Protein AF-0000000084434639 (afdb_homodimer)

Structure (mmCIF, N/CA/C/O backbone):
data_AF-0000000084434639-model_v1
#
loop_
_entity.id
_entity.type
_entity.pdbx_description
1 polymer 'Aminopeptidase, putative'
#
loop_
_atom_site.group_PDB
_atom_site.id
_atom_site.type_symbol
_atom_site.label_atom_id
_atom_site.label_alt_id
_atom_site.label_comp_id
_atom_site.label_asym_id
_atom_site.label_entity_id
_atom_site.label_seq_id
_atom_site.pdbx_PDB_ins_code
_atom_site.Cartn_x
_atom_site.Cartn_y
_atom_site.Cartn_z
_atom_site.occupancy
_atom_site.B_iso_or_equiv
_atom_site.auth_seq_id
_atom_site.auth_comp_id
_atom_site.auth_asym_id
_atom_site.auth_atom_id
_atom_site.pdbx_PDB_model_num
ATOM 1 N N . MET A 1 1 ? -19.734 -37.938 -19.766 1 35.12 1 MET A N 1
ATOM 2 C CA . MET A 1 1 ? -18.859 -36.812 -19.484 1 35.12 1 MET A CA 1
ATOM 3 C C . MET A 1 1 ? -18.984 -35.75 -20.562 1 35.12 1 MET A C 1
ATOM 5 O O . MET A 1 1 ? -18.641 -35.969 -21.719 1 35.12 1 MET A O 1
ATOM 9 N N . SER A 1 2 ? -20 -34.938 -20.516 1 43.53 2 SER A N 1
ATOM 10 C CA . SER A 1 2 ? -20.172 -33.875 -21.516 1 43.53 2 SER A CA 1
ATOM 11 C C . SER A 1 2 ? -18.891 -33.062 -21.688 1 43.53 2 SER A C 1
ATOM 13 O O . SER A 1 2 ? -18.375 -32.5 -20.719 1 43.53 2 SER A O 1
ATOM 15 N N . THR A 1 3 ? -17.953 -33.469 -22.625 1 57.16 3 THR A N 1
ATOM 16 C CA . THR A 1 3 ? -16.609 -32.969 -22.938 1 57.16 3 THR A CA 1
ATOM 17 C C . THR A 1 3 ? -16.656 -31.562 -23.516 1 57.16 3 THR A C 1
ATOM 19 O O . THR A 1 3 ? -17.422 -31.297 -24.453 1 57.16 3 THR A O 1
ATOM 22 N N . TYR A 1 4 ? -16.547 -30.594 -22.672 1 65.38 4 TYR A N 1
ATOM 23 C CA . TYR A 1 4 ? -16.359 -29.266 -23.25 1 65.38 4 TYR A CA 1
ATOM 24 C C . TYR A 1 4 ? -15.164 -29.25 -24.203 1 65.38 4 TYR A C 1
ATOM 26 O O . TYR A 1 4 ? -14.039 -29.516 -23.797 1 65.38 4 TYR A O 1
ATOM 34 N N . LYS A 1 5 ? -15.461 -29.5 -25.469 1 72.12 5 LYS A N 1
ATOM 35 C CA . LYS A 1 5 ? -14.414 -29.391 -26.469 1 72.12 5 LYS A CA 1
ATOM 36 C C . LYS A 1 5 ? -14.625 -28.172 -27.359 1 72.12 5 LYS A C 1
ATOM 38 O O . LYS A 1 5 ? -15.758 -27.859 -27.734 1 72.12 5 LYS A O 1
ATOM 43 N N . ARG A 1 6 ? -13.555 -27.516 -27.5 1 74.56 6 ARG A N 1
ATOM 44 C CA . ARG A 1 6 ? -13.562 -26.391 -28.438 1 74.56 6 ARG A CA 1
ATOM 45 C C . ARG A 1 6 ? -14.062 -26.828 -29.812 1 74.56 6 ARG A C 1
ATOM 47 O O . ARG A 1 6 ? -13.734 -27.922 -30.281 1 74.56 6 ARG A O 1
ATOM 54 N N . VAL A 1 7 ? -15.156 -25.984 -30.219 1 67.62 7 VAL A N 1
ATOM 55 C CA . VAL A 1 7 ? -15.531 -26.281 -31.594 1 67.62 7 VAL A CA 1
ATOM 56 C C . VAL A 1 7 ? -14.312 -26.125 -32.5 1 67.62 7 VAL A C 1
ATOM 58 O O . VAL A 1 7 ? -13.656 -25.078 -32.5 1 67.62 7 VAL A O 1
ATOM 61 N N . ARG A 1 8 ? -13.883 -27.203 -32.938 1 61.72 8 ARG A N 1
ATOM 62 C CA . ARG A 1 8 ? -12.617 -27.375 -33.625 1 61.72 8 ARG A CA 1
ATOM 63 C C . ARG A 1 8 ? -12.672 -26.734 -35.031 1 61.72 8 ARG A C 1
ATOM 65 O O . ARG A 1 8 ? -13.734 -26.688 -35.656 1 61.72 8 ARG A O 1
ATOM 72 N N . SER A 1 9 ? -11.688 -26.016 -35.219 1 65.94 9 SER A N 1
ATOM 73 C CA . SER A 1 9 ? -11.477 -25.531 -36.562 1 65.94 9 SER A CA 1
ATOM 74 C C . SER A 1 9 ? -11.508 -26.672 -37.594 1 65.94 9 SER A C 1
ATOM 76 O O . SER A 1 9 ? -11.352 -27.828 -37.219 1 65.94 9 SER A O 1
ATOM 78 N N . GLU A 1 10 ? -11.891 -26.359 -38.75 1 78.75 10 GLU A N 1
ATOM 79 C CA . GLU A 1 10 ? -11.844 -27.312 -39.844 1 78.75 10 GLU A CA 1
ATOM 80 C C . GLU A 1 10 ? -10.406 -27.672 -40.219 1 78.75 10 GLU A C 1
ATOM 82 O O . GLU A 1 10 ? -10.172 -28.578 -41.031 1 78.75 10 GLU A O 1
ATOM 87 N N . SER A 1 11 ? -9.633 -27.031 -39.562 1 79.94 11 SER A N 1
ATOM 88 C CA . SER A 1 11 ? -8.227 -27.312 -39.844 1 79.94 11 SER A CA 1
ATOM 89 C C . SER A 1 11 ? -7.715 -28.453 -38.969 1 79.94 11 SER A C 1
ATOM 91 O O . SER A 1 11 ? -7.59 -28.297 -37.75 1 79.94 11 SER A O 1
ATOM 93 N N . ALA A 1 12 ? -7.383 -29.516 -39.562 1 81.75 12 ALA A N 1
ATOM 94 C CA . ALA A 1 12 ? -6.852 -30.672 -38.844 1 81.75 12 ALA A CA 1
ATOM 95 C C . ALA A 1 12 ? -5.574 -30.328 -38.094 1 81.75 12 ALA A C 1
ATOM 97 O O . ALA A 1 12 ? -5.344 -30.828 -37 1 81.75 12 ALA A O 1
ATOM 98 N N . ARG A 1 13 ? -4.852 -29.562 -38.719 1 81.69 13 ARG A N 1
ATOM 99 C CA . ARG A 1 13 ? -3.592 -29.156 -38.125 1 81.69 13 ARG A CA 1
ATOM 100 C C . ARG A 1 13 ? -3.836 -28.344 -36.844 1 81.69 13 ARG A C 1
ATOM 102 O O . ARG A 1 13 ? -3.199 -28.578 -35.812 1 81.69 13 ARG A O 1
ATOM 109 N N . GLU A 1 14 ? -4.707 -27.422 -36.938 1 82.25 14 GLU A N 1
ATOM 110 C CA . GLU A 1 14 ? -5.016 -26.578 -35.781 1 82.25 14 GLU A CA 1
ATOM 111 C C . GLU A 1 14 ? -5.621 -27.406 -34.625 1 82.25 14 GLU A C 1
ATOM 113 O O . GLU A 1 14 ? -5.27 -27.203 -33.469 1 82.25 14 GLU A O 1
ATOM 118 N N . GLU A 1 15 ? -6.406 -28.281 -35 1 84.06 15 GLU A N 1
ATOM 119 C CA . GLU A 1 15 ? -7.043 -29.125 -34 1 84.06 15 GLU A CA 1
ATOM 120 C C . GLU A 1 15 ? -6.023 -30.031 -33.312 1 84.06 15 GLU A C 1
ATOM 122 O O . GLU A 1 15 ? -6.098 -30.266 -32.094 1 84.06 15 GLU A O 1
ATOM 127 N N . ALA A 1 16 ? -5.176 -30.562 -34.062 1 85.12 16 ALA A N 1
ATOM 128 C CA . ALA A 1 16 ? -4.141 -31.438 -33.5 1 85.12 16 ALA A CA 1
ATOM 129 C C . ALA A 1 16 ? -3.23 -30.672 -32.562 1 85.12 16 ALA A C 1
ATOM 131 O O . ALA A 1 16 ? -2.818 -31.203 -31.516 1 85.12 16 ALA A O 1
ATOM 132 N N . ASN A 1 17 ? -2.977 -29.5 -32.969 1 86 17 ASN A N 1
ATOM 133 C CA . ASN A 1 17 ? -2.113 -28.672 -32.125 1 86 17 ASN A CA 1
ATOM 134 C C . ASN A 1 17 ? -2.77 -28.328 -30.797 1 86 17 ASN A C 1
ATOM 136 O O . ASN A 1 17 ? -2.139 -28.453 -29.75 1 86 17 ASN A O 1
ATOM 140 N N . VAL A 1 18 ? -3.955 -27.906 -30.844 1 89.25 18 VAL A N 1
ATOM 141 C CA . VAL A 1 18 ? -4.703 -27.562 -29.641 1 89.25 18 VAL A CA 1
ATOM 142 C C . VAL A 1 18 ? -4.879 -28.781 -28.75 1 89.25 18 VAL A C 1
ATOM 144 O O . VAL A 1 18 ? -4.711 -28.703 -27.531 1 89.25 18 VAL A O 1
ATOM 147 N N . SER A 1 19 ? -5.18 -29.938 -29.344 1 89.88 19 SER A N 1
ATOM 148 C CA . SER A 1 19 ? -5.352 -31.172 -28.594 1 89.88 19 SER A CA 1
ATOM 149 C C . SER A 1 19 ? -4.051 -31.578 -27.906 1 89.88 19 SER A C 1
ATOM 151 O O . SER A 1 19 ? -4.066 -32.062 -26.766 1 89.88 19 SER A O 1
ATOM 153 N N . ALA A 1 20 ? -2.99 -31.438 -28.656 1 89 20 ALA A N 1
ATOM 154 C CA . ALA A 1 20 ? -1.687 -31.781 -28.078 1 89 20 ALA A CA 1
ATOM 155 C C . ALA A 1 20 ? -1.344 -30.875 -26.906 1 89 20 ALA A C 1
ATOM 157 O O . ALA A 1 20 ? -0.762 -31.328 -25.922 1 89 20 ALA A O 1
ATOM 158 N N . PHE A 1 21 ? -1.641 -29.656 -27.062 1 91.38 21 PHE A N 1
ATOM 159 C CA . PHE A 1 21 ? -1.428 -28.719 -25.969 1 91.38 21 PHE A CA 1
ATOM 160 C C . PHE A 1 21 ? -2.25 -29.109 -24.75 1 91.38 21 PHE A C 1
ATOM 162 O O . PHE A 1 21 ? -1.723 -29.188 -23.641 1 91.38 21 PHE A O 1
ATOM 169 N N . VAL A 1 22 ? -3.549 -29.328 -24.953 1 93.69 22 VAL A N 1
ATOM 170 C CA . VAL A 1 22 ? -4.434 -29.734 -23.859 1 93.69 22 VAL A CA 1
ATOM 171 C C . VAL A 1 22 ? -3.9 -31 -23.188 1 93.69 22 VAL A C 1
ATOM 173 O O . VAL A 1 22 ? -3.818 -31.062 -21.969 1 93.69 22 VAL A O 1
ATOM 176 N N . ASP A 1 23 ? -3.49 -32 -24 1 93.38 23 ASP A N 1
ATOM 177 C CA . ASP A 1 23 ? -2.934 -33.25 -23.469 1 93.38 23 ASP A CA 1
ATOM 178 C C . ASP A 1 23 ? -1.681 -32.969 -22.641 1 93.38 23 ASP A C 1
ATOM 180 O O . ASP A 1 23 ? -1.47 -33.625 -21.609 1 93.38 23 ASP A O 1
ATOM 184 N N . SER A 1 24 ? -0.905 -32.062 -23.156 1 92.94 24 SER A N 1
ATOM 185 C CA . SER A 1 24 ? 0.339 -31.766 -22.453 1 92.94 24 SER A CA 1
ATOM 186 C C . SER A 1 24 ? 0.066 -31.141 -21.094 1 92.94 24 SER A C 1
ATOM 188 O O . SER A 1 24 ? 0.838 -31.328 -20.156 1 92.94 24 SER A O 1
ATOM 190 N N . CYS A 1 25 ? -1.01 -30.375 -20.969 1 95.31 25 CYS A N 1
ATOM 191 C CA . CYS A 1 25 ? -1.385 -29.781 -19.688 1 95.31 25 CYS A CA 1
ATOM 192 C C . CYS A 1 25 ? -1.976 -30.828 -18.75 1 95.31 25 CYS A C 1
ATOM 194 O O . CYS A 1 25 ? -1.666 -30.859 -17.547 1 95.31 25 CYS A O 1
ATOM 196 N N . VAL A 1 26 ? -2.814 -31.688 -19.266 1 96.19 26 VAL A N 1
ATOM 197 C CA . VAL A 1 26 ? -3.506 -32.688 -18.469 1 96.19 26 VAL A CA 1
ATOM 198 C C . VAL A 1 26 ? -2.502 -33.719 -17.953 1 96.19 26 VAL A C 1
ATOM 200 O O . VAL A 1 26 ? -2.633 -34.219 -16.828 1 96.19 26 VAL A O 1
ATOM 203 N N . ASN A 1 27 ? -1.503 -34.031 -18.766 1 94.56 27 ASN A N 1
ATOM 204 C CA . ASN A 1 27 ? -0.502 -35.031 -18.406 1 94.56 27 ASN A CA 1
ATOM 205 C C . ASN A 1 27 ? 0.804 -34.375 -17.953 1 94.56 27 ASN A C 1
ATOM 207 O O . ASN A 1 27 ? 1.877 -34.969 -18.094 1 94.56 27 ASN A O 1
ATOM 211 N N . PHE A 1 28 ? 0.703 -33.188 -17.531 1 94.81 28 PHE A N 1
ATOM 212 C CA . PHE A 1 28 ? 1.882 -32.438 -17.156 1 94.81 28 PHE A CA 1
ATOM 213 C C . PHE A 1 28 ? 2.652 -33.094 -16.031 1 94.81 28 PHE A C 1
ATOM 215 O O . PHE A 1 28 ? 2.062 -33.531 -15.039 1 94.81 28 PHE A O 1
ATOM 222 N N . GLU A 1 29 ? 3.939 -33.219 -16.188 1 93.88 29 GLU A N 1
ATOM 223 C CA . GLU A 1 29 ? 4.863 -33.719 -15.164 1 93.88 29 GLU A CA 1
ATOM 224 C C . GLU A 1 29 ? 5.992 -32.719 -14.922 1 93.88 29 GLU A C 1
ATOM 226 O O . GLU A 1 29 ? 6.508 -32.125 -15.859 1 93.88 29 GLU A O 1
ATOM 231 N N . SER A 1 30 ? 6.328 -32.531 -13.68 1 95.69 30 SER A N 1
ATOM 232 C CA . SER A 1 30 ? 7.434 -31.641 -13.328 1 95.69 30 SER A CA 1
ATOM 233 C C . SER A 1 30 ? 8.781 -32.25 -13.688 1 95.69 30 SER A C 1
ATOM 235 O O . SER A 1 30 ? 8.945 -33.469 -13.594 1 95.69 30 SER A O 1
ATOM 237 N N . ASN A 1 31 ? 9.703 -31.484 -14.172 1 95.25 31 ASN A N 1
ATOM 238 C CA . ASN A 1 31 ? 11.078 -31.922 -14.375 1 95.25 31 ASN A CA 1
ATOM 239 C C . ASN A 1 31 ? 11.891 -31.812 -13.094 1 95.25 31 ASN A C 1
ATOM 241 O O . ASN A 1 31 ? 13.102 -32.062 -13.094 1 95.25 31 ASN A O 1
ATOM 245 N N . VAL A 1 32 ? 11.273 -31.344 -12.016 1 96.94 32 VAL A N 1
ATOM 246 C CA . VAL A 1 32 ? 11.922 -31.203 -10.719 1 96.94 32 VAL A CA 1
ATOM 247 C C . VAL A 1 32 ? 11.477 -32.312 -9.781 1 96.94 32 VAL A C 1
ATOM 249 O O . VAL A 1 32 ? 10.273 -32.5 -9.547 1 96.94 32 VAL A O 1
ATOM 252 N N . THR A 1 33 ? 12.398 -33.094 -9.289 1 96.5 33 THR A N 1
ATOM 253 C CA . THR A 1 33 ? 12.133 -34.188 -8.359 1 96.5 33 THR A CA 1
ATOM 254 C C . THR A 1 33 ? 12.891 -33.969 -7.051 1 96.5 33 THR A C 1
ATOM 256 O O . THR A 1 33 ? 13.883 -33.25 -7.012 1 96.5 33 THR A O 1
ATOM 259 N N . PHE A 1 34 ? 12.398 -34.531 -5.973 1 97.5 34 PHE A N 1
ATOM 260 C CA . PHE A 1 34 ? 12.953 -34.312 -4.648 1 97.5 34 PHE A CA 1
ATOM 261 C C . PHE A 1 34 ? 13.352 -35.656 -3.994 1 97.5 34 PHE A C 1
ATOM 263 O O . PHE A 1 34 ? 12.633 -36.625 -4.121 1 97.5 34 PHE A O 1
ATOM 270 N N . TYR A 1 35 ? 14.484 -35.594 -3.295 1 96.31 35 TYR A N 1
ATOM 271 C CA . TYR A 1 35 ? 15.047 -36.812 -2.68 1 96.31 35 TYR A CA 1
ATOM 272 C C . TYR A 1 35 ? 15.602 -36.5 -1.295 1 96.31 35 TYR A C 1
ATOM 274 O O . TYR A 1 35 ? 15.961 -35.344 -1.003 1 96.31 35 TYR A O 1
ATOM 282 N N . THR A 1 36 ? 15.594 -37.562 -0.446 1 94.44 36 THR A N 1
ATOM 283 C CA . THR A 1 36 ? 16.312 -37.5 0.815 1 94.44 36 THR A CA 1
ATOM 284 C C . THR A 1 36 ? 17.828 -37.594 0.577 1 94.44 36 THR A C 1
ATOM 286 O O . THR A 1 36 ? 18.266 -37.938 -0.525 1 94.44 36 THR A O 1
ATOM 289 N N . VAL A 1 37 ? 18.562 -37.312 1.628 1 92 37 VAL A N 1
ATOM 290 C CA . VAL A 1 37 ? 20.031 -37.344 1.528 1 92 37 VAL A CA 1
ATOM 291 C C . VAL A 1 37 ? 20.469 -38.781 1.186 1 92 37 VAL A C 1
ATOM 293 O O . VAL A 1 37 ? 21.359 -38.969 0.356 1 92 37 VAL A O 1
ATOM 296 N N . GLU A 1 38 ? 19.891 -39.719 1.78 1 89.31 38 GLU A N 1
ATOM 297 C CA . GLU A 1 38 ? 20.234 -41.125 1.535 1 89.31 38 GLU A CA 1
ATOM 298 C C . GLU A 1 38 ? 20.047 -41.5 0.068 1 89.31 38 GLU A C 1
ATOM 300 O O . GLU A 1 38 ? 20.922 -42.094 -0.553 1 89.31 38 GLU A O 1
ATOM 305 N N . LYS A 1 39 ? 18.922 -41.094 -0.494 1 89.12 39 LYS A N 1
ATOM 306 C CA . LYS A 1 39 ? 18.625 -41.406 -1.887 1 89.12 39 LYS A CA 1
ATOM 307 C C . LYS A 1 39 ? 19.469 -40.562 -2.836 1 89.12 39 LYS A C 1
ATOM 309 O O . LYS A 1 39 ? 19.75 -41 -3.959 1 89.12 39 LYS A O 1
ATOM 314 N N . GLY A 1 40 ? 19.844 -39.406 -2.396 1 87.31 40 GLY A N 1
ATOM 315 C CA . GLY A 1 40 ? 20.672 -38.5 -3.195 1 87.31 40 GLY A CA 1
ATOM 316 C C . GLY A 1 40 ? 22.031 -39.094 -3.506 1 87.31 40 GLY A C 1
ATOM 317 O O . GLY A 1 40 ? 22.578 -38.875 -4.594 1 87.31 40 GLY A O 1
ATOM 318 N N . HIS A 1 41 ? 22.5 -39.812 -2.584 1 84.31 41 HIS A N 1
ATOM 319 C CA . HIS A 1 41 ? 23.812 -40.406 -2.777 1 84.31 41 HIS A CA 1
ATOM 320 C C . HIS A 1 41 ? 23.766 -41.469 -3.873 1 84.31 41 HIS A C 1
ATOM 322 O O . HIS A 1 41 ? 24.781 -41.719 -4.551 1 84.31 41 HIS A O 1
ATOM 328 N N . GLU A 1 42 ? 22.625 -41.969 -4.121 1 81.12 42 GLU A N 1
ATOM 329 C CA . GLU A 1 42 ? 22.469 -42.969 -5.152 1 81.12 42 GLU A CA 1
ATOM 330 C C . GLU A 1 42 ? 22.375 -42.344 -6.539 1 81.12 42 GLU A C 1
ATOM 332 O O . GLU A 1 42 ? 22.625 -43.031 -7.547 1 81.12 42 GLU A O 1
ATOM 337 N N . LEU A 1 43 ? 22 -41.188 -6.613 1 76.94 43 LEU A N 1
ATOM 338 C CA . LEU A 1 43 ? 21.797 -40.5 -7.887 1 76.94 43 LEU A CA 1
ATOM 339 C C . LEU A 1 43 ? 23.125 -40.25 -8.586 1 76.94 43 LEU A C 1
ATOM 341 O O . LEU A 1 43 ? 23.188 -40.188 -9.812 1 76.94 43 LEU A O 1
ATOM 345 N N . THR A 1 44 ? 24.219 -39.875 -7.988 1 64.75 44 THR A N 1
ATOM 346 C CA . THR A 1 44 ? 25.516 -39.469 -8.523 1 64.75 44 THR A CA 1
ATOM 347 C C . THR A 1 44 ? 26.297 -40.656 -9.055 1 64.75 44 THR A C 1
ATOM 349 O O . THR A 1 44 ? 27.25 -40.5 -9.82 1 64.75 44 THR A O 1
ATOM 352 N N . ALA A 1 45 ? 25.797 -41.844 -8.828 1 55.09 45 ALA A N 1
ATOM 353 C CA . ALA A 1 45 ? 26.625 -43.031 -9.117 1 55.09 45 ALA A CA 1
ATOM 354 C C . ALA A 1 45 ? 26.547 -43.406 -10.586 1 55.09 45 ALA A C 1
ATOM 356 O O . ALA A 1 45 ? 27.109 -44.438 -11 1 55.09 45 ALA A O 1
ATOM 357 N N . LYS A 1 46 ? 25.859 -42.469 -11.453 1 56.06 46 LYS A N 1
ATOM 358 C CA . LYS A 1 46 ? 25.766 -43.031 -12.797 1 56.06 46 LYS A CA 1
ATOM 359 C C . LYS A 1 46 ? 26.969 -42.625 -13.648 1 56.06 46 LYS A C 1
ATOM 361 O O . LYS A 1 46 ? 27.312 -41.469 -13.742 1 56.06 46 LYS A O 1
ATOM 366 N N . ALA A 1 47 ? 27.719 -43.594 -14.273 1 56 47 ALA A N 1
ATOM 367 C CA . ALA A 1 47 ? 28.922 -43.656 -15.094 1 56 47 ALA A CA 1
ATOM 368 C C . ALA A 1 47 ? 28.656 -43.156 -16.516 1 56 47 ALA A C 1
ATOM 370 O O . ALA A 1 47 ? 27.562 -43.375 -17.047 1 56 47 ALA A O 1
ATOM 371 N N . GLY A 1 48 ? 29.328 -42.094 -17.125 1 62.31 48 GLY A N 1
ATOM 372 C CA . GLY A 1 48 ? 29.516 -41.75 -18.516 1 62.31 48 GLY A CA 1
ATOM 373 C C . GLY A 1 48 ? 29.078 -40.312 -18.859 1 62.31 48 GLY A C 1
ATOM 374 O O . GLY A 1 48 ? 29.297 -39.844 -19.969 1 62.31 48 GLY A O 1
ATOM 375 N N . ARG A 1 49 ? 28.266 -39.594 -17.969 1 75.94 49 ARG A N 1
ATOM 376 C CA . ARG A 1 49 ? 27.891 -38.219 -18.25 1 75.94 49 ARG A CA 1
ATOM 377 C C . ARG A 1 49 ? 28.422 -37.25 -17.172 1 75.94 49 ARG A C 1
ATOM 379 O O . ARG A 1 49 ? 28.656 -37.688 -16.047 1 75.94 49 ARG A O 1
ATOM 386 N N . VAL A 1 50 ? 28.703 -36.062 -17.656 1 79.06 50 VAL A N 1
ATOM 387 C CA . VAL A 1 50 ? 29.141 -35.062 -16.688 1 79.06 50 VAL A CA 1
ATOM 388 C C . VAL A 1 50 ? 27.984 -34.719 -15.75 1 79.06 50 VAL A C 1
ATOM 390 O O . VAL A 1 50 ? 26.891 -34.344 -16.203 1 79.06 50 VAL A O 1
ATOM 393 N N . GLN A 1 51 ? 28.234 -34.906 -14.57 1 87.75 51 GLN A N 1
ATOM 394 C CA . GLN A 1 51 ? 27.25 -34.562 -13.547 1 87.75 51 GLN A CA 1
ATOM 395 C C . GLN A 1 51 ? 27.469 -33.156 -13.023 1 87.75 51 GLN A C 1
ATOM 397 O O . GLN A 1 51 ? 28.547 -32.812 -12.523 1 87.75 51 GLN A O 1
ATOM 402 N N . THR A 1 52 ? 26.484 -32.281 -13.312 1 93.31 52 THR A N 1
ATOM 403 C CA . THR A 1 52 ? 26.531 -30.938 -12.742 1 93.31 52 THR A CA 1
ATOM 404 C C . THR A 1 52 ? 25.797 -30.891 -11.406 1 93.31 52 THR A C 1
ATOM 406 O O . THR A 1 52 ? 24.625 -31.25 -11.312 1 93.31 52 THR A O 1
ATOM 409 N N . MET A 1 53 ? 26.516 -30.438 -10.359 1 94.38 53 MET A N 1
ATOM 410 C CA . MET A 1 53 ? 25.969 -30.391 -9.008 1 94.38 53 MET A CA 1
ATOM 411 C C . MET A 1 53 ? 26.047 -28.984 -8.438 1 94.38 53 MET A C 1
ATOM 413 O O . MET A 1 53 ? 27.047 -28.281 -8.641 1 94.38 53 MET A O 1
ATOM 417 N N . LEU A 1 54 ? 24.984 -28.547 -7.809 1 96.75 54 LEU A N 1
ATOM 418 C CA . LEU A 1 54 ? 24.922 -27.281 -7.09 1 96.75 54 LEU A CA 1
ATOM 419 C C . LEU A 1 54 ? 24.719 -27.5 -5.598 1 96.75 54 LEU A C 1
ATOM 421 O O . LEU A 1 54 ? 23.75 -28.141 -5.184 1 96.75 54 LEU A O 1
ATOM 425 N N . VAL A 1 55 ? 25.672 -27.094 -4.809 1 97.06 55 VAL A N 1
ATOM 426 C CA . VAL A 1 55 ? 25.484 -27.047 -3.359 1 97.06 55 VAL A CA 1
ATOM 427 C C . VAL A 1 55 ? 24.953 -25.688 -2.943 1 97.06 55 VAL A C 1
ATOM 429 O O . VAL A 1 55 ? 25.625 -24.672 -3.15 1 97.06 55 VAL A O 1
ATOM 432 N N . LEU A 1 56 ? 23.75 -25.688 -2.41 1 97.56 56 LEU A N 1
ATOM 433 C CA . LEU A 1 56 ? 23 -24.469 -2.15 1 97.56 56 LEU A CA 1
ATOM 434 C C . LEU A 1 56 ? 22.812 -24.25 -0.652 1 97.56 56 LEU A C 1
ATOM 436 O O . LEU A 1 56 ? 22.312 -25.141 0.051 1 97.56 56 LEU A O 1
ATOM 440 N N . GLY A 1 57 ? 23.203 -23.141 -0.092 1 96.94 57 GLY A N 1
ATOM 441 C CA . GLY A 1 57 ? 23.031 -22.828 1.316 1 96.94 57 GLY A CA 1
ATOM 442 C C . GLY A 1 57 ? 23.625 -21.469 1.688 1 96.94 57 GLY A C 1
ATOM 443 O O . GLY A 1 57 ? 24.172 -20.781 0.834 1 96.94 57 GLY A O 1
ATOM 444 N N . THR A 1 58 ? 23.391 -21.047 2.904 1 96.75 58 THR A N 1
ATOM 445 C CA . THR A 1 58 ? 23.984 -19.828 3.424 1 96.75 58 THR A CA 1
ATOM 446 C C . THR A 1 58 ? 25.484 -20.031 3.672 1 96.75 58 THR A C 1
ATOM 448 O O . THR A 1 58 ? 25.984 -21.156 3.637 1 96.75 58 THR A O 1
ATOM 451 N N . ASP A 1 59 ? 26.188 -18.891 3.914 1 96.5 59 ASP A N 1
ATOM 452 C CA . ASP A 1 59 ? 27.625 -18.938 4.211 1 96.5 59 ASP A CA 1
ATOM 453 C C . ASP A 1 59 ? 27.891 -19.891 5.379 1 96.5 59 ASP A C 1
ATOM 455 O O . ASP A 1 59 ? 28.812 -20.719 5.309 1 96.5 59 ASP A O 1
ATOM 459 N N . ALA A 1 60 ? 27.109 -19.797 6.406 1 95.31 60 ALA A N 1
ATOM 460 C CA . ALA A 1 60 ? 27.297 -20.625 7.594 1 95.31 60 ALA A CA 1
ATOM 461 C C . ALA A 1 60 ? 27.062 -22.109 7.266 1 95.31 60 ALA A C 1
ATOM 463 O O . ALA A 1 60 ? 27.828 -22.969 7.719 1 95.31 60 ALA A O 1
ATOM 464 N N . GLN A 1 61 ? 26.094 -22.438 6.461 1 94.75 61 GLN A N 1
ATOM 465 C CA . GLN A 1 61 ? 25.75 -23.812 6.113 1 94.75 61 GLN A CA 1
ATOM 466 C C . GLN A 1 61 ? 26.812 -24.453 5.223 1 94.75 61 GLN A C 1
ATOM 468 O O . GLN A 1 61 ? 27.141 -25.625 5.379 1 94.75 61 GLN A O 1
ATOM 473 N N . LEU A 1 62 ? 27.312 -23.672 4.328 1 95.88 62 LEU A N 1
ATOM 474 C CA . LEU A 1 62 ? 28.297 -24.156 3.375 1 95.88 62 LEU A CA 1
ATOM 475 C C . LEU A 1 62 ? 29.625 -24.469 4.078 1 95.88 62 LEU A C 1
ATOM 477 O O . LEU A 1 62 ? 30.406 -25.297 3.6 1 95.88 62 LEU A O 1
ATOM 481 N N . LYS A 1 63 ? 29.797 -23.812 5.18 1 92.81 63 LYS A N 1
ATOM 482 C CA . LYS A 1 63 ? 31.047 -23.984 5.918 1 92.81 63 LYS A CA 1
ATOM 483 C C . LYS A 1 63 ? 30.938 -25.125 6.926 1 92.81 63 LYS A C 1
ATOM 485 O O . LYS A 1 63 ? 31.953 -25.562 7.48 1 92.81 63 LYS A O 1
ATOM 490 N N . GLU A 1 64 ? 29.766 -25.578 7.121 1 90.12 64 GLU A N 1
ATOM 491 C CA . GLU A 1 64 ? 29.578 -26.672 8.07 1 90.12 64 GLU A CA 1
ATOM 492 C C . GLU A 1 64 ? 30.203 -27.969 7.547 1 90.12 64 GLU A C 1
ATOM 494 O O . GLU A 1 64 ? 30.047 -28.297 6.367 1 90.12 64 GLU A O 1
ATOM 499 N N . THR A 1 65 ? 30.781 -28.719 8.422 1 84.81 65 THR A N 1
ATOM 500 C CA . THR A 1 65 ? 31.406 -29.984 8.07 1 84.81 65 THR A CA 1
ATOM 501 C C . THR A 1 65 ? 30.359 -31 7.598 1 84.81 65 THR A C 1
ATOM 503 O O . THR A 1 65 ? 30.656 -31.859 6.777 1 84.81 65 THR A O 1
ATOM 506 N N . SER A 1 66 ? 29.234 -30.828 8.117 1 85.94 66 SER A N 1
ATOM 507 C CA . SER A 1 66 ? 28.156 -31.75 7.762 1 85.94 66 SER A CA 1
ATOM 508 C C . SER A 1 66 ? 27.797 -31.625 6.285 1 85.94 66 SER A C 1
ATOM 510 O O . SER A 1 66 ? 27.188 -32.531 5.711 1 85.94 66 SER A O 1
ATOM 512 N N . ALA A 1 67 ? 28.141 -30.547 5.68 1 89.88 67 ALA A N 1
ATOM 513 C CA . ALA A 1 67 ? 27.844 -30.359 4.262 1 89.88 67 ALA A CA 1
ATOM 514 C C . ALA A 1 67 ? 28.531 -31.422 3.412 1 89.88 67 ALA A C 1
ATOM 516 O O . ALA A 1 67 ? 28 -31.828 2.377 1 89.88 67 ALA A O 1
ATOM 517 N N . THR A 1 68 ? 29.672 -31.875 3.834 1 88.12 68 THR A N 1
ATOM 518 C CA . THR A 1 68 ? 30.438 -32.875 3.113 1 88.12 68 THR A CA 1
ATOM 519 C C . THR A 1 68 ? 29.719 -34.219 3.139 1 88.12 68 THR A C 1
ATOM 521 O O . THR A 1 68 ? 29.875 -35.031 2.23 1 88.12 68 THR A O 1
ATOM 524 N N . ALA A 1 69 ? 28.953 -34.344 4.184 1 88.12 69 ALA A N 1
ATOM 525 C CA . ALA A 1 69 ? 28.203 -35.594 4.309 1 88.12 69 ALA A CA 1
ATOM 526 C C . ALA A 1 69 ? 26.969 -35.594 3.414 1 88.12 69 ALA A C 1
ATOM 528 O O . ALA A 1 69 ? 26.422 -36.625 3.064 1 88.12 69 ALA A O 1
ATOM 529 N N . VAL A 1 70 ? 26.578 -34.469 3.027 1 90.75 70 VAL A N 1
ATOM 530 C CA . VAL A 1 70 ? 25.328 -34.312 2.275 1 90.75 70 VAL A CA 1
ATOM 531 C C . VAL A 1 70 ? 25.609 -34.469 0.782 1 90.75 70 VAL A C 1
ATOM 533 O O . VAL A 1 70 ? 24.906 -35.219 0.082 1 90.75 70 VAL A O 1
ATOM 536 N N . CYS A 1 71 ? 26.641 -33.812 0.308 1 90.38 71 CYS A N 1
ATOM 537 C CA . CYS A 1 71 ? 26.984 -33.844 -1.111 1 90.38 71 CYS A CA 1
ATOM 538 C C . CYS A 1 71 ? 28.266 -34.594 -1.355 1 90.38 71 CYS A C 1
ATOM 540 O O . CYS A 1 71 ? 29.344 -34.188 -0.917 1 90.38 71 CYS A O 1
ATOM 542 N N . PRO A 1 72 ? 28.281 -35.719 -2.074 1 85.69 72 PRO A N 1
ATOM 543 C CA . PRO A 1 72 ? 29.438 -36.594 -2.26 1 85.69 72 PRO A CA 1
ATOM 544 C C . PRO A 1 72 ? 30.641 -35.844 -2.852 1 85.69 72 PRO A C 1
ATOM 546 O O . PRO A 1 72 ? 31.781 -36.219 -2.559 1 85.69 72 PRO A O 1
ATOM 549 N N . TYR A 1 73 ? 30.578 -34.875 -3.594 1 87.62 73 TYR A N 1
ATOM 550 C CA . TYR A 1 73 ? 31.703 -34.219 -4.258 1 87.62 73 TYR A CA 1
ATOM 551 C C . TYR A 1 73 ? 32.062 -32.906 -3.588 1 87.62 73 TYR A C 1
ATOM 553 O O . TYR A 1 73 ? 32.906 -32.156 -4.07 1 87.62 73 TYR A O 1
ATOM 561 N N . TYR A 1 74 ? 31.391 -32.719 -2.49 1 92.81 74 TYR A N 1
ATOM 562 C CA . TYR A 1 74 ? 31.703 -31.547 -1.681 1 92.81 74 TYR A CA 1
ATOM 563 C C . TYR A 1 74 ? 32.75 -31.875 -0.63 1 92.81 74 TYR A C 1
ATOM 565 O O . TYR A 1 74 ? 32.406 -32.219 0.508 1 92.81 74 TYR A O 1
ATOM 573 N N . ASP A 1 75 ? 34.031 -31.734 -1.025 1 91.38 75 ASP A N 1
ATOM 574 C CA . ASP A 1 75 ? 35.156 -32.094 -0.153 1 91.38 75 ASP A CA 1
ATOM 575 C C . ASP A 1 75 ? 35.719 -30.859 0.553 1 91.38 75 ASP A C 1
ATOM 577 O O . ASP A 1 75 ?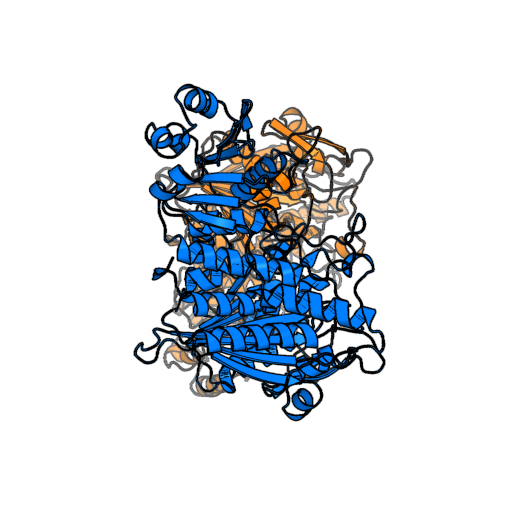 35.125 -29.781 0.514 1 91.38 75 ASP A O 1
ATOM 581 N N . ALA A 1 76 ? 36.844 -31.062 1.182 1 89.69 76 ALA A N 1
ATOM 582 C CA . ALA A 1 76 ? 37.469 -30 1.959 1 89.69 76 ALA A CA 1
ATOM 583 C C . ALA A 1 76 ? 37.875 -28.828 1.064 1 89.69 76 ALA A C 1
ATOM 585 O O . ALA A 1 76 ? 37.781 -27.656 1.473 1 89.69 76 ALA A O 1
ATOM 586 N N . ALA A 1 77 ? 38.281 -29.172 -0.099 1 90.75 77 ALA A N 1
ATOM 587 C CA . ALA A 1 77 ? 38.688 -28.125 -1.038 1 90.75 77 ALA A CA 1
ATOM 588 C C . ALA A 1 77 ? 37.5 -27.312 -1.483 1 90.75 77 ALA A C 1
ATOM 590 O O . ALA A 1 77 ? 37.562 -26.078 -1.599 1 90.75 77 ALA A O 1
ATOM 591 N N . ALA A 1 78 ? 36.438 -27.953 -1.786 1 92.5 78 ALA A N 1
ATOM 592 C CA . ALA A 1 78 ? 35.219 -27.266 -2.162 1 92.5 78 ALA A CA 1
ATOM 593 C C . ALA A 1 78 ? 34.688 -26.391 -1.018 1 92.5 78 ALA A C 1
ATOM 595 O O . ALA A 1 78 ? 34.188 -25.281 -1.244 1 92.5 78 ALA A O 1
ATOM 596 N N . CYS A 1 79 ? 34.781 -26.859 0.181 1 91.75 79 CYS A N 1
ATOM 597 C CA . CYS A 1 79 ? 34.406 -26.109 1.366 1 91.75 79 CYS A CA 1
ATOM 598 C C . CYS A 1 79 ? 35.188 -24.828 1.502 1 91.75 79 CYS A C 1
ATOM 600 O O . CYS A 1 79 ? 34.656 -23.766 1.797 1 91.75 79 CYS A O 1
ATOM 602 N N . ALA A 1 80 ? 36.469 -24.969 1.28 1 90.75 80 ALA A N 1
ATOM 603 C CA . ALA A 1 80 ? 37.344 -23.797 1.335 1 90.75 80 ALA A CA 1
ATOM 604 C C . ALA A 1 80 ? 36.969 -22.781 0.248 1 90.75 80 ALA A C 1
ATOM 606 O O . ALA A 1 80 ? 37 -21.578 0.481 1 90.75 80 ALA A O 1
ATOM 607 N N . ALA A 1 81 ? 36.656 -23.281 -0.879 1 91.75 81 ALA A N 1
ATOM 608 C CA . ALA A 1 81 ? 36.281 -22.422 -1.991 1 91.75 81 ALA A CA 1
ATOM 609 C C . ALA A 1 81 ? 34.969 -21.719 -1.704 1 91.75 81 ALA A C 1
ATOM 611 O O . ALA A 1 81 ? 34.75 -20.594 -2.139 1 91.75 81 ALA A O 1
ATOM 612 N N . ALA A 1 82 ? 34.062 -22.375 -1.002 1 92.38 82 ALA A N 1
ATOM 613 C CA . ALA A 1 82 ? 32.75 -21.828 -0.657 1 92.38 82 ALA A CA 1
ATOM 614 C C . ALA A 1 82 ? 32.875 -20.562 0.193 1 92.38 82 ALA A C 1
ATOM 616 O O . ALA A 1 82 ? 32.031 -19.656 0.114 1 92.38 82 ALA A O 1
ATOM 617 N N . ALA A 1 83 ? 33.938 -20.469 0.958 1 90.19 83 ALA A N 1
ATOM 618 C CA . ALA A 1 83 ? 34.156 -19.328 1.837 1 90.19 83 ALA A CA 1
ATOM 619 C C . ALA A 1 83 ? 34.344 -18.047 1.03 1 90.19 83 ALA A C 1
ATOM 621 O O . ALA A 1 83 ? 33.969 -16.969 1.486 1 90.19 83 ALA A O 1
ATOM 622 N N . THR A 1 84 ? 34.812 -18.188 -0.174 1 91.75 84 THR A N 1
ATOM 623 C CA . THR A 1 84 ? 35.094 -17 -0.969 1 91.75 84 THR A CA 1
ATOM 624 C C . THR A 1 84 ? 34.125 -16.859 -2.121 1 91.75 84 THR A C 1
ATOM 626 O O . THR A 1 84 ? 34.188 -15.914 -2.898 1 91.75 84 THR A O 1
ATOM 629 N N . ALA A 1 85 ? 33.281 -17.828 -2.268 1 94.5 85 ALA A N 1
ATOM 630 C CA . ALA A 1 85 ? 32.281 -17.766 -3.34 1 94.5 85 ALA A CA 1
ATOM 631 C C . ALA A 1 85 ? 31.359 -16.578 -3.162 1 94.5 85 ALA A C 1
ATOM 633 O O . ALA A 1 85 ? 30.984 -16.219 -2.039 1 94.5 85 ALA A O 1
ATOM 634 N N . PRO A 1 86 ? 31.062 -15.836 -4.281 1 94.62 86 PRO A N 1
ATOM 635 C CA . PRO A 1 86 ? 30.125 -14.711 -4.18 1 94.62 86 PRO A CA 1
ATOM 636 C C . PRO A 1 86 ? 28.703 -15.156 -3.828 1 94.62 86 PRO A C 1
ATOM 638 O O . PRO A 1 86 ? 28.328 -16.297 -4.09 1 94.62 86 PRO A O 1
ATOM 641 N N . GLU A 1 87 ? 27.922 -14.266 -3.244 1 93.75 87 GLU A N 1
ATOM 642 C CA . GLU A 1 87 ? 26.5 -14.516 -2.992 1 93.75 87 GLU A CA 1
ATOM 643 C C . GLU A 1 87 ? 25.672 -14.312 -4.254 1 93.75 87 GLU A C 1
ATOM 645 O O . GLU A 1 87 ? 26.094 -13.617 -5.184 1 93.75 87 GLU A O 1
ATOM 650 N N . SER A 1 88 ? 24.547 -15 -4.316 1 93.69 88 SER A N 1
ATOM 651 C CA . SER A 1 88 ? 23.438 -14.719 -5.23 1 93.69 88 SER A CA 1
ATOM 652 C C . SER A 1 88 ? 23.781 -15.148 -6.652 1 93.69 88 SER A C 1
ATOM 654 O O . SER A 1 88 ? 23.172 -14.672 -7.617 1 93.69 88 SER A O 1
ATOM 656 N N . ARG A 1 89 ? 24.766 -15.93 -6.801 1 93.88 89 ARG A N 1
ATOM 657 C CA . ARG A 1 89 ? 25.047 -16.547 -8.094 1 93.88 89 ARG A CA 1
ATOM 658 C C . AR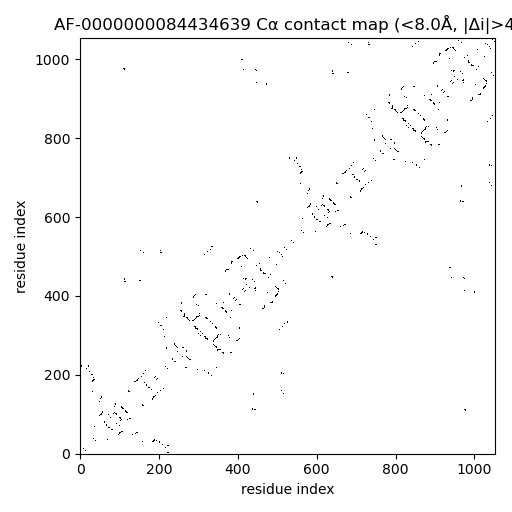G A 1 89 ? 25.688 -17.922 -7.91 1 93.88 89 ARG A C 1
ATOM 660 O O . ARG A 1 89 ? 26.203 -18.234 -6.84 1 93.88 89 ARG A O 1
ATOM 667 N N . ALA A 1 90 ? 25.547 -18.766 -8.969 1 96.25 90 ALA A N 1
ATOM 668 C CA . ALA A 1 90 ? 26.25 -20.047 -8.953 1 96.25 90 ALA A CA 1
ATOM 669 C C . ALA A 1 90 ? 27.719 -19.859 -9.305 1 96.25 90 ALA A C 1
ATOM 671 O O . ALA A 1 90 ? 28.062 -19.203 -10.289 1 96.25 90 ALA A O 1
ATOM 672 N N . HIS A 1 91 ? 28.641 -20.438 -8.484 1 95.94 91 HIS A N 1
ATOM 673 C CA . HIS A 1 91 ? 30.078 -20.297 -8.68 1 95.94 91 HIS A CA 1
ATOM 674 C C . HIS A 1 91 ? 30.719 -21.656 -8.914 1 95.94 91 HIS A C 1
ATOM 676 O O . HIS A 1 91 ? 30.672 -22.547 -8.055 1 95.94 91 HIS A O 1
ATOM 682 N N . VAL A 1 92 ? 31.375 -21.844 -10.086 1 95.19 92 VAL A N 1
ATOM 683 C CA . VAL A 1 92 ? 32.031 -23.109 -10.422 1 95.19 92 VAL A CA 1
ATOM 684 C C . VAL A 1 92 ? 33.312 -23.281 -9.602 1 95.19 92 VAL A C 1
ATOM 686 O O . VAL A 1 92 ? 34.188 -22.422 -9.664 1 95.19 92 VAL A O 1
ATOM 689 N N . VAL A 1 93 ? 33.406 -24.422 -8.914 1 94.5 93 VAL A N 1
ATOM 690 C CA . VAL A 1 93 ? 34.562 -24.547 -8.039 1 94.5 93 VAL A CA 1
ATOM 691 C C . VAL A 1 93 ? 35.375 -25.781 -8.445 1 94.5 93 VAL A C 1
ATOM 693 O O . VAL A 1 93 ? 36.531 -25.906 -8.078 1 94.5 93 VAL A O 1
ATOM 696 N N . LYS A 1 94 ? 34.75 -26.75 -9.125 1 90.38 94 LYS A N 1
ATOM 697 C CA . LYS A 1 94 ? 35.438 -27.969 -9.555 1 90.38 94 LYS A CA 1
ATOM 698 C C . LYS A 1 94 ? 34.875 -28.438 -10.906 1 90.38 94 LYS A C 1
ATOM 700 O O . LYS A 1 94 ? 33.688 -28.484 -11.117 1 90.38 94 LYS A O 1
ATOM 705 N N . VAL A 1 95 ? 35.844 -28.719 -11.82 1 90.06 95 VAL A N 1
ATOM 706 C CA . VAL A 1 95 ? 35.5 -29.312 -13.102 1 90.06 95 VAL A CA 1
ATOM 707 C C . VAL A 1 95 ? 36.406 -30.5 -13.398 1 90.06 95 VAL A C 1
ATOM 709 O O . VAL A 1 95 ? 37.625 -30.344 -13.438 1 90.06 95 VAL A O 1
ATOM 712 N N . THR A 1 96 ? 35.781 -31.641 -13.484 1 88.94 96 THR A N 1
ATOM 713 C CA . THR A 1 96 ? 36.469 -32.844 -13.945 1 88.94 96 THR A CA 1
ATOM 714 C C . THR A 1 96 ? 35.812 -33.375 -15.203 1 88.94 96 THR A C 1
ATOM 716 O O . THR A 1 96 ? 34.938 -32.75 -15.773 1 88.94 96 THR A O 1
ATOM 719 N N . THR A 1 97 ? 36.312 -34.531 -15.641 1 86.5 97 THR A N 1
ATOM 720 C CA . THR A 1 97 ? 35.75 -35.156 -16.828 1 86.5 97 THR A CA 1
ATOM 721 C C . THR A 1 97 ? 34.344 -35.656 -16.562 1 86.5 97 THR A C 1
ATOM 723 O O . THR A 1 97 ? 33.562 -35.844 -17.484 1 86.5 97 THR A O 1
ATOM 726 N N . THR A 1 98 ? 34.031 -35.812 -15.289 1 85.56 98 THR A N 1
ATOM 727 C CA . THR A 1 98 ? 32.75 -36.438 -14.992 1 85.56 98 THR A CA 1
ATOM 728 C C . THR A 1 98 ? 31.906 -35.531 -14.086 1 85.56 98 THR A C 1
ATOM 730 O O . THR A 1 98 ? 30.703 -35.75 -13.953 1 85.56 98 THR A O 1
ATOM 733 N N . VAL A 1 99 ? 32.562 -34.531 -13.523 1 90.25 99 VAL A N 1
ATOM 734 C CA . VAL A 1 99 ? 31.844 -33.781 -12.508 1 90.25 99 VAL A CA 1
ATOM 735 C C . VAL A 1 99 ? 32.062 -32.281 -12.711 1 90.25 99 VAL A C 1
ATOM 737 O O . VAL A 1 99 ? 33.188 -31.859 -13.008 1 90.25 99 VAL A O 1
ATOM 740 N N . ARG A 1 100 ? 31 -31.547 -12.625 1 93.31 100 ARG A N 1
ATOM 741 C CA . ARG A 1 100 ? 31.016 -30.109 -12.469 1 93.31 100 ARG A CA 1
ATOM 742 C C . ARG A 1 100 ? 30.328 -29.672 -11.18 1 93.31 100 ARG A C 1
ATOM 744 O O . ARG A 1 100 ? 29.109 -29.844 -11.031 1 93.31 100 ARG A O 1
ATOM 751 N N . LEU A 1 101 ? 31.109 -29.141 -10.242 1 95.5 101 LEU A N 1
ATOM 752 C CA . LEU A 1 101 ? 30.594 -28.766 -8.93 1 95.5 101 LEU A CA 1
ATOM 753 C C . LEU A 1 101 ? 30.469 -27.25 -8.812 1 95.5 101 LEU A C 1
ATOM 755 O O . LEU A 1 101 ? 31.438 -26.516 -9.047 1 95.5 101 LEU A O 1
ATOM 759 N N . LEU A 1 102 ? 29.234 -26.781 -8.469 1 97.25 102 LEU A N 1
ATOM 760 C CA . LEU A 1 102 ? 28.953 -25.359 -8.273 1 97.25 102 LEU A CA 1
ATOM 761 C C . LEU A 1 102 ? 28.547 -25.094 -6.832 1 97.25 102 LEU A C 1
ATOM 763 O O . LEU A 1 102 ? 27.969 -25.953 -6.168 1 97.25 102 LEU A O 1
ATOM 767 N N . ILE A 1 103 ? 28.844 -23.875 -6.402 1 97.44 103 ILE A N 1
ATOM 768 C CA . ILE A 1 103 ? 28.422 -23.375 -5.098 1 97.44 103 ILE A CA 1
ATOM 769 C C . ILE A 1 103 ? 27.406 -22.25 -5.277 1 97.44 103 ILE A C 1
ATOM 771 O O . ILE A 1 103 ? 27.641 -21.312 -6.039 1 97.44 103 ILE A O 1
ATOM 775 N N . GLY A 1 104 ? 26.234 -22.422 -4.707 1 98.19 104 GLY A N 1
ATOM 776 C CA . GLY A 1 104 ? 25.281 -21.344 -4.598 1 98.19 104 GLY A CA 1
ATOM 777 C C . GLY A 1 104 ? 25.141 -20.812 -3.186 1 98.19 104 GLY A C 1
ATOM 778 O O . GLY A 1 104 ? 24.469 -21.406 -2.348 1 98.19 104 GLY A O 1
ATOM 779 N N . LYS A 1 105 ? 25.766 -19.672 -2.891 1 97 105 LYS A N 1
ATOM 780 C CA . LYS A 1 105 ? 25.719 -19.031 -1.576 1 97 105 LYS A CA 1
ATOM 781 C C . LYS A 1 105 ? 24.531 -18.078 -1.47 1 97 105 LYS A C 1
ATOM 783 O O . LYS A 1 105 ? 24.531 -17.016 -2.098 1 97 105 LYS A O 1
ATOM 788 N N . VAL A 1 106 ? 23.5 -18.422 -0.705 1 97.88 106 VAL A N 1
ATOM 789 C CA . VAL A 1 106 ? 22.297 -17.641 -0.504 1 97.88 106 VAL A CA 1
ATOM 790 C C . VAL A 1 106 ? 22.516 -16.625 0.612 1 97.88 106 VAL A C 1
ATOM 792 O O . VAL A 1 106 ? 23.016 -16.969 1.687 1 97.88 106 VAL A O 1
ATOM 795 N N . PRO A 1 107 ? 22.172 -15.328 0.398 1 96.25 107 PRO A N 1
ATOM 796 C CA . PRO A 1 107 ? 22.281 -14.359 1.488 1 96.25 107 PRO A CA 1
ATOM 797 C C . PRO A 1 107 ? 21.484 -14.766 2.721 1 96.25 107 PRO A C 1
ATOM 799 O O . PRO A 1 107 ? 20.359 -15.273 2.596 1 96.25 107 PRO A O 1
ATOM 802 N N . SER A 1 108 ? 22.094 -14.477 3.918 1 93.5 108 SER A N 1
ATOM 803 C CA . SER A 1 108 ? 21.438 -14.852 5.168 1 93.5 108 SER A CA 1
ATOM 804 C C . SER A 1 108 ? 20.547 -13.727 5.684 1 93.5 108 SER A C 1
ATOM 806 O O . SER A 1 108 ? 19.766 -13.93 6.613 1 93.5 108 SER A O 1
ATOM 808 N N . VAL A 1 109 ? 20.656 -12.57 5.121 1 92.75 109 VAL A N 1
ATOM 809 C CA . VAL A 1 109 ? 19.922 -11.406 5.602 1 92.75 109 VAL A CA 1
ATOM 810 C C . VAL A 1 109 ? 18.672 -11.195 4.746 1 92.75 109 VAL A C 1
ATOM 812 O O . VAL A 1 109 ? 18.75 -11.18 3.514 1 92.75 109 VAL A O 1
ATOM 815 N N . ALA A 1 110 ? 17.516 -11.07 5.375 1 95.19 110 ALA A N 1
ATOM 816 C CA . ALA A 1 110 ? 16.234 -10.719 4.77 1 95.19 110 ALA A CA 1
ATOM 817 C C . ALA A 1 110 ? 15.5 -9.672 5.605 1 95.19 110 ALA A C 1
ATOM 819 O O . ALA A 1 110 ? 15.422 -9.789 6.828 1 95.19 110 ALA A O 1
ATOM 820 N N . SER A 1 111 ? 15.07 -8.625 4.961 1 95.19 111 SER A N 1
ATOM 821 C CA . SER A 1 111 ? 14.352 -7.59 5.691 1 95.19 111 SER A CA 1
ATOM 822 C C . SER A 1 111 ? 12.984 -8.086 6.152 1 95.19 111 SER A C 1
ATOM 824 O O . SER A 1 111 ? 12.578 -9.203 5.82 1 95.19 111 SER A O 1
ATOM 826 N N . ARG A 1 112 ? 12.266 -7.27 6.941 1 93.31 112 ARG A N 1
ATOM 827 C CA . ARG A 1 112 ? 11.125 -7.656 7.773 1 93.31 112 ARG A CA 1
ATOM 828 C C . ARG A 1 112 ? 10 -8.227 6.926 1 93.31 112 ARG A C 1
ATOM 830 O O . ARG A 1 112 ? 9.25 -9.094 7.383 1 93.31 112 ARG A O 1
ATOM 837 N N . HIS A 1 113 ? 9.867 -7.754 5.688 1 96.62 113 HIS A N 1
ATOM 838 C CA . HIS A 1 113 ? 8.727 -8.203 4.898 1 96.62 113 HIS A CA 1
ATOM 839 C C . HIS A 1 113 ? 9.156 -9.156 3.793 1 96.62 113 HIS A C 1
ATOM 841 O O . HIS A 1 113 ? 8.383 -9.445 2.877 1 96.62 113 HIS A O 1
ATOM 847 N N . ASN A 1 114 ? 10.398 -9.641 3.828 1 97.56 114 ASN A N 1
ATOM 848 C CA . ASN A 1 114 ? 10.906 -10.633 2.883 1 97.56 114 ASN A CA 1
ATOM 849 C C . ASN A 1 114 ? 10.867 -12.039 3.473 1 97.56 114 ASN A C 1
ATOM 851 O O . ASN A 1 114 ? 10.625 -12.211 4.668 1 97.56 114 ASN A O 1
ATOM 855 N N . CYS A 1 115 ? 10.93 -13.039 2.641 1 97.56 115 CYS A N 1
ATOM 856 C CA . CYS A 1 115 ? 11.086 -14.43 3.055 1 97.56 115 CYS A CA 1
ATOM 857 C C . CYS A 1 115 ? 12.508 -14.703 3.525 1 97.56 115 CYS A C 1
ATOM 859 O O . CYS A 1 115 ? 13.469 -14.406 2.812 1 97.56 115 CYS A O 1
ATOM 861 N N . PRO A 1 116 ? 12.688 -15.32 4.711 1 96.38 116 PRO A N 1
ATOM 862 C CA . PRO A 1 116 ? 14.023 -15.516 5.273 1 96.38 116 PRO A CA 1
ATOM 863 C C . PRO A 1 116 ? 14.898 -16.422 4.41 1 96.38 116 PRO A C 1
ATOM 865 O O . PRO A 1 116 ? 16.125 -16.328 4.461 1 96.38 116 PRO A O 1
ATOM 868 N N . SER A 1 117 ? 14.289 -17.297 3.6 1 96.56 117 SER A N 1
ATOM 869 C CA . SER A 1 117 ? 15.062 -18.219 2.781 1 96.56 117 SER A CA 1
ATOM 870 C C . SER A 1 117 ? 15.539 -17.547 1.496 1 96.56 117 SER A C 1
ATOM 872 O O . SER A 1 117 ? 16.297 -18.141 0.723 1 96.56 117 SER A O 1
ATOM 874 N N . ARG A 1 118 ? 15.062 -16.312 1.267 1 97.12 118 ARG A N 1
ATOM 875 C CA . ARG A 1 118 ? 15.445 -15.508 0.107 1 97.12 118 ARG A CA 1
ATOM 876 C C . ARG A 1 118 ? 15.211 -16.281 -1.189 1 97.12 118 ARG A C 1
ATOM 878 O O . ARG A 1 118 ? 16.125 -16.406 -2.016 1 97.12 118 ARG A O 1
ATOM 885 N N . PRO A 1 119 ? 13.969 -16.734 -1.447 1 97.25 119 PRO A N 1
ATOM 886 C CA . PRO A 1 119 ? 13.703 -17.469 -2.688 1 97.25 119 PRO A CA 1
ATOM 887 C C . PRO A 1 119 ? 14.023 -16.656 -3.936 1 97.25 119 PRO A C 1
ATOM 889 O O . PRO A 1 119 ? 14.328 -17.219 -4.988 1 97.25 119 PRO A O 1
ATOM 892 N N . ASP A 1 120 ? 14.008 -15.32 -3.834 1 95.5 120 ASP A N 1
ATOM 893 C CA . ASP A 1 120 ? 14.398 -14.461 -4.949 1 95.5 120 ASP A CA 1
ATOM 894 C C . ASP A 1 120 ? 15.844 -14.727 -5.371 1 95.5 120 ASP A C 1
ATOM 896 O O . ASP A 1 120 ? 16.141 -14.789 -6.566 1 95.5 120 ASP A O 1
ATOM 900 N N . GLN A 1 121 ? 16.719 -14.961 -4.418 1 97.31 121 GLN A N 1
ATOM 901 C CA . GLN A 1 121 ? 18.125 -15.234 -4.691 1 97.31 121 GLN A CA 1
ATOM 902 C C . GLN A 1 121 ? 18.328 -16.688 -5.09 1 97.31 121 GLN A C 1
ATOM 904 O O . GLN A 1 121 ? 19.188 -17 -5.918 1 97.31 121 GLN A O 1
ATOM 909 N N . VAL A 1 122 ? 17.562 -17.594 -4.48 1 97.81 122 VAL A N 1
ATOM 910 C CA . VAL A 1 122 ? 17.625 -19 -4.863 1 97.81 122 VAL A CA 1
ATOM 911 C C . VAL A 1 122 ? 17.312 -19.156 -6.352 1 97.81 122 VAL A C 1
ATOM 913 O O . VAL A 1 122 ? 18 -19.875 -7.07 1 97.81 122 VAL A O 1
ATOM 916 N N . SER A 1 123 ? 16.266 -18.531 -6.809 1 96.06 123 SER A N 1
ATOM 917 C CA . SER A 1 123 ? 15.875 -18.578 -8.211 1 96.06 123 SER A CA 1
ATOM 918 C C . SER A 1 123 ? 17.016 -18.125 -9.125 1 96.06 123 SER A C 1
ATOM 920 O O . SER A 1 123 ? 17.281 -18.766 -10.141 1 96.06 123 SER A O 1
ATOM 922 N N . GLU A 1 124 ? 17.688 -17.031 -8.773 1 95.56 124 GLU A N 1
ATOM 923 C CA . GLU A 1 124 ? 18.797 -16.516 -9.562 1 95.56 124 GLU A CA 1
ATOM 924 C C . GLU A 1 124 ? 19.953 -17.516 -9.602 1 95.56 124 GLU A C 1
ATOM 926 O O . GLU A 1 124 ? 20.531 -17.75 -10.664 1 95.56 124 GLU A O 1
ATOM 931 N N . ILE A 1 125 ? 20.297 -18.062 -8.508 1 98 125 ILE A N 1
ATOM 932 C CA . ILE A 1 125 ? 21.391 -19.016 -8.391 1 98 125 ILE A CA 1
ATOM 933 C C . ILE A 1 125 ? 21.078 -20.25 -9.242 1 98 125 ILE A C 1
ATOM 935 O O . ILE A 1 125 ? 21.953 -20.734 -9.969 1 98 125 ILE A O 1
ATOM 939 N N . VAL A 1 126 ? 19.859 -20.719 -9.125 1 97.56 126 VAL A N 1
ATOM 940 C CA . VAL A 1 126 ? 19.453 -21.938 -9.844 1 97.56 126 VAL A CA 1
ATOM 941 C C . VAL A 1 126 ? 19.484 -21.672 -11.352 1 97.56 126 VAL A C 1
ATOM 943 O O . VAL A 1 126 ? 19.922 -22.531 -12.125 1 97.56 126 VAL A O 1
ATOM 946 N N . LYS A 1 127 ? 19.016 -20.531 -11.797 1 94.38 127 LYS A N 1
ATOM 947 C CA . LYS A 1 127 ? 19.078 -20.188 -13.211 1 94.38 127 LYS A CA 1
ATOM 948 C C . LYS A 1 127 ? 20.516 -20.172 -13.719 1 94.38 127 LYS A C 1
ATOM 950 O O . LYS A 1 127 ? 20.797 -20.688 -14.805 1 94.38 127 LYS A O 1
ATOM 955 N N . HIS A 1 128 ? 21.422 -19.578 -12.961 1 96.06 128 HIS A N 1
ATOM 956 C CA . HIS A 1 128 ? 22.828 -19.578 -13.32 1 96.06 128 HIS A CA 1
ATOM 957 C C . HIS A 1 128 ? 23.391 -21 -13.383 1 96.06 128 HIS A C 1
ATOM 959 O O . HIS A 1 128 ? 24.172 -21.328 -14.281 1 96.06 128 HIS A O 1
ATOM 965 N N . ALA A 1 129 ? 23.031 -21.812 -12.383 1 96.81 129 ALA A N 1
ATOM 966 C CA . ALA A 1 129 ? 23.5 -23.188 -12.336 1 96.81 129 ALA A CA 1
ATOM 967 C C . ALA A 1 129 ? 23.016 -23.984 -13.555 1 96.81 129 ALA A C 1
ATOM 969 O O . ALA A 1 129 ? 23.75 -24.797 -14.109 1 96.81 129 ALA A O 1
ATOM 970 N N . MET A 1 130 ? 21.766 -23.797 -13.906 1 93.69 130 MET A N 1
ATOM 971 C CA . MET A 1 130 ? 21.203 -24.453 -15.078 1 93.69 130 MET A CA 1
ATOM 972 C C . MET A 1 130 ? 21.984 -24.094 -16.328 1 93.69 130 MET A C 1
ATOM 974 O O . MET A 1 130 ? 22.203 -24.938 -17.203 1 93.69 130 MET A O 1
ATOM 978 N N . ALA A 1 131 ? 22.406 -22.875 -16.391 1 92.06 131 ALA A N 1
ATOM 979 C CA . ALA A 1 131 ? 23.172 -22.391 -17.547 1 92.06 131 ALA A CA 1
ATOM 980 C C . ALA A 1 131 ? 24.531 -23.062 -17.609 1 92.06 131 ALA A C 1
ATOM 982 O O . ALA A 1 131 ? 25.172 -23.094 -18.656 1 92.06 131 ALA A O 1
ATOM 983 N N . GLU A 1 132 ? 25.016 -23.594 -16.5 1 92.81 132 GLU A N 1
ATOM 984 C CA . GLU A 1 132 ? 26.328 -24.25 -16.422 1 92.81 132 GLU A CA 1
ATOM 985 C C . GLU A 1 132 ? 26.234 -25.703 -16.891 1 92.81 132 GLU A C 1
ATOM 987 O O . GLU A 1 132 ? 27.266 -26.344 -17.125 1 92.81 132 GLU A O 1
ATOM 992 N N . CYS A 1 133 ? 25.016 -26.234 -17 1 91.19 133 CYS A N 1
ATOM 993 C CA . CYS A 1 133 ? 24.844 -27.594 -17.484 1 91.19 133 CYS A CA 1
ATOM 994 C C . CYS A 1 133 ? 25.234 -27.688 -18.969 1 91.19 133 CYS A C 1
ATOM 996 O O . CYS A 1 133 ? 25.031 -26.734 -19.719 1 91.19 133 CYS A O 1
ATOM 998 N N . PRO A 1 134 ? 25.781 -28.812 -19.375 1 85.62 134 PRO A N 1
ATOM 999 C CA . PRO A 1 134 ? 26.219 -28.953 -20.766 1 85.62 134 PRO A CA 1
ATOM 1000 C C . PRO A 1 134 ? 25.094 -28.734 -21.766 1 85.62 134 PRO A C 1
ATOM 1002 O O . PRO A 1 134 ? 24.078 -29.422 -21.719 1 85.62 134 PRO A O 1
ATOM 1005 N N . ALA A 1 135 ? 25.281 -27.875 -22.703 1 79.31 135 ALA A N 1
ATOM 1006 C CA . ALA A 1 135 ? 24.25 -27.516 -23.672 1 79.31 135 ALA A CA 1
ATOM 1007 C C . ALA A 1 135 ? 24 -28.641 -24.672 1 79.31 135 ALA A C 1
ATOM 1009 O O . ALA A 1 135 ? 22.859 -28.844 -25.109 1 79.31 135 ALA A O 1
ATOM 1010 N N . ALA A 1 136 ? 25.078 -29.312 -24.938 1 76.94 136 ALA A N 1
ATOM 1011 C CA . ALA A 1 136 ? 25.016 -30.328 -25.984 1 76.94 136 ALA A CA 1
ATOM 1012 C C . ALA A 1 136 ? 24.266 -31.562 -25.5 1 76.94 136 ALA A C 1
ATOM 1014 O O . ALA A 1 136 ? 23.781 -32.344 -26.312 1 76.94 136 ALA A O 1
ATOM 1015 N N . ASP A 1 137 ? 24.219 -31.703 -24.203 1 77.38 137 ASP A N 1
ATOM 1016 C CA . ASP A 1 137 ? 23.531 -32.844 -23.609 1 77.38 137 ASP A CA 1
ATOM 1017 C C . ASP A 1 137 ? 22.172 -32.469 -23.047 1 77.38 137 ASP A C 1
ATOM 1019 O O . ASP A 1 137 ? 22.094 -31.969 -21.922 1 77.38 137 ASP A O 1
ATOM 1023 N N . VAL A 1 138 ? 21.109 -32.719 -23.734 1 71.88 138 VAL A N 1
ATOM 1024 C CA . VAL A 1 138 ? 19.766 -32.312 -23.375 1 71.88 138 VAL A CA 1
ATOM 1025 C C . VAL A 1 138 ? 19.281 -33.062 -22.156 1 71.88 138 VAL A C 1
ATOM 1027 O O . VAL A 1 138 ? 18.375 -32.625 -21.453 1 71.88 138 VAL A O 1
ATOM 1030 N N . GLU A 1 139 ? 19.969 -34.156 -21.938 1 75.81 139 GLU A N 1
ATOM 1031 C CA . GLU A 1 139 ? 19.578 -34.969 -20.781 1 75.81 139 GLU A CA 1
ATOM 1032 C C . GLU A 1 139 ? 20.391 -34.625 -19.547 1 75.81 139 GLU A C 1
ATOM 1034 O O . GLU A 1 139 ? 20.078 -35.062 -18.438 1 75.81 139 GLU A O 1
ATOM 1039 N N . ALA A 1 140 ? 21.406 -33.781 -19.875 1 82.5 140 ALA A N 1
ATOM 1040 C CA . ALA A 1 140 ? 22.172 -33.312 -18.734 1 82.5 140 ALA A CA 1
ATOM 1041 C C . ALA A 1 140 ? 21.312 -32.469 -17.781 1 82.5 140 ALA A C 1
ATOM 1043 O O . ALA A 1 140 ? 20.641 -31.547 -18.219 1 82.5 140 ALA A O 1
ATOM 1044 N N . GLY A 1 141 ? 21.172 -32.875 -16.609 1 90.06 141 GLY A N 1
ATOM 1045 C CA . GLY A 1 141 ? 20.375 -32.188 -15.609 1 90.06 141 GLY A CA 1
ATOM 1046 C C . GLY A 1 141 ? 21.203 -31.578 -14.5 1 90.06 141 GLY A C 1
ATOM 1047 O O . GLY A 1 141 ? 22.406 -31.375 -14.664 1 90.06 141 GLY A O 1
ATOM 1048 N N . LEU A 1 142 ? 20.562 -31.062 -13.586 1 94.38 142 LEU A N 1
ATOM 1049 C CA . LEU A 1 142 ? 21.172 -30.422 -12.43 1 94.38 142 LEU A CA 1
ATOM 1050 C C . LEU A 1 142 ? 20.766 -31.109 -11.133 1 94.38 142 LEU A C 1
ATOM 1052 O O . LEU A 1 142 ? 19.594 -31.375 -10.906 1 94.38 142 LEU A O 1
ATOM 1056 N N . ASP A 1 143 ? 21.781 -31.5 -10.391 1 94.88 143 ASP A N 1
ATOM 1057 C CA . ASP A 1 143 ? 21.531 -31.984 -9.031 1 94.88 143 ASP A CA 1
ATOM 1058 C C . ASP A 1 143 ? 21.766 -30.875 -8.008 1 94.88 143 ASP A C 1
ATOM 1060 O O . ASP A 1 143 ? 22.859 -30.281 -7.957 1 94.88 143 ASP A O 1
ATOM 1064 N N . ILE A 1 144 ? 20.766 -30.609 -7.25 1 96.75 144 ILE A N 1
ATOM 1065 C CA . ILE A 1 144 ? 20.875 -29.547 -6.25 1 96.75 144 ILE A CA 1
ATOM 1066 C C . ILE A 1 144 ? 20.875 -30.156 -4.852 1 96.75 144 ILE A C 1
ATOM 1068 O O . ILE A 1 144 ? 19.969 -30.938 -4.504 1 96.75 144 ILE A O 1
ATOM 1072 N N . TYR A 1 145 ? 21.875 -29.875 -4.113 1 96.19 145 TYR A N 1
ATOM 1073 C CA . TYR A 1 145 ? 21.953 -30.25 -2.705 1 96.19 145 TYR A CA 1
ATOM 1074 C C . TYR A 1 145 ? 21.719 -29.031 -1.807 1 96.19 145 TYR A C 1
ATOM 1076 O O . TYR A 1 145 ? 22.625 -28.219 -1.607 1 96.19 145 TYR A O 1
ATOM 1084 N N . TYR A 1 146 ? 20.516 -28.953 -1.274 1 96.88 146 TYR A N 1
ATOM 1085 C CA . TYR A 1 146 ? 20.125 -27.828 -0.428 1 96.88 146 TYR A CA 1
ATOM 1086 C C . TYR A 1 146 ? 20.484 -28.094 1.03 1 96.88 146 TYR A C 1
ATOM 1088 O O . TYR A 1 146 ? 20.031 -29.094 1.607 1 96.88 146 TYR A O 1
ATOM 1096 N N . LEU A 1 147 ? 21.188 -27.156 1.68 1 96.25 147 LEU A N 1
ATOM 1097 C CA . LEU A 1 147 ? 21.766 -27.406 2.998 1 96.25 147 LEU A CA 1
ATOM 1098 C C . LEU A 1 147 ? 20.891 -26.797 4.094 1 96.25 147 LEU A C 1
ATOM 1100 O O . LEU A 1 147 ? 21.156 -26.984 5.281 1 96.25 147 LEU A O 1
ATOM 1104 N N . GLY A 1 148 ? 19.844 -26.109 3.707 1 94.12 148 GLY A N 1
ATOM 1105 C CA . GLY A 1 148 ? 19.016 -25.438 4.703 1 94.12 148 GLY A CA 1
ATOM 1106 C C . GLY A 1 148 ? 17.922 -26.328 5.258 1 94.12 148 GLY A C 1
ATOM 1107 O O . GLY A 1 148 ? 17.656 -27.406 4.711 1 94.12 148 GLY A O 1
ATOM 1108 N N . ARG A 1 149 ? 17.297 -25.828 6.453 1 92.31 149 ARG A N 1
ATOM 1109 C CA . ARG A 1 149 ? 16.172 -26.484 7.113 1 92.31 149 ARG A CA 1
ATOM 1110 C C . ARG A 1 149 ? 15.094 -25.484 7.484 1 92.31 149 ARG A C 1
ATOM 1112 O O . ARG A 1 149 ? 15.391 -24.297 7.719 1 92.31 149 ARG A O 1
ATOM 1119 N N . GLY A 1 150 ? 13.867 -25.969 7.445 1 90.69 150 GLY A N 1
ATOM 1120 C CA . GLY A 1 150 ? 12.781 -25.156 7.969 1 90.69 150 GLY A CA 1
ATOM 1121 C C . GLY A 1 150 ? 12.109 -24.312 6.914 1 90.69 150 GLY A C 1
ATOM 1122 O O . GLY A 1 150 ? 11.07 -23.688 7.176 1 90.69 150 GLY A O 1
ATOM 1123 N N . GLN A 1 151 ? 12.641 -24.234 5.789 1 90.06 151 GLN A N 1
ATOM 1124 C CA . GLN A 1 151 ? 12.094 -23.406 4.73 1 90.06 151 GLN A CA 1
ATOM 1125 C C . GLN A 1 151 ? 12 -24.172 3.414 1 90.06 151 GLN A C 1
ATOM 1127 O O . GLN A 1 151 ? 12.305 -23.625 2.35 1 90.06 151 GLN A O 1
ATOM 1132 N N . GLU A 1 152 ? 11.695 -25.375 3.484 1 95.88 152 GLU A N 1
ATOM 1133 C CA . GLU A 1 152 ? 11.781 -26.266 2.328 1 95.88 152 GLU A CA 1
ATOM 1134 C C . GLU A 1 152 ? 10.766 -25.875 1.255 1 95.88 152 GLU A C 1
ATOM 1136 O O . GLU A 1 152 ? 11.07 -25.922 0.061 1 95.88 152 GLU A O 1
ATOM 1141 N N . VAL A 1 153 ? 9.594 -25.359 1.67 1 97.19 153 VAL A N 1
ATOM 1142 C CA . VAL A 1 153 ? 8.523 -25.078 0.721 1 97.19 153 VAL A CA 1
ATOM 1143 C C . VAL A 1 153 ? 8.922 -23.906 -0.178 1 97.19 153 VAL A C 1
ATOM 1145 O O . VAL A 1 153 ? 8.773 -23.984 -1.4 1 97.19 153 VAL A O 1
ATOM 1148 N N . SER A 1 154 ? 9.453 -22.859 0.469 1 98.12 154 SER A N 1
ATOM 1149 C CA . SER A 1 154 ? 9.828 -21.672 -0.306 1 98.12 154 SER A CA 1
ATOM 1150 C C . SER A 1 154 ? 10.984 -21.984 -1.255 1 98.12 154 SER A C 1
ATOM 1152 O O . SER A 1 154 ? 11 -21.531 -2.398 1 98.12 154 SER A O 1
ATOM 1154 N N . VAL A 1 155 ? 11.93 -22.766 -0.848 1 98.06 155 VAL A N 1
ATOM 1155 C CA . VAL A 1 155 ? 13.086 -23.109 -1.673 1 98.06 155 VAL A CA 1
ATOM 1156 C C . VAL A 1 155 ? 12.656 -24.031 -2.811 1 98.06 155 VAL A C 1
ATOM 1158 O O . VAL A 1 155 ? 13.039 -23.828 -3.963 1 98.06 155 VAL A O 1
ATOM 1161 N N . ALA A 1 156 ? 11.82 -25.047 -2.48 1 98.12 156 ALA A N 1
ATOM 1162 C CA . ALA A 1 156 ? 11.305 -25.953 -3.5 1 98.12 156 ALA A CA 1
ATOM 1163 C C . ALA A 1 156 ? 10.516 -25.188 -4.562 1 98.12 156 ALA A C 1
ATOM 1165 O O . ALA A 1 156 ? 10.648 -25.469 -5.758 1 98.12 156 ALA A O 1
ATOM 1166 N N . THR A 1 157 ? 9.672 -24.281 -4.102 1 97.94 157 THR A N 1
ATOM 1167 C CA . THR A 1 157 ? 8.867 -23.469 -5.008 1 97.94 157 THR A CA 1
ATOM 1168 C C . THR A 1 157 ? 9.758 -22.609 -5.902 1 97.94 157 THR A C 1
ATOM 1170 O O . THR A 1 157 ? 9.523 -22.516 -7.109 1 97.94 157 THR A O 1
ATOM 1173 N N . ALA A 1 158 ? 10.781 -21.984 -5.293 1 97.94 158 ALA A N 1
ATOM 1174 C CA . ALA A 1 158 ? 11.711 -21.156 -6.055 1 97.94 158 ALA A CA 1
ATOM 1175 C C . ALA A 1 158 ? 12.438 -21.969 -7.117 1 97.94 158 ALA A C 1
ATOM 1177 O O . ALA A 1 158 ? 12.625 -21.5 -8.242 1 97.94 158 ALA A O 1
ATOM 1178 N N . ILE A 1 159 ? 12.875 -23.188 -6.785 1 97.94 159 ILE A N 1
ATOM 1179 C CA . ILE A 1 159 ? 13.57 -24.062 -7.723 1 97.94 159 ILE A CA 1
ATOM 1180 C C . ILE A 1 159 ? 12.633 -24.453 -8.852 1 97.94 159 ILE A C 1
ATOM 1182 O O . ILE A 1 159 ? 12.984 -24.344 -10.031 1 97.94 159 ILE A O 1
ATOM 1186 N N . ALA A 1 160 ? 11.422 -24.844 -8.5 1 97 160 ALA A N 1
ATOM 1187 C CA . ALA A 1 160 ? 10.43 -25.234 -9.508 1 97 160 ALA A CA 1
ATOM 1188 C C . ALA A 1 160 ? 10.156 -24.094 -10.477 1 97 160 ALA A C 1
ATOM 1190 O O . ALA A 1 160 ? 10.117 -24.297 -11.695 1 97 160 ALA A O 1
ATOM 1191 N N . ARG A 1 161 ? 10.023 -22.922 -9.953 1 95.44 161 ARG A N 1
ATOM 1192 C CA . ARG A 1 161 ? 9.734 -21.719 -10.734 1 95.44 161 ARG A CA 1
ATOM 1193 C C . ARG A 1 161 ? 10.875 -21.422 -11.703 1 95.44 161 ARG A C 1
ATOM 1195 O O . ARG A 1 161 ? 10.641 -20.938 -12.812 1 95.44 161 ARG A O 1
ATOM 1202 N N . SER A 1 162 ? 12.047 -21.703 -11.273 1 94.56 162 SER A N 1
ATOM 1203 C CA . SER A 1 162 ? 13.234 -21.312 -12.031 1 94.56 162 SER A CA 1
ATOM 1204 C C . SER A 1 162 ? 13.562 -22.344 -13.109 1 94.56 162 SER A C 1
ATOM 1206 O O . SER A 1 162 ? 14.359 -22.078 -14.016 1 94.56 162 SER A O 1
ATOM 1208 N N . CYS A 1 163 ? 12.984 -23.5 -13.047 1 92.88 163 CYS A N 1
ATOM 1209 C CA . CYS A 1 163 ? 13.273 -24.594 -13.969 1 92.88 163 CYS A CA 1
ATOM 1210 C C . CYS A 1 163 ? 12.047 -24.938 -14.812 1 92.88 163 CYS A C 1
ATOM 1212 O O . CYS A 1 163 ? 11.82 -26.094 -15.133 1 92.88 163 CYS A O 1
ATOM 1214 N N . ASN A 1 164 ? 11.359 -23.859 -15.094 1 82.31 164 ASN A N 1
ATOM 1215 C CA . ASN A 1 164 ? 10.117 -24.016 -15.844 1 82.31 164 ASN A CA 1
ATOM 1216 C C . ASN A 1 164 ? 10.359 -24.641 -17.219 1 82.31 164 ASN A C 1
ATOM 1218 O O . ASN A 1 164 ? 11.438 -24.469 -17.797 1 82.31 164 ASN A O 1
ATOM 1222 N N . GLN A 1 165 ? 9.375 -25.391 -17.672 1 81.94 165 GLN A N 1
ATOM 1223 C CA . GLN A 1 165 ? 9.352 -25.891 -19.047 1 81.94 165 GLN A CA 1
ATOM 1224 C C . GLN A 1 165 ? 8.805 -24.844 -20 1 81.94 165 GLN A C 1
ATOM 1226 O O . GLN A 1 165 ? 7.699 -24.984 -20.531 1 81.94 165 GLN A O 1
ATOM 1231 N N . SER A 1 166 ? 9.562 -23.797 -20.266 1 74.19 166 SER A N 1
ATOM 1232 C CA . SER A 1 166 ? 9.078 -22.656 -21.031 1 74.19 166 SER A CA 1
ATOM 1233 C C . SER A 1 166 ? 8.656 -23.062 -22.438 1 74.19 166 SER A C 1
ATOM 1235 O O . SER A 1 166 ? 9.281 -23.922 -23.047 1 74.19 166 SER A O 1
ATOM 1237 N N . PHE A 1 167 ? 7.652 -22.422 -22.875 1 75.25 167 PHE A N 1
ATOM 1238 C CA . PHE A 1 167 ? 7.172 -22.625 -24.234 1 75.25 167 PHE A CA 1
ATOM 1239 C C . PHE A 1 167 ? 8.016 -21.828 -25.234 1 75.25 167 PHE A C 1
ATOM 1241 O O . PHE A 1 167 ? 8.328 -20.672 -25 1 75.25 167 PHE A O 1
ATOM 1248 N N . THR A 1 168 ? 8.484 -22.578 -26.25 1 77.94 168 THR A N 1
ATOM 1249 C CA . THR A 1 168 ? 9.141 -21.875 -27.359 1 77.94 168 THR A CA 1
ATOM 1250 C C . THR A 1 168 ? 8.727 -22.484 -28.703 1 77.94 168 THR A C 1
ATOM 1252 O O . THR A 1 168 ? 8.578 -23.688 -28.812 1 77.94 168 THR A O 1
ATOM 1255 N N . ALA A 1 169 ? 8.305 -21.641 -29.594 1 77.5 169 ALA A N 1
ATOM 1256 C CA . ALA A 1 169 ? 8.008 -22.078 -30.953 1 77.5 169 ALA A CA 1
ATOM 1257 C C . ALA A 1 169 ? 9.219 -21.891 -31.859 1 77.5 169 ALA A C 1
ATOM 1259 O O . ALA A 1 169 ? 9.117 -22.047 -33.094 1 77.5 169 ALA A O 1
ATOM 1260 N N . LYS A 1 170 ? 10.359 -21.609 -31.266 1 77 170 LYS A N 1
ATOM 1261 C CA . LYS A 1 170 ? 11.555 -21.375 -32.062 1 77 170 LYS A CA 1
ATOM 1262 C C . LYS A 1 170 ? 12.141 -22.703 -32.562 1 77 170 LYS A C 1
ATOM 1264 O O . LYS A 1 170 ? 11.805 -23.766 -32.062 1 77 170 LYS A O 1
ATOM 1269 N N . ARG A 1 171 ? 13.117 -22.547 -33.656 1 64.19 171 ARG A N 1
ATOM 1270 C CA . ARG A 1 171 ? 14.031 -23.547 -34.188 1 64.19 171 ARG A CA 1
ATOM 1271 C C . ARG A 1 171 ? 13.281 -24.828 -34.562 1 64.19 171 ARG A C 1
ATOM 1273 O O . ARG A 1 171 ? 13.727 -25.938 -34.281 1 64.19 171 ARG A O 1
ATOM 1280 N N . GLY A 1 172 ? 12.25 -24.594 -35.062 1 63.06 172 GLY A N 1
ATOM 1281 C CA . GLY A 1 172 ? 11.539 -25.719 -35.656 1 63.06 172 GLY A CA 1
ATOM 1282 C C . GLY A 1 172 ? 10.727 -26.5 -34.625 1 63.06 172 GLY A C 1
ATOM 1283 O O . GLY A 1 172 ? 10.242 -27.594 -34.906 1 63.06 172 GLY A O 1
ATOM 1284 N N . ARG A 1 173 ? 10.742 -25.922 -33.375 1 66.69 173 ARG A N 1
ATOM 1285 C CA . ARG A 1 173 ? 9.938 -26.562 -32.344 1 66.69 173 ARG A CA 1
ATOM 1286 C C . ARG A 1 173 ? 8.469 -26.156 -32.469 1 66.69 173 ARG A C 1
ATOM 1288 O O . ARG A 1 173 ? 7.676 -26.422 -31.562 1 66.69 173 ARG A O 1
ATOM 1295 N N . ALA A 1 174 ? 8.125 -25.891 -33.469 1 62.34 174 ALA A N 1
ATOM 1296 C CA . ALA A 1 174 ? 6.766 -25.453 -33.75 1 62.34 174 ALA A CA 1
ATOM 1297 C C . ALA A 1 174 ? 5.844 -25.656 -32.562 1 62.34 174 ALA A C 1
ATOM 1299 O O . ALA A 1 174 ? 6.203 -25.312 -31.438 1 62.34 174 ALA A O 1
ATOM 1300 N N . GLU A 1 175 ? 4.762 -26.203 -32.812 1 65.19 175 GLU A N 1
ATOM 1301 C CA . GLU A 1 175 ? 3.623 -26.453 -31.938 1 65.19 175 GLU A CA 1
ATOM 1302 C C . GLU A 1 175 ? 3.895 -27.641 -31.016 1 65.19 175 GLU A C 1
ATOM 1304 O O . GLU A 1 175 ? 3.008 -28.062 -30.266 1 65.19 175 GLU A O 1
ATOM 1309 N N . LYS A 1 176 ? 5.277 -27.969 -30.922 1 70.88 176 LYS A N 1
ATOM 1310 C CA . LYS A 1 176 ? 5.527 -29.172 -30.141 1 70.88 176 LYS A CA 1
ATOM 1311 C C . LYS A 1 176 ? 6.309 -28.844 -28.859 1 70.88 176 LYS A C 1
ATOM 1313 O O . LYS A 1 176 ? 6.582 -29.734 -28.047 1 70.88 176 LYS A O 1
ATOM 1318 N N . SER A 1 177 ? 6.562 -27.625 -28.625 1 69.12 177 SER A N 1
ATOM 1319 C CA . SER A 1 177 ? 7.418 -27.266 -27.5 1 69.12 177 SER A CA 1
ATOM 1320 C C . SER A 1 177 ? 6.746 -27.594 -26.172 1 69.12 177 SER A C 1
ATOM 1322 O O . SER A 1 177 ? 7.426 -27.844 -25.172 1 69.12 177 SER A O 1
ATOM 1324 N N . TYR A 1 178 ? 5.512 -27.625 -26.125 1 78.06 178 TYR A N 1
ATOM 1325 C CA . TYR A 1 178 ? 4.801 -27.938 -24.891 1 78.06 178 TYR A CA 1
ATOM 1326 C C . TYR A 1 178 ? 4.98 -29.406 -24.516 1 78.06 178 TYR A C 1
ATOM 1328 O O . TYR A 1 178 ? 4.664 -29.812 -23.406 1 78.06 178 TYR A O 1
ATOM 1336 N N . LEU A 1 179 ? 5.641 -30.109 -25.406 1 76.44 179 LEU A N 1
ATOM 1337 C CA . LEU A 1 179 ? 5.898 -31.516 -25.125 1 76.44 179 LEU A CA 1
ATOM 1338 C C . LEU A 1 179 ? 7.289 -31.719 -24.531 1 76.44 179 LEU A C 1
ATOM 1340 O O . LEU A 1 179 ? 7.648 -32.812 -24.125 1 76.44 179 LEU A O 1
ATOM 1344 N N . ASN A 1 180 ? 7.922 -30.594 -24.469 1 79.06 180 ASN A N 1
ATOM 1345 C CA . ASN A 1 180 ? 9.266 -30.656 -23.906 1 79.06 180 ASN A CA 1
ATOM 1346 C C . ASN A 1 180 ? 9.227 -30.906 -22.391 1 79.06 180 ASN A C 1
ATOM 1348 O O . ASN A 1 180 ? 8.531 -30.203 -21.656 1 79.06 180 ASN A O 1
ATOM 1352 N N . ALA A 1 181 ? 9.938 -31.969 -21.922 1 81.31 181 ALA A N 1
ATOM 1353 C CA . ALA A 1 181 ? 9.945 -32.344 -20.516 1 81.31 181 ALA A CA 1
ATOM 1354 C C . ALA A 1 181 ? 10.898 -31.484 -19.719 1 81.31 181 ALA A C 1
ATOM 1356 O O . ALA A 1 181 ? 10.859 -31.469 -18.484 1 81.31 181 ALA A O 1
ATOM 1357 N N . GLY A 1 182 ? 11.617 -30.609 -20.297 1 85.19 182 GLY A N 1
ATOM 1358 C CA . GLY A 1 182 ? 12.602 -29.797 -19.594 1 85.19 182 GLY A CA 1
ATOM 1359 C C . GLY A 1 182 ? 13.789 -30.609 -19.109 1 85.19 182 GLY A C 1
ATOM 1360 O O . GLY A 1 182 ? 13.727 -31.844 -19.047 1 85.19 182 GLY A O 1
ATOM 1361 N N . ARG A 1 183 ? 14.859 -29.938 -18.719 1 89.38 183 ARG A N 1
ATOM 1362 C CA . ARG A 1 183 ? 16.016 -30.594 -18.141 1 89.38 183 ARG A CA 1
ATOM 1363 C C . ARG A 1 183 ? 15.711 -31.125 -16.734 1 89.38 183 ARG A C 1
ATOM 1365 O O . ARG A 1 183 ? 15.07 -30.438 -15.938 1 89.38 183 ARG A O 1
ATOM 1372 N N . PRO A 1 184 ? 16.141 -32.375 -16.516 1 92.31 184 PRO A N 1
ATOM 1373 C CA . PRO A 1 184 ? 15.867 -32.938 -15.188 1 92.31 184 PRO A CA 1
ATOM 1374 C C . PRO A 1 184 ? 16.609 -32.188 -14.078 1 92.31 184 PRO A C 1
ATOM 1376 O O . PRO A 1 184 ? 17.781 -31.859 -14.234 1 92.31 184 PRO A O 1
ATOM 1379 N N . VAL A 1 185 ? 15.914 -31.828 -13.07 1 95.62 185 VAL A N 1
ATOM 1380 C CA . VAL A 1 185 ? 16.469 -31.234 -11.867 1 95.62 185 VAL A CA 1
ATOM 1381 C C . VAL A 1 185 ? 16.156 -32.094 -10.648 1 95.62 185 VAL A C 1
ATOM 1383 O O . VAL A 1 185 ? 14.984 -32.312 -10.312 1 95.62 185 VAL A O 1
ATOM 1386 N N . ARG A 1 186 ? 17.188 -32.688 -10.047 1 95.94 186 ARG A N 1
ATOM 1387 C CA . ARG A 1 186 ? 17.031 -33.5 -8.852 1 95.94 186 ARG A CA 1
ATOM 1388 C C . ARG A 1 186 ? 17.484 -32.75 -7.602 1 95.94 186 ARG A C 1
ATOM 1390 O O . ARG A 1 186 ? 18.641 -32.344 -7.504 1 95.94 186 ARG A O 1
ATOM 1397 N N . VAL A 1 187 ? 16.578 -32.562 -6.703 1 97.12 187 VAL A N 1
ATOM 1398 C CA . VAL A 1 187 ? 16.844 -31.781 -5.512 1 97.12 187 VAL A CA 1
ATOM 1399 C C . VAL A 1 187 ? 16.938 -32.688 -4.289 1 97.12 187 VAL A C 1
ATOM 1401 O O . VAL A 1 187 ? 16 -33.438 -3.994 1 97.12 187 VAL A O 1
ATOM 1404 N N . VAL A 1 188 ? 18.047 -32.625 -3.631 1 95.94 188 VAL A N 1
ATOM 1405 C CA . VAL A 1 188 ? 18.25 -33.344 -2.381 1 95.94 188 VAL A CA 1
ATOM 1406 C C . VAL A 1 188 ? 18.016 -32.406 -1.196 1 95.94 188 VAL A C 1
ATOM 1408 O O . VAL A 1 188 ? 18.656 -31.359 -1.098 1 95.94 188 VAL A O 1
ATOM 1411 N N . MET A 1 189 ? 17.094 -32.812 -0.349 1 95.12 189 MET A N 1
ATOM 1412 C CA . MET A 1 189 ? 16.703 -32 0.804 1 95.12 189 MET A CA 1
ATOM 1413 C C . MET A 1 189 ? 17.172 -32.656 2.104 1 95.12 189 MET A C 1
ATOM 1415 O O . MET A 1 189 ? 17.062 -33.875 2.27 1 95.12 189 MET A O 1
ATOM 1419 N N . LEU A 1 190 ? 17.641 -31.828 3.059 1 93.38 190 LEU A N 1
ATOM 1420 C CA . LEU A 1 190 ? 18.016 -32.312 4.379 1 93.38 190 LEU A CA 1
ATOM 1421 C C . LEU A 1 190 ? 16.781 -32.656 5.203 1 93.38 190 LEU A C 1
ATOM 1423 O O . LEU A 1 190 ? 16.859 -33.5 6.117 1 93.38 190 LEU A O 1
ATOM 1427 N N . SER A 1 191 ? 15.781 -31.938 4.918 1 89.38 191 SER A N 1
ATOM 1428 C CA . SER A 1 191 ? 14.523 -32.094 5.633 1 89.38 191 SER A CA 1
ATOM 1429 C C . SER A 1 191 ? 13.328 -31.828 4.723 1 89.38 191 SER A C 1
ATOM 1431 O O . SER A 1 191 ? 13.5 -31.406 3.578 1 89.38 191 SER A O 1
ATOM 1433 N N . GLY A 1 192 ? 12.156 -32.125 5.262 1 88.12 192 GLY A N 1
ATOM 1434 C CA . GLY A 1 192 ? 10.938 -31.875 4.512 1 88.12 192 GLY A CA 1
ATOM 1435 C C . GLY A 1 192 ? 10.328 -33.125 3.924 1 88.12 192 GLY A C 1
ATOM 1436 O O . GLY A 1 192 ? 10.977 -34.188 3.902 1 88.12 192 GLY A O 1
ATOM 1437 N N . LYS A 1 193 ? 9.117 -32.969 3.49 1 94.81 193 LYS A N 1
ATOM 1438 C CA . LYS A 1 193 ? 8.383 -34.062 2.883 1 94.81 193 LYS A CA 1
ATOM 1439 C C . LYS A 1 193 ? 8.523 -34.062 1.363 1 94.81 193 LYS A C 1
ATOM 1441 O O . LYS A 1 193 ? 7.727 -33.406 0.669 1 94.81 193 LYS A O 1
ATOM 1446 N N . THR A 1 194 ? 9.406 -34.875 0.865 1 96.5 194 THR A N 1
ATOM 1447 C CA . THR A 1 194 ? 9.812 -34.812 -0.536 1 96.5 194 THR A CA 1
ATOM 1448 C C . THR A 1 194 ? 8.617 -35.062 -1.454 1 96.5 194 THR A C 1
ATOM 1450 O O . THR A 1 194 ? 8.508 -34.438 -2.508 1 96.5 194 THR A O 1
ATOM 1453 N N . ALA A 1 195 ? 7.703 -35.938 -1.052 1 97.06 195 ALA A N 1
ATOM 1454 C CA . ALA A 1 195 ? 6.523 -36.188 -1.867 1 97.06 195 ALA A CA 1
ATOM 1455 C C . ALA A 1 195 ? 5.633 -34.969 -1.964 1 97.06 195 ALA A C 1
ATOM 1457 O O . ALA A 1 195 ? 5.09 -34.656 -3.029 1 97.06 195 ALA A O 1
ATOM 1458 N N . SER A 1 196 ? 5.469 -34.281 -0.819 1 98 196 SER A N 1
ATOM 1459 C CA . SER A 1 196 ? 4.656 -33.062 -0.799 1 98 196 SER A CA 1
ATOM 1460 C C . SER A 1 196 ? 5.305 -31.953 -1.622 1 98 196 SER A C 1
ATOM 1462 O O . SER A 1 196 ? 4.613 -31.203 -2.326 1 98 196 SER A O 1
ATOM 1464 N N . LEU A 1 197 ? 6.621 -31.844 -1.507 1 98.12 197 LEU A N 1
ATOM 1465 C CA . LEU A 1 197 ? 7.34 -30.828 -2.27 1 98.12 197 LEU A CA 1
ATOM 1466 C C . LEU A 1 197 ? 7.215 -31.094 -3.768 1 98.12 197 LEU A C 1
ATOM 1468 O O . LEU A 1 197 ? 7.121 -30.141 -4.559 1 98.12 197 LEU A O 1
ATOM 1472 N N . ALA A 1 198 ? 7.203 -32.344 -4.148 1 98.06 198 ALA A N 1
ATOM 1473 C CA . ALA A 1 198 ? 7.031 -32.719 -5.551 1 98.06 198 ALA A CA 1
ATOM 1474 C C . ALA A 1 198 ? 5.66 -32.281 -6.066 1 98.06 198 ALA A C 1
ATOM 1476 O O . ALA A 1 198 ? 5.531 -31.828 -7.207 1 98.06 198 ALA A O 1
ATOM 1477 N N . VAL A 1 199 ? 4.633 -32.406 -5.227 1 98.31 199 VAL A N 1
ATOM 1478 C CA . VAL A 1 199 ? 3.279 -32 -5.59 1 98.31 199 VAL A CA 1
ATOM 1479 C C . VAL A 1 199 ? 3.242 -30.5 -5.801 1 98.31 199 VAL A C 1
ATOM 1481 O O . VAL A 1 199 ? 2.691 -30.016 -6.793 1 98.31 199 VAL A O 1
ATOM 1484 N N . ILE A 1 200 ? 3.855 -29.766 -4.922 1 98.06 200 ILE A N 1
ATOM 1485 C CA . ILE A 1 200 ? 3.885 -28.312 -5.031 1 98.06 200 ILE A CA 1
ATOM 1486 C C . ILE A 1 200 ? 4.609 -27.906 -6.309 1 98.06 200 ILE A C 1
ATOM 1488 O O . ILE A 1 200 ? 4.129 -27.047 -7.055 1 98.06 200 ILE A O 1
ATOM 1492 N N . ALA A 1 201 ? 5.738 -28.516 -6.57 1 97.94 201 ALA A N 1
ATOM 1493 C CA . ALA A 1 201 ? 6.516 -28.203 -7.77 1 97.94 201 ALA A CA 1
ATOM 1494 C C . ALA A 1 201 ? 5.699 -28.438 -9.031 1 97.94 201 ALA A C 1
ATOM 1496 O O . ALA A 1 201 ? 5.695 -27.609 -9.945 1 97.94 201 ALA A O 1
ATOM 1497 N N . GLN A 1 202 ? 5.027 -29.578 -9.078 1 97.69 202 GLN A N 1
ATOM 1498 C CA . GLN A 1 202 ? 4.211 -29.922 -10.242 1 97.69 202 GLN A CA 1
ATOM 1499 C C . GLN A 1 202 ? 3.1 -28.906 -10.453 1 97.69 202 GLN A C 1
ATOM 1501 O O . GLN A 1 202 ? 2.871 -28.453 -11.578 1 97.69 202 GLN A O 1
ATOM 1506 N N . CYS A 1 203 ? 2.395 -28.531 -9.383 1 98.56 203 CYS A N 1
ATOM 1507 C CA . CYS A 1 203 ? 1.27 -27.609 -9.477 1 98.56 203 CYS A CA 1
ATOM 1508 C C . CYS A 1 203 ? 1.745 -26.203 -9.82 1 98.56 203 CYS A C 1
ATOM 1510 O O . CYS A 1 203 ? 1.085 -25.484 -10.57 1 98.56 203 CYS A O 1
ATOM 1512 N N . VAL A 1 204 ? 2.9 -25.797 -9.281 1 98.31 204 VAL A N 1
ATOM 1513 C CA . VAL A 1 204 ? 3.471 -24.484 -9.586 1 98.31 204 VAL A CA 1
ATOM 1514 C C . VAL A 1 204 ? 3.844 -24.422 -11.07 1 98.31 204 VAL A C 1
ATOM 1516 O O . VAL A 1 204 ? 3.529 -23.438 -11.75 1 98.31 204 VAL A O 1
ATOM 1519 N N . GLN A 1 205 ? 4.453 -25.422 -11.594 1 97.25 205 GLN A N 1
ATOM 1520 C CA . GLN A 1 205 ? 4.898 -25.406 -12.984 1 97.25 205 GLN A CA 1
ATOM 1521 C C . GLN A 1 205 ? 3.715 -25.547 -13.938 1 97.25 205 GLN A C 1
ATOM 1523 O O . GLN A 1 205 ? 3.725 -24.969 -15.031 1 97.25 205 GLN A O 1
ATOM 1528 N N . LEU A 1 206 ? 2.691 -26.359 -13.555 1 97.44 206 LEU A N 1
ATOM 1529 C CA . LEU A 1 206 ? 1.479 -26.375 -14.367 1 97.44 206 LEU A CA 1
ATOM 1530 C C . LEU A 1 206 ? 0.848 -24.984 -14.445 1 97.44 206 LEU A C 1
ATOM 1532 O O . LEU A 1 206 ? 0.4 -24.562 -15.516 1 97.44 206 LEU A O 1
ATOM 1536 N N . CYS A 1 207 ? 0.795 -24.312 -13.305 1 98.19 207 CYS A N 1
ATOM 1537 C CA . CYS A 1 207 ? 0.291 -22.938 -13.273 1 98.19 207 CYS A CA 1
ATOM 1538 C C . CYS A 1 207 ? 1.079 -22.047 -14.227 1 98.19 207 CYS A C 1
ATOM 1540 O O . CYS A 1 207 ? 0.494 -21.266 -14.977 1 98.19 207 CYS A O 1
ATOM 1542 N N . GLN A 1 208 ? 2.41 -22.172 -14.219 1 96.75 208 GLN A N 1
ATOM 1543 C CA . GLN A 1 208 ? 3.254 -21.406 -15.133 1 96.75 208 GLN A CA 1
ATOM 1544 C C . GLN A 1 208 ? 2.918 -21.719 -16.578 1 96.75 208 GLN A C 1
ATOM 1546 O O . GLN A 1 208 ? 2.832 -20.812 -17.422 1 96.75 208 GLN A O 1
ATOM 1551 N N . ARG A 1 209 ? 2.732 -22.969 -16.859 1 94.75 209 ARG A N 1
ATOM 1552 C CA . ARG A 1 209 ? 2.418 -23.391 -18.219 1 94.75 209 ARG A CA 1
ATOM 1553 C C . ARG A 1 209 ? 1.112 -22.766 -18.703 1 94.75 209 ARG A C 1
ATOM 1555 O O . ARG A 1 209 ? 1.03 -22.266 -19.828 1 94.75 209 ARG A O 1
ATOM 1562 N N . LEU A 1 210 ? 0.112 -22.828 -17.875 1 96.81 210 LEU A N 1
ATOM 1563 C CA . LEU A 1 210 ? -1.186 -22.266 -18.25 1 96.81 210 LEU A CA 1
ATOM 1564 C C . LEU A 1 210 ? -1.08 -20.766 -18.5 1 96.81 210 LEU A C 1
ATOM 1566 O O . LEU A 1 210 ? -1.556 -20.281 -19.531 1 96.81 210 LEU A O 1
ATOM 1570 N N . VAL A 1 211 ? -0.433 -20.031 -17.656 1 96.81 211 VAL A N 1
ATOM 1571 C CA . VAL A 1 211 ? -0.357 -18.578 -17.719 1 96.81 211 VAL A CA 1
ATOM 1572 C C . VAL A 1 211 ? 0.512 -18.156 -18.906 1 96.81 211 VAL A C 1
ATOM 1574 O O . VAL A 1 211 ? 0.261 -17.125 -19.531 1 96.81 211 VAL A O 1
ATOM 1577 N N . ASN A 1 212 ? 1.464 -19 -19.266 1 93.44 212 ASN A N 1
ATOM 1578 C CA . ASN A 1 212 ? 2.379 -18.688 -20.359 1 93.44 212 ASN A CA 1
ATOM 1579 C C . ASN A 1 212 ? 1.79 -19.078 -21.719 1 93.44 212 ASN A C 1
ATOM 1581 O O . ASN A 1 212 ? 2.303 -18.688 -22.766 1 93.44 212 ASN A O 1
ATOM 1585 N N . ALA A 1 213 ? 0.756 -19.828 -21.734 1 92.94 213 ALA A N 1
ATOM 1586 C CA . ALA A 1 213 ? 0.229 -20.391 -22.969 1 92.94 213 ALA A CA 1
ATOM 1587 C C . ALA A 1 213 ? -0.182 -19.297 -23.953 1 92.94 213 ALA A C 1
ATOM 1589 O O . ALA A 1 213 ? -0.794 -18.297 -23.547 1 92.94 213 ALA A O 1
ATOM 1590 N N . PRO A 1 214 ? 0.178 -19.469 -25.234 1 90.19 214 PRO A N 1
ATOM 1591 C CA . PRO A 1 214 ? -0.345 -18.547 -26.234 1 90.19 214 PRO A CA 1
ATOM 1592 C C . PRO A 1 214 ? -1.871 -18.531 -26.281 1 90.19 214 PRO A C 1
ATOM 1594 O O . PRO A 1 214 ? -2.512 -19.562 -26.125 1 90.19 214 PRO A O 1
ATOM 1597 N N . THR A 1 215 ? -2.383 -17.422 -26.641 1 89.5 215 THR A N 1
ATOM 1598 C CA . THR A 1 215 ? -3.82 -17.188 -26.547 1 89.5 215 THR A CA 1
ATOM 1599 C C . THR A 1 215 ? -4.574 -18.031 -27.562 1 89.5 215 THR A C 1
ATOM 1601 O O . THR A 1 215 ? -5.766 -18.297 -27.406 1 89.5 215 THR A O 1
ATOM 1604 N N . ASN A 1 216 ? -3.93 -18.453 -28.609 1 89 216 ASN A N 1
ATOM 1605 C CA . ASN A 1 216 ? -4.598 -19.297 -29.594 1 89 216 ASN A CA 1
ATOM 1606 C C . ASN A 1 216 ? -4.676 -20.75 -29.109 1 89 216 ASN A C 1
ATOM 1608 O O . ASN A 1 216 ? -5.422 -21.547 -29.672 1 89 216 ASN A O 1
ATOM 1612 N N . LEU A 1 217 ? -3.885 -21.094 -28.078 1 90.75 217 LEU A N 1
ATOM 1613 C CA . LEU A 1 217 ? -3.922 -22.453 -27.531 1 90.75 217 LEU A CA 1
ATOM 1614 C C . LEU A 1 217 ? -4.809 -22.516 -26.297 1 90.75 217 LEU A C 1
ATOM 1616 O O . LEU A 1 217 ? -5.504 -23.5 -26.078 1 90.75 217 LEU A O 1
ATOM 1620 N N . LEU A 1 218 ? -4.727 -21.531 -25.5 1 94.38 218 LEU A N 1
ATOM 1621 C CA . LEU A 1 218 ? -5.516 -21.516 -24.281 1 94.38 218 LEU A CA 1
ATOM 1622 C C . LEU A 1 218 ? -6.609 -20.453 -24.344 1 94.38 218 LEU A C 1
ATOM 1624 O O . LEU A 1 218 ? -6.316 -19.266 -24.422 1 94.38 218 LEU A O 1
ATOM 1628 N N . ASP A 1 219 ? -7.773 -20.844 -24.438 1 95.19 219 ASP A N 1
ATOM 1629 C CA . ASP A 1 219 ? -8.992 -20.047 -24.375 1 95.19 219 ASP A CA 1
ATOM 1630 C C . ASP A 1 219 ? -9.938 -20.562 -23.297 1 95.19 219 ASP A C 1
ATOM 1632 O O . ASP A 1 219 ? -9.555 -21.391 -22.469 1 95.19 219 ASP A O 1
ATOM 1636 N N . THR A 1 220 ? -11.148 -19.984 -23.219 1 97.38 220 THR A N 1
ATOM 1637 C CA . THR A 1 220 ? -12.07 -20.359 -22.156 1 97.38 220 THR A CA 1
ATOM 1638 C C . THR A 1 220 ? -12.445 -21.828 -22.25 1 97.38 220 THR A C 1
ATOM 1640 O O . THR A 1 220 ? -12.555 -22.516 -21.234 1 97.38 220 THR A O 1
ATOM 1643 N N . VAL A 1 221 ? -12.547 -22.359 -23.438 1 95.62 221 VAL A N 1
ATOM 1644 C CA . VAL A 1 221 ? -12.984 -23.719 -23.656 1 95.62 221 VAL A CA 1
ATOM 1645 C C . VAL A 1 221 ? -11.859 -24.703 -23.328 1 95.62 221 VAL A C 1
ATOM 1647 O O . VAL A 1 221 ? -12.07 -25.688 -22.641 1 95.62 221 VAL A O 1
ATOM 1650 N N . THR A 1 222 ? -10.672 -24.406 -23.859 1 95.62 222 THR A N 1
ATOM 1651 C CA . THR A 1 222 ? -9.555 -25.312 -23.609 1 95.62 222 THR A CA 1
ATOM 1652 C C . THR A 1 222 ? -9.172 -25.312 -22.141 1 95.62 222 THR A C 1
ATOM 1654 O O . THR A 1 222 ? -8.766 -26.344 -21.594 1 95.62 222 THR A O 1
ATOM 1657 N N . PHE A 1 223 ? -9.211 -24.141 -21.453 1 97.94 223 PHE A N 1
ATOM 1658 C CA . PHE A 1 223 ? -8.961 -24.109 -20.016 1 97.94 223 PHE A CA 1
ATOM 1659 C C . PHE A 1 223 ? -9.977 -24.969 -19.266 1 97.94 223 PHE A C 1
ATOM 1661 O O . PHE A 1 223 ? -9.609 -25.734 -18.375 1 97.94 223 PHE A O 1
ATOM 1668 N N . THR A 1 224 ? -11.258 -24.859 -19.641 1 98.12 224 THR A N 1
ATOM 1669 C CA . THR A 1 224 ? -12.312 -25.672 -19.047 1 98.12 224 THR A CA 1
ATOM 1670 C C . THR A 1 224 ? -12.039 -27.156 -19.266 1 98.12 224 THR A C 1
ATOM 1672 O O . THR A 1 224 ? -12.172 -27.969 -18.344 1 98.12 224 THR A O 1
ATOM 1675 N N . GLU A 1 225 ? -11.672 -27.5 -20.5 1 97 225 GLU A N 1
ATOM 1676 C CA . GLU A 1 225 ? -11.367 -28.891 -20.812 1 97 225 GLU A CA 1
ATOM 1677 C C . GLU A 1 225 ? -10.227 -29.422 -19.953 1 97 225 GLU A C 1
ATOM 1679 O O . GLU A 1 225 ? -10.305 -30.531 -19.438 1 97 225 GLU A O 1
ATOM 1684 N N . ILE A 1 226 ? -9.18 -28.641 -19.875 1 97.5 226 ILE A N 1
ATOM 1685 C CA . ILE A 1 226 ? -8.031 -29.031 -19.062 1 97.5 226 ILE A CA 1
ATOM 1686 C C . ILE A 1 226 ? -8.477 -29.266 -17.625 1 97.5 226 ILE A C 1
ATOM 1688 O O . ILE A 1 226 ? -8.133 -30.281 -17.016 1 97.5 226 ILE A O 1
ATOM 1692 N N . ALA A 1 227 ? -9.266 -28.344 -17.062 1 98.44 227 ALA A N 1
ATOM 1693 C CA . ALA A 1 227 ? -9.734 -28.453 -15.688 1 98.44 227 ALA A CA 1
ATOM 1694 C C . ALA A 1 227 ? -10.57 -29.719 -15.484 1 98.44 227 ALA A C 1
ATOM 1696 O O . ALA A 1 227 ? -10.359 -30.469 -14.523 1 98.44 227 ALA A O 1
ATOM 1697 N N . MET A 1 228 ? -11.461 -29.969 -16.391 1 97.56 228 MET A N 1
ATOM 1698 C CA . MET A 1 228 ? -12.344 -31.141 -16.297 1 97.56 228 MET A CA 1
ATOM 1699 C C . MET A 1 228 ? -11.547 -32.438 -16.375 1 97.56 228 MET A C 1
ATOM 1701 O O . MET A 1 228 ? -11.805 -33.375 -15.617 1 97.56 228 MET A O 1
ATOM 1705 N N . ARG A 1 229 ? -10.641 -32.5 -17.234 1 97.56 229 ARG A N 1
ATOM 1706 C CA . ARG A 1 229 ? -9.859 -33.719 -17.406 1 97.56 229 ARG A CA 1
ATOM 1707 C C . ARG A 1 229 ? -8.953 -33.969 -16.219 1 97.56 229 ARG A C 1
ATOM 1709 O O . ARG A 1 229 ? -8.695 -35.094 -15.852 1 97.56 229 ARG A O 1
ATOM 1716 N N . TRP A 1 230 ? -8.438 -32.906 -15.633 1 98.06 230 TRP A N 1
ATOM 1717 C CA . TRP A 1 230 ? -7.688 -33.062 -14.391 1 98.06 230 TRP A CA 1
ATOM 1718 C C . TRP A 1 230 ? -8.578 -33.656 -13.289 1 98.06 230 TRP A C 1
ATOM 1720 O O . TRP A 1 230 ? -8.156 -34.531 -12.531 1 98.06 230 TRP A O 1
ATOM 1730 N N . ILE A 1 231 ? -9.82 -33.156 -13.172 1 97.62 231 ILE A N 1
ATOM 1731 C CA . ILE A 1 231 ? -10.758 -33.656 -12.164 1 97.62 231 ILE A CA 1
ATOM 1732 C C . ILE A 1 231 ? -11.062 -35.125 -12.422 1 97.62 231 ILE A C 1
ATOM 1734 O O . ILE A 1 231 ? -11.117 -35.938 -11.477 1 97.62 231 ILE A O 1
ATOM 1738 N N . ASP A 1 232 ? -11.203 -35.5 -13.68 1 97.06 232 ASP A N 1
ATOM 1739 C CA . ASP A 1 232 ? -11.422 -36.906 -14.039 1 97.06 232 ASP A CA 1
ATOM 1740 C C . ASP A 1 232 ? -10.25 -37.781 -13.602 1 97.06 232 ASP A C 1
ATOM 1742 O O . ASP A 1 232 ? -10.438 -38.875 -13.078 1 97.06 232 ASP A O 1
ATOM 1746 N N . LYS A 1 233 ? -9.102 -37.25 -13.859 1 97.12 233 LYS A N 1
ATOM 1747 C CA . LYS A 1 233 ? -7.895 -38 -13.477 1 97.12 233 LYS A CA 1
ATOM 1748 C C . LYS A 1 233 ? -7.832 -38.188 -11.961 1 97.12 233 LYS A C 1
ATOM 1750 O O . LYS A 1 233 ? -7.484 -39.25 -11.484 1 97.12 233 LYS A O 1
ATOM 1755 N N . LEU A 1 234 ? -8.133 -37.156 -11.219 1 97.31 234 LEU A N 1
ATOM 1756 C CA . LEU A 1 234 ? -8.117 -37.219 -9.766 1 97.31 234 LEU A CA 1
ATOM 1757 C C . LEU A 1 234 ? -9.188 -38.188 -9.25 1 97.31 234 LEU A C 1
ATOM 1759 O O . LEU A 1 234 ? -8.961 -38.938 -8.297 1 97.31 234 LEU A O 1
ATOM 1763 N N . LYS A 1 235 ? -10.32 -38.094 -9.898 1 96.31 235 LYS A N 1
ATOM 1764 C CA . LYS A 1 235 ? -11.398 -39.031 -9.539 1 96.31 235 LYS A CA 1
ATOM 1765 C C . LYS A 1 235 ? -10.984 -40.469 -9.758 1 96.31 235 LYS A C 1
ATOM 1767 O O . LYS A 1 235 ? -11.242 -41.344 -8.906 1 96.31 235 LYS A O 1
ATOM 1772 N N . ALA A 1 236 ? -10.375 -40.719 -10.844 1 96.75 236 ALA A N 1
ATOM 1773 C CA . ALA A 1 236 ? -9.906 -42.062 -11.164 1 96.75 236 ALA A CA 1
ATOM 1774 C C . ALA A 1 236 ? -8.859 -42.531 -10.156 1 96.75 236 ALA A C 1
ATOM 1776 O O . ALA A 1 236 ? -8.758 -43.75 -9.875 1 96.75 236 ALA A O 1
ATOM 1777 N N . ALA A 1 237 ? -8.188 -41.625 -9.586 1 94.94 237 ALA A N 1
ATOM 1778 C CA . ALA A 1 237 ? -7.148 -41.938 -8.602 1 94.94 237 ALA A CA 1
ATOM 1779 C C . ALA A 1 237 ? -7.73 -42.062 -7.199 1 94.94 237 ALA A C 1
ATOM 1781 O O . ALA A 1 237 ? -7 -42.25 -6.23 1 94.94 237 ALA A O 1
ATOM 1782 N N . GLY A 1 238 ? -9.016 -41.812 -7.023 1 93.75 238 GLY A N 1
ATOM 1783 C CA . GLY A 1 238 ? -9.68 -42.094 -5.758 1 93.75 238 GLY A CA 1
ATOM 1784 C C . GLY A 1 238 ? -10.047 -40.844 -4.98 1 93.75 238 GLY A C 1
ATOM 1785 O O . GLY A 1 238 ? -10.531 -40.938 -3.852 1 93.75 238 GLY A O 1
ATOM 1786 N N . SER A 1 239 ? -9.773 -39.719 -5.602 1 95.12 239 SER A N 1
ATOM 1787 C CA . SER A 1 239 ? -10.141 -38.469 -4.922 1 95.12 239 SER A CA 1
ATOM 1788 C C . SER A 1 239 ? -11.625 -38.156 -5.09 1 95.12 239 SER A C 1
ATOM 1790 O O . SER A 1 239 ? -12.227 -38.5 -6.105 1 95.12 239 SER A O 1
ATOM 1792 N N . ASP A 1 240 ? -12.219 -37.594 -4.078 1 96.44 240 ASP A N 1
ATOM 1793 C CA . ASP A 1 240 ? -13.594 -37.125 -4.164 1 96.44 240 ASP A CA 1
ATOM 1794 C C . ASP A 1 240 ? -13.648 -35.688 -4.723 1 96.44 240 ASP A C 1
ATOM 1796 O O . ASP A 1 240 ? -13.586 -34.719 -3.971 1 96.44 240 ASP A O 1
ATOM 1800 N N . VAL A 1 241 ? -13.75 -35.625 -6.02 1 97.5 241 VAL A N 1
ATOM 1801 C CA . VAL A 1 241 ? -13.758 -34.344 -6.73 1 97.5 241 VAL A CA 1
ATOM 1802 C C . VAL A 1 241 ? -14.914 -34.312 -7.734 1 97.5 241 VAL A C 1
ATOM 1804 O O . VAL A 1 241 ? -15.32 -35.375 -8.242 1 97.5 241 VAL A O 1
ATOM 1807 N N . VAL A 1 242 ? -15.477 -33.125 -7.961 1 96.88 242 VAL A N 1
ATOM 1808 C CA . VAL A 1 242 ? -16.562 -32.969 -8.922 1 96.88 242 VAL A CA 1
ATOM 1809 C C . VAL A 1 242 ? -16.391 -31.641 -9.672 1 96.88 242 VAL A C 1
ATOM 1811 O O . VAL A 1 242 ? -15.719 -30.734 -9.195 1 96.88 242 VAL A O 1
ATOM 1814 N N . THR A 1 243 ? -16.906 -31.578 -10.875 1 97.38 243 THR A N 1
ATOM 1815 C CA . THR A 1 243 ? -16.891 -30.375 -11.688 1 97.38 243 THR A CA 1
ATOM 1816 C C . THR A 1 243 ? -18.297 -29.984 -12.133 1 97.38 243 THR A C 1
ATOM 1818 O O . THR A 1 243 ? -19.125 -30.859 -12.367 1 97.38 243 THR A O 1
ATOM 1821 N N . ASP A 1 244 ? -18.578 -28.719 -12.133 1 97.38 244 ASP A N 1
ATOM 1822 C CA . ASP A 1 244 ? -19.781 -28.125 -12.711 1 97.38 244 ASP A CA 1
ATOM 1823 C C . ASP A 1 244 ? -19.422 -26.938 -13.602 1 97.38 244 ASP A C 1
ATOM 1825 O O . ASP A 1 244 ? -18.578 -26.109 -13.242 1 97.38 244 ASP A O 1
ATOM 1829 N N . VAL A 1 245 ? -20.031 -26.906 -14.836 1 97.81 245 VAL A N 1
ATOM 1830 C CA . VAL A 1 245 ? -19.688 -25.844 -15.789 1 97.81 245 VAL A CA 1
ATOM 1831 C C . VAL A 1 245 ? -20.953 -25.156 -16.266 1 97.81 245 VAL A C 1
ATOM 1833 O O . VAL A 1 245 ? -21.938 -25.812 -16.609 1 97.81 245 VAL A O 1
ATOM 1836 N N . MET A 1 246 ? -20.984 -23.844 -16.172 1 97.81 246 MET A N 1
ATOM 1837 C CA . MET A 1 246 ? -21.938 -22.969 -16.859 1 97.81 246 MET A CA 1
ATOM 1838 C C . MET A 1 246 ? -21.234 -22.125 -17.906 1 97.81 246 MET A C 1
ATOM 1840 O O . MET A 1 246 ? -20.156 -21.594 -17.672 1 97.81 246 MET A O 1
ATOM 1844 N N . ALA A 1 247 ? -21.922 -21.984 -19.109 1 96.75 247 ALA A N 1
ATOM 1845 C CA . ALA A 1 247 ? -21.234 -21.266 -20.172 1 96.75 247 ALA A CA 1
ATOM 1846 C C . ALA A 1 247 ? -22.219 -20.469 -21.031 1 96.75 247 ALA A C 1
ATOM 1848 O O . ALA A 1 247 ? -23.359 -20.891 -21.219 1 96.75 247 ALA A O 1
ATOM 1849 N N . GLY A 1 248 ? -21.719 -19.375 -21.531 1 95.38 248 GLY A N 1
ATOM 1850 C CA . GLY A 1 248 ? -22.422 -18.609 -22.547 1 95.38 248 GLY A CA 1
ATOM 1851 C C . GLY A 1 248 ? -23.797 -18.172 -22.094 1 95.38 248 GLY A C 1
ATOM 1852 O O . GLY A 1 248 ? -23.953 -17.531 -21.047 1 95.38 248 GLY A O 1
ATOM 1853 N N . GLU A 1 249 ? -24.766 -18.609 -22.875 1 96.06 249 GLU A N 1
ATOM 1854 C CA . GLU A 1 249 ? -26.141 -18.141 -22.672 1 96.06 249 GLU A CA 1
ATOM 1855 C C . GLU A 1 249 ? -26.703 -18.625 -21.344 1 96.06 249 GLU A C 1
ATOM 1857 O O . GLU A 1 249 ? -27.516 -17.953 -20.719 1 96.06 249 GLU A O 1
ATOM 1862 N N . GLU A 1 250 ? -26.203 -19.734 -20.906 1 97.44 250 GLU A N 1
ATOM 1863 C CA . GLU A 1 250 ? -26.641 -20.203 -19.594 1 97.44 250 GLU A CA 1
ATOM 1864 C C . GLU A 1 250 ? -26.266 -19.219 -18.5 1 97.44 250 GLU A C 1
ATOM 1866 O O . GLU A 1 250 ? -27.031 -19.016 -17.562 1 97.44 250 GLU A O 1
ATOM 1871 N N . LEU A 1 251 ? -25.078 -18.625 -18.578 1 98.31 251 LEU A N 1
ATOM 1872 C CA . LEU A 1 251 ? -24.672 -17.609 -17.625 1 98.31 251 LEU A CA 1
ATOM 1873 C C . LEU A 1 251 ? -25.625 -16.422 -17.656 1 98.31 251 LEU A C 1
ATOM 1875 O O . LEU A 1 251 ? -25.984 -15.883 -16.609 1 98.31 251 LEU A O 1
ATOM 1879 N N . ARG A 1 252 ? -25.984 -16.047 -18.875 1 96.69 252 ARG A N 1
ATOM 1880 C CA . ARG A 1 252 ? -26.922 -14.945 -19.047 1 96.69 252 ARG A CA 1
ATOM 1881 C C . ARG A 1 252 ? -28.25 -15.266 -18.359 1 96.69 252 ARG A C 1
ATOM 1883 O O . ARG A 1 252 ? -28.781 -14.453 -17.594 1 96.69 252 ARG A O 1
ATOM 1890 N N . GLU A 1 253 ? -28.766 -16.406 -18.578 1 97.88 253 GLU A N 1
ATOM 1891 C CA . GLU A 1 253 ? -30.078 -16.828 -18.078 1 97.88 253 GLU A CA 1
ATOM 1892 C C . GLU A 1 253 ? -30.062 -16.953 -16.547 1 97.88 253 GLU A C 1
ATOM 1894 O O . GLU A 1 253 ? -31.078 -16.672 -15.898 1 97.88 253 GLU A O 1
ATOM 1899 N N . ARG A 1 254 ? -28.953 -17.312 -16.062 1 98.31 254 ARG A N 1
ATOM 1900 C CA . ARG A 1 254 ? -28.875 -17.547 -14.617 1 98.31 254 ARG A CA 1
ATOM 1901 C C . ARG A 1 254 ? -28.406 -16.281 -13.891 1 98.31 254 ARG A C 1
ATOM 1903 O O . ARG A 1 254 ? -28.234 -16.297 -12.672 1 98.31 254 ARG A O 1
ATOM 1910 N N . GLY A 1 255 ? -28.125 -15.211 -14.562 1 98.12 255 GLY A N 1
ATOM 1911 C CA . GLY A 1 255 ? -27.953 -13.898 -13.953 1 98.12 255 GLY A CA 1
ATOM 1912 C C . GLY A 1 255 ? -26.516 -13.547 -13.672 1 98.12 255 GLY A C 1
ATOM 1913 O O . GLY A 1 255 ? -26.234 -12.641 -12.883 1 98.12 255 GLY A O 1
ATOM 1914 N N . TYR A 1 256 ? -25.609 -14.281 -14.25 1 98.75 256 TYR A N 1
ATOM 1915 C CA . TYR A 1 256 ? -24.203 -13.945 -14.07 1 98.75 256 TYR A CA 1
ATOM 1916 C C . TYR A 1 256 ? -23.781 -12.828 -15.016 1 98.75 256 TYR A C 1
ATOM 1918 O O . TYR A 1 256 ? -22.922 -13.023 -15.883 1 98.75 256 TYR A O 1
ATOM 1926 N N . GLY A 1 257 ? -24.344 -11.633 -14.758 1 98.31 257 GLY A N 1
ATOM 1927 C CA . GLY A 1 257 ? -24.25 -10.508 -15.688 1 98.31 257 GLY A CA 1
ATOM 1928 C C . GLY A 1 257 ? -22.828 -10 -15.867 1 98.31 257 GLY A C 1
ATOM 1929 O O . GLY A 1 257 ? -22.484 -9.508 -16.938 1 98.31 257 GLY A O 1
ATOM 1930 N N . GLY A 1 258 ? -22.031 -10.055 -14.789 1 98.69 258 GLY A N 1
ATOM 1931 C CA . GLY A 1 258 ? -20.641 -9.609 -14.883 1 98.69 258 GLY A CA 1
ATOM 1932 C C . GLY A 1 258 ? -19.797 -10.492 -15.773 1 98.69 258 GLY A C 1
ATOM 1933 O O . GLY A 1 258 ? -19.109 -10.008 -16.672 1 98.69 258 GLY A O 1
ATOM 1934 N N . LEU A 1 259 ? -19.875 -11.805 -15.523 1 98.88 259 LEU A N 1
ATOM 1935 C CA . LEU A 1 259 ? -19.094 -12.766 -16.297 1 98.88 259 LEU A CA 1
ATOM 1936 C C . LEU A 1 259 ? -19.578 -12.82 -17.75 1 98.88 259 LEU A C 1
ATOM 1938 O O . LEU A 1 259 ? -18.766 -12.727 -18.672 1 98.88 259 LEU A O 1
ATOM 1942 N N . TYR A 1 260 ? -20.875 -12.875 -17.969 1 98.44 260 TYR A N 1
ATOM 1943 C CA . TYR A 1 260 ? -21.438 -12.93 -19.312 1 98.44 260 TYR A CA 1
ATOM 1944 C C . TYR A 1 260 ? -21.125 -11.656 -20.094 1 98.44 260 TYR A C 1
ATOM 1946 O O . TYR A 1 260 ? -20.656 -11.719 -21.234 1 98.44 260 TYR A O 1
ATOM 1954 N N . GLY A 1 261 ? -21.406 -10.492 -19.5 1 97.69 261 GLY A N 1
ATOM 1955 C CA . GLY A 1 261 ? -21.172 -9.219 -20.156 1 97.69 261 GLY A CA 1
ATOM 1956 C C . GLY A 1 261 ? -19.734 -9.039 -20.609 1 97.69 261 GLY A C 1
ATOM 1957 O O . GLY A 1 261 ? -19.484 -8.5 -21.688 1 97.69 261 GLY A O 1
ATOM 1958 N N . THR A 1 262 ? -18.781 -9.531 -19.797 1 98.38 262 THR A N 1
ATOM 1959 C CA . THR A 1 262 ? -17.359 -9.391 -20.094 1 98.38 262 THR A CA 1
ATOM 1960 C C . THR A 1 262 ? -16.969 -10.25 -21.297 1 98.38 262 THR A C 1
ATOM 1962 O O . THR A 1 262 ? -16.156 -9.836 -22.125 1 98.38 262 THR A O 1
ATOM 1965 N N . GLY A 1 263 ? -17.547 -11.461 -21.406 1 98.12 263 GLY A N 1
ATOM 1966 C CA . GLY A 1 263 ? -17.016 -12.438 -22.344 1 98.12 263 GLY A CA 1
ATOM 1967 C C . GLY A 1 263 ? -17.922 -12.648 -23.547 1 98.12 263 GLY A C 1
ATOM 1968 O O . GLY A 1 263 ? -17.594 -13.43 -24.438 1 98.12 263 GLY A O 1
ATOM 1969 N N . LYS A 1 264 ? -19 -11.953 -23.688 1 96.75 264 LYS A N 1
ATOM 1970 C CA . LYS A 1 264 ? -20.047 -12.289 -24.656 1 96.75 264 LYS A CA 1
ATOM 1971 C C . LYS A 1 264 ? -19.594 -11.953 -26.078 1 96.75 264 LYS A C 1
ATOM 1973 O O . LYS A 1 264 ? -20.156 -12.477 -27.047 1 96.75 264 LYS A O 1
ATOM 1978 N N . ALA A 1 265 ? -18.625 -11.102 -26.219 1 96.19 265 ALA A N 1
ATOM 1979 C CA . ALA A 1 265 ? -18.234 -10.68 -27.562 1 96.19 265 ALA A CA 1
ATOM 1980 C C . ALA A 1 265 ? -17.141 -11.57 -28.125 1 96.19 265 ALA A C 1
ATOM 1982 O O . ALA A 1 265 ? -16.781 -11.461 -29.297 1 96.19 265 ALA A O 1
ATOM 1983 N N . ALA A 1 266 ? -16.625 -12.484 -27.312 1 95.75 266 ALA A N 1
ATOM 1984 C CA . ALA A 1 266 ? -15.469 -13.289 -27.719 1 95.75 266 ALA A CA 1
ATOM 1985 C C . ALA A 1 266 ? -15.898 -14.445 -28.609 1 95.75 266 ALA A C 1
ATOM 1987 O O . ALA A 1 266 ? -17.078 -14.812 -28.656 1 95.75 266 ALA A O 1
ATOM 1988 N N . GLU A 1 267 ? -14.914 -14.961 -29.344 1 92 267 GLU A N 1
ATOM 1989 C CA . GLU A 1 267 ? -15.125 -16.125 -30.203 1 92 267 GLU A CA 1
ATOM 1990 C C . GLU A 1 267 ? -15.648 -17.312 -29.406 1 92 267 GLU A C 1
ATOM 1992 O O . GLU A 1 267 ? -16.562 -18.016 -29.859 1 92 267 GLU A O 1
ATOM 1997 N N . TYR A 1 268 ? -15.07 -17.531 -28.297 1 93.88 268 TYR A N 1
ATOM 1998 C CA . TYR A 1 268 ? -15.508 -18.578 -27.391 1 93.88 268 TYR A CA 1
ATOM 1999 C C . TYR A 1 268 ? -16.203 -18 -26.172 1 93.88 268 TYR A C 1
ATOM 2001 O O . TYR A 1 268 ? -15.727 -17.016 -25.578 1 93.88 268 TYR A O 1
ATOM 2009 N N . PRO A 1 269 ? -17.312 -18.516 -25.766 1 95.44 269 PRO A N 1
ATOM 2010 C CA . PRO A 1 269 ? -18.125 -17.906 -24.719 1 95.44 269 PRO A CA 1
ATOM 2011 C C . PRO A 1 269 ? -17.469 -17.984 -23.344 1 95.44 269 PRO A C 1
ATOM 2013 O O . PRO A 1 269 ? -16.594 -18.844 -23.125 1 95.44 269 PRO A O 1
ATOM 2016 N N . PRO A 1 270 ? -17.844 -17.109 -22.375 1 98.19 270 PRO A N 1
ATOM 2017 C CA . PRO A 1 270 ? -17.344 -17.219 -21.016 1 98.19 270 PRO A CA 1
ATOM 2018 C C . PRO A 1 270 ? -17.844 -18.469 -20.281 1 98.19 270 PRO A C 1
ATOM 2020 O O . PRO A 1 270 ? -18.906 -18.984 -20.609 1 98.19 270 PRO A O 1
ATOM 2023 N N . HIS A 1 271 ? -17.047 -18.938 -19.359 1 98.69 271 HIS A N 1
ATOM 2024 C CA . HIS A 1 271 ? -17.344 -20.125 -18.562 1 98.69 271 HIS A CA 1
ATOM 2025 C C . HIS A 1 271 ? -17.203 -19.844 -17.078 1 98.69 271 HIS A C 1
ATOM 2027 O O . HIS A 1 271 ? -16.266 -19.156 -16.656 1 98.69 271 HIS A O 1
ATOM 2033 N N . LEU A 1 272 ? -18.125 -20.25 -16.297 1 98.88 272 LEU A N 1
ATOM 2034 C CA . LEU A 1 272 ? -17.938 -20.438 -14.859 1 98.88 272 LEU A CA 1
ATOM 2035 C C . LEU A 1 272 ? -17.703 -21.906 -14.531 1 98.88 272 LEU A C 1
ATOM 2037 O O . LEU A 1 272 ? -18.609 -22.734 -14.656 1 98.88 272 LEU A O 1
ATOM 2041 N N . VAL A 1 273 ? -16.484 -22.25 -14.156 1 98.81 273 VAL A N 1
ATOM 2042 C CA . VAL A 1 273 ? -16.109 -23.625 -13.867 1 98.81 273 VAL A CA 1
ATOM 2043 C C . VAL A 1 273 ? -15.961 -23.812 -12.359 1 98.81 273 VAL A C 1
ATOM 2045 O O . VAL A 1 273 ? -15.141 -23.141 -11.719 1 98.81 273 VAL A O 1
ATOM 2048 N N . THR A 1 274 ? -16.75 -24.641 -11.773 1 98.81 274 THR A N 1
ATOM 2049 C CA . THR A 1 274 ? -16.703 -24.938 -10.344 1 98.81 274 THR A CA 1
ATOM 2050 C C . THR A 1 274 ? -16.125 -26.328 -10.109 1 98.81 274 THR A C 1
ATOM 2052 O O . THR A 1 274 ? -16.656 -27.328 -10.602 1 98.81 274 THR A O 1
ATOM 2055 N N . LEU A 1 275 ? -14.992 -26.406 -9.445 1 98.81 275 LEU A N 1
ATOM 2056 C CA . LEU A 1 275 ? -14.312 -27.656 -9.102 1 98.81 275 LEU A CA 1
ATOM 2057 C C . LEU A 1 275 ? -14.289 -27.859 -7.59 1 98.81 275 LEU A C 1
ATOM 2059 O O . LEU A 1 275 ? -13.766 -27.016 -6.852 1 98.81 275 LEU A O 1
ATOM 2063 N N . SER A 1 276 ? -14.773 -28.969 -7.129 1 98.44 276 SER A N 1
ATOM 2064 C CA . SER A 1 276 ? -14.867 -29.203 -5.691 1 98.44 276 SER A CA 1
ATOM 2065 C C . SER A 1 276 ? -14.109 -30.469 -5.285 1 98.44 276 SER A C 1
ATOM 2067 O O . SER A 1 276 ? -14.07 -31.438 -6.031 1 98.44 276 SER A O 1
ATOM 2069 N N . TYR A 1 277 ? -13.492 -30.359 -4.09 1 98.25 277 TYR A N 1
ATOM 2070 C CA . TYR A 1 277 ? -12.719 -31.438 -3.463 1 98.25 277 TYR A CA 1
ATOM 2071 C C . TYR A 1 277 ? -13.172 -31.672 -2.029 1 98.25 277 TYR A C 1
ATOM 2073 O O . TYR A 1 277 ? -13.406 -30.719 -1.28 1 98.25 277 TYR A O 1
ATOM 2081 N N . LYS A 1 278 ? -13.414 -32.938 -1.676 1 96.94 278 LYS A N 1
ATOM 2082 C CA . LYS A 1 278 ? -13.664 -33.375 -0.3 1 96.94 278 LYS A CA 1
ATOM 2083 C C . LYS A 1 278 ? -12.602 -34.344 0.177 1 96.94 278 LYS A C 1
ATOM 2085 O O . LYS A 1 278 ? -12.125 -35.188 -0.599 1 96.94 278 LYS A O 1
ATOM 2090 N N . PRO A 1 279 ? -12.258 -34.188 1.44 1 94.69 279 PRO A N 1
ATOM 2091 C CA . PRO A 1 279 ? -11.336 -35.219 1.962 1 94.69 279 PRO A CA 1
ATOM 2092 C C . PRO A 1 279 ? -11.945 -36.625 1.994 1 94.69 279 PRO A C 1
ATOM 2094 O O . PRO A 1 279 ? -13.148 -36.781 1.781 1 94.69 279 PRO A O 1
ATOM 2097 N N . ARG A 1 280 ? -11.148 -37.531 2.26 1 88.25 280 ARG A N 1
ATOM 2098 C CA . ARG A 1 280 ? -11.617 -38.938 2.314 1 88.25 280 ARG A CA 1
ATOM 2099 C C . ARG A 1 280 ? -12.758 -39.062 3.314 1 88.25 280 ARG A C 1
ATOM 2101 O O . ARG A 1 280 ? -12.82 -38.344 4.309 1 88.25 280 ARG A O 1
ATOM 2108 N N . ALA A 1 281 ? -13.617 -39.969 3.004 1 81.62 281 ALA A N 1
ATOM 2109 C CA . ALA A 1 281 ? -14.883 -40.125 3.703 1 81.62 281 ALA A CA 1
ATOM 2110 C C . ALA A 1 281 ? -14.672 -40.219 5.211 1 81.62 281 ALA A C 1
ATOM 2112 O O . ALA A 1 281 ? -15.5 -39.719 5.988 1 81.62 281 ALA A O 1
ATOM 2113 N N . CYS A 1 282 ? -13.727 -40.656 5.625 1 83.12 282 CYS A N 1
ATOM 2114 C CA . CYS A 1 282 ? -13.57 -40.875 7.062 1 83.12 282 CYS A CA 1
ATOM 2115 C C . CYS A 1 282 ? -12.906 -39.656 7.711 1 83.12 282 CYS A C 1
ATOM 2117 O O . CYS A 1 282 ? -12.758 -39.594 8.93 1 83.12 282 CYS A O 1
ATOM 2119 N N . ILE A 1 283 ? -12.727 -38.594 6.992 1 87.75 283 ILE A N 1
ATOM 2120 C CA . ILE A 1 283 ? -12.039 -37.438 7.516 1 87.75 283 ILE A CA 1
ATOM 2121 C C . ILE A 1 283 ? -12.992 -36.25 7.516 1 87.75 283 ILE A C 1
ATOM 2123 O O . ILE A 1 283 ? -13.453 -35.812 6.457 1 87.75 283 ILE A O 1
ATOM 2127 N N . SER A 1 284 ? -13.367 -35.719 8.695 1 90.31 284 SER A N 1
ATOM 2128 C CA . SER A 1 284 ? -14.133 -34.5 8.789 1 90.31 284 SER A CA 1
ATOM 2129 C C . SER A 1 284 ? -13.281 -33.281 8.383 1 90.31 284 SER A C 1
ATOM 2131 O O . SER A 1 284 ? -12.188 -33.094 8.906 1 90.31 284 SER A O 1
ATOM 2133 N N . PRO A 1 285 ? -13.766 -32.5 7.469 1 93.94 285 PRO A N 1
ATOM 2134 C CA . PRO A 1 285 ? -12.961 -31.344 7.039 1 93.94 285 PRO A CA 1
ATOM 2135 C C . PRO A 1 285 ? -12.711 -30.344 8.164 1 93.94 285 PRO A C 1
ATOM 2137 O O . PRO A 1 285 ? -13.641 -29.984 8.898 1 93.94 285 PRO A O 1
ATOM 2140 N N . LYS A 1 286 ? -11.484 -29.938 8.312 1 93.81 286 LYS A N 1
ATOM 2141 C CA . LYS A 1 286 ? -11.125 -28.969 9.344 1 93.81 286 LYS A CA 1
ATOM 2142 C C . LYS A 1 286 ? -11.57 -27.562 8.945 1 93.81 286 LYS A C 1
ATOM 2144 O O . LYS A 1 286 ? -11.688 -26.688 9.805 1 93.81 286 LYS A O 1
ATOM 2149 N N . ASP A 1 287 ? -11.75 -27.391 7.68 1 94.88 287 ASP A N 1
ATOM 2150 C CA . ASP A 1 287 ? -12.164 -26.109 7.113 1 94.88 287 ASP A CA 1
ATOM 2151 C C . ASP A 1 287 ? -12.93 -26.312 5.809 1 94.88 287 ASP A C 1
ATOM 2153 O O . ASP A 1 287 ? -12.773 -27.344 5.145 1 94.88 287 ASP A O 1
ATOM 2157 N N . ARG A 1 288 ? -13.852 -25.516 5.473 1 97.12 288 ARG A N 1
ATOM 2158 C CA . ARG A 1 288 ? -14.547 -25.422 4.191 1 97.12 288 ARG A CA 1
ATOM 2159 C C . ARG A 1 288 ? -14.234 -24.109 3.484 1 97.12 288 ARG A C 1
ATOM 2161 O O . ARG A 1 288 ? -14.68 -23.047 3.918 1 97.12 288 ARG A O 1
ATOM 2168 N N . VAL A 1 289 ? -13.539 -24.219 2.42 1 98.62 289 VAL A N 1
ATOM 2169 C CA . VAL A 1 289 ? -12.977 -23.016 1.811 1 98.62 289 VAL A CA 1
ATOM 2170 C C . VAL A 1 289 ? -13.438 -22.906 0.36 1 98.62 289 VAL A C 1
ATOM 2172 O O . VAL A 1 289 ? -13.742 -23.906 -0.279 1 98.62 289 VAL A O 1
ATOM 2175 N N . ALA A 1 290 ? -13.594 -21.703 -0.107 1 98.94 290 ALA A N 1
ATOM 2176 C CA . ALA A 1 290 ? -13.852 -21.453 -1.523 1 98.94 290 ALA A CA 1
ATOM 2177 C C . ALA A 1 290 ? -12.805 -20.5 -2.105 1 98.94 290 ALA A C 1
ATOM 2179 O O . ALA A 1 290 ? -12.461 -19.484 -1.481 1 98.94 290 ALA A O 1
ATOM 2180 N N . PHE A 1 291 ? -12.266 -20.891 -3.211 1 98.94 291 PHE A N 1
ATOM 2181 C CA . PHE A 1 291 ? -11.352 -20.062 -3.982 1 98.94 291 PHE A CA 1
ATOM 2182 C C . PHE A 1 291 ? -12.039 -19.531 -5.238 1 98.94 291 PHE A C 1
ATOM 2184 O O . PHE A 1 291 ? -12.789 -20.266 -5.895 1 98.94 291 PHE A O 1
ATOM 2191 N N . VAL A 1 292 ? -11.883 -18.266 -5.555 1 99 292 VAL A N 1
ATOM 2192 C CA . VAL A 1 292 ? -12.422 -17.656 -6.77 1 99 292 VAL A CA 1
ATOM 2193 C C . VAL A 1 292 ? -11.297 -17.031 -7.578 1 99 292 VAL A C 1
ATOM 2195 O O . VAL A 1 292 ? -10.5 -16.25 -7.043 1 99 292 VAL A O 1
ATOM 2198 N N . GLY A 1 293 ? -11.172 -17.375 -8.875 1 98.94 293 GLY A N 1
ATOM 2199 C CA . GLY A 1 293 ? -10.055 -16.891 -9.672 1 98.94 293 GLY A CA 1
ATOM 2200 C C . GLY A 1 293 ? -10.477 -16.109 -10.891 1 98.94 293 GLY A C 1
ATOM 2201 O O . GLY A 1 293 ? -11.391 -16.516 -11.617 1 98.94 293 GLY A O 1
ATOM 2202 N N . LYS A 1 294 ? -9.836 -14.93 -11.086 1 98.94 294 LYS A N 1
ATOM 2203 C CA . LYS A 1 294 ? -9.969 -14.195 -12.336 1 98.94 294 LYS A CA 1
ATOM 2204 C C . LYS A 1 294 ? -9.328 -14.969 -13.492 1 98.94 294 LYS A C 1
ATOM 2206 O O . LYS A 1 294 ? -8.141 -15.281 -13.453 1 98.94 294 LYS A O 1
ATOM 2211 N N . GLY A 1 295 ? -10.133 -15.266 -14.492 1 98.88 295 GLY A N 1
ATOM 2212 C CA . GLY A 1 295 ? -9.641 -16.047 -15.617 1 98.88 295 GLY A CA 1
ATOM 2213 C C . GLY A 1 295 ? -9.828 -15.367 -16.953 1 98.88 295 GLY A C 1
ATOM 2214 O O . GLY A 1 295 ? -10.367 -15.953 -17.891 1 98.88 295 GLY A O 1
ATOM 2215 N N . ILE A 1 296 ? -9.422 -14.094 -17.062 1 98.88 296 ILE A N 1
ATOM 2216 C CA . ILE A 1 296 ? -9.414 -13.438 -18.375 1 98.88 296 ILE A CA 1
ATOM 2217 C C . ILE A 1 296 ? -8.289 -14.008 -19.219 1 98.88 296 ILE A C 1
ATOM 2219 O O . ILE A 1 296 ? -7.121 -13.641 -19.047 1 98.88 296 ILE A O 1
ATOM 2223 N N . VAL A 1 297 ? -8.633 -14.836 -20.156 1 98.38 297 VAL A N 1
ATOM 2224 C CA . VAL A 1 297 ? -7.641 -15.602 -20.906 1 98.38 297 VAL A CA 1
ATOM 2225 C C . VAL A 1 297 ? -6.91 -14.688 -21.891 1 98.38 297 VAL A C 1
ATOM 2227 O O . VAL A 1 297 ? -5.797 -14.992 -22.328 1 98.38 297 VAL A O 1
ATOM 2230 N N . TYR A 1 298 ? -7.547 -13.617 -22.25 1 97.69 298 TYR A N 1
ATOM 2231 C CA . TYR A 1 298 ? -6.914 -12.492 -22.938 1 97.69 298 TYR A CA 1
ATOM 2232 C C . TYR A 1 298 ? -7.684 -11.203 -22.703 1 97.69 298 TYR A C 1
ATOM 2234 O O . TYR A 1 298 ? -8.914 -11.195 -22.719 1 97.69 298 TYR A O 1
ATOM 2242 N N . ASP A 1 299 ? -6.945 -10.125 -22.484 1 97.81 299 ASP A N 1
ATOM 2243 C CA . ASP A 1 299 ? -7.582 -8.859 -22.109 1 97.81 299 ASP A CA 1
ATOM 2244 C C . ASP A 1 299 ? -7.211 -7.75 -23.078 1 97.81 299 ASP A C 1
ATOM 2246 O O . ASP A 1 299 ? -6.129 -7.164 -22.984 1 97.81 299 ASP A O 1
ATOM 2250 N N . THR A 1 300 ? -8.133 -7.398 -23.922 1 96.38 300 THR A N 1
ATOM 2251 C CA . THR A 1 300 ? -7.914 -6.273 -24.828 1 96.38 300 THR A CA 1
ATOM 2252 C C . THR A 1 300 ? -8.266 -4.953 -24.141 1 96.38 300 THR A C 1
ATOM 2254 O O . THR A 1 300 ? -7.902 -3.883 -24.641 1 96.38 300 THR A O 1
ATOM 2257 N N . GLY A 1 301 ? -8.969 -5.043 -23.047 1 96.94 301 GLY A N 1
ATOM 2258 C CA . GLY A 1 301 ? -9.562 -3.873 -22.422 1 96.94 301 GLY A CA 1
ATOM 2259 C C . GLY A 1 301 ? -11 -3.635 -22.844 1 96.94 301 GLY A C 1
ATOM 2260 O O . GLY A 1 301 ? -11.656 -2.717 -22.344 1 96.94 301 GLY A O 1
ATOM 2261 N N . GLY A 1 302 ? -11.531 -4.539 -23.688 1 96.31 302 GLY A N 1
ATOM 2262 C CA . GLY A 1 302 ? -12.82 -4.23 -24.281 1 96.31 302 GLY A CA 1
ATOM 2263 C C . GLY A 1 302 ? -12.812 -2.953 -25.109 1 96.31 302 GLY A C 1
ATOM 2264 O O . GLY A 1 302 ? -11.859 -2.68 -25.828 1 96.31 302 GLY A O 1
ATOM 2265 N N . LEU A 1 303 ? -13.93 -2.207 -25.016 1 94.75 303 LEU A N 1
ATOM 2266 C CA . LEU A 1 303 ? -14.016 -0.986 -25.812 1 94.75 303 LEU A CA 1
ATOM 2267 C C . LEU A 1 303 ? -13.102 0.093 -25.234 1 94.75 303 LEU A C 1
ATOM 2269 O O . LEU A 1 303 ? -12.711 1.022 -25.953 1 94.75 303 LEU A O 1
ATOM 2273 N N . ALA A 1 304 ? -12.859 0.009 -23.906 1 95.12 304 ALA A N 1
ATOM 2274 C CA . ALA A 1 304 ? -11.734 0.764 -23.359 1 95.12 304 ALA A CA 1
ATOM 2275 C C . ALA A 1 304 ? -10.406 0.069 -23.672 1 95.12 304 ALA A C 1
ATOM 2277 O O . ALA A 1 304 ? -9.703 -0.371 -22.766 1 95.12 304 ALA A O 1
ATOM 2278 N N . ILE A 1 305 ? -10.055 0.08 -24.891 1 94.25 305 ILE A N 1
ATOM 2279 C CA . ILE A 1 305 ? -9.039 -0.792 -25.469 1 94.25 305 ILE A CA 1
ATOM 2280 C C . ILE A 1 305 ? -7.656 -0.387 -24.953 1 94.25 305 ILE A C 1
ATOM 2282 O O . ILE A 1 305 ? -7.355 0.803 -24.828 1 94.25 305 ILE A O 1
ATOM 2286 N N . LYS A 1 306 ? -6.836 -1.374 -24.578 1 94.38 306 LYS A N 1
ATOM 2287 C CA . LYS A 1 306 ? -5.473 -1.129 -24.109 1 94.38 306 LYS A CA 1
ATOM 2288 C C . LYS A 1 306 ? -4.605 -0.572 -25.234 1 94.38 306 LYS A C 1
ATOM 2290 O O . LYS A 1 306 ? -4.895 -0.788 -26.422 1 94.38 306 LYS A O 1
ATOM 2295 N N . SER A 1 307 ? -3.533 0.176 -24.875 1 92.31 307 SER A N 1
ATOM 2296 C CA . SER A 1 307 ? -2.535 0.605 -25.859 1 92.31 307 SER A CA 1
ATOM 2297 C C . SER A 1 307 ? -1.842 -0.591 -26.5 1 92.31 307 SER A C 1
ATOM 2299 O O . SER A 1 307 ? -1.96 -1.719 -26.016 1 92.31 307 SER A O 1
ATOM 2301 N N . ARG A 1 308 ? -1.188 -0.409 -27.578 1 90.19 308 ARG A N 1
ATOM 2302 C CA . ARG A 1 308 ? -0.446 -1.432 -28.312 1 90.19 308 ARG A CA 1
ATOM 2303 C C . ARG A 1 308 ? 0.481 -2.207 -27.375 1 90.19 308 ARG A C 1
ATOM 2305 O O . ARG A 1 308 ? 0.445 -3.438 -27.344 1 90.19 308 ARG A O 1
ATOM 2312 N N . ASP A 1 309 ? 1.24 -1.438 -26.531 1 88.31 309 ASP A N 1
ATOM 2313 C CA . ASP A 1 309 ? 2.217 -2.074 -25.656 1 88.31 309 ASP A CA 1
ATOM 2314 C C . ASP A 1 309 ? 1.537 -2.701 -24.438 1 88.31 309 ASP A C 1
ATOM 2316 O O . ASP A 1 309 ? 1.984 -3.732 -23.938 1 88.31 309 ASP A O 1
ATOM 2320 N N . GLY A 1 310 ? 0.459 -2.129 -24.062 1 90.5 310 GLY A N 1
ATOM 2321 C CA . GLY A 1 310 ? -0.256 -2.6 -22.891 1 90.5 310 GLY A CA 1
ATOM 2322 C C . GLY A 1 310 ? -1.03 -3.881 -23.141 1 90.5 310 GLY A C 1
ATOM 2323 O O . GLY A 1 310 ? -1.425 -4.566 -22.188 1 90.5 310 GLY A O 1
ATOM 2324 N N . MET A 1 311 ? -1.153 -4.215 -24.391 1 92.25 311 MET A N 1
ATOM 2325 C CA . MET A 1 311 ? -1.923 -5.402 -24.75 1 92.25 311 MET A CA 1
ATOM 2326 C C . MET A 1 311 ? -1.04 -6.648 -24.75 1 92.25 311 MET A C 1
ATOM 2328 O O . MET A 1 311 ? -1.537 -7.766 -24.594 1 92.25 311 MET A O 1
ATOM 2332 N N . CYS A 1 312 ? 0.251 -6.352 -24.891 1 90.12 312 CYS A N 1
ATOM 2333 C CA . CYS A 1 312 ? 1.185 -7.473 -24.875 1 90.12 312 CYS A CA 1
ATOM 2334 C C . CYS A 1 312 ? 1.225 -8.133 -23.5 1 90.12 312 CYS A C 1
ATOM 2336 O O . CYS A 1 312 ? 1.188 -7.449 -22.484 1 90.12 312 CYS A O 1
ATOM 2338 N N . THR A 1 313 ? 1.179 -9.484 -23.406 1 91.12 313 THR A N 1
ATOM 2339 C CA . THR A 1 313 ? 1.312 -10.328 -22.219 1 91.12 313 THR A CA 1
ATOM 2340 C C . THR A 1 313 ? -0.009 -10.406 -21.469 1 91.12 313 THR A C 1
ATOM 2342 O O . THR A 1 313 ? -0.076 -11 -20.391 1 91.12 313 THR A O 1
ATOM 2345 N N . MET A 1 314 ? -1.113 -9.812 -22.031 1 95.06 314 MET A N 1
ATOM 2346 C CA . MET A 1 314 ? -2.406 -9.867 -21.344 1 95.06 314 MET A CA 1
ATOM 2347 C C . MET A 1 314 ? -2.961 -11.281 -21.344 1 95.06 314 MET A C 1
ATOM 2349 O O . MET A 1 314 ? -3.992 -11.547 -20.719 1 95.06 314 MET A O 1
ATOM 2353 N N . LYS A 1 315 ? -2.223 -12.266 -21.984 1 94.25 315 LYS A N 1
ATOM 2354 C CA . LYS A 1 315 ? -2.504 -13.68 -21.766 1 94.25 315 LYS A CA 1
ATOM 2355 C C . LYS A 1 315 ? -2.338 -14.062 -20.297 1 94.25 315 LYS A C 1
ATOM 2357 O O . LYS A 1 315 ? -2.93 -15.039 -19.844 1 94.25 315 LYS A O 1
ATOM 2362 N N . HIS A 1 316 ? -1.528 -13.266 -19.562 1 96.56 316 HIS A N 1
ATOM 2363 C CA . HIS A 1 316 ? -1.231 -13.555 -18.156 1 96.56 316 HIS A CA 1
ATOM 2364 C C . HIS A 1 316 ? -2.375 -13.109 -17.25 1 96.56 316 HIS A C 1
ATOM 2366 O O . HIS A 1 316 ? -2.371 -13.406 -16.062 1 96.56 316 HIS A O 1
ATOM 2372 N N . ASP A 1 317 ? -3.42 -12.469 -17.859 1 97.88 317 ASP A N 1
ATOM 2373 C CA . ASP A 1 317 ? -4.512 -11.883 -17.094 1 97.88 317 ASP A CA 1
ATOM 2374 C C . ASP A 1 317 ? -5.445 -12.961 -16.547 1 97.88 317 ASP A C 1
ATOM 2376 O O . ASP A 1 317 ? -6.492 -12.648 -15.977 1 97.88 317 ASP A O 1
ATOM 2380 N N . MET A 1 318 ? -5.051 -14.234 -16.703 1 98.5 318 MET A N 1
ATOM 2381 C CA . MET A 1 318 ? -5.781 -15.367 -16.141 1 98.5 318 MET A CA 1
ATOM 2382 C C . MET A 1 318 ? -4.996 -16.016 -15 1 98.5 318 MET A C 1
ATOM 2384 O O . MET A 1 318 ? -5.305 -17.125 -14.578 1 98.5 318 MET A O 1
ATOM 2388 N N . GLY A 1 319 ? -3.984 -15.289 -14.453 1 98.5 319 GLY A N 1
ATOM 2389 C CA . GLY A 1 319 ? -3.127 -15.828 -13.414 1 98.5 319 GLY A CA 1
ATOM 2390 C C . GLY A 1 319 ? -3.887 -16.219 -12.156 1 98.5 319 GLY A C 1
ATOM 2391 O O . GLY A 1 319 ? -3.512 -17.156 -11.461 1 98.5 319 GLY A O 1
ATOM 2392 N N . GLY A 1 320 ? -4.977 -15.469 -11.844 1 98.88 320 GLY A N 1
ATOM 2393 C CA . GLY A 1 320 ? -5.793 -15.789 -10.688 1 98.88 320 GLY A CA 1
ATOM 2394 C C . GLY A 1 320 ? -6.48 -17.141 -10.805 1 98.88 320 GLY A C 1
ATOM 2395 O O . GLY A 1 320 ? -6.414 -17.953 -9.883 1 98.88 320 GLY A O 1
ATOM 2396 N N . ALA A 1 321 ? -7.121 -17.375 -11.922 1 98.94 321 ALA A N 1
ATOM 2397 C CA . ALA A 1 321 ? -7.805 -18.641 -12.148 1 98.94 321 ALA A CA 1
ATOM 2398 C C . ALA A 1 321 ? -6.812 -19.797 -12.164 1 98.94 321 ALA A C 1
ATOM 2400 O O . ALA A 1 321 ? -7.09 -20.875 -11.625 1 98.94 321 ALA A O 1
ATOM 2401 N N . ALA A 1 322 ? -5.652 -19.562 -12.805 1 98.88 322 ALA A N 1
ATOM 2402 C CA . ALA A 1 322 ? -4.629 -20.609 -12.82 1 98.88 322 ALA A CA 1
ATOM 2403 C C . ALA A 1 322 ? -4.16 -20.938 -11.406 1 98.88 322 ALA A C 1
ATOM 2405 O O . ALA A 1 322 ? -3.969 -22.109 -11.062 1 98.88 322 ALA A O 1
ATOM 2406 N N . ALA A 1 323 ? -4.008 -19.938 -10.602 1 98.88 323 ALA A N 1
ATOM 2407 C CA . ALA A 1 323 ? -3.521 -20.109 -9.234 1 98.88 323 ALA A CA 1
ATOM 2408 C C . ALA A 1 323 ? -4.52 -20.906 -8.398 1 98.88 323 ALA A C 1
ATOM 2410 O O . ALA A 1 323 ? -4.141 -21.859 -7.715 1 98.88 323 ALA A O 1
ATOM 2411 N N . VAL A 1 324 ? -5.789 -20.547 -8.445 1 98.94 324 VAL A N 1
ATOM 2412 C CA . VAL A 1 324 ? -6.746 -21.234 -7.586 1 98.94 324 VAL A CA 1
ATOM 2413 C C . VAL A 1 324 ? -7.02 -22.641 -8.133 1 98.94 324 VAL A C 1
ATOM 2415 O O . VAL A 1 324 ? -7.25 -23.578 -7.363 1 98.94 324 VAL A O 1
ATOM 2418 N N . PHE A 1 325 ? -6.996 -22.875 -9.477 1 98.88 325 PHE A N 1
ATOM 2419 C CA . PHE A 1 325 ? -7.121 -24.188 -10.078 1 98.88 325 PHE A CA 1
ATOM 2420 C C . PHE A 1 325 ? -6 -25.109 -9.609 1 98.88 325 PHE A C 1
ATOM 2422 O O . PHE A 1 325 ? -6.262 -26.172 -9.023 1 98.88 325 PHE A O 1
ATOM 2429 N N . CYS A 1 326 ? -4.742 -24.625 -9.82 1 98.94 326 CYS A N 1
ATOM 2430 C CA . CYS A 1 326 ? -3.59 -25.438 -9.453 1 98.94 326 CYS A CA 1
ATOM 2431 C C . CYS A 1 326 ? -3.48 -25.578 -7.938 1 98.94 326 CYS A C 1
ATOM 2433 O O . CYS A 1 326 ? -2.994 -26.594 -7.438 1 98.94 326 CYS A O 1
ATOM 2435 N N . GLY A 1 327 ? -3.951 -24.562 -7.211 1 98.81 327 GLY A N 1
ATOM 2436 C CA . GLY A 1 327 ? -4.027 -24.672 -5.766 1 98.81 327 GLY A CA 1
ATOM 2437 C C . GLY A 1 327 ? -4.953 -25.781 -5.305 1 98.81 327 GLY A C 1
ATOM 2438 O O . GLY A 1 327 ? -4.629 -26.531 -4.375 1 98.81 327 GLY A O 1
ATOM 2439 N N . LEU A 1 328 ? -6.105 -25.906 -5.914 1 98.81 328 LEU A N 1
ATOM 2440 C CA . LEU A 1 328 ? -7.023 -26.984 -5.582 1 98.81 328 LEU A CA 1
ATOM 2441 C C . LEU A 1 328 ? -6.41 -28.344 -5.906 1 98.81 328 LEU A C 1
ATOM 2443 O O . LEU A 1 328 ? -6.547 -29.297 -5.133 1 98.81 328 LEU A O 1
ATOM 2447 N N . LEU A 1 329 ? -5.82 -28.438 -7.137 1 98.75 329 LEU A N 1
ATOM 2448 C CA . LEU A 1 329 ? -5.145 -29.688 -7.492 1 98.75 329 LEU A CA 1
ATOM 2449 C C . LEU A 1 329 ? -4.121 -30.078 -6.43 1 98.75 329 LEU A C 1
ATOM 2451 O O . LEU A 1 329 ? -4.039 -31.234 -6.039 1 98.75 329 LEU A O 1
ATOM 2455 N N . CYS A 1 330 ? -3.359 -29.078 -6.004 1 98.44 330 CYS A N 1
ATOM 2456 C CA . CYS A 1 330 ? -2.346 -29.297 -4.98 1 98.44 330 CYS A CA 1
ATOM 2457 C C . CYS A 1 330 ? -2.969 -29.859 -3.709 1 98.44 330 CYS A C 1
ATOM 2459 O O . CYS A 1 330 ? -2.486 -30.859 -3.166 1 98.44 330 CYS A O 1
ATOM 2461 N N . LEU A 1 331 ? -4.035 -29.266 -3.217 1 98.38 331 LEU A N 1
ATOM 2462 C CA . LEU A 1 331 ? -4.715 -29.703 -2.006 1 98.38 331 LEU A CA 1
ATOM 2463 C C . LEU A 1 331 ? -5.25 -31.125 -2.174 1 98.38 331 LEU A C 1
ATOM 2465 O O . LEU A 1 331 ? -5.137 -31.953 -1.261 1 98.38 331 LEU A O 1
ATOM 2469 N N . ALA A 1 332 ? -5.848 -31.406 -3.311 1 98.25 332 ALA A N 1
ATOM 2470 C CA . ALA A 1 332 ? -6.402 -32.75 -3.574 1 98.25 332 ALA A CA 1
ATOM 2471 C C . ALA A 1 332 ? -5.297 -33.781 -3.629 1 98.25 332 ALA A C 1
ATOM 2473 O O . ALA A 1 332 ? -5.43 -34.875 -3.047 1 98.25 332 ALA A O 1
ATOM 2474 N N . MET A 1 333 ? -4.215 -33.5 -4.332 1 97.88 333 MET A N 1
ATOM 2475 C CA . MET A 1 333 ? -3.111 -34.438 -4.496 1 97.88 333 MET A CA 1
ATOM 2476 C C . MET A 1 333 ? -2.412 -34.688 -3.164 1 97.88 333 MET A C 1
ATOM 2478 O O . MET A 1 333 ? -1.884 -35.781 -2.936 1 97.88 333 MET A O 1
ATOM 2482 N N . LEU A 1 334 ? -2.465 -33.688 -2.229 1 97.19 334 LEU A N 1
ATOM 2483 C CA . LEU A 1 334 ? -1.883 -33.844 -0.897 1 97.19 334 LEU A CA 1
ATOM 2484 C C . LEU A 1 334 ? -2.863 -34.5 0.06 1 97.19 334 LEU A C 1
ATOM 2486 O O . LEU A 1 334 ? -2.52 -34.781 1.21 1 97.19 334 LEU A O 1
ATOM 2490 N N . HIS A 1 335 ? -4.086 -34.719 -0.385 1 96.31 335 HIS A N 1
ATOM 2491 C CA . HIS A 1 335 ? -5.148 -35.281 0.463 1 96.31 335 HIS A CA 1
ATOM 2492 C C . HIS A 1 335 ? -5.355 -34.406 1.697 1 96.31 335 HIS A C 1
ATOM 2494 O O . HIS A 1 335 ? -5.391 -34.906 2.82 1 96.31 335 HIS A O 1
ATOM 2500 N N . ALA A 1 336 ? -5.363 -33.094 1.44 1 97.19 336 ALA A N 1
ATOM 2501 C CA . ALA A 1 336 ? -5.547 -32.156 2.533 1 97.19 336 ALA A CA 1
ATOM 2502 C C . ALA A 1 336 ? -6.863 -32.406 3.266 1 97.19 336 ALA A C 1
ATOM 2504 O O . ALA A 1 336 ? -7.875 -32.719 2.643 1 97.19 336 ALA A O 1
ATOM 2505 N N . PRO A 1 337 ? -6.91 -32.25 4.59 1 96.44 337 PRO A N 1
ATOM 2506 C CA . PRO A 1 337 ? -8.125 -32.5 5.367 1 96.44 337 PRO A CA 1
ATOM 2507 C C . PRO A 1 337 ? -9.07 -31.297 5.391 1 96.44 337 PRO A C 1
ATOM 2509 O O . PRO A 1 337 ? -9.555 -30.906 6.453 1 96.44 337 PRO A O 1
ATOM 2512 N N . ILE A 1 338 ? -9.383 -30.766 4.188 1 96.88 338 ILE A N 1
ATOM 2513 C CA . ILE A 1 338 ? -10.32 -29.656 4.059 1 96.88 338 ILE A CA 1
ATOM 2514 C C . ILE A 1 338 ? -11.289 -29.938 2.912 1 96.88 338 ILE A C 1
ATOM 2516 O O . ILE A 1 338 ? -11.016 -30.766 2.043 1 96.88 338 ILE A O 1
ATOM 2520 N N . GLU A 1 339 ? -12.438 -29.359 2.961 1 97.94 339 GLU A N 1
ATOM 2521 C CA . GLU A 1 339 ? -13.336 -29.25 1.813 1 97.94 339 GLU A CA 1
ATOM 2522 C C . GLU A 1 339 ? -13.117 -27.953 1.048 1 97.94 339 GLU A C 1
ATOM 2524 O O . GLU A 1 339 ? -13.133 -26.875 1.636 1 97.94 339 GLU A O 1
ATOM 2529 N N . ALA A 1 340 ? -12.797 -28.125 -0.208 1 98.56 340 ALA A N 1
ATOM 2530 C CA . ALA A 1 340 ? -12.414 -26.938 -0.959 1 98.56 340 ALA A CA 1
ATOM 2531 C C . ALA A 1 340 ? -13.102 -26.891 -2.32 1 98.56 340 ALA A C 1
ATOM 2533 O O . ALA A 1 340 ? -13.281 -27.938 -2.961 1 98.56 340 ALA A O 1
ATOM 2534 N N . THR A 1 341 ? -13.523 -25.688 -2.715 1 98.88 341 THR A N 1
ATOM 2535 C CA . THR A 1 341 ? -14.07 -25.438 -4.047 1 98.88 341 THR A CA 1
ATOM 2536 C C . THR A 1 341 ? -13.312 -24.312 -4.746 1 98.88 341 THR A C 1
ATOM 2538 O O . THR A 1 341 ? -13.086 -23.25 -4.156 1 98.88 341 THR A O 1
ATOM 2541 N N . SER A 1 342 ? -12.828 -24.578 -5.949 1 98.88 342 SER A N 1
ATOM 2542 C CA . SER A 1 342 ? -12.273 -23.531 -6.805 1 98.88 342 SER A CA 1
ATOM 2543 C C . SER A 1 342 ? -13.266 -23.141 -7.895 1 98.88 342 SER A C 1
ATOM 2545 O O . SER A 1 342 ? -13.812 -24 -8.586 1 98.88 342 SER A O 1
ATOM 2547 N N . ILE A 1 343 ? -13.531 -21.844 -7.988 1 98.94 343 ILE A N 1
ATOM 2548 C CA . ILE A 1 343 ? -14.406 -21.281 -9 1 98.94 343 ILE A CA 1
ATOM 2549 C C . ILE A 1 343 ? -13.586 -20.469 -10 1 98.94 343 ILE A C 1
ATOM 2551 O O . ILE A 1 343 ? -12.977 -19.453 -9.641 1 98.94 343 ILE A O 1
ATOM 2555 N N . LEU A 1 344 ? -13.531 -20.922 -11.242 1 98.94 344 LEU A N 1
ATOM 2556 C CA . LEU A 1 344 ? -12.812 -20.234 -12.312 1 98.94 344 LEU A CA 1
ATOM 2557 C C . LEU A 1 344 ? -13.75 -19.359 -13.117 1 98.94 344 LEU A C 1
ATOM 2559 O O . LEU A 1 344 ? -14.664 -19.844 -13.781 1 98.94 344 LEU A O 1
ATOM 2563 N N . CYS A 1 345 ? -13.523 -18.047 -13.047 1 98.94 345 CYS A N 1
ATOM 2564 C CA . CYS A 1 345 ? -14.281 -17.094 -13.852 1 98.94 345 CYS A CA 1
ATOM 2565 C C . CYS A 1 345 ? -13.57 -16.812 -15.172 1 98.94 345 CYS A C 1
ATOM 2567 O O . CYS A 1 345 ? -12.82 -15.844 -15.273 1 98.94 345 CYS A O 1
ATOM 2569 N N . LEU A 1 346 ? -13.914 -17.594 -16.188 1 98.88 346 LEU A N 1
ATOM 2570 C CA . LEU A 1 346 ? -13.164 -17.578 -17.438 1 98.88 346 LEU A CA 1
ATOM 2571 C C . LEU A 1 346 ? -13.867 -16.734 -18.5 1 98.88 346 LEU A C 1
ATOM 2573 O O . LEU A 1 346 ? -15.055 -16.922 -18.766 1 98.88 346 LEU A O 1
ATOM 2577 N N . ALA A 1 347 ? -13.203 -15.789 -19.047 1 98.75 347 ALA A N 1
ATOM 2578 C CA . ALA A 1 347 ? -13.719 -14.953 -20.125 1 98.75 347 ALA A CA 1
ATOM 2579 C C . ALA A 1 347 ? -12.578 -14.422 -21 1 98.75 347 ALA A C 1
ATOM 2581 O O . ALA A 1 347 ? -11.422 -14.43 -20.578 1 98.75 347 ALA A O 1
ATOM 2582 N N . ASP A 1 348 ? -12.82 -14.211 -22.219 1 97.75 348 ASP A N 1
ATOM 2583 C CA . ASP A 1 348 ? -12.016 -13.406 -23.125 1 97.75 348 ASP A CA 1
ATOM 2584 C C . ASP A 1 348 ? -12.609 -12.008 -23.297 1 97.75 348 ASP A C 1
ATOM 2586 O O . ASP A 1 348 ? -13.75 -11.867 -23.75 1 97.75 348 ASP A O 1
ATOM 2590 N N . ASN A 1 349 ? -11.875 -10.953 -22.797 1 98.31 349 ASN A N 1
ATOM 2591 C CA . ASN A 1 349 ? -12.367 -9.594 -22.953 1 98.31 349 ASN A CA 1
ATOM 2592 C C . ASN A 1 349 ? -12.094 -9.047 -24.344 1 98.31 349 ASN A C 1
ATOM 2594 O O . ASN A 1 349 ? -11.195 -8.227 -24.531 1 98.31 349 ASN A O 1
ATOM 2598 N N . ALA A 1 350 ? -12.977 -9.422 -25.203 1 96.38 350 ALA A N 1
ATOM 2599 C CA . ALA A 1 350 ? -12.766 -9.172 -26.625 1 96.38 350 ALA A CA 1
ATOM 2600 C C . ALA A 1 350 ? -13.641 -8.023 -27.125 1 96.38 350 ALA A C 1
ATOM 2602 O O . ALA A 1 350 ? -14.57 -7.602 -26.438 1 96.38 350 ALA A O 1
ATOM 2603 N N . VAL A 1 351 ? -13.25 -7.516 -28.312 1 95.5 351 VAL A N 1
ATOM 2604 C CA . VAL A 1 351 ? -14.016 -6.457 -28.953 1 95.5 351 VAL A CA 1
ATOM 2605 C C . VAL A 1 351 ? -14.781 -7.023 -30.141 1 95.5 351 VAL A C 1
ATOM 2607 O O . VAL A 1 351 ? -14.258 -7.844 -30.891 1 95.5 351 VAL A O 1
ATOM 2610 N N . GLY A 1 352 ? -16.016 -6.703 -30.25 1 94.56 352 GLY A N 1
ATOM 2611 C CA . GLY A 1 352 ? -16.891 -7.102 -31.328 1 94.56 352 GLY A CA 1
ATOM 2612 C C . GLY A 1 352 ? -18.25 -6.438 -31.266 1 94.56 352 GLY A C 1
ATOM 2613 O O . GLY A 1 352 ? -18.469 -5.539 -30.453 1 94.56 352 GLY A O 1
ATOM 2614 N N . PRO A 1 353 ? -19.172 -6.805 -32.125 1 92.25 353 PRO A N 1
ATOM 2615 C CA . PRO A 1 353 ? -20.484 -6.16 -32.188 1 92.25 353 PRO A CA 1
ATOM 2616 C C . PRO A 1 353 ? -21.281 -6.32 -30.906 1 92.25 353 PRO A C 1
ATOM 2618 O O . PRO A 1 353 ? -22.125 -5.477 -30.594 1 92.25 353 PRO A O 1
ATOM 2621 N N . CYS A 1 354 ? -20.859 -7.344 -30.109 1 93.69 354 CYS A N 1
ATOM 2622 C CA . CYS A 1 354 ? -21.625 -7.637 -28.906 1 93.69 354 CYS A CA 1
ATOM 2623 C C . CYS A 1 354 ? -20.891 -7.172 -27.672 1 93.69 354 CYS A C 1
ATOM 2625 O O . CYS A 1 354 ? -21.25 -7.543 -26.547 1 93.69 354 CYS A O 1
ATOM 2627 N N . SER A 1 355 ? -19.906 -6.387 -27.906 1 95.5 355 SER A N 1
ATOM 2628 C CA . SER A 1 355 ? -19.062 -5.945 -26.797 1 95.5 355 SER A CA 1
ATOM 2629 C C . SER A 1 355 ? -19.891 -5.199 -25.734 1 95.5 355 SER A C 1
ATOM 2631 O O . SER A 1 355 ? -20.812 -4.449 -26.078 1 95.5 355 SER A O 1
ATOM 2633 N N . GLN A 1 356 ? -19.531 -5.484 -24.453 1 94.38 356 GLN A N 1
ATOM 2634 C CA . GLN A 1 356 ? -20.016 -4.629 -23.375 1 94.38 356 GLN A CA 1
ATOM 2635 C C . GLN A 1 356 ? -19.547 -3.188 -23.578 1 94.38 356 GLN A C 1
ATOM 2637 O O . GLN A 1 356 ? -18.406 -2.945 -23.953 1 94.38 356 GLN A O 1
ATOM 2642 N N . ARG A 1 357 ? -20.547 -2.15 -23.469 1 94.94 357 ARG A N 1
ATOM 2643 C CA . ARG A 1 357 ? -20.25 -0.751 -23.734 1 94.94 357 ARG A CA 1
ATOM 2644 C C . ARG A 1 357 ? -20.109 0.046 -22.453 1 94.94 357 ARG A C 1
ATOM 2646 O O . ARG A 1 357 ? -20.766 -0.255 -21.453 1 94.94 357 ARG A O 1
ATOM 2653 N N . ASN A 1 358 ? -19.188 0.928 -22.422 1 94.12 358 ASN A N 1
ATOM 2654 C CA . ASN A 1 358 ? -19.328 1.976 -21.422 1 94.12 358 ASN A CA 1
ATOM 2655 C C . ASN A 1 358 ? -20.75 2.559 -21.422 1 94.12 358 ASN A C 1
ATOM 2657 O O . ASN A 1 358 ? -21.344 2.742 -22.484 1 94.12 358 ASN A O 1
ATOM 2661 N N . ASP A 1 359 ? -21.297 2.822 -20.203 1 93.62 359 ASP A N 1
ATOM 2662 C CA . ASP A 1 359 ? -22.625 3.371 -19.984 1 93.62 359 ASP A CA 1
ATOM 2663 C C . ASP A 1 359 ? -23.688 2.27 -19.984 1 93.62 359 ASP A C 1
ATOM 2665 O O . ASP A 1 359 ? -24.859 2.523 -19.703 1 93.62 359 ASP A O 1
ATOM 2669 N N . ASP A 1 360 ? -23.297 1.013 -20.281 1 95.25 360 ASP A N 1
ATOM 2670 C CA . ASP A 1 360 ? -24.203 -0.095 -20 1 95.25 360 ASP A CA 1
ATOM 2671 C C . ASP A 1 360 ? -24.5 -0.199 -18.5 1 95.25 360 ASP A C 1
ATOM 2673 O O . ASP A 1 360 ? -23.703 0.261 -17.688 1 95.25 360 ASP A O 1
ATOM 2677 N N . ILE A 1 361 ? -25.625 -0.668 -18.141 1 96.94 361 ILE A N 1
ATOM 2678 C CA . ILE A 1 361 ? -25.938 -1.029 -16.75 1 96.94 361 ILE A CA 1
ATOM 2679 C C . ILE A 1 361 ? -26.141 -2.539 -16.656 1 96.94 361 ILE A C 1
ATOM 2681 O O . ILE A 1 361 ? -27.031 -3.094 -17.297 1 96.94 361 ILE A O 1
ATOM 2685 N N . LEU A 1 362 ? -25.297 -3.186 -15.867 1 97.25 362 LEU A N 1
ATOM 2686 C CA . LEU A 1 362 ? -25.359 -4.629 -15.648 1 97.25 362 LEU A CA 1
ATOM 2687 C C . LEU A 1 362 ? -26.094 -4.953 -14.359 1 97.25 362 LEU A C 1
ATOM 2689 O O . LEU A 1 362 ? -26.109 -4.152 -13.422 1 97.25 362 LEU A O 1
ATOM 2693 N N . ARG A 1 363 ? -26.703 -6.062 -14.391 1 97.56 363 ARG A N 1
ATOM 2694 C CA . ARG A 1 363 ? -27.156 -6.699 -13.156 1 97.56 363 ARG A CA 1
ATOM 2695 C C . ARG A 1 363 ? -26.266 -7.891 -12.797 1 97.56 363 ARG A C 1
ATOM 2697 O O . ARG A 1 363 ? -26.188 -8.859 -13.555 1 97.56 363 ARG A O 1
ATOM 2704 N N . MET A 1 364 ? -25.625 -7.789 -11.68 1 98.44 364 MET A N 1
ATOM 2705 C CA . MET A 1 364 ? -24.734 -8.852 -11.211 1 98.44 364 MET A CA 1
ATOM 2706 C C . MET A 1 364 ? -25.531 -10.016 -10.633 1 98.44 364 MET A C 1
ATOM 2708 O O . MET A 1 364 ? -26.719 -9.867 -10.328 1 98.44 364 MET A O 1
ATOM 2712 N N . LYS A 1 365 ? -24.859 -11.117 -10.5 1 98.69 365 LYS A N 1
ATOM 2713 C CA . LYS A 1 365 ? -25.516 -12.266 -9.867 1 98.69 365 LYS A CA 1
ATOM 2714 C C . LYS A 1 365 ? -26.016 -11.914 -8.469 1 98.69 365 LYS A C 1
ATOM 2716 O O . LYS A 1 365 ? -27.031 -12.438 -8.008 1 98.69 365 LYS A O 1
ATOM 2721 N N . SER A 1 366 ? -25.391 -11.023 -7.758 1 98.44 366 SER A N 1
ATOM 2722 C CA . SER A 1 366 ? -25.719 -10.594 -6.406 1 98.44 366 SER A CA 1
ATOM 2723 C C . SER A 1 366 ? -26.984 -9.734 -6.402 1 98.44 366 SER A C 1
ATOM 2725 O O . SER A 1 366 ? -27.578 -9.484 -5.348 1 98.44 366 SER A O 1
ATOM 2727 N N . GLY A 1 367 ? -27.406 -9.219 -7.547 1 97.94 367 GLY A N 1
ATOM 2728 C CA . GLY A 1 367 ? -28.516 -8.281 -7.652 1 97.94 367 GLY A CA 1
ATOM 2729 C C . GLY A 1 367 ? -28.047 -6.832 -7.723 1 97.94 367 GLY A C 1
ATOM 2730 O O . GLY A 1 367 ? -28.828 -5.953 -8.109 1 97.94 367 GLY A O 1
ATOM 2731 N N . VAL A 1 368 ? -26.797 -6.586 -7.449 1 98.06 368 VAL A N 1
ATOM 2732 C CA . VAL A 1 368 ? -26.219 -5.25 -7.531 1 98.06 368 VAL A CA 1
ATOM 2733 C C . VAL A 1 368 ? -26.203 -4.789 -8.984 1 98.06 368 VAL A C 1
ATOM 2735 O O . VAL A 1 368 ? -25.875 -5.566 -9.883 1 98.06 368 VAL A O 1
ATOM 2738 N N . THR A 1 369 ? -26.641 -3.564 -9.227 1 98.12 369 THR A N 1
ATOM 2739 C CA . THR A 1 369 ? -26.562 -2.996 -10.57 1 98.12 369 THR A CA 1
ATOM 2740 C C . THR A 1 369 ? -25.297 -2.158 -10.734 1 98.12 369 THR A C 1
ATOM 2742 O O . THR A 1 369 ? -24.891 -1.462 -9.805 1 98.12 369 THR A O 1
ATOM 2745 N N . VAL A 1 370 ? -24.703 -2.287 -11.891 1 98.5 370 VAL A N 1
ATOM 2746 C CA . VAL A 1 370 ? -23.406 -1.651 -12.094 1 98.5 370 VAL A CA 1
ATOM 2747 C C . VAL A 1 370 ? -23.406 -0.881 -13.414 1 98.5 370 VAL A C 1
ATOM 2749 O O . VAL A 1 370 ? -23.641 -1.461 -14.477 1 98.5 370 VAL A O 1
ATOM 2752 N N . GLU A 1 371 ? -23.219 0.442 -13.344 1 98.25 371 GLU A N 1
ATOM 2753 C CA . GLU A 1 371 ? -22.922 1.271 -14.516 1 98.25 371 GLU A CA 1
ATOM 2754 C C . GLU A 1 371 ? -21.484 1.11 -14.969 1 98.25 371 GLU A C 1
ATOM 2756 O O . GLU A 1 371 ? -20.547 1.396 -14.203 1 98.25 371 GLU A O 1
ATOM 2761 N N . ILE A 1 372 ? -21.344 0.663 -16.234 1 97.75 372 ILE A N 1
ATOM 2762 C CA . ILE A 1 372 ? -20 0.435 -16.734 1 97.75 372 ILE A CA 1
ATOM 2763 C C . ILE A 1 372 ? -19.375 1.763 -17.156 1 97.75 372 ILE A C 1
ATOM 2765 O O . ILE A 1 372 ? -19.875 2.432 -18.062 1 97.75 372 ILE A O 1
ATOM 2769 N N . ASN A 1 373 ? -18.281 2.129 -16.5 1 98 373 ASN A N 1
ATOM 2770 C CA . ASN A 1 373 ? -17.578 3.332 -16.938 1 98 373 ASN A CA 1
ATOM 2771 C C . ASN A 1 373 ? -16.172 3.01 -17.453 1 98 373 ASN A C 1
ATOM 2773 O O . ASN A 1 373 ? -15.469 3.896 -17.938 1 98 373 ASN A O 1
ATOM 2777 N N . ASN A 1 374 ? -15.734 1.729 -17.359 1 98.06 374 ASN A N 1
ATOM 2778 C CA . ASN A 1 374 ? -14.445 1.271 -17.859 1 98.06 374 ASN A CA 1
ATOM 2779 C C . ASN A 1 374 ? -14.469 -0.221 -18.172 1 98.06 374 ASN A C 1
ATOM 2781 O O . ASN A 1 374 ? -14.359 -1.054 -17.281 1 98.06 374 ASN A O 1
ATOM 2785 N N . THR A 1 375 ? -14.477 -0.64 -19.438 1 97.69 375 THR A N 1
ATOM 2786 C CA . THR A 1 375 ? -14.555 -2.037 -19.844 1 97.69 375 THR A CA 1
ATOM 2787 C C . THR A 1 375 ? -13.211 -2.732 -19.656 1 97.69 375 THR A C 1
ATOM 2789 O O . THR A 1 375 ? -13.109 -3.953 -19.797 1 97.69 375 THR A O 1
ATOM 2792 N N . ASP A 1 376 ? -12.117 -1.945 -19.344 1 97.44 376 ASP A N 1
ATOM 2793 C CA . ASP A 1 376 ? -10.82 -2.508 -19 1 97.44 376 ASP A CA 1
ATOM 2794 C C . ASP A 1 376 ? -10.727 -2.822 -17.5 1 97.44 376 ASP A C 1
ATOM 2796 O O . ASP A 1 376 ? -9.68 -3.26 -17.016 1 97.44 376 ASP A O 1
ATOM 2800 N N . ALA A 1 377 ? -11.766 -2.551 -16.75 1 98 377 ALA A N 1
ATOM 2801 C CA . ALA A 1 377 ? -11.914 -2.992 -15.359 1 98 377 ALA A CA 1
ATOM 2802 C C . ALA A 1 377 ? -12.844 -4.199 -15.266 1 98 377 ALA A C 1
ATOM 2804 O O . ALA A 1 377 ? -13.781 -4.211 -14.461 1 98 377 ALA A O 1
ATOM 2805 N N . GLU A 1 378 ? -12.633 -5.203 -16.094 1 97.69 378 GLU A N 1
ATOM 2806 C CA . GLU A 1 378 ? -13.5 -6.363 -16.266 1 97.69 378 GLU A CA 1
ATOM 2807 C C . GLU A 1 378 ? -13.25 -7.414 -15.195 1 97.69 378 GLU A C 1
ATOM 2809 O O . GLU A 1 378 ? -14.148 -8.195 -14.859 1 97.69 378 GLU A O 1
ATOM 2814 N N . GLY A 1 379 ? -12.016 -7.5 -14.633 1 98.5 379 GLY A N 1
ATOM 2815 C CA . GLY A 1 379 ? -11.664 -8.516 -13.656 1 98.5 379 GLY A CA 1
ATOM 2816 C C . GLY A 1 379 ? -12.555 -8.508 -12.43 1 98.5 379 GLY A C 1
ATOM 2817 O O . GLY A 1 379 ? -12.984 -9.562 -11.961 1 98.5 379 GLY A O 1
ATOM 2818 N N . ARG A 1 380 ? -12.812 -7.281 -11.906 1 98.5 380 ARG A N 1
ATOM 2819 C CA . ARG A 1 380 ? -13.633 -7.203 -10.703 1 98.5 380 ARG A CA 1
ATOM 2820 C C . ARG A 1 380 ? -15.078 -7.559 -11 1 98.5 380 ARG A C 1
ATOM 2822 O O . ARG A 1 380 ? -15.812 -8.008 -10.117 1 98.5 380 ARG A O 1
ATOM 2829 N N . LEU A 1 381 ? -15.555 -7.434 -12.289 1 98.75 381 LEU A N 1
ATOM 2830 C CA . LEU A 1 381 ? -16.906 -7.824 -12.664 1 98.75 381 LEU A CA 1
ATOM 2831 C C . LEU A 1 381 ? -17.062 -9.344 -12.648 1 98.75 381 LEU A C 1
ATOM 2833 O O . LEU A 1 381 ? -18.031 -9.867 -12.102 1 98.75 381 LEU A O 1
ATOM 2837 N N . VAL A 1 382 ? -16.078 -10.047 -13.258 1 98.94 382 VAL A N 1
ATOM 2838 C CA . VAL A 1 382 ? -16.188 -11.5 -13.305 1 98.94 382 VAL A CA 1
ATOM 2839 C C . VAL A 1 382 ? -16.031 -12.07 -11.898 1 98.94 382 VAL A C 1
ATOM 2841 O O . VAL A 1 382 ? -16.719 -13.023 -11.523 1 98.94 382 VAL A O 1
ATOM 2844 N N . LEU A 1 383 ? -15.172 -11.5 -11.078 1 98.94 383 LEU A N 1
ATOM 2845 C CA . LEU A 1 383 ? -14.961 -11.984 -9.719 1 98.94 383 LEU A CA 1
ATOM 2846 C C . LEU A 1 383 ? -16.172 -11.688 -8.844 1 98.94 383 LEU A C 1
ATOM 2848 O O . LEU A 1 383 ? -16.484 -12.453 -7.926 1 98.94 383 LEU A O 1
ATOM 2852 N N . ALA A 1 384 ? -16.828 -10.516 -9.102 1 98.88 384 ALA A N 1
ATOM 2853 C CA . ALA A 1 384 ? -18.031 -10.188 -8.352 1 98.88 384 ALA A CA 1
ATOM 2854 C C . ALA A 1 384 ? -19.062 -11.305 -8.469 1 98.88 384 ALA A C 1
ATOM 2856 O O . ALA A 1 384 ? -19.656 -11.727 -7.465 1 98.88 384 ALA A O 1
ATOM 2857 N N . ASP A 1 385 ? -19.297 -11.781 -9.664 1 98.94 385 ASP A N 1
ATOM 2858 C CA . ASP A 1 385 ? -20.188 -12.93 -9.852 1 98.94 385 ASP A CA 1
ATOM 2859 C C . ASP A 1 385 ? -19.641 -14.164 -9.148 1 98.94 385 ASP A C 1
ATOM 2861 O O . ASP A 1 385 ? -20.406 -14.93 -8.547 1 98.94 385 ASP A O 1
ATOM 2865 N N . GLY A 1 386 ? -18.328 -14.344 -9.242 1 98.94 386 GLY A N 1
ATOM 2866 C CA . GLY A 1 386 ? -17.703 -15.508 -8.648 1 98.94 386 GLY A CA 1
ATOM 2867 C C . GLY A 1 386 ? -17.828 -15.562 -7.141 1 98.94 386 GLY A C 1
ATOM 2868 O O . GLY A 1 386 ? -18.141 -16.609 -6.574 1 98.94 386 GLY A O 1
ATOM 2869 N N . VAL A 1 387 ? -17.609 -14.406 -6.461 1 98.94 387 VAL A N 1
ATOM 2870 C CA . VAL A 1 387 ? -17.641 -14.422 -5.004 1 98.94 387 VAL A CA 1
ATOM 2871 C C . VAL A 1 387 ? -19.078 -14.578 -4.52 1 98.94 387 VAL A C 1
ATOM 2873 O O . VAL A 1 387 ? -19.328 -15.18 -3.475 1 98.94 387 VAL A O 1
ATOM 2876 N N . TYR A 1 388 ? -20.016 -14.023 -5.266 1 98.94 388 TYR A N 1
ATOM 2877 C CA . TYR A 1 388 ? -21.406 -14.305 -4.914 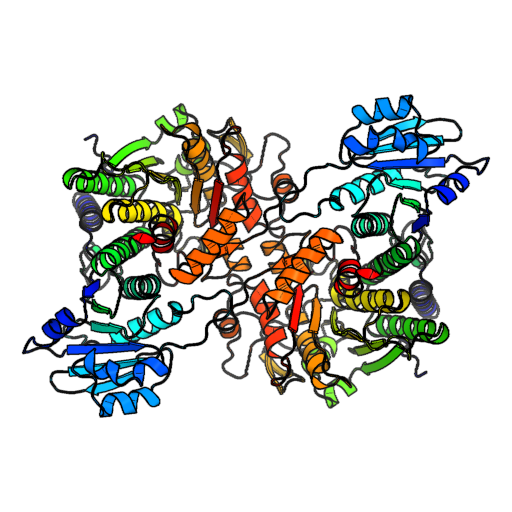1 98.94 388 TYR A CA 1
ATOM 2878 C C . TYR A 1 388 ? -21.703 -15.797 -5.051 1 98.94 388 TYR A C 1
ATOM 2880 O O . TYR A 1 388 ? -22.344 -16.391 -4.176 1 98.94 388 TYR A O 1
ATOM 2888 N N . HIS A 1 389 ? -21.312 -16.375 -6.18 1 98.94 389 HIS A N 1
ATOM 2889 C CA . HIS A 1 389 ? -21.469 -17.828 -6.363 1 98.94 389 HIS A CA 1
ATOM 2890 C C . HIS A 1 389 ? -20.891 -18.594 -5.184 1 98.94 389 HIS A C 1
ATOM 2892 O O . HIS A 1 389 ? -21.531 -19.5 -4.656 1 98.94 389 HIS A O 1
ATOM 2898 N N . ALA A 1 390 ? -19.703 -18.25 -4.766 1 98.94 390 ALA A N 1
ATOM 2899 C CA . ALA A 1 390 ? -19.016 -18.906 -3.662 1 98.94 390 ALA A CA 1
ATOM 2900 C C . ALA A 1 390 ? -19.797 -18.75 -2.357 1 98.94 390 ALA A C 1
ATOM 2902 O O . ALA A 1 390 ? -19.844 -19.672 -1.543 1 98.94 390 ALA A O 1
ATOM 2903 N N . SER A 1 391 ? -20.391 -17.609 -2.148 1 98.81 391 SER A N 1
ATOM 2904 C CA . SER A 1 391 ? -20.984 -17.281 -0.85 1 98.81 391 SER A CA 1
ATOM 2905 C C . SER A 1 391 ? -22.438 -17.719 -0.777 1 98.81 391 SER A C 1
ATOM 2907 O O . SER A 1 391 ? -23.016 -17.797 0.309 1 98.81 391 SER A O 1
ATOM 2909 N N . LYS A 1 392 ? -23.031 -18.062 -1.924 1 98.56 392 LYS A N 1
ATOM 2910 C CA . LYS A 1 392 ? -24.469 -18.281 -1.858 1 98.56 392 LYS A CA 1
ATOM 2911 C C . LYS A 1 392 ? -24.875 -19.531 -2.627 1 98.56 392 LYS A C 1
ATOM 2913 O O . LYS A 1 392 ? -25.844 -20.203 -2.264 1 98.56 392 LYS A O 1
ATOM 2918 N N . GLU A 1 393 ? -24.219 -19.906 -3.73 1 98.19 393 GLU A N 1
ATOM 2919 C CA . GLU A 1 393 ? -24.719 -20.906 -4.676 1 98.19 393 GLU A CA 1
ATOM 2920 C C . GLU A 1 393 ? -24.078 -22.266 -4.43 1 98.19 393 GLU A C 1
ATOM 2922 O O . GLU A 1 393 ? -24.531 -23.266 -4.996 1 98.19 393 GLU A O 1
ATOM 2927 N N . LEU A 1 394 ? -23.016 -22.344 -3.635 1 98.12 394 LEU A N 1
ATOM 2928 C CA . LEU A 1 394 ? -22.391 -23.625 -3.33 1 98.12 394 LEU A CA 1
ATOM 2929 C C . LEU A 1 394 ? -23.281 -24.453 -2.396 1 98.12 394 LEU A C 1
ATOM 2931 O O . LEU A 1 394 ? -24.188 -23.906 -1.758 1 98.12 394 LEU A O 1
ATOM 2935 N N . SER A 1 395 ? -23 -25.75 -2.295 1 95.81 395 SER A N 1
ATOM 2936 C CA . SER A 1 395 ? -23.766 -26.656 -1.45 1 95.81 395 SER A CA 1
ATOM 2937 C C . SER A 1 395 ? -23.453 -26.438 0.026 1 95.81 395 SER A C 1
ATOM 2939 O O . SER A 1 395 ? -24.141 -26.969 0.899 1 95.81 395 SER A O 1
ATOM 2941 N N . TYR A 1 396 ? -22.422 -25.672 0.332 1 95.94 396 TYR A N 1
ATOM 2942 C CA . TYR A 1 396 ? -22.016 -25.297 1.687 1 95.94 396 TYR A CA 1
ATOM 2943 C C . TYR A 1 396 ? -21.672 -23.828 1.765 1 95.94 396 TYR A C 1
ATOM 2945 O O . TYR A 1 396 ? -21.484 -23.172 0.737 1 95.94 396 TYR A O 1
ATOM 2953 N N . THR A 1 397 ? -21.688 -23.281 2.965 1 97.62 397 THR A N 1
ATOM 2954 C CA . THR A 1 397 ? -21.188 -21.922 3.193 1 97.62 397 THR A CA 1
ATOM 2955 C C . THR A 1 397 ? -19.719 -21.953 3.605 1 97.62 397 THR A C 1
ATOM 2957 O O . THR A 1 397 ? -19.375 -22.453 4.68 1 97.62 397 THR A O 1
ATOM 2960 N N . PRO A 1 398 ? -18.859 -21.469 2.824 1 98.62 398 PRO A N 1
ATOM 2961 C CA . PRO A 1 398 ? -17.453 -21.484 3.193 1 98.62 398 PRO A CA 1
ATOM 2962 C C . PRO A 1 398 ? -17.141 -20.641 4.434 1 98.62 398 PRO A C 1
ATOM 2964 O O . PRO A 1 398 ? -17.734 -19.578 4.621 1 98.62 398 PRO A O 1
ATOM 2967 N N . SER A 1 399 ? -16.234 -21.141 5.258 1 98.38 399 SER A N 1
ATOM 2968 C CA . SER A 1 399 ? -15.766 -20.344 6.387 1 98.38 399 SER A CA 1
ATOM 2969 C C . SER A 1 399 ? -14.891 -19.188 5.918 1 98.38 399 SER A C 1
ATOM 2971 O O . SER A 1 399 ? -14.789 -18.172 6.594 1 98.38 399 SER A O 1
ATOM 2973 N N . ILE A 1 400 ? -14.289 -19.391 4.781 1 98.69 400 ILE A N 1
ATOM 2974 C CA . ILE A 1 400 ? -13.453 -18.344 4.195 1 98.69 400 ILE A CA 1
ATOM 2975 C C . ILE A 1 400 ? -13.539 -18.406 2.674 1 98.69 400 ILE A C 1
ATOM 2977 O O . ILE A 1 400 ? -13.555 -19.5 2.094 1 98.69 400 ILE A O 1
ATOM 2981 N N . ILE A 1 401 ? -13.648 -17.281 2.023 1 98.94 401 ILE A N 1
ATOM 2982 C CA . ILE A 1 401 ? -13.562 -17.125 0.577 1 98.94 401 ILE A CA 1
ATOM 2983 C C . ILE A 1 401 ? -12.297 -16.344 0.219 1 98.94 401 ILE A C 1
ATOM 2985 O O . ILE A 1 401 ? -12.023 -15.281 0.789 1 98.94 401 ILE A O 1
ATOM 2989 N N . VAL A 1 402 ? -11.477 -16.906 -0.611 1 98.94 402 VAL A N 1
ATOM 2990 C CA . VAL A 1 402 ? -10.273 -16.266 -1.111 1 98.94 402 VAL A CA 1
ATOM 2991 C C . VAL A 1 402 ? -10.383 -16.047 -2.619 1 98.94 402 VAL A C 1
ATOM 2993 O O . VAL A 1 402 ? -10.492 -17.016 -3.383 1 98.94 402 VAL A O 1
ATOM 2996 N N . ASP A 1 403 ? -10.414 -14.844 -3.018 1 98.94 403 ASP A N 1
ATOM 2997 C CA . ASP A 1 403 ? -10.344 -14.625 -4.461 1 98.94 403 ASP A CA 1
ATOM 2998 C C . ASP A 1 403 ? -8.969 -14.086 -4.859 1 98.94 403 ASP A C 1
ATOM 3000 O O . ASP A 1 403 ? -8.352 -13.328 -4.113 1 98.94 403 ASP A O 1
ATOM 3004 N N . MET A 1 404 ? -8.438 -14.578 -5.973 1 98.94 404 MET A N 1
ATOM 3005 C CA . MET A 1 404 ? -7.129 -14.211 -6.504 1 98.94 404 MET A CA 1
ATOM 3006 C C . MET A 1 404 ? -7.254 -13.664 -7.926 1 98.94 404 MET A C 1
ATOM 3008 O O . MET A 1 404 ? -8.039 -14.18 -8.727 1 98.94 404 MET A O 1
ATOM 3012 N N . ALA A 1 405 ? -6.484 -12.555 -8.172 1 98.88 405 ALA A N 1
ATOM 3013 C CA . ALA A 1 405 ? -6.668 -11.93 -9.484 1 98.88 405 ALA A CA 1
ATOM 3014 C C . ALA A 1 405 ? -5.441 -11.109 -9.875 1 98.88 405 ALA A C 1
ATOM 3016 O O . ALA A 1 405 ? -4.824 -10.461 -9.023 1 98.88 405 ALA A O 1
ATOM 3017 N N . THR A 1 406 ? -5.055 -11.211 -11.125 1 98.5 406 THR A N 1
ATOM 3018 C CA . THR A 1 406 ? -4.297 -10.117 -11.727 1 98.5 406 THR A CA 1
ATOM 3019 C C . THR A 1 406 ? -5.188 -8.898 -11.945 1 98.5 406 THR A C 1
ATOM 3021 O O . THR A 1 406 ? -5.641 -8.641 -13.062 1 98.5 406 THR A O 1
ATOM 3024 N N . LEU A 1 407 ? -5.395 -8.109 -10.93 1 98.38 407 LEU A N 1
ATOM 3025 C CA . LEU A 1 407 ? -6.543 -7.211 -10.93 1 98.38 407 LEU A CA 1
ATOM 3026 C C . LEU A 1 407 ? -6.129 -5.801 -11.328 1 98.38 407 LEU A C 1
ATOM 3028 O O . LEU A 1 407 ? -6.785 -5.172 -12.164 1 98.38 407 LEU A O 1
ATOM 3032 N N . THR A 1 408 ? -5.121 -5.27 -10.695 1 97.19 408 THR A N 1
ATOM 3033 C CA . THR A 1 408 ? -4.871 -3.852 -10.938 1 97.19 408 THR A CA 1
ATOM 3034 C C . THR A 1 408 ? -3.377 -3.584 -11.078 1 97.19 408 THR A C 1
ATOM 3036 O O . THR A 1 408 ? -2.561 -4.195 -10.391 1 97.19 408 THR A O 1
ATOM 3039 N N . GLY A 1 409 ? -3.033 -2.693 -12.07 1 95.38 409 GLY A N 1
ATOM 3040 C CA . GLY A 1 409 ? -1.682 -2.158 -12.086 1 95.38 409 GLY A CA 1
ATOM 3041 C C . GLY A 1 409 ? -1.323 -1.413 -10.812 1 95.38 409 GLY A C 1
ATOM 3042 O O . GLY A 1 409 ? -0.154 -1.361 -10.43 1 95.38 409 GLY A O 1
ATOM 3043 N N . ALA A 1 410 ? -2.316 -0.864 -10.102 1 97.5 410 ALA A N 1
ATOM 3044 C CA . ALA A 1 410 ? -2.133 -0.142 -8.844 1 97.5 410 ALA A CA 1
ATOM 3045 C C . ALA A 1 410 ? -1.467 -1.027 -7.797 1 97.5 410 ALA A C 1
ATOM 3047 O O . ALA A 1 410 ? -0.745 -0.534 -6.926 1 97.5 410 ALA A O 1
ATOM 3048 N N . GLN A 1 411 ? -1.73 -2.342 -7.863 1 98.25 411 GLN A N 1
ATOM 3049 C CA . GLN A 1 411 ? -1.092 -3.273 -6.941 1 98.25 411 GLN A CA 1
ATOM 3050 C C . GLN A 1 411 ? 0.429 -3.191 -7.043 1 98.25 411 GLN A C 1
ATOM 3052 O O . GLN A 1 411 ? 1.121 -3.133 -6.023 1 98.25 411 GLN A O 1
ATOM 3057 N N . GLY A 1 412 ? 1.008 -3.168 -8.242 1 97.75 412 GLY A N 1
ATOM 3058 C CA . GLY A 1 412 ? 2.445 -3.047 -8.422 1 97.75 412 GLY A CA 1
ATOM 3059 C C . GLY A 1 412 ? 3.016 -1.772 -7.82 1 97.75 412 GLY A C 1
ATOM 3060 O O . GLY A 1 412 ? 4.105 -1.783 -7.246 1 97.75 412 GLY A O 1
ATOM 3061 N N . ILE A 1 413 ? 2.291 -0.693 -7.945 1 97.5 413 ILE A N 1
ATOM 3062 C CA . ILE A 1 413 ? 2.705 0.597 -7.406 1 97.5 413 ILE A CA 1
ATOM 3063 C C . ILE A 1 413 ? 2.721 0.537 -5.879 1 97.5 413 ILE A C 1
ATOM 3065 O O . ILE A 1 413 ? 3.631 1.067 -5.242 1 97.5 413 ILE A O 1
ATOM 3069 N N . ALA A 1 414 ? 1.738 -0.126 -5.328 1 98.25 414 ALA A N 1
ATOM 3070 C CA . ALA A 1 414 ? 1.533 -0.131 -3.881 1 98.25 414 ALA A CA 1
ATOM 3071 C C . ALA A 1 414 ? 2.486 -1.106 -3.195 1 98.25 414 ALA A C 1
ATOM 3073 O O . ALA A 1 414 ? 3.08 -0.782 -2.164 1 98.25 414 ALA A O 1
ATOM 3074 N N . THR A 1 415 ? 2.605 -2.404 -3.768 1 98.31 415 THR A N 1
ATOM 3075 C CA . THR A 1 415 ? 3.301 -3.432 -3 1 98.31 415 THR A CA 1
ATOM 3076 C C . THR A 1 415 ? 4.449 -4.027 -3.809 1 98.31 415 THR A C 1
ATOM 3078 O O . THR A 1 415 ? 5.207 -4.855 -3.301 1 98.31 415 THR A O 1
ATOM 3081 N N . GLY A 1 416 ? 4.613 -3.662 -5.07 1 97.56 416 GLY A N 1
ATOM 3082 C CA . GLY A 1 416 ? 5.777 -4.051 -5.855 1 97.56 416 GLY A CA 1
ATOM 3083 C C . GLY A 1 416 ? 5.582 -5.359 -6.602 1 97.56 416 GLY A C 1
ATOM 3084 O O . GLY A 1 416 ? 4.465 -5.871 -6.688 1 97.56 416 GLY A O 1
ATOM 3085 N N . GLN A 1 417 ? 6.652 -5.922 -7.129 1 96.88 417 GLN A N 1
ATOM 3086 C CA . GLN A 1 417 ? 6.625 -7.059 -8.039 1 96.88 417 GLN A CA 1
ATOM 3087 C C . GLN A 1 417 ? 6.656 -8.375 -7.281 1 96.88 417 GLN A C 1
ATOM 3089 O O . GLN A 1 417 ? 6.328 -9.43 -7.836 1 96.88 417 GLN A O 1
ATOM 3094 N N . HIS A 1 418 ? 7.039 -8.344 -6.02 1 97 418 HIS A N 1
ATOM 3095 C CA . HIS A 1 418 ? 7.27 -9.594 -5.305 1 97 418 HIS A CA 1
ATOM 3096 C C . HIS A 1 418 ? 6.145 -9.883 -4.316 1 97 418 HIS A C 1
ATOM 3098 O O . HIS A 1 418 ? 5.945 -11.031 -3.912 1 97 418 HIS A O 1
ATOM 3104 N N . HIS A 1 419 ? 5.391 -8.852 -3.869 1 98.56 419 HIS A N 1
ATOM 3105 C CA . HIS A 1 419 ? 4.336 -8.992 -2.871 1 98.56 419 HIS A CA 1
ATOM 3106 C C . HIS A 1 419 ? 2.957 -8.852 -3.506 1 98.56 419 HIS A C 1
ATOM 3108 O O . HIS A 1 419 ? 2.645 -7.812 -4.098 1 98.56 419 HIS A O 1
ATOM 3114 N N . ALA A 1 420 ? 2.098 -9.852 -3.326 1 98.81 420 ALA A N 1
ATOM 3115 C CA . ALA A 1 420 ? 0.686 -9.633 -3.627 1 98.81 420 ALA A CA 1
ATOM 3116 C C . ALA A 1 420 ? 0.051 -8.68 -2.619 1 98.81 420 ALA A C 1
ATOM 3118 O O . ALA A 1 420 ? 0.46 -8.633 -1.456 1 98.81 420 ALA A O 1
ATOM 3119 N N . ALA A 1 421 ? -0.885 -7.895 -3.1 1 98.81 421 ALA A N 1
ATOM 3120 C CA . ALA A 1 421 ? -1.678 -7.074 -2.189 1 98.81 421 ALA A CA 1
ATOM 3121 C C . ALA A 1 421 ? -2.859 -7.859 -1.629 1 98.81 421 ALA A C 1
ATOM 3123 O O . ALA A 1 421 ? -3.623 -8.469 -2.383 1 98.81 421 ALA A O 1
ATOM 3124 N N . ILE A 1 422 ? -3.061 -7.816 -0.32 1 98.38 422 ILE A N 1
ATOM 3125 C CA . ILE A 1 422 ? -4.184 -8.516 0.295 1 98.38 422 ILE A CA 1
ATOM 3126 C C . ILE A 1 422 ? -5.168 -7.508 0.879 1 98.38 422 ILE A C 1
ATOM 3128 O O . ILE A 1 422 ? -4.77 -6.598 1.613 1 98.38 422 ILE A O 1
ATOM 3132 N N . TYR A 1 423 ? -6.352 -7.582 0.512 1 98.69 423 TYR A N 1
ATOM 3133 C CA . TYR A 1 423 ? -7.496 -6.863 1.062 1 98.69 423 TYR A CA 1
ATOM 3134 C C . TYR A 1 423 ? -8.422 -7.812 1.812 1 98.69 423 TYR A C 1
ATOM 3136 O O . TYR A 1 423 ? -9.047 -8.688 1.207 1 98.69 423 TYR A O 1
ATOM 3144 N N . ALA A 1 424 ? -8.492 -7.672 3.16 1 98.69 424 ALA A N 1
ATOM 3145 C CA . ALA A 1 424 ? -9.164 -8.672 3.98 1 98.69 424 ALA A CA 1
ATOM 3146 C C . ALA A 1 424 ? -10.172 -8.023 4.922 1 98.69 424 ALA A C 1
ATOM 3148 O O . ALA A 1 424 ? -9.906 -6.953 5.48 1 98.69 424 ALA A O 1
ATOM 3149 N N . ASN A 1 425 ? -11.305 -8.719 5.152 1 97.62 425 ASN A N 1
ATOM 3150 C CA . ASN A 1 425 ? -12.344 -8.156 6.008 1 97.62 425 ASN A CA 1
ATOM 3151 C C . ASN A 1 425 ? -12.047 -8.398 7.484 1 97.62 425 ASN A C 1
ATOM 3153 O O . ASN A 1 425 ? -12.695 -7.812 8.352 1 97.62 425 ASN A O 1
ATOM 3157 N N . THR A 1 426 ? -11.023 -9.258 7.812 1 97.62 426 THR A N 1
ATOM 3158 C CA . THR A 1 426 ? -10.672 -9.5 9.211 1 97.62 426 THR A CA 1
ATOM 3159 C C . THR A 1 426 ? -9.172 -9.352 9.422 1 97.62 426 THR A C 1
ATOM 3161 O O . THR A 1 426 ? -8.375 -9.648 8.523 1 97.62 426 THR A O 1
ATOM 3164 N N . ASP A 1 427 ? -8.812 -8.953 10.648 1 96.56 427 ASP A N 1
ATOM 3165 C CA . ASP A 1 427 ? -7.41 -8.852 11.047 1 96.56 427 ASP A CA 1
ATOM 3166 C C . ASP A 1 427 ? -6.75 -10.227 11.062 1 96.56 427 ASP A C 1
ATOM 3168 O O . ASP A 1 427 ? -5.586 -10.375 10.688 1 96.56 427 ASP A O 1
ATOM 3172 N N . ALA A 1 428 ? -7.48 -11.227 11.469 1 97.31 428 ALA A N 1
ATOM 3173 C CA . ALA A 1 428 ? -6.957 -12.586 11.586 1 97.31 428 ALA A CA 1
ATOM 3174 C C . ALA A 1 428 ? -6.531 -13.133 10.227 1 97.31 428 ALA A C 1
ATOM 3176 O O . ALA A 1 428 ? -5.438 -13.688 10.094 1 97.31 428 ALA A O 1
ATOM 3177 N N . SER A 1 429 ? -7.371 -13 9.234 1 97.56 429 SER A N 1
ATOM 3178 C CA . SER A 1 429 ? -7.023 -13.5 7.91 1 97.56 429 SER A CA 1
ATOM 3179 C C . SER A 1 429 ? -5.863 -12.711 7.309 1 97.56 429 SER A C 1
ATOM 3181 O O . SER A 1 429 ? -5.004 -13.281 6.633 1 97.56 429 SER A O 1
ATOM 3183 N N . GLU A 1 430 ? -5.871 -11.391 7.531 1 97.62 430 GLU A N 1
ATOM 3184 C CA . GLU A 1 430 ? -4.77 -10.562 7.055 1 97.62 430 GLU A CA 1
ATOM 3185 C C . GLU A 1 430 ? -3.432 -11.055 7.59 1 97.62 430 GLU A C 1
ATOM 3187 O O . GLU A 1 430 ? -2.492 -11.273 6.82 1 97.62 430 GLU A O 1
ATOM 3192 N N . LYS A 1 431 ? -3.336 -11.289 8.867 1 97.69 431 LYS A N 1
ATOM 3193 C CA . LYS A 1 431 ? -2.113 -11.75 9.516 1 97.69 431 LYS A CA 1
ATOM 3194 C C . LYS A 1 431 ? -1.721 -13.141 9.023 1 97.69 431 LYS A C 1
ATOM 3196 O O . LYS A 1 431 ? -0.539 -13.422 8.82 1 97.69 431 LYS A O 1
ATOM 3201 N N . ARG A 1 432 ? -2.699 -13.977 8.852 1 98.06 432 ARG A N 1
ATOM 3202 C CA . ARG A 1 432 ? -2.467 -15.344 8.398 1 98.06 432 ARG A CA 1
ATOM 3203 C C . ARG A 1 432 ? -1.816 -15.352 7.02 1 98.06 432 ARG A C 1
ATOM 3205 O O . ARG A 1 432 ? -0.846 -16.078 6.793 1 98.06 432 ARG A O 1
ATOM 3212 N N . PHE A 1 433 ? -2.326 -14.57 6.113 1 98.62 433 PHE A N 1
ATOM 3213 C CA . PHE A 1 433 ? -1.804 -14.547 4.754 1 98.62 433 PHE A CA 1
ATOM 3214 C C . PHE A 1 433 ? -0.406 -13.938 4.723 1 98.62 433 PHE A C 1
ATOM 3216 O O . PHE A 1 433 ? 0.468 -14.414 3.996 1 98.62 433 PHE A O 1
ATOM 3223 N N . VAL A 1 434 ? -0.144 -12.852 5.477 1 98.38 434 VAL A N 1
ATOM 3224 C CA . VAL A 1 434 ? 1.173 -12.227 5.535 1 98.38 434 VAL A CA 1
ATOM 3225 C C . VAL A 1 434 ? 2.191 -13.211 6.094 1 98.38 434 VAL A C 1
ATOM 3227 O O . VAL A 1 434 ? 3.273 -13.391 5.527 1 98.38 434 VAL A O 1
ATOM 3230 N N . ALA A 1 435 ? 1.812 -13.906 7.176 1 98.06 435 ALA A N 1
ATOM 3231 C CA . ALA A 1 435 ? 2.715 -14.859 7.82 1 98.06 435 ALA A CA 1
ATOM 3232 C C . ALA A 1 435 ? 3.025 -16.031 6.891 1 98.06 435 ALA A C 1
ATOM 3234 O O . ALA A 1 435 ? 4.184 -16.438 6.766 1 98.06 435 ALA A O 1
ATOM 3235 N N . SER A 1 436 ? 2.043 -16.547 6.25 1 98.06 436 SER A N 1
ATOM 3236 C CA . SER A 1 436 ? 2.225 -17.688 5.348 1 98.06 436 SER A CA 1
ATOM 3237 C C . SER A 1 436 ? 3.09 -17.312 4.148 1 98.06 436 SER A C 1
ATOM 3239 O O . SER A 1 436 ? 3.895 -18.109 3.682 1 98.06 436 SER A O 1
ATOM 3241 N N . GLY A 1 437 ? 2.838 -16.094 3.623 1 98.19 437 GLY A N 1
ATOM 3242 C CA . GLY A 1 437 ? 3.646 -15.633 2.508 1 98.19 437 GLY A CA 1
ATOM 3243 C C . GLY A 1 437 ? 5.129 -15.594 2.822 1 98.19 437 GLY A C 1
ATOM 3244 O O . GLY A 1 437 ? 5.957 -15.969 1.987 1 98.19 437 GLY A O 1
ATOM 3245 N N . LYS A 1 438 ? 5.496 -15.211 4.008 1 97.38 438 LYS A N 1
ATOM 3246 C CA . LYS A 1 438 ? 6.895 -15.102 4.418 1 97.38 438 LYS A CA 1
ATOM 3247 C C . LYS A 1 438 ? 7.531 -16.484 4.582 1 97.38 438 LYS A C 1
ATOM 3249 O O . LYS A 1 438 ? 8.758 -16.609 4.562 1 97.38 438 LYS A O 1
ATOM 3254 N N . VAL A 1 439 ? 6.711 -17.516 4.719 1 96.88 439 VAL A N 1
ATOM 3255 C CA . VAL A 1 439 ? 7.238 -18.859 4.91 1 96.88 439 VAL A CA 1
ATOM 3256 C C . VAL A 1 439 ? 7.332 -19.578 3.562 1 96.88 439 VAL A C 1
ATOM 3258 O O . VAL A 1 439 ? 8.352 -20.203 3.254 1 96.88 439 VAL A O 1
ATOM 3261 N N . CYS A 1 440 ? 6.355 -19.422 2.727 1 97.5 440 CYS A N 1
ATOM 3262 C CA . CYS A 1 440 ? 6.301 -20.234 1.511 1 97.5 440 CYS A CA 1
ATOM 3263 C C . CYS A 1 440 ? 6.934 -19.5 0.338 1 97.5 440 CYS A C 1
ATOM 3265 O O . CYS A 1 440 ? 7.219 -20.094 -0.7 1 97.5 440 CYS A O 1
ATOM 3267 N N . GLY A 1 441 ? 7.172 -18.219 0.493 1 97.56 441 GLY A N 1
ATOM 3268 C CA . GLY A 1 441 ? 7.855 -17.469 -0.548 1 97.56 441 GLY A CA 1
ATOM 3269 C C . GLY A 1 441 ? 6.91 -16.672 -1.43 1 97.56 441 GLY A C 1
ATOM 3270 O O . GLY A 1 441 ? 7.34 -15.773 -2.156 1 97.56 441 GLY A O 1
ATOM 3271 N N . ASP A 1 442 ? 5.617 -17 -1.521 1 98.56 442 ASP A N 1
ATOM 3272 C CA . ASP A 1 442 ? 4.609 -16.156 -2.15 1 98.56 442 ASP A CA 1
ATOM 3273 C C . ASP A 1 442 ? 4.207 -15.008 -1.229 1 98.56 442 ASP A C 1
ATOM 3275 O O . ASP A 1 442 ? 3.186 -15.086 -0.54 1 98.56 442 ASP A O 1
ATOM 3279 N N . LEU A 1 443 ? 4.977 -13.906 -1.304 1 98.69 443 LEU A N 1
ATOM 3280 C CA . LEU A 1 443 ? 4.895 -12.828 -0.332 1 98.69 443 LEU A CA 1
ATOM 3281 C C . LEU A 1 443 ? 3.584 -12.055 -0.484 1 98.69 443 LEU A C 1
ATOM 3283 O O . LEU A 1 443 ? 3.119 -11.836 -1.604 1 98.69 443 LEU A O 1
ATOM 3287 N N . CYS A 1 444 ? 2.98 -11.727 0.652 1 98.62 444 CYS A N 1
ATOM 3288 C CA . CYS A 1 444 ? 1.758 -10.93 0.732 1 98.62 444 CYS A CA 1
ATOM 3289 C C . CYS A 1 444 ? 1.964 -9.695 1.604 1 98.62 444 CYS A C 1
ATOM 3291 O O . CYS A 1 444 ? 2.744 -9.727 2.557 1 98.62 444 CYS A O 1
ATOM 3293 N N . PHE A 1 445 ? 1.342 -8.641 1.259 1 98.75 445 PHE A N 1
ATOM 3294 C CA . PHE A 1 445 ? 1.319 -7.43 2.08 1 98.75 445 PHE A CA 1
ATOM 3295 C C . PHE A 1 445 ? -0.059 -6.781 2.051 1 98.75 445 PHE A C 1
ATOM 3297 O O . PHE A 1 445 ? -0.702 -6.727 1.001 1 98.75 445 PHE A O 1
ATOM 3304 N N . PRO A 1 446 ? -0.566 -6.285 3.227 1 98.38 446 PRO A N 1
ATOM 3305 C CA . PRO A 1 446 ? -1.934 -5.766 3.283 1 98.38 446 PRO A CA 1
ATOM 3306 C C . PRO A 1 446 ? -2.064 -4.383 2.641 1 98.38 446 PRO A C 1
ATOM 3308 O O . PRO A 1 446 ? -1.068 -3.672 2.494 1 98.38 446 PRO A O 1
ATOM 3311 N N . VAL A 1 447 ? -3.232 -4.051 2.195 1 98.56 447 VAL A N 1
ATOM 3312 C CA . VAL A 1 447 ? -3.629 -2.701 1.807 1 98.56 447 VAL A CA 1
ATOM 3313 C C . VAL A 1 447 ? -4.785 -2.227 2.686 1 98.56 447 VAL A C 1
ATOM 3315 O O . VAL A 1 447 ? -5.352 -3.012 3.449 1 98.56 447 VAL A O 1
ATOM 3318 N N . VAL A 1 448 ? -5.172 -0.954 2.6 1 98.56 448 VAL A N 1
ATOM 3319 C CA . VAL A 1 448 ? -6.09 -0.296 3.521 1 98.56 448 VAL A CA 1
ATOM 3320 C C . VAL A 1 448 ? -7.48 -0.911 3.391 1 98.56 448 VAL A C 1
ATOM 3322 O O . VAL A 1 448 ? -8.047 -0.957 2.297 1 98.56 448 VAL A O 1
ATOM 3325 N N . TYR A 1 449 ? -8.047 -1.425 4.465 1 98.31 449 TYR A N 1
ATOM 3326 C CA . TYR A 1 449 ? -9.438 -1.853 4.535 1 98.31 449 TYR A CA 1
ATOM 3327 C C . TYR A 1 449 ? -10.297 -0.793 5.211 1 98.31 449 TYR A C 1
ATOM 3329 O O . TYR A 1 449 ? -10.383 -0.738 6.438 1 98.31 449 TYR A O 1
ATOM 3337 N N . CYS A 1 450 ? -10.984 0.036 4.43 1 97.62 450 CYS A N 1
ATOM 3338 C CA . CYS A 1 450 ? -11.883 1.092 4.891 1 97.62 450 CYS A CA 1
ATOM 3339 C C . CYS A 1 450 ? -13.039 1.287 3.916 1 97.62 450 CYS A C 1
ATOM 3341 O O . CYS A 1 450 ? -13.109 2.311 3.232 1 97.62 450 CYS A O 1
ATOM 3343 N N . PRO A 1 451 ? -14.031 0.372 3.932 1 97.12 451 PRO A N 1
ATOM 3344 C CA . PRO A 1 451 ? -15.148 0.426 2.984 1 97.12 451 PRO A CA 1
ATOM 3345 C C . PRO A 1 451 ? -15.836 1.79 2.961 1 97.12 451 PRO A C 1
ATOM 3347 O O . PRO A 1 451 ? -16.266 2.246 1.9 1 97.12 451 PRO A O 1
ATOM 3350 N N . GLU A 1 452 ? -15.961 2.484 4.059 1 94.81 452 GLU A N 1
ATOM 3351 C CA . GLU A 1 452 ? -16.656 3.768 4.094 1 94.81 452 GLU A CA 1
ATOM 3352 C C . GLU A 1 452 ? -15.898 4.824 3.295 1 94.81 452 GLU A C 1
ATOM 3354 O O . GLU A 1 452 ? -16.484 5.812 2.852 1 94.81 452 GLU A O 1
ATOM 3359 N N . PHE A 1 453 ? -14.508 4.641 3.15 1 96.81 453 PHE A N 1
ATOM 3360 C CA . PHE A 1 453 ? -13.742 5.559 2.307 1 96.81 453 PHE A CA 1
ATOM 3361 C C . PHE A 1 453 ? -13.719 5.07 0.863 1 96.81 453 PHE A C 1
ATOM 3363 O O . PHE A 1 453 ? -13.539 5.863 -0.062 1 96.81 453 PHE A O 1
ATOM 3370 N N . HIS A 1 454 ? -13.898 3.742 0.623 1 98.06 454 HIS A N 1
ATOM 3371 C CA . HIS A 1 454 ? -13.734 3.154 -0.702 1 98.06 454 HIS A CA 1
ATOM 3372 C C . HIS A 1 454 ? -15.039 3.195 -1.489 1 98.06 454 HIS A C 1
ATOM 3374 O O . HIS A 1 454 ? -15.039 3.492 -2.688 1 98.06 454 HIS A O 1
ATOM 3380 N N . ASN A 1 455 ? -16.156 2.951 -0.942 1 97.69 455 ASN A N 1
ATOM 3381 C CA . ASN A 1 455 ? -17.438 2.799 -1.628 1 97.69 455 ASN A CA 1
ATOM 3382 C C . ASN A 1 455 ? -17.844 4.082 -2.344 1 97.69 455 ASN A C 1
ATOM 3384 O O . ASN A 1 455 ? -18.391 4.035 -3.451 1 97.69 455 ASN A O 1
ATOM 3388 N N . PRO A 1 456 ? -17.578 5.297 -1.722 1 96.75 456 PRO A N 1
ATOM 3389 C CA . PRO A 1 456 ? -17.953 6.523 -2.432 1 96.75 456 PRO A CA 1
ATOM 3390 C C . PRO A 1 456 ? -17.266 6.648 -3.791 1 96.75 456 PRO A C 1
ATOM 3392 O O . PRO A 1 456 ? -17.766 7.355 -4.672 1 96.75 456 PRO A O 1
ATOM 3395 N N . GLU A 1 457 ? -16.172 5.996 -4.02 1 97.81 457 GLU A N 1
ATOM 3396 C CA . GLU A 1 457 ? -15.445 6.055 -5.285 1 97.81 457 GLU A CA 1
ATOM 3397 C C . GLU A 1 457 ? -16.25 5.434 -6.418 1 97.81 457 GLU A C 1
ATOM 3399 O O . GLU A 1 457 ? -15.992 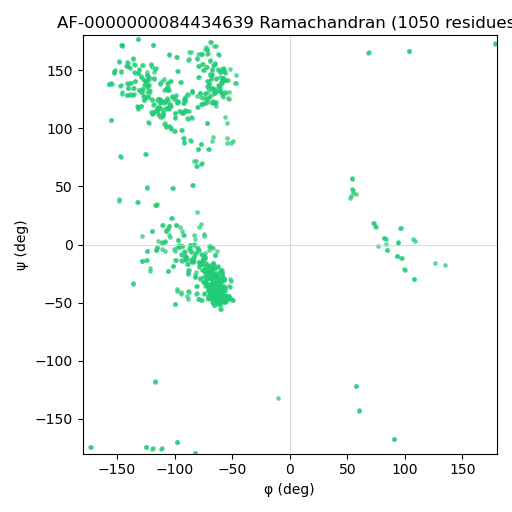5.699 -7.594 1 97.81 457 GLU A O 1
ATOM 3404 N N . PHE A 1 458 ? -17.328 4.598 -6.074 1 98.25 458 PHE A N 1
ATOM 3405 C CA . PHE A 1 458 ? -18.094 3.873 -7.082 1 98.25 458 PHE A CA 1
ATOM 3406 C C . PHE A 1 458 ? -19.453 4.523 -7.305 1 98.25 458 PHE A C 1
ATOM 3408 O O . PHE A 1 458 ? -20.359 3.906 -7.871 1 98.25 458 PHE A O 1
ATOM 3415 N N . TYR A 1 459 ? -19.625 5.723 -6.867 1 97.12 459 TYR A N 1
ATOM 3416 C CA . TYR A 1 459 ? -20.922 6.395 -6.965 1 97.12 459 TYR A CA 1
ATOM 3417 C C . TYR A 1 459 ? -21.406 6.43 -8.406 1 97.12 459 TYR A C 1
ATOM 3419 O O . TYR A 1 459 ? -20.641 6.738 -9.32 1 97.12 459 TYR A O 1
ATOM 3427 N N . SER A 1 460 ? -22.609 6.055 -8.664 1 96.5 460 SER A N 1
ATOM 3428 C CA . SER A 1 460 ? -23.359 6.184 -9.906 1 96.5 460 SER A CA 1
ATOM 3429 C C . SER A 1 460 ? -24.703 6.875 -9.68 1 96.5 460 SER A C 1
ATOM 3431 O O . SER A 1 460 ? -25.375 6.617 -8.68 1 96.5 460 SER A O 1
ATOM 3433 N N . ALA A 1 461 ? -25.141 7.707 -10.555 1 95.5 461 ALA A N 1
ATOM 3434 C CA . ALA A 1 461 ? -26.438 8.375 -10.461 1 95.5 461 ALA A CA 1
ATOM 3435 C C . ALA A 1 461 ? -27.562 7.441 -10.883 1 95.5 461 ALA A C 1
ATOM 3437 O O . ALA A 1 461 ? -28.734 7.699 -10.594 1 95.5 461 ALA A O 1
ATOM 3438 N N . VAL A 1 462 ? -27.25 6.348 -11.547 1 95.88 462 VAL A N 1
ATOM 3439 C CA . VAL A 1 462 ? -28.312 5.605 -12.211 1 95.88 462 VAL A CA 1
ATOM 3440 C C . VAL A 1 462 ? -28.25 4.133 -11.812 1 95.88 462 VAL A C 1
ATOM 3442 O O . VAL A 1 462 ? -29.188 3.371 -12.055 1 95.88 462 VAL A O 1
ATOM 3445 N N . ALA A 1 463 ? -27.141 3.68 -11.203 1 97.5 463 ALA A N 1
ATOM 3446 C CA . ALA A 1 463 ? -26.969 2.307 -10.742 1 97.5 463 ALA A CA 1
ATOM 3447 C C . ALA A 1 463 ? -26.438 2.277 -9.305 1 97.5 463 ALA A C 1
ATOM 3449 O O . ALA A 1 463 ? -26.156 3.324 -8.719 1 97.5 463 ALA A O 1
ATOM 3450 N N . ASP A 1 464 ? -26.281 1.102 -8.711 1 97.62 464 ASP A N 1
ATOM 3451 C CA . ASP A 1 464 ? -25.75 0.991 -7.363 1 97.62 464 ASP A CA 1
ATOM 3452 C C . ASP A 1 464 ? -24.266 1.394 -7.328 1 97.62 464 ASP A C 1
ATOM 3454 O O . ASP A 1 464 ? -23.828 2.035 -6.375 1 97.62 464 ASP A O 1
ATOM 3458 N N . TYR A 1 465 ? -23.516 0.924 -8.305 1 98.25 465 TYR A N 1
ATOM 3459 C CA . TYR A 1 465 ? -22.094 1.245 -8.375 1 98.25 465 TYR A CA 1
ATOM 3460 C C . TYR A 1 465 ? -21.672 1.484 -9.82 1 98.25 465 TYR A C 1
ATOM 3462 O O . TYR A 1 465 ? -22.344 1.052 -10.758 1 98.25 465 TYR A O 1
ATOM 3470 N N . LYS A 1 466 ? -20.609 2.209 -10.016 1 98.44 466 LYS A N 1
ATOM 3471 C CA . LYS A 1 466 ? -19.766 2.062 -11.195 1 98.44 466 LYS A CA 1
ATOM 3472 C C . LYS A 1 466 ? -18.688 1.001 -10.977 1 98.44 466 LYS A C 1
ATOM 3474 O O . LYS A 1 466 ? -18.375 0.646 -9.836 1 98.44 466 LYS A O 1
ATOM 3479 N N . ASN A 1 467 ? -18.156 0.482 -12.07 1 98.19 467 ASN A N 1
ATOM 3480 C CA . ASN A 1 467 ? -17.219 -0.618 -11.875 1 98.19 467 ASN A CA 1
ATOM 3481 C C . ASN A 1 467 ? -15.781 -0.112 -11.719 1 98.19 467 ASN A C 1
ATOM 3483 O O . ASN A 1 467 ? -14.883 -0.875 -11.352 1 98.19 467 ASN A O 1
ATOM 3487 N N . SER A 1 468 ? -15.57 1.135 -11.992 1 97.56 468 SER A N 1
ATOM 3488 C CA . SER A 1 468 ? -14.258 1.735 -11.812 1 97.56 468 SER A CA 1
ATOM 3489 C C . SER A 1 468 ? -14.336 3.008 -10.969 1 97.56 468 SER A C 1
ATOM 3491 O O . SER A 1 468 ? -15.352 3.713 -11.008 1 97.56 468 SER A O 1
ATOM 3493 N N . VAL A 1 469 ? -13.25 3.354 -10.312 1 97.75 469 VAL A N 1
ATOM 3494 C CA . VAL A 1 469 ? -13.203 4.422 -9.32 1 97.75 469 VAL A CA 1
ATOM 3495 C C . VAL A 1 469 ? -13.297 5.777 -10.008 1 97.75 469 VAL A C 1
ATOM 3497 O O . VAL A 1 469 ? -12.906 5.918 -11.172 1 97.75 469 VAL A O 1
ATOM 3500 N N . LYS A 1 470 ? -13.828 6.695 -9.219 1 96.31 470 LYS A N 1
ATOM 3501 C CA . LYS A 1 470 ? -13.852 8.094 -9.641 1 96.31 470 LYS A CA 1
ATOM 3502 C C . LYS A 1 470 ? -12.438 8.648 -9.766 1 96.31 470 LYS A C 1
ATOM 3504 O O . LYS A 1 470 ? -12.125 9.359 -10.727 1 96.31 470 LYS A O 1
ATOM 3509 N N . SER A 1 471 ? -11.578 8.336 -8.812 1 95.56 471 SER A N 1
ATOM 3510 C CA . SER A 1 471 ? -10.188 8.797 -8.805 1 95.56 471 SER A CA 1
ATOM 3511 C C . SER A 1 471 ? -9.219 7.629 -8.664 1 95.56 471 SER A C 1
ATOM 3513 O O . SER A 1 471 ? -9.242 6.914 -7.656 1 95.56 471 SER A O 1
ATOM 3515 N N . ARG A 1 472 ? -8.289 7.527 -9.609 1 93.75 472 ARG A N 1
ATOM 3516 C CA . ARG A 1 472 ? -7.297 6.453 -9.586 1 93.75 472 ARG A CA 1
ATOM 3517 C C . ARG A 1 472 ? -6.223 6.715 -8.539 1 93.75 472 ARG A C 1
ATOM 3519 O O . ARG A 1 472 ? -5.457 5.816 -8.188 1 93.75 472 ARG A O 1
ATOM 3526 N N . SER A 1 473 ? -6.141 7.887 -8.008 1 94.31 473 SER A N 1
ATOM 3527 C CA . SER A 1 473 ? -5.125 8.273 -7.035 1 94.31 473 SER A CA 1
ATOM 3528 C C . SER A 1 473 ? -5.668 8.195 -5.613 1 94.31 473 SER A C 1
ATOM 3530 O O . SER A 1 473 ? -5.129 8.836 -4.703 1 94.31 473 SER A O 1
ATOM 3532 N N . ASN A 1 474 ? -6.789 7.484 -5.41 1 96.62 474 ASN A N 1
ATOM 3533 C CA . ASN A 1 474 ? -7.402 7.328 -4.094 1 96.62 474 ASN A CA 1
ATOM 3534 C C . ASN A 1 474 ? -7.598 5.859 -3.738 1 96.62 474 ASN A C 1
ATOM 3536 O O . ASN A 1 474 ? -8.727 5.359 -3.746 1 96.62 474 ASN A O 1
ATOM 3540 N N . ALA A 1 475 ? -6.484 5.223 -3.324 1 97.94 475 ALA A N 1
ATOM 3541 C CA . ALA A 1 475 ? -6.473 3.838 -2.854 1 97.94 475 ALA A CA 1
ATOM 3542 C C . ALA A 1 475 ? -7.09 2.9 -3.887 1 97.94 475 ALA A C 1
ATOM 3544 O O . ALA A 1 475 ? -7.934 2.066 -3.549 1 97.94 475 ALA A O 1
ATOM 3545 N N . GLN A 1 476 ? -6.688 3.043 -5.117 1 97.69 476 GLN A N 1
ATOM 3546 C CA . GLN A 1 476 ? -7.273 2.273 -6.211 1 97.69 476 GLN A CA 1
ATOM 3547 C C . GLN A 1 476 ? -7.16 0.773 -5.949 1 97.69 476 GLN A C 1
ATOM 3549 O O . GLN A 1 476 ? -8.062 0.007 -6.293 1 97.69 476 GLN A O 1
ATOM 3554 N N . VAL A 1 477 ? -6.059 0.277 -5.41 1 97.5 477 VAL A N 1
ATOM 3555 C CA . VAL A 1 477 ? -5.84 -1.142 -5.148 1 97.5 477 VAL A CA 1
ATOM 3556 C C . VAL A 1 477 ? -6.871 -1.646 -4.141 1 97.5 477 VAL A C 1
ATOM 3558 O O . VAL A 1 477 ? -7.445 -2.723 -4.32 1 97.5 477 VAL A O 1
ATOM 3561 N N . SER A 1 478 ? -7.172 -0.866 -3.082 1 98.62 478 SER A N 1
ATOM 3562 C CA . SER A 1 478 ? -8.172 -1.222 -2.084 1 98.62 478 SER A CA 1
ATOM 3563 C C . SER A 1 478 ? -9.586 -1.156 -2.664 1 98.62 478 SER A C 1
ATOM 3565 O O . SER A 1 478 ? -10.422 -2.012 -2.373 1 98.62 478 SER A O 1
ATOM 3567 N N . CYS A 1 479 ? -9.805 -0.128 -3.459 1 98.62 479 CYS A N 1
ATOM 3568 C CA . CYS A 1 479 ? -11.133 0.071 -4.035 1 98.62 479 CYS A CA 1
ATOM 3569 C C . CYS A 1 479 ? -11.516 -1.098 -4.938 1 98.62 479 CYS A C 1
ATOM 3571 O O . CYS A 1 479 ? -12.664 -1.549 -4.922 1 98.62 479 CYS A O 1
ATOM 3573 N N . ALA A 1 480 ? -10.555 -1.575 -5.688 1 98.56 480 ALA A N 1
ATOM 3574 C CA . ALA A 1 480 ? -10.852 -2.703 -6.57 1 98.56 480 ALA A CA 1
ATOM 3575 C C . ALA A 1 480 ? -11.281 -3.926 -5.77 1 98.56 480 ALA A C 1
ATOM 3577 O O . ALA A 1 480 ? -12.234 -4.613 -6.141 1 98.56 480 ALA A O 1
ATOM 3578 N N . GLY A 1 481 ? -10.57 -4.23 -4.676 1 98.62 481 GLY A N 1
ATOM 3579 C CA . GLY A 1 481 ? -10.992 -5.301 -3.783 1 98.62 481 GLY A CA 1
ATOM 3580 C C . GLY A 1 481 ? -12.359 -5.062 -3.174 1 98.62 481 GLY A C 1
ATOM 3581 O O . GLY A 1 481 ? -13.18 -5.988 -3.088 1 98.62 481 GLY A O 1
ATOM 3582 N N . GLN A 1 482 ? -12.602 -3.814 -2.779 1 98.69 482 GLN A N 1
ATOM 3583 C CA . GLN A 1 482 ? -13.875 -3.488 -2.156 1 98.69 482 GLN A CA 1
ATOM 3584 C C . GLN A 1 482 ? -15.039 -3.727 -3.121 1 98.69 482 GLN A C 1
ATOM 3586 O O . GLN A 1 482 ? -16.109 -4.172 -2.711 1 98.69 482 GLN A O 1
ATOM 3591 N N . PHE A 1 483 ? -14.883 -3.391 -4.387 1 98.81 483 PHE A N 1
ATOM 3592 C CA . PHE A 1 483 ? -15.922 -3.641 -5.379 1 98.81 483 PHE A CA 1
ATOM 3593 C C . PHE A 1 483 ? -16.344 -5.105 -5.375 1 98.81 483 PHE A C 1
ATOM 3595 O O . PHE A 1 483 ? -17.531 -5.418 -5.395 1 98.81 483 PHE A O 1
ATOM 3602 N N . ILE A 1 484 ? -15.328 -5.996 -5.371 1 98.88 484 ILE A N 1
ATOM 3603 C CA . ILE A 1 484 ? -15.602 -7.43 -5.336 1 98.88 484 ILE A CA 1
ATOM 3604 C C . ILE A 1 484 ? -16.359 -7.777 -4.059 1 98.88 484 ILE A C 1
ATOM 3606 O O . ILE A 1 484 ? -17.375 -8.477 -4.105 1 98.88 484 ILE A O 1
ATOM 3610 N N . GLY A 1 485 ? -15.922 -7.23 -2.922 1 98.69 485 GLY A N 1
ATOM 3611 C CA . GLY A 1 485 ? -16.531 -7.508 -1.634 1 98.69 485 GLY A CA 1
ATOM 3612 C C . GLY A 1 485 ? -17.984 -7.059 -1.554 1 98.69 485 GLY A C 1
ATOM 3613 O O . GLY A 1 485 ? -18.797 -7.672 -0.86 1 98.69 485 GLY A O 1
ATOM 3614 N N . ASN A 1 486 ? -18.281 -5.977 -2.291 1 98.56 486 ASN A N 1
ATOM 3615 C CA . ASN A 1 486 ? -19.641 -5.441 -2.295 1 98.56 486 ASN A CA 1
ATOM 3616 C C . ASN A 1 486 ? -20.641 -6.426 -2.91 1 98.56 486 ASN A C 1
ATOM 3618 O O . ASN A 1 486 ? -21.844 -6.242 -2.795 1 98.56 486 ASN A O 1
ATOM 3622 N N . ASN A 1 487 ? -20.109 -7.508 -3.504 1 98.75 487 ASN A N 1
ATOM 3623 C CA . ASN A 1 487 ? -20.984 -8.445 -4.195 1 98.75 487 ASN A CA 1
ATOM 3624 C C . ASN A 1 487 ? -21.062 -9.781 -3.457 1 98.75 487 ASN A C 1
ATOM 3626 O O . ASN A 1 487 ? -21.688 -10.727 -3.945 1 98.75 487 ASN A O 1
ATOM 3630 N N . LEU A 1 488 ? -20.391 -9.945 -2.297 1 98.81 488 LEU A N 1
ATOM 3631 C CA . LEU A 1 488 ? -20.641 -11.078 -1.417 1 98.81 488 LEU A CA 1
ATOM 3632 C C . LEU A 1 488 ? -22.125 -11.125 -1.012 1 98.81 488 LEU A C 1
ATOM 3634 O O . LEU A 1 488 ? -22.781 -10.094 -0.951 1 98.81 488 LEU A O 1
ATOM 3638 N N . ALA A 1 489 ? -22.578 -12.32 -0.754 1 98.69 489 ALA A N 1
ATOM 3639 C CA . ALA A 1 489 ? -23.953 -12.453 -0.276 1 98.69 489 ALA A CA 1
ATOM 3640 C C . ALA A 1 489 ? -24.156 -11.68 1.023 1 98.69 489 ALA A C 1
ATOM 3642 O O . ALA A 1 489 ? -23.281 -11.672 1.895 1 98.69 489 ALA A O 1
ATOM 3643 N N . LYS A 1 490 ? -25.266 -11.016 1.157 1 96.88 490 LYS A N 1
ATOM 3644 C CA . LYS A 1 490 ? -25.547 -10.141 2.295 1 96.88 490 LYS A CA 1
ATOM 3645 C C . LYS A 1 490 ? -25.516 -10.922 3.605 1 96.88 490 LYS A C 1
ATOM 3647 O O . LYS A 1 490 ? -25.141 -10.375 4.648 1 96.88 490 LYS A O 1
ATOM 3652 N N . ASP A 1 491 ? -25.844 -12.148 3.521 1 97.62 491 ASP A N 1
ATOM 3653 C CA . ASP A 1 491 ? -25.906 -12.961 4.73 1 97.62 491 ASP A CA 1
ATOM 3654 C C . ASP A 1 491 ? -24.625 -13.766 4.922 1 97.62 491 ASP A C 1
ATOM 3656 O O . ASP A 1 491 ? -24.547 -14.656 5.77 1 97.62 491 ASP A O 1
ATOM 3660 N N . TYR A 1 492 ? -23.625 -13.578 4.066 1 98.12 492 TYR A N 1
ATOM 3661 C CA . TYR A 1 492 ? -22.344 -14.227 4.254 1 98.12 492 TYR A CA 1
ATOM 3662 C C . TYR A 1 492 ? -21.578 -13.594 5.41 1 98.12 492 TYR A C 1
ATOM 3664 O O . TYR A 1 492 ? -21.266 -12.398 5.383 1 98.12 492 TYR A O 1
ATOM 3672 N N . ASN A 1 493 ? -21.234 -14.383 6.367 1 96.94 493 ASN A N 1
ATOM 3673 C CA . ASN A 1 493 ? -20.578 -13.875 7.562 1 96.94 493 ASN A CA 1
ATOM 3674 C C . ASN A 1 493 ? -19.188 -14.492 7.746 1 96.94 493 ASN A C 1
ATOM 3676 O O . ASN A 1 493 ? -18.578 -14.367 8.812 1 96.94 493 ASN A O 1
ATOM 3680 N N . GLY A 1 494 ? -18.672 -15.18 6.762 1 97.88 494 GLY A N 1
ATOM 3681 C CA . GLY A 1 494 ? -17.344 -15.773 6.84 1 97.88 494 GLY A CA 1
ATOM 3682 C C . GLY A 1 494 ? -16.234 -14.797 6.535 1 97.88 494 GLY A C 1
ATOM 3683 O O . GLY A 1 494 ? -16.484 -13.609 6.316 1 97.88 494 GLY A O 1
ATOM 3684 N N . GLU A 1 495 ? -15 -15.273 6.582 1 98.5 495 GLU A N 1
ATOM 3685 C CA . GLU A 1 495 ? -13.828 -14.484 6.219 1 98.5 495 GLU A CA 1
ATOM 3686 C C . GLU A 1 495 ? -13.719 -14.32 4.707 1 98.5 495 GLU A C 1
ATOM 3688 O O . GLU A 1 495 ? -14.203 -15.164 3.949 1 98.5 495 GLU A O 1
ATOM 3693 N N . TRP A 1 496 ? -13.156 -13.234 4.34 1 98.81 496 TRP A N 1
ATOM 3694 C CA . TRP A 1 496 ? -12.938 -12.953 2.926 1 98.81 496 TRP A CA 1
ATOM 3695 C C . TRP A 1 496 ? -11.594 -12.266 2.713 1 98.81 496 TRP A C 1
ATOM 3697 O O . TRP A 1 496 ? -11.266 -11.305 3.41 1 98.81 496 TRP A O 1
ATOM 3707 N N . VAL A 1 497 ? -10.797 -12.805 1.796 1 98.88 497 VAL A N 1
ATOM 3708 C CA . VAL A 1 497 ? -9.508 -12.227 1.438 1 98.88 497 VAL A CA 1
ATOM 3709 C C . VAL A 1 497 ? -9.406 -12.078 -0.079 1 98.88 497 VAL A C 1
ATOM 3711 O O . VAL A 1 497 ? -9.578 -13.055 -0.815 1 98.88 497 VAL A O 1
ATOM 3714 N N . HIS A 1 498 ? -9.25 -10.875 -0.553 1 98.94 498 HIS A N 1
ATOM 3715 C CA . HIS A 1 498 ? -8.883 -10.617 -1.939 1 98.94 498 HIS A CA 1
ATOM 3716 C C . HIS A 1 498 ? -7.371 -10.516 -2.098 1 98.94 498 HIS A C 1
ATOM 3718 O O . HIS A 1 498 ? -6.719 -9.742 -1.399 1 98.94 498 HIS A O 1
ATOM 3724 N N . VAL A 1 499 ? -6.836 -11.336 -2.975 1 98.94 499 VAL A N 1
ATOM 3725 C CA . VAL A 1 499 ? -5.406 -11.352 -3.281 1 98.94 499 VAL A CA 1
ATOM 3726 C C . VAL A 1 499 ? -5.176 -10.773 -4.676 1 98.94 499 VAL A C 1
ATOM 3728 O O . VAL A 1 499 ? -5.441 -11.43 -5.684 1 98.94 499 VAL A O 1
ATOM 3731 N N . ASP A 1 500 ? -4.695 -9.562 -4.742 1 98.88 500 ASP A N 1
ATOM 3732 C CA . ASP A 1 500 ? -4.262 -8.992 -6.012 1 98.88 500 ASP A CA 1
ATOM 3733 C C . ASP A 1 500 ? -2.818 -9.383 -6.324 1 98.88 500 ASP A C 1
ATOM 3735 O O . ASP A 1 500 ? -1.887 -8.914 -5.672 1 98.88 500 ASP A O 1
ATOM 3739 N N . LEU A 1 501 ? -2.656 -10.242 -7.316 1 98.75 501 LEU A N 1
ATOM 3740 C CA . LEU A 1 501 ? -1.33 -10.75 -7.66 1 98.75 501 LEU A CA 1
ATOM 3741 C C . LEU A 1 501 ? -0.929 -10.32 -9.062 1 98.75 501 LEU A C 1
ATOM 3743 O O . LEU A 1 501 ? -0.25 -11.062 -9.773 1 98.75 501 LEU A O 1
ATOM 3747 N N . ALA A 1 502 ? -1.36 -9.117 -9.461 1 98.06 502 ALA A N 1
ATOM 3748 C CA . ALA A 1 502 ? -1.105 -8.617 -10.812 1 98.06 502 ALA A CA 1
ATOM 3749 C C . ALA A 1 502 ? 0.389 -8.609 -11.117 1 98.06 502 ALA A C 1
ATOM 3751 O O . ALA A 1 502 ? 0.823 -9.125 -12.156 1 98.06 502 ALA A O 1
ATOM 3752 N N . ALA A 1 503 ? 1.202 -8.086 -10.25 1 97.25 503 ALA A N 1
ATOM 3753 C CA . ALA A 1 503 ? 2.633 -7.961 -10.516 1 97.25 503 ALA A CA 1
ATOM 3754 C C . ALA A 1 503 ? 3.357 -9.273 -10.242 1 97.25 503 ALA A C 1
ATOM 3756 O O . ALA A 1 503 ? 4.18 -9.719 -11.047 1 97.25 503 ALA A O 1
ATOM 3757 N N . PRO A 1 504 ? 3.043 -9.961 -9.18 1 97.44 504 PRO A N 1
ATOM 3758 C CA . PRO A 1 504 ? 3.842 -11.148 -8.867 1 97.44 504 PRO A CA 1
ATOM 3759 C C . PRO A 1 504 ? 3.512 -12.344 -9.766 1 97.44 504 PRO A C 1
ATOM 3761 O O . PRO A 1 504 ? 4.273 -13.305 -9.82 1 97.44 504 PRO A O 1
ATOM 3764 N N . ALA A 1 505 ? 2.398 -12.312 -10.445 1 96.69 505 ALA A N 1
ATOM 3765 C CA . ALA A 1 505 ? 2.008 -13.445 -11.281 1 96.69 505 ALA A CA 1
ATOM 3766 C C . ALA A 1 505 ? 2.895 -13.555 -12.516 1 96.69 505 ALA A C 1
ATOM 3768 O O . ALA A 1 505 ? 2.939 -14.602 -13.164 1 96.69 505 ALA A O 1
ATOM 3769 N N . THR A 1 506 ? 3.523 -12.375 -12.852 1 93.12 506 THR A N 1
ATOM 3770 C CA . THR A 1 506 ? 4.34 -12.352 -14.055 1 93.12 506 THR A CA 1
ATOM 3771 C C . THR A 1 506 ? 5.613 -11.539 -13.836 1 93.12 506 THR A C 1
ATOM 3773 O O . THR A 1 506 ? 5.574 -10.461 -13.234 1 93.12 506 THR A O 1
ATOM 3776 N N . ARG A 1 507 ? 6.703 -12.031 -14.25 1 86 507 ARG A N 1
ATOM 3777 C CA . ARG A 1 507 ? 7.941 -11.297 -14.477 1 86 507 ARG A CA 1
ATOM 3778 C C . ARG A 1 507 ? 8.344 -11.352 -15.945 1 86 507 ARG A C 1
ATOM 3780 O O . ARG A 1 507 ? 7.551 -11.031 -16.828 1 86 507 ARG A O 1
ATOM 3787 N N . ASP A 1 508 ? 9.43 -11.891 -16.25 1 78.56 508 ASP A N 1
ATOM 3788 C CA . ASP A 1 508 ? 9.727 -12.188 -17.641 1 78.56 508 ASP A CA 1
ATOM 3789 C C . ASP A 1 508 ? 8.867 -13.328 -18.156 1 78.56 508 ASP A C 1
ATOM 3791 O O . ASP A 1 508 ? 8.555 -13.391 -19.359 1 78.56 508 ASP A O 1
ATOM 3795 N N . GLU A 1 509 ? 8.43 -14.141 -17.25 1 89.06 509 GLU A N 1
ATOM 3796 C CA . GLU A 1 509 ? 7.516 -15.25 -17.5 1 89.06 509 GLU A CA 1
ATOM 3797 C C . GLU A 1 509 ? 6.574 -15.469 -16.312 1 89.06 509 GLU A C 1
ATOM 3799 O O . GLU A 1 509 ? 6.684 -14.781 -15.297 1 89.06 509 GLU A O 1
ATOM 3804 N N . ALA A 1 510 ? 5.57 -16.359 -16.562 1 95.44 510 ALA A N 1
ATOM 3805 C CA . ALA A 1 510 ? 4.641 -16.703 -15.484 1 95.44 510 ALA A CA 1
ATOM 3806 C C . ALA A 1 510 ? 5.375 -17.266 -14.281 1 95.44 510 ALA A C 1
ATOM 3808 O O . ALA A 1 510 ? 6.328 -18.047 -14.438 1 95.44 510 ALA A O 1
ATOM 3809 N N . THR A 1 511 ? 4.957 -16.922 -13.078 1 96.69 511 THR A N 1
ATOM 3810 C CA . THR A 1 511 ? 5.695 -17.312 -11.883 1 96.69 511 THR A CA 1
ATOM 3811 C C . THR A 1 511 ? 5.023 -18.5 -11.195 1 96.69 511 THR A C 1
ATOM 3813 O O . THR A 1 511 ? 5.641 -19.188 -10.375 1 96.69 511 THR A O 1
ATOM 3816 N N . GLY A 1 512 ? 3.729 -18.719 -11.539 1 97.69 512 GLY A N 1
ATOM 3817 C CA . GLY A 1 512 ? 2.99 -19.719 -10.781 1 97.69 512 GLY A CA 1
ATOM 3818 C C . GLY A 1 512 ? 2.627 -19.25 -9.383 1 97.69 512 GLY A C 1
ATOM 3819 O O . GLY A 1 512 ? 2.275 -20.062 -8.523 1 97.69 512 GLY A O 1
ATOM 3820 N N . PHE A 1 513 ? 2.645 -17.969 -9.125 1 98.5 513 PHE A N 1
ATOM 3821 C CA . PHE A 1 513 ? 2.346 -17.391 -7.824 1 98.5 513 PHE A CA 1
ATOM 3822 C C . PHE A 1 513 ? 0.981 -17.844 -7.324 1 98.5 513 PHE A C 1
ATOM 3824 O O . PHE A 1 513 ? 0.03 -17.938 -8.102 1 98.5 513 PHE A O 1
ATOM 3831 N N . GLY A 1 514 ? 0.852 -18.094 -6.086 1 98.75 514 GLY A N 1
ATOM 3832 C CA . GLY A 1 514 ? -0.427 -18.359 -5.441 1 98.75 514 GLY A CA 1
ATOM 3833 C C . GLY A 1 514 ? -0.602 -19.812 -5.039 1 98.75 514 GLY A C 1
ATOM 3834 O O . GLY A 1 514 ? -1.313 -20.125 -4.078 1 98.75 514 GLY A O 1
ATOM 3835 N N . VAL A 1 515 ? 0.026 -20.734 -5.773 1 98.75 515 VAL A N 1
ATOM 3836 C CA . VAL A 1 515 ? -0.141 -22.172 -5.527 1 98.75 515 VAL A CA 1
ATOM 3837 C C . VAL A 1 515 ? 0.451 -22.531 -4.168 1 98.75 515 VAL A C 1
ATOM 3839 O O . VAL A 1 515 ? -0.224 -23.125 -3.328 1 98.75 515 VAL A O 1
ATOM 3842 N N . ALA A 1 516 ? 1.716 -22.141 -3.938 1 98.56 516 ALA A N 1
ATOM 3843 C CA . ALA A 1 516 ? 2.373 -22.422 -2.664 1 98.56 516 ALA A CA 1
ATOM 3844 C C . ALA A 1 516 ? 1.65 -21.734 -1.508 1 98.56 516 ALA A C 1
ATOM 3846 O O . ALA A 1 516 ? 1.591 -22.281 -0.399 1 98.56 516 ALA A O 1
ATOM 3847 N N . LEU A 1 517 ? 1.132 -20.578 -1.774 1 98.75 517 LEU A N 1
ATOM 3848 C CA . LEU A 1 517 ? 0.397 -19.828 -0.763 1 98.75 517 LEU A CA 1
ATOM 3849 C C . LEU A 1 517 ? -0.842 -20.594 -0.31 1 98.75 517 LEU A C 1
ATOM 3851 O O . LEU A 1 517 ? -1.068 -20.766 0.891 1 98.75 517 LEU A O 1
ATOM 3855 N N . ILE A 1 518 ? -1.66 -21.078 -1.273 1 98.75 518 ILE A N 1
ATOM 3856 C CA . ILE A 1 518 ? -2.863 -21.844 -0.972 1 98.75 518 ILE A CA 1
ATOM 3857 C C . ILE A 1 518 ? -2.49 -23.109 -0.212 1 98.75 518 ILE A C 1
ATOM 3859 O O . ILE A 1 518 ? -3.094 -23.422 0.816 1 98.75 518 ILE A O 1
ATOM 3863 N N . ALA A 1 519 ? -1.49 -23.797 -0.659 1 98.19 519 ALA A N 1
ATOM 3864 C CA . ALA A 1 519 ? -1.076 -25.047 -0.024 1 98.19 519 ALA A CA 1
ATOM 3865 C C . ALA A 1 519 ? -0.628 -24.812 1.415 1 98.19 519 ALA A C 1
ATOM 3867 O O . ALA A 1 519 ? -1.007 -25.547 2.322 1 98.19 519 ALA A O 1
ATOM 3868 N N . HIS A 1 520 ? 0.168 -23.781 1.606 1 97.81 520 HIS A N 1
ATOM 3869 C CA . HIS A 1 520 ? 0.709 -23.547 2.938 1 97.81 520 HIS A CA 1
ATOM 3870 C C . HIS A 1 520 ? -0.378 -23.062 3.896 1 97.81 520 HIS A C 1
ATOM 3872 O O . HIS A 1 520 ? -0.382 -23.438 5.07 1 97.81 520 HIS A O 1
ATOM 3878 N N . ILE A 1 521 ? -1.263 -22.219 3.418 1 98.06 521 ILE A N 1
ATOM 3879 C CA . ILE A 1 521 ? -2.299 -21.688 4.289 1 98.06 521 ILE A CA 1
ATOM 3880 C C . ILE A 1 521 ? -3.25 -22.797 4.719 1 98.06 521 ILE A C 1
ATOM 3882 O O . ILE A 1 521 ? -3.684 -22.844 5.871 1 98.06 521 ILE A O 1
ATOM 3886 N N . PHE A 1 522 ? -3.557 -23.75 3.83 1 97.81 522 PHE A N 1
ATOM 3887 C CA . PHE A 1 522 ? -4.688 -24.625 4.098 1 97.81 522 PHE A CA 1
ATOM 3888 C C . PHE A 1 522 ? -4.219 -26.062 4.285 1 97.81 522 PHE A C 1
ATOM 3890 O O . PHE A 1 522 ? -5.016 -26.938 4.625 1 97.81 522 PHE A O 1
ATOM 3897 N N . ALA A 1 523 ? -2.912 -26.344 4.141 1 96.38 523 ALA A N 1
ATOM 3898 C CA . ALA A 1 523 ? -2.387 -27.703 4.336 1 96.38 523 ALA A CA 1
ATOM 3899 C C . ALA A 1 523 ? -0.961 -27.656 4.879 1 96.38 523 ALA A C 1
ATOM 3901 O O . ALA A 1 523 ? -0.117 -28.469 4.48 1 96.38 523 ALA A O 1
ATOM 3902 N N . ALA A 1 524 ? -0.662 -26.75 5.719 1 94 524 ALA A N 1
ATOM 3903 C CA . ALA A 1 524 ? 0.688 -26.547 6.234 1 94 524 ALA A CA 1
ATOM 3904 C C . ALA A 1 524 ? 1.224 -27.812 6.895 1 94 524 ALA A C 1
ATOM 3906 O O . ALA A 1 524 ? 2.416 -28.109 6.801 1 94 524 ALA A O 1
ATOM 3907 N N . GLU A 1 525 ? 0.397 -28.578 7.559 1 93.69 525 GLU A N 1
ATOM 3908 C CA . GLU A 1 525 ? 0.807 -29.766 8.312 1 93.69 525 GLU A CA 1
ATOM 3909 C C . GLU A 1 525 ? 1.317 -30.859 7.379 1 93.69 525 GLU A C 1
ATOM 3911 O O . GLU A 1 525 ? 1.997 -31.797 7.82 1 93.69 525 GLU A O 1
ATOM 3916 N N . LEU A 1 526 ? 1.013 -30.688 6.152 1 95.06 526 LEU A N 1
ATOM 3917 C CA . LEU A 1 526 ? 1.404 -31.719 5.188 1 95.06 526 LEU A CA 1
ATOM 3918 C C . LEU A 1 526 ? 2.711 -31.344 4.5 1 95.06 526 LEU A C 1
ATOM 3920 O O . LEU A 1 526 ? 3.24 -32.125 3.699 1 95.06 526 LEU A O 1
ATOM 3924 N N . LEU A 1 527 ? 3.254 -30.203 4.816 1 93.75 527 LEU A N 1
ATOM 3925 C CA . LEU A 1 527 ? 4.418 -29.672 4.121 1 93.75 527 LEU A CA 1
ATOM 3926 C C . LEU A 1 527 ? 5.652 -29.719 5.016 1 93.75 527 LEU A C 1
ATOM 3928 O O . LEU A 1 527 ? 5.543 -29.609 6.238 1 93.75 527 LEU A O 1
ATOM 3932 N N . MET B 1 1 ? 20.141 39.438 16.203 1 34.25 1 MET B N 1
ATOM 3933 C CA . MET B 1 1 ? 19.109 38.625 15.562 1 34.25 1 MET B CA 1
ATOM 3934 C C . MET B 1 1 ? 19.234 38.719 14.039 1 34.25 1 MET B C 1
ATOM 3936 O O . MET B 1 1 ? 18.922 39.75 13.445 1 34.25 1 MET B O 1
ATOM 3940 N N . SER B 1 2 ? 20.203 38.094 13.438 1 42.25 2 SER B N 1
ATOM 3941 C CA . SER B 1 2 ? 20.359 38.125 11.992 1 42.25 2 SER B CA 1
ATOM 3942 C C . SER B 1 2 ? 19.062 37.75 11.289 1 42.25 2 SER B C 1
ATOM 3944 O O . SER B 1 2 ? 18.516 36.656 11.508 1 42.25 2 SER B O 1
ATOM 3946 N N . THR B 1 3 ? 18.109 38.719 10.992 1 55.94 3 THR B N 1
ATOM 3947 C CA . THR B 1 3 ? 16.75 38.688 10.477 1 55.94 3 THR B CA 1
ATOM 3948 C C . THR B 1 3 ? 16.719 38.219 9.023 1 55.94 3 THR B C 1
ATOM 3950 O O . THR B 1 3 ? 17.453 38.75 8.188 1 55.94 3 THR B O 1
ATOM 3953 N N . TYR B 1 4 ? 16.625 36.969 8.812 1 62.75 4 TYR B N 1
ATOM 3954 C CA . TYR B 1 4 ? 16.375 36.562 7.438 1 62.75 4 TYR B CA 1
ATOM 3955 C C . TYR B 1 4 ? 15.141 37.25 6.875 1 62.75 4 TYR B C 1
ATOM 3957 O O . TYR B 1 4 ? 14.031 37.062 7.387 1 62.75 4 TYR B O 1
ATOM 3965 N N . LYS B 1 5 ? 15.383 38.438 6.332 1 71.44 5 LYS B N 1
ATOM 3966 C CA . LYS B 1 5 ? 14.289 39.125 5.652 1 71.44 5 LYS B CA 1
ATOM 3967 C C . LYS B 1 5 ? 14.453 39.062 4.137 1 71.44 5 LYS B C 1
ATOM 3969 O O . LYS B 1 5 ? 15.562 39.156 3.621 1 71.44 5 LYS B O 1
ATOM 3974 N N . ARG B 1 6 ? 13.375 38.719 3.578 1 73.44 6 ARG B N 1
ATOM 3975 C CA . ARG B 1 6 ? 13.336 38.719 2.119 1 73.44 6 ARG B CA 1
ATOM 3976 C C . ARG B 1 6 ? 13.797 40.094 1.577 1 73.44 6 ARG B C 1
ATOM 3978 O O . ARG B 1 6 ? 13.469 41.125 2.141 1 73.44 6 ARG B O 1
ATOM 3985 N N . VAL B 1 7 ? 14.883 39.906 0.658 1 66.06 7 VAL B N 1
ATOM 3986 C CA . VAL B 1 7 ? 15.219 41.156 -0.008 1 66.06 7 VAL B CA 1
ATOM 3987 C C . VAL B 1 7 ? 13.977 41.75 -0.67 1 66.06 7 VAL B C 1
ATOM 3989 O O . VAL B 1 7 ? 13.328 41.062 -1.48 1 66.06 7 VAL B O 1
ATOM 3992 N N . ARG B 1 8 ? 13.5 42.719 -0.04 1 60.34 8 ARG B N 1
ATOM 3993 C CA . ARG B 1 8 ? 12.203 43.344 -0.318 1 60.34 8 ARG B CA 1
ATOM 3994 C C . ARG B 1 8 ? 12.211 44.031 -1.685 1 60.34 8 ARG B C 1
ATOM 3996 O O . ARG B 1 8 ? 13.25 44.5 -2.148 1 60.34 8 ARG B O 1
ATOM 4003 N N . SER B 1 9 ? 11.242 43.688 -2.354 1 64.75 9 SER B N 1
ATOM 4004 C CA . SER B 1 9 ? 10.953 44.438 -3.572 1 64.75 9 SER B CA 1
ATOM 4005 C C . SER B 1 9 ? 11.016 45.938 -3.328 1 64.75 9 SER B C 1
ATOM 4007 O O . SER B 1 9 ? 10.875 46.375 -2.191 1 64.75 9 SER B O 1
ATOM 4009 N N . GLU B 1 10 ? 11.438 46.625 -4.289 1 77 10 GLU B N 1
ATOM 4010 C CA . GLU B 1 10 ? 11.398 48.094 -4.254 1 77 10 GLU B CA 1
ATOM 4011 C C . GLU B 1 10 ? 9.961 48.594 -4.176 1 77 10 GLU B C 1
ATOM 4013 O O . GLU B 1 10 ? 9.734 49.781 -3.947 1 77 10 GLU B O 1
ATOM 4018 N N . SER B 1 11 ? 9.172 47.688 -4.266 1 79 11 SER B N 1
ATOM 4019 C CA . SER B 1 11 ? 7.77 48.094 -4.168 1 79 11 SER B CA 1
ATOM 4020 C C . SER B 1 11 ? 7.305 48.125 -2.717 1 79 11 SER B C 1
ATOM 4022 O O . SER B 1 11 ? 7.199 47.062 -2.07 1 79 11 SER B O 1
ATOM 4024 N N . ALA B 1 12 ? 6.992 49.25 -2.252 1 81 12 ALA B N 1
ATOM 4025 C CA . ALA B 1 12 ? 6.508 49.438 -0.886 1 81 12 ALA B CA 1
ATOM 4026 C C . ALA B 1 12 ? 5.238 48.625 -0.641 1 81 12 ALA B C 1
ATOM 4028 O O . ALA B 1 12 ? 5.039 48.094 0.448 1 81 12 ALA B O 1
ATOM 4029 N N . ARG B 1 13 ? 4.488 48.625 -1.61 1 81.12 13 ARG B N 1
ATOM 4030 C CA . ARG B 1 13 ? 3.229 47.906 -1.511 1 81.12 13 ARG B CA 1
ATOM 4031 C C . ARG B 1 13 ? 3.475 46.406 -1.352 1 81.12 13 ARG B C 1
ATOM 4033 O O . ARG B 1 13 ? 2.865 45.75 -0.498 1 81.12 13 ARG B O 1
ATOM 4040 N N . GLU B 1 14 ? 4.312 45.875 -2.139 1 81.75 14 GLU B N 1
ATOM 4041 C CA . GLU B 1 14 ? 4.621 44.469 -2.082 1 81.75 14 GLU B CA 1
ATOM 4042 C C . GLU B 1 14 ? 5.27 44.094 -0.752 1 81.75 14 GLU B C 1
ATOM 4044 O O . GLU B 1 14 ? 4.941 43.062 -0.159 1 81.75 14 GLU B O 1
ATOM 4049 N N . GLU B 1 15 ? 6.07 44.906 -0.323 1 83.62 15 GLU B N 1
ATOM 4050 C CA . GLU B 1 15 ? 6.75 44.688 0.947 1 83.62 15 GLU B CA 1
ATOM 4051 C C . GLU B 1 15 ? 5.77 44.719 2.113 1 83.62 15 GLU B C 1
ATOM 4053 O O . GLU B 1 15 ? 5.871 43.906 3.045 1 83.62 15 GLU B O 1
ATOM 4058 N N . ALA B 1 16 ? 4.918 45.625 2.096 1 84.5 16 ALA B N 1
ATOM 4059 C CA . ALA B 1 16 ? 3.92 45.75 3.154 1 84.5 16 ALA B CA 1
ATOM 4060 C C . ALA B 1 16 ? 3.014 44.531 3.188 1 84.5 16 ALA B C 1
ATOM 4062 O O . ALA B 1 16 ? 2.635 44.031 4.262 1 84.5 16 ALA B O 1
ATOM 4063 N N . ASN B 1 17 ? 2.717 44.094 2.035 1 85.25 17 ASN B N 1
ATOM 4064 C CA . ASN B 1 17 ? 1.852 42.906 1.938 1 85.25 17 ASN B CA 1
ATOM 4065 C C . ASN B 1 17 ? 2.531 41.688 2.492 1 85.25 17 ASN B C 1
ATOM 4067 O O . ASN B 1 17 ? 1.928 40.906 3.26 1 85.25 17 ASN B O 1
ATOM 4071 N N . VAL B 1 18 ? 3.709 41.438 2.092 1 88.75 18 VAL B N 1
ATOM 4072 C CA . VAL B 1 18 ? 4.477 40.281 2.541 1 88.75 18 VAL B CA 1
ATOM 4073 C C . VAL B 1 18 ? 4.699 40.375 4.051 1 88.75 18 VAL B C 1
ATOM 4075 O O . VAL B 1 18 ? 4.566 39.375 4.758 1 88.75 18 VAL B O 1
ATOM 4078 N N . SER B 1 19 ? 5.016 41.562 4.559 1 89.44 19 SER B N 1
ATOM 4079 C CA . SER B 1 19 ? 5.23 41.75 5.988 1 89.44 19 SER B CA 1
ATOM 4080 C C . SER B 1 19 ? 3.955 41.469 6.781 1 89.44 19 SER B C 1
ATOM 4082 O O . SER B 1 19 ? 4.004 40.875 7.855 1 89.44 19 SER B O 1
ATOM 4084 N N . ALA B 1 20 ? 2.869 41.938 6.242 1 88.38 20 ALA B N 1
ATOM 4085 C CA . ALA B 1 20 ? 1.587 41.719 6.898 1 88.38 20 ALA B CA 1
ATOM 4086 C C . ALA B 1 20 ? 1.258 40.219 6.945 1 88.38 20 ALA B C 1
ATOM 4088 O O . ALA B 1 20 ? 0.703 39.75 7.934 1 88.38 20 ALA B O 1
ATOM 4089 N N . PHE B 1 21 ? 1.524 39.594 5.895 1 90.88 21 PHE B N 1
ATOM 4090 C CA . PHE B 1 21 ? 1.322 38.125 5.859 1 90.88 21 PHE B CA 1
ATOM 4091 C C . PHE B 1 21 ? 2.184 37.438 6.91 1 90.88 21 PHE B C 1
ATOM 4093 O O . PHE B 1 21 ? 1.689 36.625 7.676 1 90.88 21 PHE B O 1
ATOM 4100 N N . VAL B 1 22 ? 3.488 37.75 6.91 1 93.31 22 VAL B N 1
ATOM 4101 C CA . VAL B 1 22 ? 4.406 37.156 7.879 1 93.31 22 VAL B CA 1
ATOM 4102 C C . VAL B 1 22 ? 3.91 37.438 9.297 1 93.31 22 VAL B C 1
ATOM 4104 O O . VAL B 1 22 ? 3.867 36.531 10.133 1 93.31 22 VAL B O 1
ATOM 4107 N N . ASP B 1 23 ? 3.488 38.688 9.586 1 92.69 23 ASP B N 1
ATOM 4108 C CA . ASP B 1 23 ? 2.961 39.062 10.898 1 92.69 23 ASP B CA 1
ATOM 4109 C C . ASP B 1 23 ? 1.73 38.25 11.25 1 92.69 23 ASP B C 1
ATOM 4111 O O . ASP B 1 23 ? 1.56 37.844 12.398 1 92.69 23 ASP B O 1
ATOM 4115 N N . SER B 1 24 ? 0.939 38.031 10.234 1 92.31 24 SER B N 1
ATOM 4116 C CA . SER B 1 24 ? -0.288 37.281 10.477 1 92.31 24 SER B CA 1
ATOM 4117 C C . SER B 1 24 ? 0.015 35.844 10.844 1 92.31 24 SER B C 1
ATOM 4119 O O . SER B 1 24 ? -0.728 35.219 11.609 1 92.31 24 SER B O 1
ATOM 4121 N N . CYS B 1 25 ? 1.077 35.281 10.305 1 94.88 25 CYS B N 1
ATOM 4122 C CA . CYS B 1 25 ? 1.479 33.906 10.633 1 94.88 25 CYS B CA 1
ATOM 4123 C C . CYS B 1 25 ? 2.109 33.844 12.016 1 94.88 25 CYS B C 1
ATOM 4125 O O . CYS B 1 25 ? 1.836 32.938 12.789 1 94.88 25 CYS B O 1
ATOM 4127 N N . VAL B 1 26 ? 2.945 34.812 12.344 1 95.88 26 VAL B N 1
ATOM 4128 C CA . VAL B 1 26 ? 3.67 34.844 13.609 1 95.88 26 VAL B CA 1
ATOM 4129 C C . VAL B 1 26 ? 2.693 35.094 14.758 1 95.88 26 VAL B C 1
ATOM 4131 O O . VAL B 1 26 ? 2.859 34.531 15.844 1 95.88 26 VAL B O 1
ATOM 4134 N N . ASN B 1 27 ? 1.685 35.875 14.508 1 94 27 ASN B N 1
ATOM 4135 C CA . ASN B 1 27 ? 0.705 36.219 15.531 1 94 27 ASN B CA 1
ATOM 4136 C C . ASN B 1 27 ? -0.596 35.438 15.344 1 94 27 ASN B C 1
ATOM 4138 O O . ASN B 1 27 ? -1.666 35.906 15.734 1 94 27 ASN B O 1
ATOM 4142 N N . PHE B 1 28 ? -0.498 34.375 14.695 1 94.25 28 PHE B N 1
ATOM 4143 C CA . PHE B 1 28 ? -1.674 33.594 14.359 1 94.25 28 PHE B CA 1
ATOM 4144 C C . PHE B 1 28 ? -2.395 33.125 15.625 1 94.25 28 PHE B C 1
ATOM 4146 O O . PHE B 1 28 ? -1.763 32.625 16.562 1 94.25 28 PHE B O 1
ATOM 4153 N N . GLU B 1 29 ? -3.689 33.281 15.664 1 93.25 29 GLU B N 1
ATOM 4154 C CA . GLU B 1 29 ? -4.566 32.781 16.719 1 93.25 29 GLU B CA 1
ATOM 4155 C C . GLU B 1 29 ? -5.703 31.953 16.141 1 93.25 29 GLU B C 1
ATOM 4157 O O . GLU B 1 29 ? -6.27 32.312 15.102 1 93.25 29 GLU B O 1
ATOM 4162 N N . SER B 1 30 ? -6 30.844 16.766 1 95.44 30 SER B N 1
ATOM 4163 C CA . SER B 1 30 ? -7.102 30 16.344 1 95.44 30 SER B CA 1
ATOM 4164 C C . SER B 1 30 ? -8.453 30.641 16.641 1 95.44 30 SER B C 1
ATOM 4166 O O . SER B 1 30 ? -8.602 31.328 17.656 1 95.44 30 SER B O 1
ATOM 4168 N N . ASN B 1 31 ? -9.406 30.516 15.758 1 94.88 31 ASN B N 1
ATOM 4169 C CA . ASN B 1 31 ? -10.773 30.922 16.016 1 94.88 31 ASN B CA 1
ATOM 4170 C C . ASN B 1 31 ? -11.555 29.844 16.766 1 94.88 31 ASN B C 1
ATOM 4172 O O . ASN B 1 31 ? -12.758 29.984 17 1 94.88 31 ASN B O 1
ATOM 4176 N N . VAL B 1 32 ? -10.906 28.734 17.078 1 96.75 32 VAL B N 1
ATOM 4177 C CA . VAL B 1 32 ? -11.508 27.625 17.797 1 96.75 32 VAL B CA 1
ATOM 4178 C C . VAL B 1 32 ? -11.008 27.609 19.234 1 96.75 32 VAL B C 1
ATOM 4180 O O . VAL B 1 32 ? -9.805 27.562 19.484 1 96.75 32 VAL B O 1
ATOM 4183 N N . THR B 1 33 ? -11.898 27.703 20.172 1 96.38 33 THR B N 1
ATOM 4184 C CA . THR B 1 33 ? -11.586 27.672 21.594 1 96.38 33 THR B CA 1
ATOM 4185 C C . THR B 1 33 ? -12.305 26.516 22.281 1 96.38 33 THR B C 1
ATOM 4187 O O . THR B 1 33 ? -13.305 26 21.766 1 96.38 33 THR B O 1
ATOM 4190 N N . PHE B 1 34 ? -11.766 26.047 23.391 1 97.44 34 PHE B N 1
ATOM 4191 C CA . PHE B 1 34 ? -12.289 24.859 24.062 1 97.44 34 PHE B CA 1
ATOM 4192 C C . PHE B 1 34 ? -12.641 25.172 25.516 1 97.44 34 PHE B C 1
ATOM 4194 O O . PHE B 1 34 ? -11.922 25.922 26.188 1 97.44 34 PHE B O 1
ATOM 4201 N N . TYR B 1 35 ? -13.75 24.594 25.969 1 96.38 35 TYR B N 1
ATOM 4202 C CA . TYR B 1 35 ? -14.281 24.859 27.297 1 96.38 35 TYR B CA 1
ATOM 4203 C C . TYR B 1 35 ? -14.789 23.578 27.953 1 96.38 35 TYR B C 1
ATOM 4205 O O . TYR B 1 35 ? -15.148 22.625 27.266 1 96.38 35 TYR B O 1
ATOM 4213 N N . THR B 1 36 ? -14.734 23.594 29.312 1 94.62 36 THR B N 1
ATOM 4214 C CA . THR B 1 36 ? -15.422 22.562 30.078 1 94.62 36 THR B CA 1
ATOM 4215 C C . THR B 1 36 ? -16.938 22.781 30.047 1 94.62 36 THR B C 1
ATOM 4217 O O . THR B 1 36 ? -17.406 23.844 29.641 1 94.62 36 THR B O 1
ATOM 4220 N N . VAL B 1 37 ? -17.656 21.781 30.531 1 92.19 37 VAL B N 1
ATOM 4221 C CA . VAL B 1 37 ? -19.109 21.859 30.547 1 92.19 37 VAL B CA 1
ATOM 4222 C C . VAL B 1 37 ? -19.547 23.016 31.438 1 92.19 37 VAL B C 1
ATOM 4224 O O . VAL B 1 37 ? -20.453 23.766 31.094 1 92.19 37 VAL B O 1
ATOM 4227 N N . GLU B 1 38 ? -18.938 23.172 32.531 1 89.69 38 GLU B N 1
ATOM 4228 C CA . GLU B 1 38 ? -19.281 24.25 33.469 1 89.69 38 GLU B CA 1
ATOM 4229 C C . GLU B 1 38 ? -19.109 25.609 32.844 1 89.69 38 GLU B C 1
ATOM 4231 O O . GLU B 1 38 ? -20.016 26.453 32.938 1 89.69 38 GLU B O 1
ATOM 4236 N N . LYS B 1 39 ? -18.031 25.812 32.125 1 89.38 39 LYS B N 1
ATOM 4237 C CA . LYS B 1 39 ? -17.766 27.094 31.484 1 89.38 39 LYS B CA 1
ATOM 4238 C C . LYS B 1 39 ? -18.641 27.281 30.266 1 89.38 39 LYS B C 1
ATOM 4240 O O . LYS B 1 39 ? -18.984 28.422 29.906 1 89.38 39 LYS B O 1
ATOM 4245 N N . GLY B 1 40 ? -19.016 26.203 29.656 1 87.44 40 GLY B N 1
ATOM 4246 C CA . GLY B 1 40 ? -19.891 26.25 28.484 1 87.44 40 GLY B CA 1
ATOM 4247 C C . GLY B 1 40 ? -21.25 26.828 28.781 1 87.44 40 GLY B C 1
ATOM 4248 O O . GLY B 1 40 ? -21.844 27.516 27.953 1 87.44 40 GLY B O 1
ATOM 4249 N N . HIS B 1 41 ? -21.672 26.531 29.938 1 84.44 41 HIS B N 1
ATOM 4250 C CA . HIS B 1 41 ? -22.984 27.047 30.344 1 84.44 41 HIS B CA 1
ATOM 4251 C C . HIS B 1 41 ? -22.969 28.562 30.469 1 84.44 41 HIS B C 1
ATOM 4253 O O . HIS B 1 41 ? -23.984 29.219 30.25 1 84.44 41 HIS B O 1
ATOM 4259 N N . GLU B 1 42 ? -21.828 29.094 30.656 1 81 42 GLU B N 1
ATOM 4260 C CA . GLU B 1 42 ? -21.688 30.531 30.797 1 81 42 GLU B CA 1
ATOM 4261 C C . GLU B 1 42 ? -21.656 31.219 29.438 1 81 42 GLU B C 1
ATOM 4263 O O . GLU B 1 42 ? -21.969 32.406 29.328 1 81 42 GLU B O 1
ATOM 4268 N N . LEU B 1 43 ? -21.25 30.562 28.469 1 76.62 43 LEU B N 1
ATOM 4269 C CA . LEU B 1 43 ? -21.141 31.109 27.125 1 76.62 43 LEU B CA 1
ATOM 4270 C C . LEU B 1 43 ? -22.516 31.453 26.562 1 76.62 43 LEU B C 1
ATOM 4272 O O . LEU B 1 43 ? -22.656 32.406 25.781 1 76.62 43 LEU B O 1
ATOM 4276 N N . THR B 1 44 ? -23.547 30.672 26.672 1 64.38 44 THR B N 1
ATOM 4277 C CA . THR B 1 44 ? -24.875 30.781 26.078 1 64.38 44 THR B CA 1
ATOM 4278 C C . THR B 1 44 ? -25.688 31.875 26.75 1 64.38 44 THR B C 1
ATOM 4280 O O . THR B 1 44 ? -26.672 32.375 26.188 1 64.38 44 THR B O 1
ATOM 4283 N N . ALA B 1 45 ? -25.203 32.375 27.859 1 55.19 45 ALA B N 1
ATOM 4284 C CA . ALA B 1 45 ? -26.031 33.281 28.641 1 55.19 45 ALA B CA 1
ATOM 4285 C C . ALA B 1 45 ? -25.969 34.719 28.094 1 55.19 45 ALA B C 1
ATOM 4287 O O . ALA B 1 45 ? -26.641 35.625 28.609 1 55.19 45 ALA B O 1
ATOM 4288 N N . LYS B 1 46 ? -25.219 34.875 26.906 1 56.59 46 LYS B N 1
ATOM 4289 C CA . LYS B 1 46 ? -25.109 36.281 26.547 1 56.59 46 LYS B CA 1
ATOM 4290 C C . LYS B 1 46 ? -26.266 36.688 25.625 1 56.59 46 LYS B C 1
ATOM 4292 O O . LYS B 1 46 ? -26.562 36 24.641 1 56.59 46 LYS B O 1
ATOM 4297 N N . ALA B 1 47 ? -27.062 37.812 25.969 1 57.16 47 ALA B N 1
ATOM 4298 C CA . ALA B 1 47 ? -28.266 38.469 25.5 1 57.16 47 ALA B CA 1
ATOM 4299 C C . ALA B 1 47 ? -27.984 39.281 24.234 1 57.16 47 ALA B C 1
ATOM 4301 O O . ALA B 1 47 ? -26.906 39.844 24.078 1 57.16 47 ALA B O 1
ATOM 4302 N N . GLY B 1 48 ? -28.641 39.062 22.984 1 62.41 48 GLY B N 1
ATOM 4303 C CA . GLY B 1 48 ? -28.891 39.969 21.891 1 62.41 48 GLY B CA 1
ATOM 4304 C C . GLY B 1 48 ? -28.578 39.375 20.531 1 62.41 48 GLY B C 1
ATOM 4305 O O . GLY B 1 48 ? -28.875 40 19.5 1 62.41 48 GLY B O 1
ATOM 4306 N N . ARG B 1 49 ? -27.766 38.219 20.406 1 76.19 49 ARG B N 1
ATOM 4307 C CA . ARG B 1 49 ? -27.531 37.625 19.094 1 76.19 49 ARG B CA 1
ATOM 4308 C C . ARG B 1 49 ? -28.047 36.188 19.047 1 76.19 49 ARG B C 1
ATOM 4310 O O . ARG B 1 49 ? -28.234 35.562 20.094 1 76.19 49 ARG B O 1
ATOM 4317 N N . VAL B 1 50 ? -28.391 35.812 17.828 1 80.06 50 VAL B N 1
ATOM 4318 C CA . VAL B 1 50 ? -28.812 34.438 17.656 1 80.06 50 VAL B CA 1
ATOM 4319 C C . VAL B 1 50 ? -27.641 33.5 17.938 1 80.06 50 VAL B C 1
ATOM 4321 O O . VAL B 1 50 ? -26.578 33.625 17.344 1 80.06 50 VAL B O 1
ATOM 4324 N N . GLN B 1 51 ? -27.859 32.688 18.828 1 87.94 51 GLN B N 1
ATOM 4325 C CA . GLN B 1 51 ? -26.859 31.688 19.172 1 87.94 51 GLN B CA 1
ATOM 4326 C C . GLN B 1 51 ? -27.094 30.391 18.406 1 87.94 51 GLN B C 1
ATOM 4328 O O . GLN B 1 51 ? -28.156 29.781 18.5 1 87.94 51 GLN B O 1
ATOM 4333 N N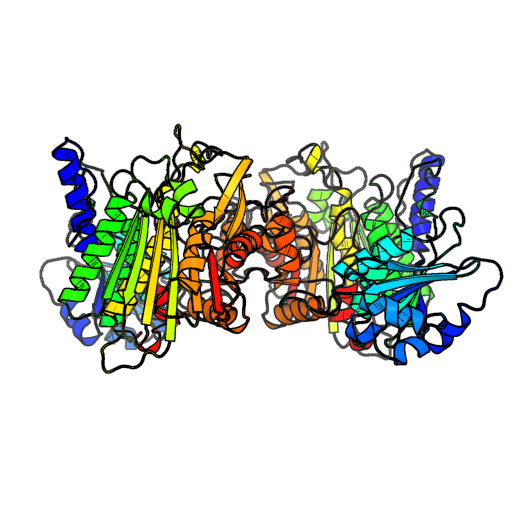 . THR B 1 52 ? -26.141 30.078 17.516 1 93.31 52 THR B N 1
ATOM 4334 C CA . THR B 1 52 ? -26.188 28.781 16.828 1 93.31 52 THR B CA 1
ATOM 4335 C C . THR B 1 52 ? -25.406 27.719 17.609 1 93.31 52 THR B C 1
ATOM 4337 O O . THR B 1 52 ? -24.234 27.906 17.906 1 93.31 52 THR B O 1
ATOM 4340 N N . MET B 1 53 ? -26.109 26.625 17.938 1 94.31 53 MET B N 1
ATOM 4341 C CA . MET B 1 53 ? -25.516 25.547 18.719 1 94.31 53 MET B CA 1
ATOM 4342 C C . MET B 1 53 ? -25.594 24.219 17.984 1 94.31 53 MET B C 1
ATOM 4344 O O . MET B 1 53 ? -26.609 23.922 17.359 1 94.31 53 MET B O 1
ATOM 4348 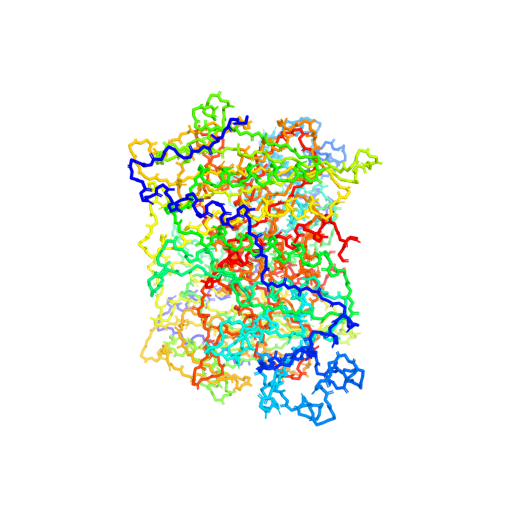N N . LEU B 1 54 ? -24.5 23.469 18.016 1 96.69 54 LEU B N 1
ATOM 4349 C CA . LEU B 1 54 ? -24.438 22.109 17.469 1 96.69 54 LEU B CA 1
ATOM 4350 C C . LEU B 1 54 ? -24.188 21.094 18.578 1 96.69 54 LEU B C 1
ATOM 4352 O O . LEU B 1 54 ? -23.188 21.203 19.297 1 96.69 54 LEU B O 1
ATOM 4356 N N . VAL B 1 55 ? -25.109 20.219 18.781 1 97.12 55 VAL B N 1
ATOM 4357 C CA . VAL B 1 55 ? -24.891 19.062 19.656 1 97.12 55 VAL B CA 1
ATOM 4358 C C . VAL B 1 55 ? -24.359 17.891 18.844 1 97.12 55 VAL B C 1
ATOM 4360 O O . VAL B 1 55 ? -25.062 17.391 17.938 1 97.12 55 VAL B O 1
ATOM 4363 N N . LEU B 1 56 ? -23.141 17.5 19.141 1 97.56 56 LEU B N 1
ATOM 4364 C CA . LEU B 1 56 ? -22.406 16.531 18.328 1 97.56 56 LEU B CA 1
ATOM 4365 C C . LEU B 1 56 ? -22.172 15.242 19.094 1 97.56 56 LEU B C 1
ATOM 4367 O O . LEU B 1 56 ? -21.625 15.258 20.203 1 97.56 56 LEU B O 1
ATOM 4371 N N . GLY B 1 57 ? -22.562 14.109 18.594 1 97 57 GLY B N 1
ATOM 4372 C CA . GLY B 1 57 ? -22.359 12.812 19.219 1 97 57 GLY B CA 1
ATOM 4373 C C . GLY B 1 57 ? -22.953 11.664 18.422 1 97 57 GLY B C 1
ATOM 4374 O O . GLY B 1 57 ? -23.547 11.883 17.359 1 97 57 GLY B O 1
ATOM 4375 N N . THR B 1 58 ? -22.672 10.445 18.859 1 96.81 58 THR B N 1
ATOM 4376 C CA . THR B 1 58 ? -23.281 9.266 18.25 1 96.81 58 THR B CA 1
ATOM 4377 C C . THR B 1 58 ? -24.75 9.172 18.609 1 96.81 58 THR B C 1
ATOM 4379 O O . THR B 1 58 ? -25.234 9.906 19.484 1 96.81 58 THR B O 1
ATOM 4382 N N . ASP B 1 59 ? -25.469 8.266 17.891 1 96.56 59 ASP B N 1
ATOM 4383 C CA . ASP B 1 59 ? -26.891 8.047 18.172 1 96.56 59 ASP B CA 1
ATOM 4384 C C . ASP B 1 59 ? -27.109 7.723 19.656 1 96.56 59 ASP B C 1
ATOM 4386 O O . ASP B 1 59 ? -28.016 8.281 20.281 1 96.56 59 ASP B O 1
ATOM 4390 N N . ALA B 1 60 ? -26.297 6.875 20.203 1 95.31 60 ALA B N 1
ATOM 4391 C CA . ALA B 1 60 ? -26.422 6.473 21.609 1 95.31 60 ALA B CA 1
ATOM 4392 C C . ALA B 1 60 ? -26.172 7.656 22.531 1 95.31 60 ALA B C 1
ATOM 4394 O O . ALA B 1 60 ? -26.906 7.832 23.531 1 95.31 60 ALA B O 1
ATOM 4395 N N . GLN B 1 61 ? -25.234 8.516 22.25 1 94.81 61 GLN B N 1
ATOM 4396 C CA . GLN B 1 61 ? -24.875 9.656 23.094 1 94.81 61 GLN B CA 1
ATOM 4397 C C . GLN B 1 61 ? -25.953 10.727 23.062 1 94.81 61 GLN B C 1
ATOM 4399 O O . GLN B 1 61 ? -26.266 11.336 24.078 1 94.81 61 GLN B O 1
ATOM 4404 N N . LEU B 1 62 ? -26.5 10.93 21.906 1 95.94 62 LEU B N 1
ATOM 4405 C CA . LEU B 1 62 ? -27.516 11.953 21.719 1 95.94 62 LEU B CA 1
ATOM 4406 C C . LEU B 1 62 ? -28.797 11.578 22.453 1 95.94 62 LEU B C 1
ATOM 4408 O O . LEU B 1 62 ? -29.594 12.453 22.812 1 95.94 62 LEU B O 1
ATOM 4412 N N . LYS B 1 63 ? -28.953 10.32 22.656 1 92.88 63 LYS B N 1
ATOM 4413 C CA . LYS B 1 63 ? -30.172 9.82 23.281 1 92.88 63 LYS B CA 1
ATOM 4414 C C . LYS B 1 63 ? -30.016 9.758 24.797 1 92.88 63 LYS B C 1
ATOM 4416 O O . LYS B 1 63 ? -31 9.586 25.531 1 92.88 63 LYS B O 1
ATOM 4421 N N . GLU B 1 64 ? -28.828 9.906 25.234 1 90.12 64 GLU B N 1
ATOM 4422 C CA . GLU B 1 64 ? -28.594 9.859 26.672 1 90.12 64 GLU B CA 1
ATOM 4423 C C . GLU B 1 64 ? -29.203 11.062 27.375 1 90.12 64 GLU B C 1
ATOM 4425 O O . GLU B 1 64 ? -29.109 12.188 26.891 1 90.12 64 GLU B O 1
ATOM 4430 N N . THR B 1 65 ? -29.719 10.844 28.547 1 84.75 65 THR B N 1
ATOM 4431 C CA . THR B 1 65 ? -30.344 11.898 29.328 1 84.75 65 THR B CA 1
ATOM 4432 C C . THR B 1 65 ? -29.312 12.93 29.781 1 84.75 65 THR B C 1
ATOM 4434 O O . THR B 1 65 ? -29.625 14.109 29.938 1 84.75 65 THR B O 1
ATOM 4437 N N . SER B 1 66 ? -28.156 12.445 29.922 1 85.69 66 SER B N 1
ATOM 4438 C CA . SER B 1 66 ? -27.094 13.328 30.375 1 85.69 66 SER B CA 1
ATOM 4439 C C . SER B 1 66 ? -26.797 14.398 29.328 1 85.69 66 SER B C 1
ATOM 4441 O O . SER B 1 66 ? -26.188 15.43 29.656 1 85.69 66 SER B O 1
ATOM 4443 N N . ALA B 1 67 ? -27.172 14.18 28.125 1 89.69 67 ALA B N 1
ATOM 4444 C CA . ALA B 1 67 ? -26.938 15.164 27.078 1 89.69 67 ALA B CA 1
ATOM 4445 C C . ALA B 1 67 ? -27.641 16.484 27.391 1 89.69 67 ALA B C 1
ATOM 4447 O O . ALA B 1 67 ? -27.141 17.547 27.047 1 89.69 67 ALA B O 1
ATOM 4448 N N . THR B 1 68 ? -28.75 16.422 28.047 1 88 68 THR B N 1
ATOM 4449 C CA . THR B 1 68 ? -29.516 17.609 28.406 1 88 68 THR B CA 1
ATOM 4450 C C . THR B 1 68 ? -28.781 18.438 29.438 1 88 68 THR B C 1
ATOM 4452 O O . THR B 1 68 ? -28.953 19.656 29.516 1 88 68 THR B O 1
ATOM 4455 N N . ALA B 1 69 ? -27.969 17.719 30.188 1 87.94 69 ALA B N 1
ATOM 4456 C CA . ALA B 1 69 ? -27.203 18.422 31.203 1 87.94 69 ALA B CA 1
ATOM 4457 C C . ALA B 1 69 ? -26 19.125 30.578 1 87.94 69 ALA B C 1
ATOM 4459 O O . ALA B 1 69 ? -25.453 20.078 31.172 1 87.94 69 ALA B O 1
ATOM 4460 N N . VAL B 1 70 ? -25.641 18.734 29.453 1 90.81 70 VAL B N 1
ATOM 4461 C CA . VAL B 1 70 ? -24.438 19.25 28.828 1 90.81 70 VAL B CA 1
ATOM 4462 C C . VAL B 1 70 ? -24.766 20.5 28.016 1 90.81 70 VAL B C 1
ATOM 4464 O O . VAL B 1 70 ? -24.078 21.516 28.125 1 90.81 70 VAL B O 1
ATOM 4467 N N . CYS B 1 71 ? -25.828 20.453 27.266 1 90.38 71 CYS B N 1
ATOM 4468 C CA . CYS B 1 71 ? -26.203 21.562 26.406 1 90.38 71 CYS B CA 1
ATOM 4469 C C . CYS B 1 71 ? -27.5 22.203 26.891 1 90.38 71 CYS B C 1
ATOM 4471 O O . CYS B 1 71 ? -28.562 21.578 26.859 1 90.38 71 CYS B O 1
ATOM 4473 N N . PRO B 1 72 ? -27.531 23.453 27.297 1 85.62 72 PRO B N 1
ATOM 4474 C CA . PRO B 1 72 ? -28.688 24.125 27.891 1 85.62 72 PRO B CA 1
ATOM 4475 C C . PRO B 1 72 ? -29.906 24.094 26.984 1 85.62 72 PRO B C 1
ATOM 4477 O O . PRO B 1 72 ? -31.047 24.078 27.484 1 85.62 72 PRO B O 1
ATOM 4480 N N . TYR B 1 73 ? -29.891 24.062 25.75 1 87.69 73 TYR B N 1
ATOM 4481 C CA . TYR B 1 73 ? -31.047 24.141 24.859 1 87.69 73 TYR B CA 1
ATOM 4482 C C . TYR B 1 73 ? -31.375 22.781 24.266 1 87.69 73 TYR B C 1
ATOM 4484 O O . TYR B 1 73 ? -32.25 22.672 23.406 1 87.69 73 TYR B O 1
ATOM 4492 N N . TYR B 1 74 ? -30.688 21.828 24.797 1 92.94 74 TYR B N 1
ATOM 4493 C CA . TYR B 1 74 ? -30.984 20.453 24.406 1 92.94 74 TYR B CA 1
ATOM 4494 C C . TYR B 1 74 ? -32 19.828 25.344 1 92.94 74 TYR B C 1
ATOM 4496 O O . TYR B 1 74 ? -31.625 19.172 26.312 1 92.94 74 TYR B O 1
ATOM 4504 N N . ASP B 1 75 ? -33.281 20.031 25.031 1 91.38 75 ASP B N 1
ATOM 4505 C CA . ASP B 1 75 ? -34.375 19.562 25.891 1 91.38 75 ASP B CA 1
ATOM 4506 C C . ASP B 1 75 ? -34.938 18.234 25.391 1 91.38 75 ASP B C 1
ATOM 4508 O O . ASP B 1 75 ? -34.344 17.594 24.516 1 91.38 75 ASP B O 1
ATOM 4512 N N . ALA B 1 76 ? -36.031 17.844 25.953 1 89.56 76 ALA B N 1
ATOM 4513 C CA . ALA B 1 76 ? -36.656 16.562 25.625 1 89.56 76 ALA B CA 1
ATOM 4514 C C . ALA B 1 76 ? -37.094 16.516 24.156 1 89.56 76 ALA B C 1
ATOM 4516 O O . ALA B 1 76 ? -37 15.477 23.516 1 89.56 76 ALA B O 1
ATOM 4517 N N . ALA B 1 77 ? -37.562 17.641 23.734 1 90.75 77 ALA B N 1
ATOM 4518 C CA . ALA B 1 77 ? -38 17.719 22.328 1 90.75 77 ALA B CA 1
ATOM 4519 C C . ALA B 1 77 ? -36.812 17.562 21.391 1 90.75 77 ALA B C 1
ATOM 4521 O O . ALA B 1 77 ? -36.906 16.891 20.359 1 90.75 77 ALA B O 1
ATOM 4522 N N . ALA B 1 78 ? -35.781 18.203 21.672 1 92.69 78 ALA B N 1
ATOM 4523 C CA . ALA B 1 78 ? -34.562 18.094 20.875 1 92.69 78 ALA B CA 1
ATOM 4524 C C . ALA B 1 78 ? -34 16.656 20.891 1 92.69 78 ALA B C 1
ATOM 4526 O O . ALA B 1 78 ? -33.531 16.156 19.875 1 92.69 78 ALA B O 1
ATOM 4527 N N . CYS B 1 79 ? -34.062 16.016 22.016 1 91.94 79 CYS B N 1
ATOM 4528 C CA . CYS B 1 79 ? -33.656 14.633 22.156 1 91.94 79 CYS B CA 1
ATOM 4529 C C . CYS B 1 79 ? -34.469 13.711 21.25 1 91.94 79 CYS B C 1
ATOM 4531 O O . CYS B 1 79 ? -33.906 12.828 20.594 1 91.94 79 CYS B O 1
ATOM 4533 N N . ALA B 1 80 ? -35.719 13.953 21.25 1 90.81 80 ALA B N 1
ATOM 4534 C CA . ALA B 1 80 ? -36.625 13.164 20.391 1 90.81 80 ALA B CA 1
ATOM 4535 C C . ALA B 1 80 ? -36.281 13.391 18.922 1 90.81 80 ALA B C 1
ATOM 4537 O O . ALA B 1 80 ? -36.312 12.453 18.125 1 90.81 80 ALA B O 1
ATOM 4538 N N . ALA B 1 81 ? -36 14.578 18.594 1 91.94 81 ALA B N 1
ATOM 4539 C CA . ALA B 1 81 ? -35.656 14.914 17.219 1 91.94 81 ALA B CA 1
ATOM 4540 C C . ALA B 1 81 ? -34.344 14.273 16.828 1 91.94 81 ALA B C 1
ATOM 4542 O O . ALA B 1 81 ? -34.156 13.891 15.664 1 91.94 81 ALA B O 1
ATOM 4543 N N . ALA B 1 82 ? -33.406 14.148 17.75 1 92.62 82 ALA B N 1
ATOM 4544 C CA . ALA B 1 82 ? -32.094 13.555 17.5 1 92.62 82 ALA B CA 1
ATOM 4545 C C . ALA B 1 82 ? -32.219 12.102 17.062 1 92.62 82 ALA B C 1
ATOM 4547 O O . ALA B 1 82 ? -31.406 11.609 16.281 1 92.62 82 ALA B O 1
ATOM 4548 N N . ALA B 1 83 ? -33.25 11.422 17.516 1 90.44 83 ALA B N 1
ATOM 4549 C CA . ALA B 1 83 ? -33.469 10.016 17.188 1 90.44 83 ALA B CA 1
ATOM 4550 C C . ALA B 1 83 ? -33.688 9.828 15.695 1 90.44 83 ALA B C 1
ATOM 4552 O O . ALA B 1 83 ? -33.344 8.797 15.133 1 90.44 83 ALA B O 1
ATOM 4553 N N . THR B 1 84 ? -34.219 10.859 15.062 1 91.94 84 THR B N 1
ATOM 4554 C CA . THR B 1 84 ? -34.562 10.727 13.656 1 91.94 84 THR B CA 1
ATOM 4555 C C . THR B 1 84 ? -33.594 11.547 12.789 1 91.94 84 THR B C 1
ATOM 4557 O O . THR B 1 84 ? -33.719 11.547 11.562 1 91.94 84 THR B O 1
ATOM 4560 N N . ALA B 1 85 ? -32.75 12.281 13.422 1 94.62 85 ALA B N 1
ATOM 4561 C CA . ALA B 1 85 ? -31.812 13.094 12.664 1 94.62 85 ALA B CA 1
ATOM 4562 C C . ALA B 1 85 ? -30.891 12.219 11.812 1 94.62 85 ALA B C 1
ATOM 4564 O O . ALA B 1 85 ? -30.484 11.133 12.234 1 94.62 85 ALA B O 1
ATOM 4565 N N . PRO B 1 86 ? -30.641 12.633 10.516 1 94.75 86 PRO B N 1
ATOM 4566 C CA . PRO B 1 86 ? -29.719 11.867 9.68 1 94.75 86 PRO B CA 1
ATOM 4567 C C . PRO B 1 86 ? -28.281 11.898 10.203 1 94.75 86 PRO B C 1
ATOM 4569 O O . PRO B 1 86 ? -27.906 12.836 10.914 1 94.75 86 PRO B O 1
ATOM 4572 N N . GLU B 1 87 ? -27.5 10.898 9.852 1 94 87 GLU B N 1
ATOM 4573 C CA . GLU B 1 87 ? -26.062 10.891 10.164 1 94 87 GLU B CA 1
ATOM 4574 C C . GLU B 1 87 ? -25.281 11.758 9.18 1 94 87 GLU B C 1
ATOM 4576 O O . GLU B 1 87 ? -25.75 12.039 8.078 1 94 87 GLU B O 1
ATOM 4581 N N . SER B 1 88 ? -24.141 12.258 9.633 1 93.88 88 SER B N 1
ATOM 4582 C CA . SER B 1 88 ? -23.078 12.812 8.805 1 93.88 88 SER B CA 1
ATOM 4583 C C . SER B 1 88 ? -23.453 14.195 8.266 1 93.88 88 SER B C 1
ATOM 4585 O O . SER B 1 88 ? -22.906 14.648 7.27 1 93.88 88 SER B O 1
ATOM 4587 N N . ARG B 1 89 ? -24.438 14.781 8.82 1 93.88 89 ARG B N 1
ATOM 4588 C CA . ARG B 1 89 ? -24.75 16.172 8.508 1 93.88 89 ARG B CA 1
ATOM 4589 C C . ARG B 1 89 ? -25.359 16.875 9.711 1 93.88 89 ARG B C 1
ATOM 4591 O O . ARG B 1 89 ? -25.844 16.219 10.641 1 93.88 89 ARG B O 1
ATOM 4598 N N . ALA B 1 90 ? -25.25 18.219 9.695 1 96.19 90 ALA B N 1
ATOM 4599 C CA . ALA B 1 90 ? -25.938 19 10.727 1 96.19 90 ALA B CA 1
ATOM 4600 C C . ALA B 1 90 ? -27.422 19.125 10.406 1 96.19 90 ALA B C 1
ATOM 4602 O O . ALA B 1 90 ? -27.797 19.453 9.281 1 96.19 90 ALA B O 1
ATOM 4603 N N . HIS B 1 91 ? -28.297 18.828 11.406 1 96 91 HIS B N 1
ATOM 4604 C CA . HIS B 1 91 ? -29.75 18.875 11.234 1 96 91 HIS B CA 1
ATOM 4605 C C . HIS B 1 91 ? -30.375 19.906 12.164 1 96 91 HIS B C 1
ATOM 4607 O O . HIS B 1 91 ? -30.281 19.797 13.383 1 96 91 HIS B O 1
ATOM 4613 N N . VAL B 1 92 ? -31.078 20.922 11.586 1 95.25 92 VAL B N 1
ATOM 4614 C CA . VAL B 1 92 ? -31.703 21.969 12.383 1 95.25 92 VAL B CA 1
ATOM 4615 C C . VAL B 1 92 ? -32.969 21.422 13.062 1 95.25 92 VAL B C 1
ATOM 4617 O O . VAL B 1 92 ? -33.875 20.906 12.391 1 95.25 92 VAL B O 1
ATOM 4620 N N . VAL B 1 93 ? -33 21.594 14.391 1 94.62 93 VAL B N 1
ATOM 4621 C CA . VAL B 1 93 ? -34.156 20.984 15.07 1 94.62 93 VAL B CA 1
ATOM 4622 C C . VAL B 1 93 ? -34.938 22.062 15.805 1 94.62 93 VAL B C 1
ATOM 4624 O O . VAL B 1 93 ? -36.094 21.828 16.172 1 94.62 93 VAL B O 1
ATOM 4627 N N . LYS B 1 94 ? -34.344 23.219 16.109 1 90.56 94 LYS B N 1
ATOM 4628 C CA . LYS B 1 94 ? -35 24.312 16.812 1 90.56 94 LYS B CA 1
ATOM 4629 C C . LYS B 1 94 ? -34.5 25.656 16.312 1 90.56 94 LYS B C 1
ATOM 4631 O O . LYS B 1 94 ? -33.312 25.875 16.188 1 90.56 94 LYS B O 1
ATOM 4636 N N . VAL B 1 95 ? -35.5 26.531 15.977 1 90.19 95 VAL B N 1
ATOM 4637 C CA . VAL B 1 95 ? -35.156 27.906 15.633 1 90.19 95 VAL B CA 1
ATOM 4638 C C . VAL B 1 95 ? -36.094 28.859 16.391 1 90.19 95 VAL B C 1
ATOM 4640 O O . VAL B 1 95 ? -37.312 28.766 16.297 1 90.19 95 VAL B O 1
ATOM 4643 N N . THR B 1 96 ? -35.438 29.656 17.203 1 89 96 THR B N 1
ATOM 4644 C CA . THR B 1 96 ? -36.125 30.75 17.875 1 89 96 THR B CA 1
ATOM 4645 C C . THR B 1 96 ? -35.5 32.094 17.484 1 89 96 THR B C 1
ATOM 4647 O O . THR B 1 96 ? -34.625 32.156 16.625 1 89 96 THR B O 1
ATOM 4650 N N . THR B 1 97 ? -36 33.156 18.109 1 86.81 97 THR B N 1
ATOM 4651 C CA . THR B 1 97 ? -35.469 34.469 17.828 1 86.81 97 THR B CA 1
ATOM 4652 C C . THR B 1 97 ? -34.031 34.625 18.359 1 86.81 97 THR B C 1
ATOM 4654 O O . THR B 1 97 ? -33.281 35.469 17.906 1 86.81 97 THR B O 1
ATOM 4657 N N . THR B 1 98 ? -33.688 33.719 19.266 1 85.62 98 THR B N 1
ATOM 4658 C CA . THR B 1 98 ? -32.375 33.906 19.891 1 85.62 98 THR B CA 1
ATOM 4659 C C . THR B 1 98 ? -31.531 32.656 19.734 1 85.62 98 THR B C 1
ATOM 4661 O O . THR B 1 98 ? -30.312 32.688 19.953 1 85.62 98 THR B O 1
ATOM 4664 N N . VAL B 1 99 ? -32.188 31.578 19.344 1 90.25 99 VAL B N 1
ATOM 4665 C CA . VAL B 1 99 ? -31.438 30.328 19.375 1 90.25 99 VAL B CA 1
ATOM 4666 C C . VAL B 1 99 ? -31.688 29.531 18.094 1 90.25 99 VAL B C 1
ATOM 4668 O O . VAL B 1 99 ? -32.812 29.469 17.609 1 90.25 99 VAL B O 1
ATOM 4671 N N . ARG B 1 100 ? -30.641 29.016 17.531 1 93.25 100 ARG B N 1
ATOM 4672 C CA . ARG B 1 100 ? -30.672 27.984 16.5 1 93.25 100 ARG B CA 1
ATOM 4673 C C . ARG B 1 100 ? -29.953 26.719 16.969 1 93.25 100 ARG B C 1
ATOM 4675 O O . ARG B 1 100 ? -28.734 26.734 17.156 1 93.25 100 ARG B O 1
ATOM 4682 N N . LEU B 1 101 ? -30.703 25.641 17.156 1 95.56 101 LEU B N 1
ATOM 4683 C CA . LEU B 1 101 ? -30.141 24.391 17.656 1 95.56 101 LEU B CA 1
ATOM 4684 C C . LEU B 1 101 ? -30.047 23.359 16.547 1 95.56 101 LEU B C 1
ATOM 4686 O O . LEU B 1 101 ? -31.031 23.078 15.867 1 95.56 101 LEU B O 1
ATOM 4690 N N . LEU B 1 102 ? -28.812 22.812 16.375 1 97.25 102 LEU B N 1
ATOM 4691 C CA . LEU B 1 102 ? -28.531 21.766 15.383 1 97.25 102 LEU B CA 1
ATOM 4692 C C . LEU B 1 102 ? -28.094 20.484 16.047 1 97.25 102 LEU B C 1
ATOM 4694 O O . LEU B 1 102 ? -27.469 20.516 17.125 1 97.25 102 LEU B O 1
ATOM 4698 N N . ILE B 1 103 ? -28.391 19.375 15.391 1 97.44 103 ILE B N 1
ATOM 4699 C CA . ILE B 1 103 ? -27.938 18.062 15.805 1 97.44 103 ILE B CA 1
ATOM 4700 C C . ILE B 1 103 ? -26.953 17.5 14.781 1 97.44 103 ILE B C 1
ATOM 4702 O O . ILE B 1 103 ? -27.219 17.5 13.586 1 97.44 103 ILE B O 1
ATOM 4706 N N . GLY B 1 104 ? -25.766 17.188 15.25 1 98.25 104 GLY B N 1
ATOM 4707 C CA . GLY B 1 104 ? -24.812 16.453 14.445 1 98.25 104 GLY B CA 1
ATOM 4708 C C . GLY B 1 104 ? -24.641 15.008 14.906 1 98.25 104 GLY B C 1
ATOM 4709 O O . GLY B 1 104 ? -23.922 14.742 15.867 1 98.25 104 GLY B O 1
ATOM 4710 N N . LYS B 1 105 ? -25.266 14.062 14.219 1 97.12 105 LYS B N 1
ATOM 4711 C CA . LYS B 1 105 ? -25.188 12.641 14.555 1 97.12 105 LYS B CA 1
ATOM 4712 C C . LYS B 1 105 ? -24 11.977 13.836 1 97.12 105 LYS B C 1
ATOM 4714 O O . LYS B 1 105 ? -24.031 11.805 12.617 1 97.12 105 LYS B O 1
ATOM 4719 N N . VAL B 1 106 ? -22.938 11.617 14.555 1 97.88 106 VAL B N 1
ATOM 4720 C CA . VAL B 1 106 ? -21.734 10.984 14.031 1 97.88 106 VAL B CA 1
ATOM 4721 C C . VAL B 1 106 ? -21.953 9.469 13.945 1 97.88 106 VAL B C 1
ATOM 4723 O O . VAL B 1 106 ? -22.406 8.844 14.906 1 97.88 106 VAL B O 1
ATOM 4726 N N . PRO B 1 107 ? -21.641 8.836 12.789 1 96.38 107 PRO B N 1
ATOM 4727 C CA . PRO B 1 107 ? -21.719 7.379 12.719 1 96.38 107 PRO B CA 1
ATOM 4728 C C . PRO B 1 107 ? -20.875 6.684 13.781 1 96.38 107 PRO B C 1
ATOM 4730 O O . PRO B 1 107 ? -19.75 7.125 14.062 1 96.38 107 PRO B O 1
ATOM 4733 N N . SER B 1 108 ? -21.453 5.566 14.328 1 93.81 108 SER B N 1
ATOM 4734 C CA . SER B 1 108 ? -20.75 4.84 15.383 1 93.81 108 SER B CA 1
ATOM 4735 C C . SER B 1 108 ? -19.875 3.738 14.797 1 93.81 108 SER B C 1
ATOM 4737 O O . SER B 1 108 ? -19.062 3.135 15.516 1 93.81 108 SER B O 1
ATOM 4739 N N . VAL B 1 109 ? -20 3.463 13.547 1 93 109 VAL B N 1
ATOM 4740 C CA . VAL B 1 109 ? -19.281 2.365 12.914 1 93 109 VAL B CA 1
ATOM 4741 C C . VAL B 1 109 ? -18.062 2.912 12.18 1 93 109 VAL B C 1
ATOM 4743 O O . VAL B 1 109 ? -18.172 3.865 11.406 1 93 109 VAL B O 1
ATOM 4746 N N . ALA B 1 110 ? -16.891 2.354 12.445 1 95.38 110 ALA B N 1
ATOM 4747 C CA . ALA B 1 110 ? -15.625 2.621 11.758 1 95.38 110 ALA B CA 1
ATOM 4748 C C . ALA B 1 110 ? -14.883 1.324 11.461 1 95.38 110 ALA B C 1
ATOM 4750 O O . ALA B 1 110 ? -14.75 0.459 12.328 1 95.38 110 ALA B O 1
ATOM 4751 N N . SER B 1 111 ? -14.492 1.154 10.234 1 95.25 111 SER B N 1
ATOM 4752 C CA . SER B 1 111 ? -13.766 -0.056 9.867 1 95.25 111 SER B CA 1
ATOM 4753 C C . SER B 1 111 ? -12.375 -0.076 10.5 1 95.25 111 SER B C 1
ATOM 4755 O O . SER B 1 111 ? -11.961 0.896 11.133 1 95.25 111 SER B O 1
ATOM 4757 N N . ARG B 1 112 ? -11.641 -1.191 10.336 1 93.31 112 ARG B N 1
ATOM 4758 C CA . ARG B 1 112 ? -10.477 -1.571 11.117 1 93.31 112 ARG B CA 1
ATOM 4759 C C . ARG B 1 112 ? -9.367 -0.529 10.992 1 93.31 112 ARG B C 1
ATOM 4761 O O . ARG B 1 112 ? -8.594 -0.322 11.93 1 93.31 112 ARG B O 1
ATOM 4768 N N . HIS B 1 113 ? -9.281 0.134 9.836 1 96.62 113 HIS B N 1
ATOM 4769 C CA . HIS B 1 113 ? -8.156 1.048 9.648 1 96.62 113 HIS B CA 1
ATOM 4770 C C . HIS B 1 113 ? -8.617 2.502 9.711 1 96.62 113 HIS B C 1
ATOM 4772 O O . HIS B 1 113 ? -7.871 3.406 9.328 1 96.62 113 HIS B O 1
ATOM 4778 N N . ASN B 1 114 ? -9.852 2.762 10.141 1 97.62 114 ASN B N 1
ATOM 4779 C CA . ASN B 1 114 ? -10.367 4.113 10.336 1 97.62 114 ASN B CA 1
ATOM 4780 C C . ASN B 1 114 ? -10.281 4.543 11.797 1 97.62 114 ASN B C 1
ATOM 4782 O O . ASN B 1 114 ? -9.992 3.725 12.672 1 97.62 114 ASN B O 1
ATOM 4786 N N . CYS B 1 115 ? -10.352 5.812 12.047 1 97.56 115 CYS B N 1
ATOM 4787 C CA . CYS B 1 115 ? -10.477 6.363 13.391 1 97.56 115 CYS B CA 1
ATOM 4788 C C . CYS B 1 115 ? -11.875 6.145 13.953 1 97.56 115 CYS B C 1
ATOM 4790 O O . CYS B 1 115 ? -12.867 6.5 13.312 1 97.56 115 CYS B O 1
ATOM 4792 N N . PRO B 1 116 ? -12.008 5.594 15.18 1 96.44 116 PRO B N 1
ATOM 4793 C CA . PRO B 1 116 ? -13.32 5.262 15.734 1 96.44 116 PRO B CA 1
ATOM 4794 C C . PRO B 1 116 ? -14.211 6.488 15.93 1 96.44 116 PRO B C 1
ATOM 4796 O O . PRO B 1 116 ? -15.438 6.371 15.93 1 96.44 116 PRO B O 1
ATOM 4799 N N . SER B 1 117 ? -13.609 7.68 16.094 1 96.5 117 SER B N 1
ATOM 4800 C CA . SER B 1 117 ? -14.398 8.883 16.312 1 96.5 117 SER B CA 1
ATOM 4801 C C . SER B 1 117 ? -14.93 9.461 15.008 1 96.5 117 SER B C 1
ATOM 4803 O O . SER B 1 117 ? -15.703 10.422 15.016 1 96.5 117 SER B O 1
ATOM 4805 N N . ARG B 1 118 ? -14.469 8.867 13.883 1 97.12 118 ARG B N 1
ATOM 4806 C CA . ARG B 1 118 ? -14.906 9.266 12.547 1 97.12 118 ARG B CA 1
ATOM 4807 C C . ARG B 1 118 ? -14.703 10.758 12.32 1 97.12 118 ARG B C 1
ATOM 4809 O O . ARG B 1 118 ? -15.641 11.469 11.93 1 97.12 118 ARG B O 1
ATOM 4816 N N . PRO B 1 119 ? -13.469 11.273 12.484 1 97.25 119 PRO B N 1
ATOM 4817 C CA . PRO B 1 119 ? -13.234 12.703 12.258 1 97.25 119 PRO B CA 1
ATOM 4818 C C . PRO B 1 119 ? -13.602 13.148 10.844 1 97.25 119 PRO B C 1
ATOM 4820 O O . PRO B 1 119 ? -13.922 14.32 10.625 1 97.25 119 PRO B O 1
ATOM 4823 N N . ASP B 1 120 ? -13.594 12.234 9.883 1 95.44 120 ASP B N 1
ATOM 4824 C CA . ASP B 1 120 ? -14.031 12.539 8.523 1 95.44 120 ASP B CA 1
ATOM 4825 C C . ASP B 1 120 ? -15.484 13.016 8.508 1 95.44 120 ASP B C 1
ATOM 4827 O O . ASP B 1 120 ? -15.82 13.969 7.797 1 95.44 120 ASP B O 1
ATOM 4831 N N . GLN B 1 121 ? -16.312 12.414 9.312 1 97.31 121 GLN B N 1
ATOM 4832 C CA . GLN B 1 121 ? -17.719 12.773 9.391 1 97.31 121 GLN B CA 1
ATOM 4833 C C . GLN B 1 121 ? -17.938 14 10.273 1 97.31 121 GLN B C 1
ATOM 4835 O O . GLN B 1 121 ? -18.812 14.82 10.016 1 97.31 121 GLN B O 1
ATOM 4840 N N . VAL B 1 122 ? -17.141 14.109 11.344 1 97.75 122 VAL B N 1
ATOM 4841 C CA . VAL B 1 122 ? -17.188 15.297 12.203 1 97.75 122 VAL B CA 1
ATOM 4842 C C . VAL B 1 122 ? -16.938 16.547 11.367 1 97.75 122 VAL B C 1
ATOM 4844 O O . VAL B 1 122 ? -17.641 17.547 11.5 1 97.75 122 VAL B O 1
ATOM 4847 N N . SER B 1 123 ? -15.906 16.531 10.562 1 96 123 SER B N 1
ATOM 4848 C CA . SER B 1 123 ? -15.562 17.672 9.711 1 96 123 SER B CA 1
ATOM 4849 C C . SER B 1 123 ? -16.734 18.062 8.828 1 96 123 SER B C 1
ATOM 4851 O O . SER B 1 123 ? -17.031 19.25 8.68 1 96 123 SER B O 1
ATOM 4853 N N . GLU B 1 124 ? -17.406 17.094 8.219 1 95.38 124 GLU B N 1
ATOM 4854 C CA . GLU B 1 124 ? -18.562 17.375 7.359 1 95.38 124 GLU B CA 1
ATOM 4855 C C . GLU B 1 124 ? -19.703 18 8.141 1 95.38 124 GLU B C 1
ATOM 4857 O O . GLU B 1 124 ? -20.328 18.969 7.68 1 95.38 124 GLU B O 1
ATOM 4862 N N . ILE B 1 125 ? -20 17.484 9.258 1 98 125 ILE B N 1
ATOM 4863 C CA . ILE B 1 125 ? -21.078 17.969 10.117 1 98 125 ILE B CA 1
ATOM 4864 C C . ILE B 1 125 ? -20.781 19.422 10.523 1 98 125 ILE B C 1
ATOM 4866 O O . ILE B 1 125 ? -21.672 20.266 10.469 1 98 125 ILE B O 1
ATOM 4870 N N . VAL B 1 126 ? -19.547 19.656 10.922 1 97.5 126 VAL B N 1
ATOM 4871 C CA . VAL B 1 126 ? -19.156 20.969 11.398 1 97.5 126 VAL B CA 1
ATOM 4872 C C . VAL B 1 126 ? -19.234 21.984 10.258 1 97.5 126 VAL B C 1
ATOM 4874 O O . VAL B 1 126 ? -19.703 23.109 10.445 1 97.5 126 VAL B O 1
ATOM 4877 N N . LYS B 1 127 ? -18.812 21.609 9.078 1 94.19 127 LYS B N 1
ATOM 4878 C CA . LYS B 1 127 ? -18.922 22.484 7.918 1 94.19 127 LYS B CA 1
ATOM 4879 C C . LYS B 1 127 ? -20.375 22.859 7.637 1 94.19 127 LYS B C 1
ATOM 4881 O O . LYS B 1 127 ? -20.688 24.016 7.355 1 94.19 127 LYS B O 1
ATOM 4886 N N . HIS B 1 128 ? -21.266 21.875 7.688 1 95.94 128 HIS B N 1
ATOM 4887 C CA . HIS B 1 128 ? -22.688 22.125 7.512 1 95.94 128 HIS B CA 1
ATOM 4888 C C . HIS B 1 128 ? -23.219 23.062 8.586 1 95.94 128 HIS B C 1
ATOM 4890 O O . HIS B 1 128 ? -24.031 23.953 8.297 1 95.94 128 HIS B O 1
ATOM 4896 N N . ALA B 1 129 ? -22.812 22.812 9.836 1 96.69 129 ALA B N 1
ATOM 4897 C CA . ALA B 1 129 ? -23.266 23.641 10.945 1 96.69 129 ALA B CA 1
ATOM 4898 C C . ALA B 1 129 ? -22.812 25.078 10.773 1 96.69 129 ALA B C 1
ATOM 4900 O O . ALA B 1 129 ? -23.562 26.016 11.086 1 96.69 129 ALA B O 1
ATOM 4901 N N . MET B 1 130 ? -21.578 25.25 10.367 1 93.5 130 MET B N 1
ATOM 4902 C CA . MET B 1 130 ? -21.047 26.594 10.125 1 93.5 130 MET B CA 1
ATOM 4903 C C . MET B 1 130 ? -21.875 27.328 9.078 1 93.5 130 MET B C 1
ATOM 4905 O O . MET B 1 130 ? -22.109 28.531 9.188 1 93.5 130 MET B O 1
ATOM 4909 N N . ALA B 1 131 ? -22.312 26.594 8.109 1 91.81 131 ALA B N 1
ATOM 4910 C CA . ALA B 1 131 ? -23.125 27.172 7.039 1 91.81 131 ALA B CA 1
ATOM 4911 C C . ALA B 1 131 ? -24.484 27.609 7.559 1 91.81 131 ALA B C 1
ATOM 4913 O O . ALA B 1 131 ? -25.156 28.438 6.941 1 91.81 131 ALA B O 1
ATOM 4914 N N . GLU B 1 132 ? -24.922 27.078 8.68 1 92.56 132 GLU B N 1
ATOM 4915 C CA . GLU B 1 132 ? -26.219 27.406 9.273 1 92.56 132 GLU B CA 1
ATOM 4916 C C . GLU B 1 132 ? -26.125 28.672 10.117 1 92.56 132 GLU B C 1
ATOM 4918 O O . GLU B 1 132 ? -27.156 29.234 10.5 1 92.56 132 GLU B O 1
ATOM 4923 N N . CYS B 1 133 ? -24.906 29.125 10.422 1 91 133 CYS B N 1
ATOM 4924 C CA . CYS B 1 133 ? -24.734 30.359 11.164 1 91 133 CYS B CA 1
ATOM 4925 C C . CYS B 1 133 ? -25.188 31.562 10.328 1 91 133 CYS B C 1
ATOM 4927 O O . CYS B 1 133 ? -25.031 31.562 9.102 1 91 133 CYS B O 1
ATOM 4929 N N . PRO B 1 134 ? -25.75 32.594 10.977 1 85.38 134 PRO B N 1
ATOM 4930 C CA . PRO B 1 134 ? -26.25 33.719 10.227 1 85.38 134 PRO B CA 1
ATOM 4931 C C . PRO B 1 134 ? -25.172 34.406 9.375 1 85.38 134 PRO B C 1
ATOM 4933 O O . PRO B 1 134 ? -24.141 34.812 9.906 1 85.38 134 PRO B O 1
ATOM 4936 N N . ALA B 1 135 ? -25.422 34.594 8.141 1 79.06 135 ALA B N 1
ATOM 4937 C CA . ALA B 1 135 ? -24.438 35.156 7.199 1 79.06 135 ALA B CA 1
ATOM 4938 C C . ALA B 1 135 ? -24.219 36.625 7.453 1 79.06 135 ALA B C 1
ATOM 4940 O O . ALA B 1 135 ? -23.109 37.125 7.281 1 79.06 135 ALA B O 1
ATOM 4941 N N . ALA B 1 136 ? -25.297 37.25 7.848 1 76.69 136 ALA B N 1
ATOM 4942 C CA . ALA B 1 136 ? -25.281 38.688 7.996 1 76.69 136 ALA B CA 1
ATOM 4943 C C . ALA B 1 136 ? -24.484 39.094 9.227 1 76.69 136 ALA B C 1
ATOM 4945 O O . ALA B 1 136 ? -24.016 40.25 9.32 1 76.69 136 ALA B O 1
ATOM 4946 N N . ASP B 1 137 ? -24.344 38.188 10.125 1 77.12 137 ASP B N 1
ATOM 4947 C CA . ASP B 1 137 ? -23.609 38.438 11.359 1 77.12 137 ASP B CA 1
ATOM 4948 C C . ASP B 1 137 ? -22.234 37.812 11.328 1 77.12 137 ASP B C 1
ATOM 4950 O O . ASP B 1 137 ? -22.094 36.625 11.656 1 77.12 137 ASP B O 1
ATOM 4954 N N . VAL B 1 138 ? -21.219 38.531 11.062 1 71 138 VAL B N 1
ATOM 4955 C CA . VAL B 1 138 ? -19.859 38.031 10.875 1 71 138 VAL B CA 1
ATOM 4956 C C . VAL B 1 138 ? -19.281 37.562 12.211 1 71 138 VAL B C 1
ATOM 4958 O O . VAL B 1 138 ? -18.359 36.781 12.242 1 71 138 VAL B O 1
ATOM 4961 N N . GLU B 1 139 ? -19.938 38.062 13.227 1 75.19 139 GLU B N 1
ATOM 4962 C CA . GLU B 1 139 ? -19.453 37.719 14.555 1 75.19 139 GLU B CA 1
ATOM 4963 C C . GLU B 1 139 ? -20.203 36.5 15.102 1 75.19 139 GLU B C 1
ATOM 4965 O O . GLU B 1 139 ? -19.828 35.938 16.141 1 75.19 139 GLU B O 1
ATOM 4970 N N . ALA B 1 140 ? -21.25 36.188 14.273 1 82.19 140 ALA B N 1
ATOM 4971 C CA . ALA B 1 140 ? -21.984 35 14.703 1 82.19 140 ALA B CA 1
ATOM 4972 C C . ALA B 1 140 ? -21.094 33.75 14.648 1 82.19 140 ALA B C 1
ATOM 4974 O O . ALA B 1 140 ? -20.406 33.531 13.648 1 82.19 140 ALA B O 1
ATOM 4975 N N . GLY B 1 141 ? -20.938 33.094 15.695 1 89.81 141 GLY B N 1
ATOM 4976 C CA . GLY B 1 141 ? -20.109 31.906 15.789 1 89.81 141 GLY B CA 1
ATOM 4977 C C . GLY B 1 141 ? -20.922 30.641 16.031 1 89.81 141 GLY B C 1
ATOM 4978 O O . GLY B 1 141 ? -22.125 30.625 15.805 1 89.81 141 GLY B O 1
ATOM 4979 N N . LEU B 1 142 ? -20.25 29.625 16.188 1 94.31 142 LEU B N 1
ATOM 4980 C CA . LEU B 1 142 ? -20.828 28.297 16.438 1 94.31 142 LEU B CA 1
ATOM 4981 C C . LEU B 1 142 ? -20.375 27.734 17.766 1 94.31 142 LEU B C 1
ATOM 4983 O O . LEU B 1 142 ? -19.172 27.75 18.078 1 94.31 142 LEU B O 1
ATOM 4987 N N . ASP B 1 143 ? -21.344 27.391 18.578 1 94.81 143 ASP B N 1
ATOM 4988 C CA . ASP B 1 143 ? -21.047 26.641 19.797 1 94.81 143 ASP B CA 1
ATOM 4989 C C . ASP B 1 143 ? -21.266 25.141 19.578 1 94.81 143 ASP B C 1
ATOM 4991 O O . ASP B 1 143 ? -22.359 24.719 19.203 1 94.81 143 ASP B O 1
ATOM 4995 N N . ILE B 1 144 ? -20.25 24.391 19.812 1 96.69 144 ILE B N 1
ATOM 4996 C CA . ILE B 1 144 ? -20.328 22.953 19.625 1 96.69 144 ILE B CA 1
ATOM 4997 C C . ILE B 1 144 ? -20.266 22.25 20.969 1 96.69 144 ILE B C 1
ATOM 4999 O O . ILE B 1 144 ? -19.344 22.469 21.766 1 96.69 144 ILE B O 1
ATOM 5003 N N . TYR B 1 145 ? -21.25 21.484 21.25 1 96.19 145 TYR B N 1
ATOM 5004 C CA . TYR B 1 145 ? -21.281 20.625 22.422 1 96.19 145 TYR B CA 1
ATOM 5005 C C . TYR B 1 145 ? -21.031 19.172 22.047 1 96.19 145 TYR B C 1
ATOM 5007 O O . TYR B 1 145 ? -21.938 18.484 21.562 1 96.19 145 TYR B O 1
ATOM 5015 N N . TYR B 1 146 ? -19.812 18.719 22.281 1 96.94 146 TYR B N 1
ATOM 5016 C CA . TYR B 1 146 ? -19.422 17.359 21.922 1 96.94 146 TYR B CA 1
ATOM 5017 C C . TYR B 1 146 ? -19.719 16.391 23.062 1 96.94 146 TYR B C 1
ATOM 5019 O O . TYR B 1 146 ? -19.234 16.562 24.188 1 96.94 146 TYR B O 1
ATOM 5027 N N . LEU B 1 147 ? -20.406 15.281 22.766 1 96.31 147 LEU B N 1
ATOM 5028 C CA . LEU B 1 147 ? -20.922 14.398 23.797 1 96.31 147 LEU B CA 1
ATOM 5029 C C . LEU B 1 147 ? -20.031 13.188 24 1 96.31 147 LEU B C 1
ATOM 5031 O O . LEU B 1 147 ? -20.25 12.367 24.891 1 96.31 147 LEU B O 1
ATOM 5035 N N . GLY B 1 148 ? -19.031 13.062 23.172 1 94.19 148 GLY B N 1
ATOM 5036 C CA . GLY B 1 148 ? -18.172 11.883 23.25 1 94.19 148 GLY B CA 1
ATOM 5037 C C . GLY B 1 148 ? -17.047 12.031 24.25 1 94.19 148 GLY B C 1
ATOM 5038 O O . GLY B 1 148 ? -16.766 13.133 24.734 1 94.19 148 GLY B O 1
ATOM 5039 N N . ARG B 1 149 ? -16.375 10.805 24.594 1 92.44 149 ARG B N 1
ATOM 5040 C CA . ARG B 1 149 ? -15.219 10.727 25.484 1 92.44 149 ARG B CA 1
ATOM 5041 C C . ARG B 1 149 ? -14.148 9.812 24.891 1 92.44 149 ARG B C 1
ATOM 5043 O O . ARG B 1 149 ? -14.461 8.875 24.156 1 92.44 149 ARG B O 1
ATOM 5050 N N . GLY B 1 150 ? -12.914 10.164 25.203 1 90.75 150 GLY B N 1
ATOM 5051 C CA . GLY B 1 150 ? -11.82 9.258 24.875 1 90.75 150 GLY B CA 1
ATOM 5052 C C . GLY B 1 150 ? -11.188 9.555 23.531 1 90.75 150 GLY B C 1
ATOM 5053 O O . GLY B 1 150 ? -10.141 8.992 23.188 1 90.75 150 GLY B O 1
ATOM 5054 N N . GLN B 1 151 ? -11.758 10.375 22.797 1 90.19 151 GLN B N 1
ATOM 5055 C CA . GLN B 1 151 ? -11.242 10.688 21.469 1 90.19 151 GLN B CA 1
ATOM 5056 C C . GLN B 1 151 ? -11.195 12.195 21.234 1 90.19 151 GLN B C 1
ATOM 5058 O O . GLN B 1 151 ? -11.539 12.672 20.156 1 90.19 151 GLN B O 1
ATOM 5063 N N . GLU B 1 152 ? -10.883 12.914 22.219 1 95.88 152 GLU B N 1
ATOM 5064 C CA . GLU B 1 152 ? -10.992 14.367 22.172 1 95.88 152 GLU B CA 1
ATOM 5065 C C . GLU B 1 152 ? -10.023 14.969 21.156 1 95.88 152 GLU B C 1
ATOM 5067 O O . GLU B 1 152 ? -10.367 15.922 20.453 1 95.88 152 GLU B O 1
ATOM 5072 N N . VAL B 1 153 ? -8.836 14.344 20.984 1 97.12 153 VAL B N 1
ATOM 5073 C CA . VAL B 1 153 ? -7.805 14.922 20.125 1 97.12 153 VAL B CA 1
ATOM 5074 C C . VAL B 1 153 ? -8.258 14.875 18.672 1 97.12 153 VAL B C 1
ATOM 5076 O O . VAL B 1 153 ? -8.148 15.875 17.953 1 97.12 153 VAL B O 1
ATOM 5079 N N . SER B 1 154 ? -8.789 13.703 18.281 1 98.06 154 SER B N 1
ATOM 5080 C CA . SER B 1 154 ? -9.211 13.555 16.891 1 98.06 154 SER B CA 1
ATOM 5081 C C . SER B 1 154 ? -10.391 14.469 16.578 1 98.06 154 SER B C 1
ATOM 5083 O O . SER B 1 154 ? -10.445 15.062 15.492 1 98.06 154 SER B O 1
ATOM 5085 N N . VAL B 1 155 ? -11.312 14.633 17.469 1 98.06 155 VAL B N 1
ATOM 5086 C CA . VAL B 1 155 ? -12.484 15.469 17.25 1 98.06 155 VAL B CA 1
ATOM 5087 C C . VAL B 1 155 ? -12.078 16.938 17.234 1 98.06 155 VAL B C 1
ATOM 5089 O O . VAL B 1 155 ? -12.516 17.703 16.375 1 98.06 155 VAL B O 1
ATOM 5092 N N . ALA B 1 156 ? -11.227 17.344 18.203 1 98.06 156 ALA B N 1
ATOM 5093 C CA . ALA B 1 156 ? -10.727 18.703 18.25 1 98.06 156 ALA B CA 1
ATOM 5094 C C . ALA B 1 156 ? -9.984 19.078 16.969 1 98.06 156 ALA B C 1
ATOM 5096 O O . ALA B 1 156 ? -10.156 20.172 16.422 1 98.06 156 ALA B O 1
ATOM 5097 N N . THR B 1 157 ? -9.141 18.141 16.516 1 97.88 157 THR B N 1
ATOM 5098 C CA . THR B 1 157 ? -8.383 18.359 15.289 1 97.88 157 THR B CA 1
ATOM 5099 C C . THR B 1 157 ? -9.312 18.5 14.086 1 97.88 157 THR B C 1
ATOM 5101 O O . THR B 1 157 ? -9.125 19.375 13.242 1 97.88 157 THR B O 1
ATOM 5104 N N . ALA B 1 158 ? -10.32 17.625 14.023 1 97.88 158 ALA B N 1
ATOM 5105 C CA . ALA B 1 158 ? -11.289 17.672 12.93 1 97.88 158 ALA B CA 1
ATOM 5106 C C . ALA B 1 158 ? -12.039 18.984 12.922 1 97.88 158 ALA B C 1
ATOM 5108 O O . ALA B 1 158 ? -12.273 19.578 11.852 1 97.88 158 ALA B O 1
ATOM 5109 N N . ILE B 1 159 ? -12.453 19.484 14.078 1 97.88 159 ILE B N 1
ATOM 5110 C CA . ILE B 1 159 ? -13.172 20.75 14.195 1 97.88 159 ILE B CA 1
ATOM 5111 C C . ILE B 1 159 ? -12.258 21.906 13.758 1 97.88 159 ILE B C 1
ATOM 5113 O O . ILE B 1 159 ? -12.648 22.75 12.953 1 97.88 159 ILE B O 1
ATOM 5117 N N . ALA B 1 160 ? -11.031 21.891 14.242 1 96.88 160 ALA B N 1
ATOM 5118 C CA . ALA B 1 160 ? -10.07 22.938 13.883 1 96.88 160 ALA B CA 1
ATOM 5119 C C . ALA B 1 160 ? -9.844 22.984 12.375 1 96.88 160 ALA B C 1
ATOM 5121 O O . ALA B 1 160 ? -9.844 24.047 11.766 1 96.88 160 ALA B O 1
ATOM 5122 N N . ARG B 1 161 ? -9.703 21.828 11.797 1 95.25 161 ARG B N 1
ATOM 5123 C CA . ARG B 1 161 ? -9.453 21.703 10.359 1 95.25 161 ARG B CA 1
ATOM 5124 C C . ARG B 1 161 ? -10.633 22.234 9.555 1 95.25 161 ARG B C 1
ATOM 5126 O O . ARG B 1 161 ? -10.445 22.797 8.477 1 95.25 161 ARG B O 1
ATOM 5133 N N . SER B 1 162 ? -11.781 22.078 10.086 1 94.25 162 SER B N 1
ATOM 5134 C CA . SER B 1 162 ? -12.992 22.391 9.344 1 94.25 162 SER B CA 1
ATOM 5135 C C . SER B 1 162 ? -13.352 23.859 9.469 1 94.25 162 SER B C 1
ATOM 5137 O O . SER B 1 162 ? -14.188 24.375 8.727 1 94.25 162 SER B O 1
ATOM 5139 N N . CYS B 1 163 ? -12.758 24.562 10.391 1 92.38 163 CYS B N 1
ATOM 5140 C CA . CYS B 1 163 ? -13.07 25.953 10.664 1 92.38 163 CYS B CA 1
ATOM 5141 C C . CYS B 1 163 ? -11.875 26.859 10.367 1 92.38 163 CYS B C 1
ATOM 5143 O O . CYS B 1 163 ? -11.664 27.859 11.055 1 92.38 163 CYS B O 1
ATOM 5145 N N . ASN B 1 164 ? -11.188 26.391 9.352 1 81.5 164 ASN B N 1
ATOM 5146 C CA . ASN B 1 164 ? -9.969 27.109 8.977 1 81.5 164 ASN B CA 1
ATOM 5147 C C . ASN B 1 164 ? -10.25 28.547 8.594 1 81.5 164 ASN B C 1
ATOM 5149 O O . ASN B 1 164 ? -11.344 28.875 8.117 1 81.5 164 ASN B O 1
ATOM 5153 N N . GLN B 1 165 ? -9.258 29.406 8.883 1 81.25 165 GLN B N 1
ATOM 5154 C CA . GLN B 1 165 ? -9.273 30.781 8.398 1 81.25 165 GLN B CA 1
ATOM 5155 C C . GLN B 1 165 ? -8.781 30.859 6.957 1 81.25 165 GLN B C 1
ATOM 5157 O O . GLN B 1 165 ? -7.684 31.359 6.695 1 81.25 165 GLN B O 1
ATOM 5162 N N . SER B 1 166 ? -9.562 30.391 6.02 1 72.81 166 SER B N 1
ATOM 5163 C CA . SER B 1 166 ? -9.141 30.234 4.633 1 72.81 166 SER B CA 1
ATOM 5164 C C . SER B 1 166 ? -8.711 31.578 4.043 1 72.81 166 SER B C 1
ATOM 5166 O O . SER B 1 166 ? -9.305 32.625 4.352 1 72.81 166 SER B O 1
ATOM 5168 N N . PHE B 1 167 ? -7.734 31.5 3.242 1 73.31 167 PHE B N 1
ATOM 5169 C CA . PHE B 1 167 ? -7.266 32.688 2.508 1 73.31 167 PHE B CA 1
ATOM 5170 C C . PHE B 1 167 ? -8.195 33 1.342 1 73.31 167 PHE B C 1
ATOM 5172 O O . PHE B 1 167 ? -8.609 32.094 0.612 1 73.31 167 PHE B O 1
ATOM 5179 N N . THR B 1 168 ? -8.648 34.25 1.326 1 76.19 168 THR B N 1
ATOM 5180 C CA . THR B 1 168 ? -9.383 34.688 0.146 1 76.19 168 THR B CA 1
ATOM 5181 C C . THR B 1 168 ? -8.969 36.125 -0.258 1 76.19 168 THR B C 1
ATOM 5183 O O . THR B 1 168 ? -8.734 36.969 0.6 1 76.19 168 THR B O 1
ATOM 5186 N N . ALA B 1 169 ? -8.633 36.281 -1.51 1 75.38 169 ALA B N 1
ATOM 5187 C CA . ALA B 1 169 ? -8.328 37.594 -2.057 1 75.38 169 ALA B CA 1
ATOM 5188 C C . ALA B 1 169 ? -9.555 38.188 -2.729 1 75.38 169 ALA B C 1
ATOM 5190 O O . ALA B 1 169 ? -9.453 39.188 -3.438 1 75.38 169 ALA B O 1
ATOM 5191 N N . LYS B 1 170 ? -10.695 37.594 -2.441 1 74.69 170 LYS B N 1
ATOM 5192 C CA . LYS B 1 170 ? -11.906 38.094 -3.086 1 74.69 170 LYS B CA 1
ATOM 5193 C C . LYS B 1 170 ? -12.414 39.344 -2.4 1 74.69 170 LYS B C 1
ATOM 5195 O O . LYS B 1 170 ? -12.039 39.625 -1.26 1 74.69 170 LYS B O 1
ATOM 5200 N N . ARG B 1 171 ? -13.391 40.156 -3.16 1 61.41 171 ARG B N 1
ATOM 5201 C CA . ARG B 1 171 ? -14.234 41.25 -2.713 1 61.41 171 ARG B CA 1
ATOM 5202 C C . ARG B 1 171 ? -13.414 42.344 -2.023 1 61.41 171 ARG B C 1
ATOM 5204 O O . ARG B 1 171 ? -13.773 42.812 -0.941 1 61.41 171 ARG B O 1
ATOM 5211 N N . GLY B 1 172 ? -12.398 42.594 -2.547 1 59.88 172 GLY B N 1
ATOM 5212 C CA . GLY B 1 172 ? -11.633 43.719 -2.082 1 59.88 172 GLY B CA 1
ATOM 5213 C C . GLY B 1 172 ? -10.758 43.406 -0.878 1 59.88 172 GLY B C 1
ATOM 5214 O O . GLY B 1 172 ? -10.141 44.312 -0.304 1 59.88 172 GLY B O 1
ATOM 5215 N N . ARG B 1 173 ? -10.805 42.188 -0.45 1 62.94 173 ARG B N 1
ATOM 5216 C CA . ARG B 1 173 ? -9.969 41.781 0.672 1 62.94 173 ARG B CA 1
ATOM 5217 C C . ARG B 1 173 ? -8.539 41.531 0.215 1 62.94 173 ARG B C 1
ATOM 5219 O O . ARG B 1 173 ? -7.719 41.031 0.985 1 62.94 173 ARG B O 1
ATOM 5226 N N . ALA B 1 174 ? -8.352 42 -0.887 1 60.25 174 ALA B N 1
ATOM 5227 C CA . ALA B 1 174 ? -7.051 41.719 -1.479 1 60.25 174 ALA B CA 1
ATOM 5228 C C . ALA B 1 174 ? -5.918 42.094 -0.535 1 60.25 174 ALA B C 1
ATOM 5230 O O . ALA B 1 174 ? -6.059 43.031 0.25 1 60.25 174 ALA B O 1
ATOM 5231 N N . GLU B 1 175 ? -4.918 41.406 -0.209 1 62.53 175 GLU B N 1
ATOM 5232 C CA . GLU B 1 175 ? -3.67 41.594 0.532 1 62.53 175 GLU B CA 1
ATOM 5233 C C . GLU B 1 175 ? -3.92 41.594 2.037 1 62.53 175 GLU B C 1
ATOM 5235 O O . GLU B 1 175 ? -2.986 41.75 2.826 1 62.53 175 GLU B O 1
ATOM 5240 N N . LYS B 1 176 ? -5.363 41.438 2.379 1 69.75 176 LYS B N 1
ATOM 5241 C CA . LYS B 1 176 ? -5.559 41.5 3.824 1 69.75 176 LYS B CA 1
ATOM 5242 C C . LYS B 1 176 ? -6.359 40.312 4.336 1 69.75 176 LYS B C 1
ATOM 5244 O O . LYS B 1 176 ? -6.719 40.25 5.516 1 69.75 176 LYS B O 1
ATOM 5249 N N . SER B 1 177 ? -6.613 39.375 3.506 1 65.44 177 SER B N 1
ATOM 5250 C CA . SER B 1 177 ? -7.48 38.25 3.902 1 65.44 177 SER B CA 1
ATOM 5251 C C . SER B 1 177 ? -6.836 37.406 4.992 1 65.44 177 SER B C 1
ATOM 5253 O O . SER B 1 177 ? -7.535 36.781 5.801 1 65.44 177 SER B O 1
ATOM 5255 N N . TYR B 1 178 ? -5.605 37.406 5.012 1 75.19 178 TYR B N 1
ATOM 5256 C CA . TYR B 1 178 ? -4.902 36.625 6.023 1 75.19 178 TYR B CA 1
ATOM 5257 C C . TYR B 1 178 ? -5.074 37.25 7.406 1 75.19 178 TYR B C 1
ATOM 5259 O O . TYR B 1 178 ? -4.762 36.625 8.414 1 75.19 178 TYR B O 1
ATOM 5267 N N . LEU B 1 179 ? -5.777 38.344 7.398 1 74 179 LEU B N 1
ATOM 5268 C CA . LEU B 1 179 ? -6.027 38.969 8.68 1 74 179 LEU B CA 1
ATOM 5269 C C . LEU B 1 179 ? -7.398 38.594 9.227 1 74 179 LEU B C 1
ATOM 5271 O O . LEU B 1 179 ? -7.738 38.938 10.359 1 74 179 LEU B O 1
ATOM 5275 N N . ASN B 1 180 ? -8.031 37.844 8.383 1 77.31 180 ASN B N 1
ATOM 5276 C CA . ASN B 1 180 ? -9.352 37.406 8.836 1 77.31 180 ASN B CA 1
ATOM 5277 C C . ASN B 1 180 ? -9.258 36.406 9.984 1 77.31 180 ASN B C 1
ATOM 5279 O O . ASN B 1 180 ? -8.586 35.375 9.867 1 77.31 180 ASN B O 1
ATOM 5283 N N . ALA B 1 181 ? -9.914 36.75 11.141 1 80.31 181 ALA B N 1
ATOM 5284 C CA . ALA B 1 181 ? -9.852 35.938 12.336 1 80.31 181 ALA B CA 1
ATOM 5285 C C . ALA B 1 181 ? -10.797 34.719 12.219 1 80.31 181 ALA B C 1
ATOM 5287 O O . ALA B 1 181 ? -10.703 33.781 12.992 1 80.31 181 ALA B O 1
ATOM 5288 N N . GLY B 1 182 ? -11.57 34.594 11.188 1 84.56 182 GLY B N 1
ATOM 5289 C CA . GLY B 1 182 ? -12.547 33.531 11.07 1 84.56 182 GLY B CA 1
ATOM 5290 C C . GLY B 1 182 ? -13.688 33.656 12.055 1 84.56 182 GLY B C 1
ATOM 5291 O O . GLY B 1 182 ? -13.594 34.406 13.039 1 84.56 182 GLY B O 1
ATOM 5292 N N . ARG B 1 183 ? -14.773 32.938 11.844 1 88.81 183 ARG B N 1
ATOM 5293 C CA . ARG B 1 183 ? -15.891 32.875 12.773 1 88.81 183 ARG B CA 1
ATOM 5294 C C . ARG B 1 183 ? -15.516 32.156 14.062 1 88.81 183 ARG B C 1
ATOM 5296 O O . ARG B 1 183 ? -14.859 31.109 14.016 1 88.81 183 ARG B O 1
ATOM 5303 N N . PRO B 1 184 ? -15.914 32.781 15.188 1 92.06 184 PRO B N 1
ATOM 5304 C CA . PRO B 1 184 ? -15.586 32.094 16.438 1 92.06 184 PRO B CA 1
ATOM 5305 C C . PRO B 1 184 ? -16.297 30.766 16.594 1 92.06 184 PRO B C 1
ATOM 5307 O O . PRO B 1 184 ? -17.484 30.656 16.281 1 92.06 184 PRO B O 1
ATOM 5310 N N . VAL B 1 185 ? -15.57 29.766 16.938 1 95.44 185 VAL B N 1
ATOM 5311 C CA . VAL B 1 185 ? -16.094 28.438 17.25 1 95.44 185 VAL B CA 1
ATOM 5312 C C . VAL B 1 185 ? -15.727 28.062 18.672 1 95.44 185 VAL B C 1
ATOM 5314 O O . VAL B 1 185 ? -14.539 27.938 19 1 95.44 185 VAL B O 1
ATOM 5317 N N . ARG B 1 186 ? -16.719 27.938 19.531 1 95.81 186 ARG B N 1
ATOM 5318 C CA . ARG B 1 186 ? -16.516 27.531 20.922 1 95.81 186 ARG B CA 1
ATOM 5319 C C . ARG B 1 186 ? -16.938 26.078 21.125 1 95.81 186 ARG B C 1
ATOM 5321 O O . ARG B 1 186 ? -18.094 25.719 20.922 1 95.81 186 ARG B O 1
ATOM 5328 N N . VAL B 1 187 ? -15.992 25.281 21.531 1 97.12 187 VAL B N 1
ATOM 5329 C CA . VAL B 1 187 ? -16.234 23.844 21.672 1 97.12 187 VAL B CA 1
ATOM 5330 C C . VAL B 1 187 ? -16.266 23.469 23.156 1 97.12 187 VAL B C 1
ATOM 5332 O O . VAL B 1 187 ? -15.32 23.734 23.891 1 97.12 187 VAL B O 1
ATOM 5335 N N . VAL B 1 188 ? -17.359 22.906 23.562 1 96 188 VAL B N 1
ATOM 5336 C CA . VAL B 1 188 ? -17.516 22.391 24.922 1 96 188 VAL B CA 1
ATOM 5337 C C . VAL B 1 188 ? -17.266 20.891 24.938 1 96 188 VAL B C 1
ATOM 5339 O O . VAL B 1 188 ? -17.906 20.141 24.203 1 96 188 VAL B O 1
ATOM 5342 N N . MET B 1 189 ? -16.297 20.484 25.734 1 95.19 189 MET B N 1
ATOM 5343 C CA . MET B 1 189 ? -15.883 19.078 25.828 1 95.19 189 MET B CA 1
ATOM 5344 C C . MET B 1 189 ? -16.297 18.484 27.156 1 95.19 189 MET B C 1
ATOM 5346 O O . MET B 1 189 ? -16.156 19.125 28.203 1 95.19 189 MET B O 1
ATOM 5350 N N . LEU B 1 190 ? -16.719 17.203 27.141 1 93.5 190 LEU B N 1
ATOM 5351 C CA . LEU B 1 190 ? -17.047 16.484 28.375 1 93.5 190 LEU B CA 1
ATOM 5352 C C . LEU B 1 190 ? -15.781 16.094 29.125 1 93.5 190 LEU B C 1
ATOM 5354 O O . LEU B 1 190 ? -15.805 15.898 30.344 1 93.5 190 LEU B O 1
ATOM 5358 N N . SER B 1 191 ? -14.812 15.859 28.344 1 89.25 191 SER B N 1
ATOM 5359 C CA . SER B 1 191 ? -13.523 15.43 28.875 1 89.25 191 SER B CA 1
ATOM 5360 C C . SER B 1 191 ? -12.367 15.984 28.047 1 89.25 191 SER B C 1
ATOM 5362 O O . SER B 1 191 ? -12.594 16.609 27 1 89.25 191 SER B O 1
ATOM 5364 N N . GLY B 1 192 ? -11.172 15.773 28.562 1 88 192 GLY B N 1
ATOM 5365 C CA . GLY B 1 192 ? -9.984 16.219 27.859 1 88 192 GLY B CA 1
ATOM 5366 C C . GLY B 1 192 ? -9.383 17.484 28.453 1 88 192 GLY B C 1
ATOM 5367 O O . GLY B 1 192 ? -10.016 18.156 29.281 1 88 192 GLY B O 1
ATOM 5368 N N . LYS B 1 193 ? -8.188 17.75 28.031 1 94.81 193 LYS B N 1
ATOM 5369 C CA . LYS B 1 193 ? -7.465 18.938 28.484 1 94.81 193 LYS B CA 1
ATOM 5370 C C . LYS B 1 193 ? -7.652 20.109 27.516 1 94.81 193 LYS B C 1
ATOM 5372 O O . LYS B 1 193 ? -6.895 20.25 26.562 1 94.81 193 LYS B O 1
ATOM 5377 N N . THR B 1 194 ? -8.555 20.969 27.859 1 96.5 194 THR B N 1
ATOM 5378 C CA . THR B 1 194 ? -9.008 22.016 26.953 1 96.5 194 THR B CA 1
ATOM 5379 C C . THR B 1 194 ? -7.84 22.906 26.516 1 96.5 194 THR B C 1
ATOM 5381 O O . THR B 1 194 ? -7.773 23.328 25.359 1 96.5 194 THR B O 1
ATOM 5384 N N . ALA B 1 195 ? -6.898 23.156 27.422 1 97.12 195 ALA B N 1
ATOM 5385 C CA . ALA B 1 195 ? -5.738 23.969 27.078 1 97.12 195 ALA B CA 1
ATOM 5386 C C . ALA B 1 195 ? -4.871 23.281 26.031 1 97.12 195 ALA B C 1
ATOM 5388 O O . ALA B 1 195 ? -4.367 23.922 25.109 1 97.12 195 ALA B O 1
ATOM 5389 N N . SER B 1 196 ? -4.68 21.953 26.203 1 98 196 SER B N 1
ATOM 5390 C CA . SER B 1 196 ? -3.889 21.188 25.25 1 98 196 SER B CA 1
ATOM 5391 C C . SER B 1 196 ? -4.578 21.125 23.891 1 98 196 SER B C 1
ATOM 5393 O O . SER B 1 196 ? -3.924 21.203 22.844 1 98 196 SER B O 1
ATOM 5395 N N . LEU B 1 197 ? -5.887 20.938 23.938 1 98.12 197 LEU B N 1
ATOM 5396 C CA . LEU B 1 197 ? -6.648 20.891 22.688 1 98.12 197 LEU B CA 1
ATOM 5397 C C . LEU B 1 197 ? -6.566 22.203 21.938 1 98.12 197 LEU B C 1
ATOM 5399 O O . LEU B 1 197 ? -6.512 22.234 20.703 1 98.12 197 LEU B O 1
ATOM 5403 N N . ALA B 1 198 ? -6.547 23.312 22.688 1 98.06 198 ALA B N 1
ATOM 5404 C CA . ALA B 1 198 ? -6.418 24.625 22.078 1 98.06 198 ALA B CA 1
ATOM 5405 C C . ALA B 1 198 ? -5.07 24.781 21.375 1 98.06 198 ALA B C 1
ATOM 5407 O O . ALA B 1 198 ? -4.984 25.375 20.297 1 98.06 198 ALA B O 1
ATOM 5408 N N . VAL B 1 199 ? -4.012 24.219 21.969 1 98.31 199 VAL B N 1
ATOM 5409 C CA . VAL B 1 199 ? -2.68 24.266 21.375 1 98.31 199 VAL B CA 1
ATOM 5410 C C . VAL B 1 199 ? -2.674 23.484 20.062 1 98.31 199 VAL B C 1
ATOM 5412 O O . VAL B 1 199 ? -2.164 23.953 19.047 1 98.31 199 VAL B O 1
ATOM 5415 N N . ILE B 1 200 ? -3.271 22.328 20.078 1 98.06 200 ILE B N 1
ATOM 5416 C CA . ILE B 1 200 ? -3.328 21.5 18.875 1 98.06 200 ILE B CA 1
ATOM 5417 C C . ILE B 1 200 ? -4.102 22.219 17.781 1 98.06 200 ILE B C 1
ATOM 5419 O O . ILE B 1 200 ? -3.662 22.266 16.625 1 98.06 200 ILE B O 1
ATOM 5423 N N . ALA B 1 201 ? -5.23 22.797 18.125 1 97.88 201 ALA B N 1
ATOM 5424 C CA . ALA B 1 201 ? -6.051 23.516 17.156 1 97.88 201 ALA B CA 1
ATOM 5425 C C . ALA B 1 201 ? -5.273 24.656 16.516 1 97.88 201 ALA B C 1
ATOM 5427 O O . ALA B 1 201 ? -5.316 24.844 15.305 1 97.88 201 ALA B O 1
ATOM 5428 N N . GLN B 1 202 ? -4.586 25.422 17.344 1 97.56 202 GLN B N 1
ATOM 5429 C CA . GLN B 1 202 ? -3.805 26.547 16.859 1 97.56 202 GLN B CA 1
ATOM 5430 C C . GLN B 1 202 ? -2.713 26.094 15.898 1 97.56 202 GLN B C 1
ATOM 5432 O O . GLN B 1 202 ? -2.531 26.688 14.836 1 97.56 202 GLN B O 1
ATOM 5437 N N . CYS B 1 203 ? -1.971 25.047 16.266 1 98.56 203 CYS B N 1
ATOM 5438 C CA . CYS B 1 203 ? -0.863 24.562 15.445 1 98.56 203 CYS B CA 1
ATOM 5439 C C . CYS B 1 203 ? -1.372 23.938 14.156 1 98.56 203 CYS B C 1
ATOM 5441 O O . CYS B 1 203 ? -0.749 24.078 13.102 1 98.56 203 CYS B O 1
ATOM 5443 N N . VAL B 1 204 ? -2.518 23.234 14.211 1 98.25 204 VAL B N 1
ATOM 5444 C CA . VAL B 1 204 ? -3.117 22.641 13.016 1 98.25 204 VAL B CA 1
ATOM 5445 C C . VAL B 1 204 ? -3.541 23.75 12.047 1 98.25 204 VAL B C 1
ATOM 5447 O O . VAL B 1 204 ? -3.264 23.672 10.852 1 98.25 204 VAL B O 1
ATOM 5450 N N . GLN B 1 205 ? -4.164 24.781 12.523 1 97 205 GLN B N 1
ATOM 5451 C CA . GLN B 1 205 ? -4.652 25.844 11.656 1 97 205 GLN B CA 1
ATOM 5452 C C . GLN B 1 205 ? -3.502 26.688 11.117 1 97 205 GLN B C 1
ATOM 5454 O O . GLN B 1 205 ? -3.557 27.172 9.992 1 97 205 GLN B O 1
ATOM 5459 N N . LEU B 1 206 ? -2.443 26.906 11.953 1 97.19 206 LEU B N 1
ATOM 5460 C CA . LEU B 1 206 ? -1.256 27.578 11.43 1 97.19 206 LEU B CA 1
ATOM 5461 C C . LEU B 1 206 ? -0.65 26.781 10.281 1 97.19 206 LEU B C 1
ATOM 5463 O O . LEU B 1 206 ? -0.246 27.359 9.266 1 97.19 206 LEU B O 1
ATOM 5467 N N . CYS B 1 207 ? -0.574 25.469 10.469 1 98.06 207 CYS B N 1
ATOM 5468 C CA . CYS B 1 207 ? -0.089 24.594 9.406 1 98.06 207 CYS B CA 1
ATOM 5469 C C . CYS B 1 207 ? -0.92 24.75 8.141 1 98.06 207 CYS B C 1
ATOM 5471 O O . CYS B 1 207 ? -0.373 24.859 7.043 1 98.06 207 CYS B O 1
ATOM 5473 N N . GLN B 1 208 ? -2.24 24.812 8.281 1 96.5 208 GLN B N 1
ATOM 5474 C CA . GLN B 1 208 ? -3.125 25.016 7.141 1 96.5 208 GLN B CA 1
ATOM 5475 C C . GLN B 1 208 ? -2.832 26.359 6.461 1 96.5 208 GLN B C 1
ATOM 5477 O O . GLN B 1 208 ? -2.785 26.438 5.23 1 96.5 208 GLN B O 1
ATOM 5482 N N . ARG B 1 209 ? -2.645 27.359 7.25 1 94.44 209 ARG B N 1
ATOM 5483 C CA . ARG B 1 209 ? -2.371 28.688 6.707 1 94.44 209 ARG B CA 1
ATOM 5484 C C . ARG B 1 209 ? -1.092 28.688 5.879 1 94.44 209 ARG B C 1
ATOM 5486 O O . ARG B 1 209 ? -1.054 29.266 4.785 1 94.44 209 ARG B O 1
ATOM 5493 N N . LEU B 1 210 ? -0.064 28.109 6.418 1 96.56 210 LEU B N 1
ATOM 5494 C CA . LEU B 1 210 ? 1.211 28.062 5.711 1 96.56 210 LEU B CA 1
ATOM 5495 C C . LEU B 1 210 ? 1.072 27.328 4.387 1 96.56 210 LEU B C 1
ATOM 5497 O O . LEU B 1 210 ? 1.503 27.812 3.342 1 96.56 210 LEU B O 1
ATOM 5501 N N . VAL B 1 211 ? 0.443 26.188 4.367 1 96.69 211 VAL B N 1
ATOM 5502 C CA . VAL B 1 211 ? 0.345 25.312 3.199 1 96.69 211 VAL B CA 1
ATOM 5503 C C . VAL B 1 211 ? -0.571 25.953 2.156 1 96.69 211 VAL B C 1
ATOM 5505 O O . VAL B 1 211 ? -0.355 25.797 0.952 1 96.69 211 VAL B O 1
ATOM 5508 N N . ASN B 1 212 ? -1.521 26.75 2.615 1 93.19 212 ASN B N 1
ATOM 5509 C CA . ASN B 1 212 ? -2.477 27.391 1.717 1 93.19 212 ASN B CA 1
ATOM 5510 C C . ASN B 1 212 ? -1.926 28.703 1.153 1 93.19 212 ASN B C 1
ATOM 5512 O O . ASN B 1 212 ? -2.477 29.25 0.198 1 93.19 212 ASN B O 1
ATOM 5516 N N . ALA B 1 213 ? -0.881 29.188 1.681 1 92.56 213 ALA B N 1
ATOM 5517 C CA . ALA B 1 213 ? -0.382 30.516 1.324 1 92.56 213 ALA B CA 1
ATOM 5518 C C . ALA B 1 213 ? -0.011 30.578 -0.155 1 92.56 213 ALA B C 1
ATOM 5520 O O . ALA B 1 213 ? 0.6 29.656 -0.69 1 92.56 213 ALA B O 1
ATOM 5521 N N . PRO B 1 214 ? -0.406 31.688 -0.821 1 89.88 214 PRO B N 1
ATOM 5522 C CA . PRO B 1 214 ? 0.078 31.875 -2.189 1 89.88 214 PRO B CA 1
ATOM 5523 C C . PRO B 1 214 ? 1.602 31.922 -2.275 1 89.88 214 PRO B C 1
ATOM 5525 O O . PRO B 1 214 ? 2.254 32.469 -1.384 1 89.88 214 PRO B O 1
ATOM 5528 N N . THR B 1 215 ? 2.094 31.516 -3.373 1 89.19 215 THR B N 1
ATOM 5529 C CA . THR B 1 215 ? 3.531 31.328 -3.539 1 89.19 215 THR B CA 1
ATOM 5530 C C . THR B 1 215 ? 4.258 32.688 -3.539 1 89.19 215 THR B C 1
ATOM 5532 O O . THR B 1 215 ? 5.453 32.75 -3.25 1 89.19 215 THR B O 1
ATOM 5535 N N . ASN B 1 216 ? 3.588 33.719 -3.865 1 88.81 216 ASN B N 1
ATOM 5536 C CA . ASN B 1 216 ? 4.23 35.031 -3.836 1 88.81 216 ASN B CA 1
ATOM 5537 C C . ASN B 1 216 ? 4.344 35.562 -2.414 1 88.81 216 ASN B C 1
ATOM 5539 O O . ASN B 1 216 ? 5.086 36.531 -2.162 1 88.81 216 ASN B O 1
ATOM 5543 N N . LEU B 1 217 ? 3.586 35 -1.466 1 90.44 217 LEU B N 1
ATOM 5544 C CA . LEU B 1 217 ? 3.66 35.438 -0.074 1 90.44 217 LEU B CA 1
ATOM 5545 C C . LEU B 1 217 ? 4.586 34.5 0.728 1 90.44 217 LEU B C 1
ATOM 5547 O O . LEU B 1 217 ? 5.293 34.969 1.627 1 90.44 217 LEU B O 1
ATOM 5551 N N . LEU B 1 218 ? 4.516 33.281 0.444 1 94.06 218 LEU B N 1
ATOM 5552 C CA . LEU B 1 218 ? 5.34 32.344 1.186 1 94.06 218 LEU B CA 1
ATOM 5553 C C . LEU B 1 218 ? 6.414 31.719 0.287 1 94.06 218 LEU B C 1
ATOM 5555 O O . LEU B 1 218 ? 6.102 31.016 -0.672 1 94.06 218 LEU B O 1
ATOM 5559 N N . ASP B 1 219 ? 7.586 32.062 0.499 1 95.06 219 ASP B N 1
ATOM 5560 C CA . ASP B 1 219 ? 8.789 31.531 -0.129 1 95.06 219 ASP B CA 1
ATOM 5561 C C . ASP B 1 219 ? 9.781 31.031 0.92 1 95.06 219 ASP B C 1
ATOM 5563 O O . ASP B 1 219 ? 9.438 30.906 2.098 1 95.06 219 ASP B O 1
ATOM 5567 N N . THR B 1 220 ? 10.984 30.625 0.481 1 97.31 220 THR B N 1
ATOM 5568 C CA . THR B 1 220 ? 11.945 30.047 1.41 1 97.31 220 THR B CA 1
ATOM 5569 C C . THR B 1 220 ? 12.336 31.047 2.488 1 97.31 220 THR B C 1
ATOM 5571 O O . THR B 1 220 ? 12.484 30.688 3.656 1 97.31 220 THR B O 1
ATOM 5574 N N . VAL B 1 221 ? 12.406 32.312 2.148 1 95.56 221 VAL B N 1
ATOM 5575 C CA . VAL B 1 221 ? 12.867 33.344 3.055 1 95.56 221 VAL B CA 1
ATOM 5576 C C . VAL B 1 221 ? 11.766 33.688 4.051 1 95.56 221 VAL B C 1
ATOM 5578 O O . VAL B 1 221 ? 12.016 33.781 5.258 1 95.56 221 VAL B O 1
ATOM 5581 N N . THR B 1 222 ? 10.547 33.906 3.535 1 95.38 222 THR B N 1
ATOM 5582 C CA . THR B 1 222 ? 9.453 34.25 4.43 1 95.38 222 THR B CA 1
ATOM 5583 C C . THR B 1 222 ? 9.117 33.094 5.367 1 95.38 222 THR B C 1
ATOM 5585 O O . THR B 1 222 ? 8.742 33.312 6.52 1 95.38 222 THR B O 1
ATOM 5588 N N . PHE B 1 223 ? 9.164 31.844 4.887 1 97.94 223 PHE B N 1
ATOM 5589 C CA . PHE B 1 223 ? 8.953 30.703 5.77 1 97.94 223 PHE B CA 1
ATOM 5590 C C . PHE B 1 223 ? 10.008 30.672 6.871 1 97.94 223 PHE B C 1
ATOM 5592 O O . PHE B 1 223 ? 9.68 30.453 8.039 1 97.94 223 PHE B O 1
ATOM 5599 N N . THR B 1 224 ? 11.273 30.906 6.516 1 98.12 224 THR B N 1
ATOM 5600 C CA . THR B 1 224 ? 12.352 30.984 7.488 1 98.12 224 THR B CA 1
ATOM 5601 C C . THR B 1 224 ? 12.094 32.094 8.508 1 98.12 224 THR B C 1
ATOM 5603 O O . THR B 1 224 ? 12.266 31.875 9.711 1 98.12 224 THR B O 1
ATOM 5606 N N . GLU B 1 225 ? 11.695 33.25 8.023 1 96.94 225 GLU B N 1
ATOM 5607 C CA . GLU B 1 225 ? 11.406 34.375 8.906 1 96.94 225 GLU B CA 1
ATOM 5608 C C . GLU B 1 225 ? 10.297 34.031 9.898 1 96.94 225 GLU B C 1
ATOM 5610 O O . GLU B 1 225 ? 10.406 34.312 11.086 1 96.94 225 GLU B O 1
ATOM 5615 N N . ILE B 1 226 ? 9.242 33.469 9.375 1 97.38 226 ILE B N 1
ATOM 5616 C CA . ILE B 1 226 ? 8.125 33.031 10.219 1 97.38 226 ILE B CA 1
ATOM 5617 C C . ILE B 1 226 ? 8.617 32.094 11.297 1 97.38 226 ILE B C 1
ATOM 5619 O O . ILE B 1 226 ? 8.312 32.25 12.477 1 97.38 226 ILE B O 1
ATOM 5623 N N . ALA B 1 227 ? 9.414 31.078 10.914 1 98.44 227 ALA B N 1
ATOM 5624 C CA . ALA B 1 227 ? 9.93 30.094 11.852 1 98.44 227 ALA B CA 1
ATOM 5625 C C . ALA B 1 227 ? 10.789 30.734 12.93 1 98.44 227 ALA B C 1
ATOM 5627 O O . ALA B 1 227 ? 10.625 30.469 14.117 1 98.44 227 ALA B O 1
ATOM 5628 N N . MET B 1 228 ? 11.664 31.625 12.531 1 97.56 228 MET B N 1
ATOM 5629 C CA . MET B 1 228 ? 12.562 32.281 13.469 1 97.56 228 MET B CA 1
ATOM 5630 C C . MET B 1 228 ? 11.781 33.156 14.453 1 97.56 228 MET B C 1
ATOM 5632 O O . MET B 1 228 ? 12.078 33.156 15.648 1 97.56 228 MET B O 1
ATOM 5636 N N . ARG B 1 229 ? 10.852 33.844 13.977 1 97.5 229 ARG B N 1
ATOM 5637 C CA . ARG B 1 229 ? 10.078 34.75 14.836 1 97.5 229 ARG B CA 1
ATOM 5638 C C . ARG B 1 229 ? 9.211 33.969 15.812 1 97.5 229 ARG B C 1
ATOM 5640 O O . ARG B 1 229 ? 8.984 34.406 16.938 1 97.5 229 ARG B O 1
ATOM 5647 N N . TRP B 1 230 ? 8.703 32.844 15.383 1 98 230 TRP B N 1
ATOM 5648 C CA . TRP B 1 230 ? 7.996 31.969 16.328 1 98 230 TRP B CA 1
ATOM 5649 C C . TRP B 1 230 ? 8.93 31.484 17.422 1 98 230 TRP B C 1
ATOM 5651 O O . TRP B 1 230 ? 8.547 31.422 18.594 1 98 230 TRP B O 1
ATOM 5661 N N . ILE B 1 231 ? 10.172 31.094 17.078 1 97.62 231 ILE B N 1
ATOM 5662 C CA . ILE B 1 231 ? 11.148 30.641 18.062 1 97.62 231 ILE B CA 1
ATOM 5663 C C . ILE B 1 231 ? 11.469 31.766 19.047 1 97.62 231 ILE B C 1
ATOM 5665 O O . ILE B 1 231 ? 11.578 31.547 20.25 1 97.62 231 ILE B O 1
ATOM 5669 N N . ASP B 1 232 ? 11.57 33 18.531 1 97.06 232 ASP B N 1
ATOM 5670 C CA . ASP B 1 232 ? 11.805 34.156 19.375 1 97.06 232 ASP B CA 1
ATOM 5671 C C . ASP B 1 232 ? 10.656 34.344 20.375 1 97.06 232 ASP B C 1
ATOM 5673 O O . ASP B 1 232 ? 10.883 34.625 21.547 1 97.06 232 ASP B O 1
ATOM 5677 N N . LYS B 1 233 ? 9.492 34.219 19.859 1 97.12 233 LYS B N 1
ATOM 5678 C CA . LYS B 1 233 ? 8.312 34.344 20.703 1 97.12 233 LYS B CA 1
ATOM 5679 C C . LYS B 1 233 ? 8.305 33.281 21.812 1 97.12 233 LYS B C 1
ATOM 5681 O O . LYS B 1 233 ? 7.996 33.594 22.969 1 97.12 233 LYS B O 1
ATOM 5686 N N . LEU B 1 234 ? 8.617 32.062 21.469 1 97.31 234 LEU B N 1
ATOM 5687 C CA . LEU B 1 234 ? 8.648 31 22.453 1 97.31 234 LEU B CA 1
ATOM 5688 C C . LEU B 1 234 ? 9.75 31.219 23.484 1 97.31 234 LEU B C 1
ATOM 5690 O O . LEU B 1 234 ? 9.562 30.938 24.672 1 97.31 234 LEU B O 1
ATOM 5694 N N . LYS B 1 235 ? 10.859 31.672 22.969 1 96.31 235 LYS B N 1
ATOM 5695 C CA . LYS B 1 235 ? 11.969 31.984 23.859 1 96.31 235 LYS B CA 1
ATOM 5696 C C . LYS B 1 235 ? 11.578 33.062 24.875 1 96.31 235 LYS B C 1
ATOM 5698 O O . LYS B 1 235 ? 11.875 32.969 26.062 1 96.31 235 LYS B O 1
ATOM 5703 N N . ALA B 1 236 ? 10.938 34.062 24.406 1 96.75 236 ALA B N 1
ATOM 5704 C CA . ALA B 1 236 ? 10.477 35.156 25.25 1 96.75 236 ALA B CA 1
ATOM 5705 C C . ALA B 1 236 ? 9.477 34.656 26.297 1 96.75 236 ALA B C 1
ATOM 5707 O O . ALA B 1 236 ? 9.406 35.188 27.406 1 96.75 236 ALA B O 1
ATOM 5708 N N . ALA B 1 237 ? 8.797 33.625 25.969 1 94.94 237 ALA B N 1
ATOM 5709 C CA . ALA B 1 237 ? 7.801 33.031 26.859 1 94.94 237 ALA B CA 1
ATOM 5710 C C . ALA B 1 237 ? 8.43 32.031 27.812 1 94.94 237 ALA B C 1
ATOM 5712 O O . ALA B 1 237 ? 7.734 31.406 28.609 1 94.94 237 ALA B O 1
ATOM 5713 N N . GLY B 1 238 ? 9.719 31.766 27.719 1 93.69 238 GLY B N 1
ATOM 5714 C CA . GLY B 1 238 ? 10.43 30.984 28.703 1 93.69 238 GLY B CA 1
ATOM 5715 C C . GLY B 1 238 ? 10.789 29.594 28.219 1 93.69 238 GLY B C 1
ATOM 5716 O O . GLY B 1 238 ? 11.312 28.781 28.969 1 93.69 238 GLY B O 1
ATOM 5717 N N . SER B 1 239 ? 10.484 29.344 26.938 1 95.12 239 SER B N 1
ATOM 5718 C CA . SER B 1 239 ? 10.852 28.047 26.375 1 95.12 239 SER B CA 1
ATOM 5719 C C . SER B 1 239 ? 12.32 28 26 1 95.12 239 SER B C 1
ATOM 5721 O O . SER B 1 239 ? 12.898 29.016 25.609 1 95.12 239 SER B O 1
ATOM 5723 N N . ASP B 1 240 ? 12.945 26.859 26.172 1 96.38 240 ASP B N 1
ATOM 5724 C CA . ASP B 1 240 ? 14.305 26.641 25.703 1 96.38 240 ASP B CA 1
ATOM 5725 C C . ASP B 1 240 ? 14.32 26.188 24.25 1 96.38 240 ASP B C 1
ATOM 5727 O O . ASP B 1 240 ? 14.273 24.984 23.969 1 96.38 240 ASP B O 1
ATOM 5731 N N . VAL B 1 241 ? 14.375 27.156 23.359 1 97.5 241 VAL B N 1
ATOM 5732 C CA . VAL B 1 241 ? 14.344 26.906 21.922 1 97.5 241 VAL B CA 1
ATOM 5733 C C . VAL B 1 241 ? 15.461 27.688 21.25 1 97.5 241 VAL B C 1
ATOM 5735 O O . VAL B 1 241 ? 15.867 28.75 21.719 1 97.5 241 VAL B O 1
ATOM 5738 N N . VAL B 1 242 ? 16 27.109 20.156 1 96.88 242 VAL B N 1
ATOM 5739 C CA . VAL B 1 242 ? 17.062 27.781 19.391 1 96.88 242 VAL B CA 1
ATOM 5740 C C . VAL B 1 242 ? 16.844 27.531 17.891 1 96.88 242 VAL B C 1
ATOM 5742 O O . VAL B 1 242 ? 16.172 26.562 17.516 1 96.88 242 VAL B O 1
ATOM 5745 N N . THR B 1 243 ? 17.312 28.422 17.062 1 97.44 243 THR B N 1
ATOM 5746 C CA . THR B 1 243 ? 17.25 28.297 15.617 1 97.44 243 THR B CA 1
ATOM 5747 C C . THR B 1 243 ? 18.641 28.422 15 1 97.44 243 THR B C 1
ATOM 5749 O O . THR B 1 243 ? 19.484 29.172 15.5 1 97.44 243 THR B O 1
ATOM 5752 N N . ASP B 1 244 ? 18.906 27.625 14.008 1 97.38 244 ASP B N 1
ATOM 5753 C CA . ASP B 1 244 ? 20.078 27.719 13.141 1 97.38 244 ASP B CA 1
ATOM 5754 C C . ASP B 1 244 ? 19.672 27.656 11.664 1 97.38 244 ASP B C 1
ATOM 5756 O O . ASP B 1 244 ? 18.828 26.844 11.281 1 97.38 244 ASP B O 1
ATOM 5760 N N . VAL B 1 245 ? 20.234 28.609 10.844 1 97.88 245 VAL B N 1
ATOM 5761 C CA . VAL B 1 245 ? 19.844 28.672 9.438 1 97.88 245 VAL B CA 1
ATOM 5762 C C . VAL B 1 245 ? 21.078 28.625 8.555 1 97.88 245 VAL B C 1
ATOM 5764 O O . VAL B 1 245 ? 22.062 29.328 8.812 1 97.88 245 VAL B O 1
ATOM 5767 N N . MET B 1 246 ? 21.094 27.734 7.602 1 97.81 246 MET B N 1
ATOM 5768 C CA . MET B 1 246 ? 22.016 27.734 6.465 1 97.81 246 MET B CA 1
ATOM 5769 C C . MET B 1 246 ? 21.266 28 5.164 1 97.81 246 MET B C 1
ATOM 5771 O O . MET B 1 246 ? 20.188 27.469 4.938 1 97.81 246 MET B O 1
ATOM 5775 N N . ALA B 1 247 ? 21.922 28.875 4.273 1 96.81 247 ALA B N 1
ATOM 5776 C CA . ALA B 1 247 ? 21.172 29.234 3.068 1 96.81 247 ALA B CA 1
ATOM 5777 C C . ALA B 1 247 ? 22.125 29.422 1.883 1 96.81 247 ALA B C 1
ATOM 5779 O O . ALA B 1 247 ? 23.266 29.844 2.053 1 96.81 247 ALA B O 1
ATOM 5780 N N . GLY B 1 248 ? 21.578 29.109 0.737 1 95.44 248 GLY B N 1
ATOM 5781 C CA . GLY B 1 248 ? 22.25 29.422 -0.516 1 95.44 248 GLY B CA 1
ATOM 5782 C C . GLY B 1 248 ? 23.641 28.812 -0.628 1 95.44 248 GLY B C 1
ATOM 5783 O O . GLY B 1 248 ? 23.797 27.609 -0.474 1 95.44 248 GLY B O 1
ATOM 5784 N N . GLU B 1 249 ? 24.594 29.719 -0.818 1 96.19 249 GLU B N 1
ATOM 5785 C CA . GLU B 1 249 ? 25.953 29.281 -1.101 1 96.19 249 GLU B CA 1
ATOM 5786 C C . GLU B 1 249 ? 26.562 28.562 0.101 1 96.19 249 GLU B C 1
ATOM 5788 O O . GLU B 1 249 ? 27.391 27.656 -0.061 1 96.19 249 GLU B O 1
ATOM 5793 N N . GLU B 1 250 ? 26.109 28.922 1.244 1 97.44 250 GLU B N 1
ATOM 5794 C CA . GLU B 1 250 ? 26.594 28.219 2.428 1 97.44 250 GLU B CA 1
ATOM 5795 C C . GLU B 1 250 ? 26.234 26.734 2.367 1 97.44 250 GLU B C 1
ATOM 5797 O O . GLU B 1 250 ? 27.031 25.875 2.773 1 97.44 250 GLU B O 1
ATOM 5802 N N . LEU B 1 251 ? 25.047 26.391 1.892 1 98.31 251 LEU B N 1
ATOM 5803 C CA . LEU B 1 251 ? 24.641 25 1.71 1 98.31 251 LEU B CA 1
ATOM 5804 C C . LEU B 1 251 ? 25.578 24.281 0.737 1 98.31 251 LEU B C 1
ATOM 5806 O O . LEU B 1 251 ? 25.969 23.141 0.974 1 98.31 251 LEU B O 1
ATOM 5810 N N . ARG B 1 252 ? 25.891 25.016 -0.332 1 96.69 252 ARG B N 1
ATOM 5811 C CA . ARG B 1 252 ? 26.828 24.469 -1.314 1 96.69 252 ARG B CA 1
ATOM 5812 C C . ARG B 1 252 ? 28.172 24.172 -0.68 1 96.69 252 ARG B C 1
ATOM 5814 O O . ARG B 1 252 ? 28.703 23.062 -0.835 1 96.69 252 ARG B O 1
ATOM 5821 N N . GLU B 1 253 ? 28.703 25.062 0.063 1 97.94 253 GLU B N 1
ATOM 5822 C CA . GLU B 1 253 ? 30.031 24.953 0.663 1 97.94 253 GLU B CA 1
ATOM 5823 C C . GLU B 1 253 ? 30.078 23.844 1.715 1 97.94 253 GLU B C 1
ATOM 5825 O O . GLU B 1 253 ? 31.094 23.188 1.883 1 97.94 253 GLU B O 1
ATOM 5830 N N . ARG B 1 254 ? 28.984 23.672 2.334 1 98.31 254 ARG B N 1
ATOM 5831 C CA . ARG B 1 254 ? 28.953 22.688 3.422 1 98.31 254 ARG B CA 1
ATOM 5832 C C . ARG B 1 254 ? 28.484 21.328 2.92 1 98.31 254 ARG B C 1
ATOM 5834 O O . ARG B 1 254 ? 28.359 20.391 3.703 1 98.31 254 ARG B O 1
ATOM 5841 N N . GLY B 1 255 ? 28.156 21.172 1.676 1 98.12 255 GLY B N 1
ATOM 5842 C CA . GLY B 1 255 ? 28 19.875 1.041 1 98.12 255 GLY B CA 1
ATOM 5843 C C . GLY B 1 255 ? 26.562 19.406 0.987 1 98.12 255 GLY B C 1
ATOM 5844 O O . GLY B 1 255 ? 26.297 18.219 0.786 1 98.12 255 GLY B O 1
ATOM 5845 N N . TYR B 1 256 ? 25.656 20.297 1.228 1 98.75 256 TYR B N 1
ATOM 5846 C CA . TYR B 1 256 ? 24.25 19.922 1.12 1 98.75 256 TYR B CA 1
ATOM 5847 C C . TYR B 1 256 ? 23.781 19.938 -0.332 1 98.75 256 TYR B C 1
ATOM 5849 O O . TYR B 1 256 ? 22.906 20.719 -0.697 1 98.75 256 TYR B O 1
ATOM 5857 N N . GLY B 1 257 ? 24.328 19 -1.11 1 98.31 257 GLY B N 1
ATOM 5858 C CA . GLY B 1 257 ? 24.188 19.016 -2.559 1 98.31 257 GLY B CA 1
ATOM 5859 C C . GLY B 1 257 ? 22.766 18.812 -3.021 1 98.31 257 GLY B C 1
ATOM 5860 O O . GLY B 1 257 ? 22.359 19.328 -4.07 1 98.31 257 GLY B O 1
ATOM 5861 N N . GLY B 1 258 ? 21.984 18 -2.283 1 98.69 258 GLY B N 1
ATOM 5862 C CA . GLY B 1 258 ? 20.594 17.781 -2.65 1 98.69 258 GLY B CA 1
ATOM 5863 C C . GLY B 1 258 ? 19.734 19.016 -2.49 1 98.69 258 GLY B C 1
ATOM 5864 O O . GLY B 1 258 ? 19 19.391 -3.408 1 98.69 258 GLY B O 1
ATOM 5865 N N . LEU B 1 259 ? 19.828 19.641 -1.325 1 98.88 259 LEU B N 1
ATOM 5866 C CA . LEU B 1 259 ? 19.047 20.844 -1.036 1 98.88 259 LEU B CA 1
ATOM 5867 C C . LEU B 1 259 ? 19.484 22 -1.92 1 98.88 259 LEU B C 1
ATOM 5869 O O . LEU B 1 259 ? 18.641 22.656 -2.551 1 98.88 259 LEU B O 1
ATOM 5873 N N . TYR B 1 260 ? 20.766 22.234 -2.057 1 98.44 260 TYR B N 1
ATOM 5874 C CA . TYR B 1 260 ? 21.297 23.312 -2.879 1 98.44 260 TYR B CA 1
ATOM 5875 C C . TYR B 1 260 ? 20.938 23.109 -4.344 1 98.44 260 TYR B C 1
ATOM 5877 O O . TYR B 1 260 ? 20.438 24.031 -4.996 1 98.44 260 TYR B O 1
ATOM 5885 N N . GLY B 1 261 ? 21.219 21.922 -4.883 1 97.62 261 GLY B N 1
ATOM 5886 C CA . GLY B 1 261 ? 20.953 21.625 -6.281 1 97.62 261 GLY B CA 1
ATOM 5887 C C . GLY B 1 261 ? 19.5 21.844 -6.656 1 97.62 261 GLY B C 1
ATOM 5888 O O . GLY B 1 261 ? 19.203 22.328 -7.75 1 97.62 261 GLY B O 1
ATOM 5889 N N . THR B 1 262 ? 18.578 21.516 -5.742 1 98.31 262 THR B N 1
ATOM 5890 C CA . THR B 1 262 ? 17.141 21.641 -5.992 1 98.31 262 THR B CA 1
ATOM 5891 C C . THR B 1 262 ? 16.719 23.094 -6.059 1 98.31 262 THR B C 1
ATOM 5893 O O . THR B 1 262 ? 15.883 23.469 -6.883 1 98.31 262 THR B O 1
ATOM 5896 N N . GLY B 1 263 ? 17.312 23.953 -5.207 1 98.12 263 GLY B N 1
ATOM 5897 C CA . GLY B 1 263 ? 16.781 25.281 -5.016 1 98.12 263 GLY B CA 1
ATOM 5898 C C . GLY B 1 263 ? 17.641 26.375 -5.641 1 98.12 263 GLY B C 1
ATOM 5899 O O . GLY B 1 263 ? 17.281 27.547 -5.59 1 98.12 263 GLY B O 1
ATOM 5900 N N . LYS B 1 264 ? 18.703 26.047 -6.305 1 96.81 264 LYS B N 1
ATOM 5901 C CA . LYS B 1 264 ? 19.719 27.031 -6.688 1 96.81 264 LYS B CA 1
ATOM 5902 C C . LYS B 1 264 ? 19.234 27.922 -7.828 1 96.81 264 LYS B C 1
ATOM 5904 O O . LYS B 1 264 ? 19.75 29.016 -8.047 1 96.81 264 LYS B O 1
ATOM 5909 N N . ALA B 1 265 ? 18.234 27.484 -8.539 1 96.19 265 ALA B N 1
ATOM 5910 C CA . ALA B 1 265 ? 17.797 28.25 -9.703 1 96.19 265 ALA B CA 1
ATOM 5911 C C . ALA B 1 265 ? 16.688 29.234 -9.328 1 96.19 265 ALA B C 1
ATOM 5913 O O . ALA B 1 265 ? 16.297 30.062 -10.141 1 96.19 265 ALA B O 1
ATOM 5914 N N . ALA B 1 266 ? 16.219 29.172 -8.094 1 95.62 266 ALA B N 1
ATOM 5915 C CA . ALA B 1 266 ? 15.07 29.969 -7.684 1 95.62 266 ALA B CA 1
ATOM 5916 C C . ALA B 1 266 ? 15.484 31.406 -7.363 1 95.62 266 ALA B C 1
ATOM 5918 O O . ALA B 1 266 ? 16.656 31.688 -7.137 1 95.62 266 ALA B O 1
ATOM 5919 N N . GLU B 1 267 ? 14.477 32.312 -7.398 1 91.88 267 GLU B N 1
ATOM 5920 C CA . GLU B 1 267 ? 14.68 33.688 -7.043 1 91.88 267 GLU B CA 1
ATOM 5921 C C . GLU B 1 267 ? 15.242 33.844 -5.629 1 91.88 267 GLU B C 1
ATOM 5923 O O . GLU B 1 267 ? 16.141 34.625 -5.391 1 91.88 267 GLU B O 1
ATOM 5928 N N . TYR B 1 268 ? 14.688 33.094 -4.742 1 93.88 268 TYR B N 1
ATOM 5929 C CA . TYR B 1 268 ? 15.164 33.062 -3.365 1 93.88 268 TYR B CA 1
ATOM 5930 C C . TYR B 1 268 ? 15.898 31.75 -3.08 1 93.88 268 TYR B C 1
ATOM 5932 O O . TYR B 1 268 ? 15.422 30.672 -3.455 1 93.88 268 TYR B O 1
ATOM 5940 N N . PRO B 1 269 ? 17.031 31.797 -2.457 1 95.5 269 PRO B N 1
ATOM 5941 C CA . PRO B 1 269 ? 17.875 30.594 -2.299 1 95.5 269 PRO B CA 1
ATOM 5942 C C . PRO B 1 269 ? 17.25 29.578 -1.348 1 95.5 269 PRO B C 1
ATOM 5944 O O . PRO B 1 269 ? 16.406 29.922 -0.518 1 95.5 269 PRO B O 1
ATOM 5947 N N . PRO B 1 270 ? 17.656 28.281 -1.438 1 98.19 270 PRO B N 1
ATOM 5948 C CA . PRO B 1 270 ? 17.203 27.266 -0.481 1 98.19 270 PRO B CA 1
ATOM 5949 C C . PRO B 1 270 ? 17.75 27.5 0.928 1 98.19 270 PRO B C 1
ATOM 5951 O O . PRO B 1 270 ? 18.812 28.109 1.094 1 98.19 270 PRO B O 1
ATOM 5954 N N . HIS B 1 271 ? 16.984 27.078 1.907 1 98.69 271 HIS B N 1
ATOM 5955 C CA . HIS B 1 271 ? 17.328 27.203 3.318 1 98.69 271 HIS B CA 1
ATOM 5956 C C . HIS B 1 271 ? 17.234 25.875 4.043 1 98.69 271 HIS B C 1
ATOM 5958 O O . HIS B 1 271 ? 16.297 25.094 3.801 1 98.69 271 HIS B O 1
ATOM 5964 N N . LEU B 1 272 ? 18.188 25.531 4.82 1 98.88 272 LEU B N 1
ATOM 5965 C CA . LEU B 1 272 ? 18.047 24.531 5.875 1 98.88 272 LEU B CA 1
ATOM 5966 C C . LEU B 1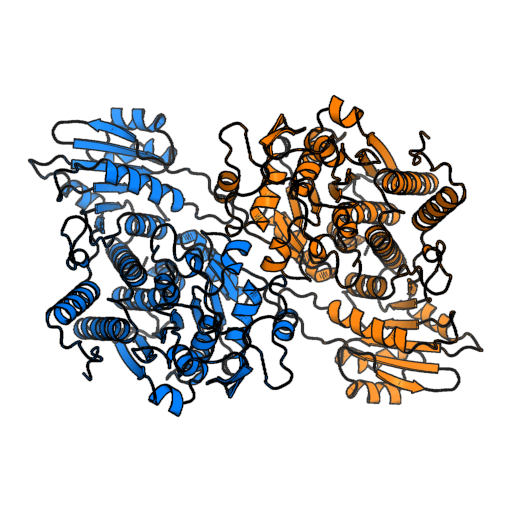 272 ? 17.844 25.203 7.23 1 98.88 272 LEU B C 1
ATOM 5968 O O . LEU B 1 272 ? 18.766 25.828 7.766 1 98.88 272 LEU B O 1
ATOM 5972 N N . VAL B 1 273 ? 16.641 25.094 7.766 1 98.81 273 VAL B N 1
ATOM 5973 C CA . VAL B 1 273 ? 16.297 25.734 9.031 1 98.81 273 VAL B CA 1
ATOM 5974 C C . VAL B 1 273 ? 16.203 24.672 10.133 1 98.81 273 VAL B C 1
ATOM 5976 O O . VAL B 1 273 ? 15.406 23.75 10.031 1 98.81 273 VAL B O 1
ATOM 5979 N N . THR B 1 274 ? 17.016 24.75 11.109 1 98.81 274 THR B N 1
ATOM 5980 C CA . THR B 1 274 ? 17.016 23.828 12.242 1 98.81 274 THR B CA 1
ATOM 5981 C C . THR B 1 274 ? 16.469 24.516 13.492 1 98.81 274 THR B C 1
ATOM 5983 O O . THR B 1 274 ? 17 25.531 13.938 1 98.81 274 THR B O 1
ATOM 5986 N N . LEU B 1 275 ? 15.367 24.031 14.016 1 98.81 275 LEU B N 1
ATOM 5987 C CA . LEU B 1 275 ? 14.719 24.547 15.219 1 98.81 275 LEU B CA 1
ATOM 5988 C C . LEU B 1 275 ? 14.742 23.5 16.328 1 98.81 275 LEU B C 1
ATOM 5990 O O . LEU B 1 275 ? 14.234 22.391 16.172 1 98.81 275 LEU B O 1
ATOM 5994 N N . SER B 1 276 ? 15.273 23.844 17.469 1 98.44 276 SER B N 1
ATOM 5995 C CA . SER B 1 276 ? 15.414 22.875 18.547 1 98.44 276 SER B CA 1
ATOM 5996 C C . SER B 1 276 ? 14.688 23.328 19.812 1 98.44 276 SER B C 1
ATOM 5998 O O . SER B 1 276 ? 14.641 24.531 20.094 1 98.44 276 SER B O 1
ATOM 6000 N N . TYR B 1 277 ? 14.109 22.344 20.5 1 98.25 277 TYR B N 1
ATOM 6001 C CA . TYR B 1 277 ? 13.375 22.516 21.75 1 98.25 277 TYR B CA 1
ATOM 6002 C C . TYR B 1 277 ? 13.883 21.547 22.828 1 98.25 277 TYR B C 1
ATOM 6004 O O . TYR B 1 277 ? 14.117 20.375 22.547 1 98.25 277 TYR B O 1
ATOM 6012 N N . LYS B 1 278 ? 14.156 22.094 24.031 1 96.94 278 LYS B N 1
ATOM 6013 C CA . LYS B 1 278 ? 14.461 21.297 25.219 1 96.94 278 LYS B CA 1
ATOM 6014 C C . LYS B 1 278 ? 13.43 21.531 26.312 1 96.94 278 LYS B C 1
ATOM 6016 O O . LYS B 1 278 ? 12.945 22.656 26.484 1 96.94 278 LYS B O 1
ATOM 6021 N N . PRO B 1 279 ? 13.141 20.438 27 1 94.62 279 PRO B N 1
ATOM 6022 C CA . PRO B 1 279 ? 12.242 20.656 28.141 1 94.62 279 PRO B CA 1
ATOM 6023 C C . PRO B 1 279 ? 12.883 21.531 29.234 1 94.62 279 PRO B C 1
ATOM 6025 O O . PRO B 1 279 ? 14.078 21.797 29.188 1 94.62 279 PRO B O 1
ATOM 6028 N N . ARG B 1 280 ? 12.102 21.891 30.141 1 88.06 280 ARG B N 1
ATOM 6029 C CA . ARG B 1 280 ? 12.594 22.734 31.234 1 88.06 280 ARG B CA 1
ATOM 6030 C C . ARG B 1 280 ? 13.773 22.062 31.938 1 88.06 280 ARG B C 1
ATOM 6032 O O . ARG B 1 280 ? 13.859 20.828 32 1 88.06 280 ARG B O 1
ATOM 6039 N N . ALA B 1 281 ? 14.641 22.859 32.406 1 81.56 281 ALA B N 1
ATOM 6040 C CA . ALA B 1 281 ? 15.938 22.438 32.938 1 81.56 281 ALA B CA 1
ATOM 6041 C C . ALA B 1 281 ? 15.773 21.312 33.969 1 81.56 281 ALA B C 1
ATOM 6043 O O . ALA B 1 281 ? 16.609 20.422 34.062 1 81.56 281 ALA B O 1
ATOM 6044 N N . CYS B 1 282 ? 14.836 21.281 34.594 1 83.44 282 CYS B N 1
ATOM 6045 C CA . CYS B 1 282 ? 14.727 20.297 35.656 1 83.44 282 CYS B CA 1
ATOM 6046 C C . CYS B 1 282 ? 14.062 19.016 35.156 1 83.44 282 CYS B C 1
ATOM 6048 O O . CYS B 1 282 ? 13.93 18.047 35.906 1 83.44 282 CYS B O 1
ATOM 6050 N N . ILE B 1 283 ? 13.852 18.906 33.906 1 87.69 283 ILE B N 1
ATOM 6051 C CA . ILE B 1 283 ? 13.164 17.75 33.344 1 87.69 283 ILE B CA 1
ATOM 6052 C C . ILE B 1 283 ? 14.094 17.016 32.375 1 87.69 283 ILE B C 1
ATOM 6054 O O . ILE B 1 283 ? 14.516 17.578 31.359 1 87.69 283 ILE B O 1
ATOM 6058 N N . SER B 1 284 ? 14.5 15.789 32.719 1 90.25 284 SER B N 1
ATOM 6059 C CA . SER B 1 284 ? 15.25 14.945 31.797 1 90.25 284 SER B CA 1
ATOM 6060 C C . SER B 1 284 ? 14.375 14.492 30.641 1 90.25 284 SER B C 1
ATOM 6062 O O . SER B 1 284 ? 13.281 13.945 30.844 1 90.25 284 SER B O 1
ATOM 6064 N N . PRO B 1 285 ? 14.812 14.695 29.422 1 93.75 285 PRO B N 1
ATOM 6065 C CA . PRO B 1 285 ? 13.969 14.297 28.297 1 93.75 285 PRO B CA 1
ATOM 6066 C C . PRO B 1 285 ? 13.734 12.789 28.234 1 93.75 285 PRO B C 1
ATOM 6068 O O . PRO B 1 285 ? 14.68 12.008 28.391 1 93.75 285 PRO B O 1
ATOM 6071 N N . LYS B 1 286 ? 12.508 12.414 28.031 1 93.88 286 LYS B N 1
ATOM 6072 C CA . LYS B 1 286 ? 12.156 11 27.938 1 93.88 286 LYS B CA 1
ATOM 6073 C C . LYS B 1 286 ? 12.57 10.43 26.578 1 93.88 286 LYS B C 1
ATOM 6075 O O . LYS B 1 286 ? 12.703 9.211 26.438 1 93.88 286 LYS B O 1
ATOM 6080 N N . ASP B 1 287 ? 12.711 11.305 25.656 1 95 287 ASP B N 1
ATOM 6081 C CA . ASP B 1 287 ? 13.086 10.945 24.281 1 95 287 ASP B CA 1
ATOM 6082 C C . ASP B 1 287 ? 13.812 12.094 23.594 1 95 287 ASP B C 1
ATOM 6084 O O . ASP B 1 287 ? 13.656 13.258 23.984 1 95 287 ASP B O 1
ATOM 6088 N N . ARG B 1 288 ? 14.703 11.867 22.719 1 97.12 288 ARG B N 1
ATOM 6089 C CA . ARG B 1 288 ? 15.352 12.82 21.828 1 97.12 288 ARG B CA 1
ATOM 6090 C C . ARG B 1 288 ? 15 12.539 20.375 1 97.12 288 ARG B C 1
ATOM 6092 O O . ARG B 1 288 ? 15.438 11.539 19.797 1 97.12 288 ARG B O 1
ATOM 6099 N N . VAL B 1 289 ? 14.266 13.422 19.797 1 98.62 289 VAL B N 1
ATOM 6100 C CA . VAL B 1 289 ? 13.656 13.133 18.516 1 98.62 289 VAL B CA 1
ATOM 6101 C C . VAL B 1 289 ? 14.07 14.195 17.5 1 98.62 289 VAL B C 1
ATOM 6103 O O . VAL B 1 289 ? 14.359 15.336 17.859 1 98.62 289 VAL B O 1
ATOM 6106 N N . ALA B 1 290 ? 14.219 13.797 16.266 1 98.94 290 ALA B N 1
ATOM 6107 C CA . ALA B 1 290 ? 14.414 14.742 15.172 1 98.94 290 ALA B CA 1
ATOM 6108 C C . ALA B 1 290 ? 13.344 14.578 14.102 1 98.94 290 ALA B C 1
ATOM 6110 O O . ALA B 1 290 ? 13.008 13.461 13.719 1 98.94 290 ALA B O 1
ATOM 6111 N N . PHE B 1 291 ? 12.766 15.672 13.734 1 98.94 291 PHE B N 1
ATOM 6112 C CA . PHE B 1 291 ? 11.82 15.734 12.633 1 98.94 291 PHE B CA 1
ATOM 6113 C C . PHE B 1 291 ? 12.453 16.391 11.406 1 98.94 291 PHE B C 1
ATOM 6115 O O . PHE B 1 291 ? 13.195 17.359 11.539 1 98.94 291 PHE B O 1
ATOM 6122 N N . VAL B 1 292 ? 12.266 15.836 10.234 1 99 292 VAL B N 1
ATOM 6123 C CA . VAL B 1 292 ? 12.758 16.406 8.984 1 99 292 VAL B CA 1
ATOM 6124 C C . VAL B 1 292 ? 11.594 16.625 8.016 1 99 292 VAL B C 1
ATOM 6126 O O . VAL B 1 292 ? 10.805 15.703 7.781 1 99 292 VAL B O 1
ATOM 6129 N N . GLY B 1 293 ? 11.438 17.844 7.473 1 98.94 293 GLY B N 1
ATOM 6130 C CA . GLY B 1 293 ? 10.281 18.141 6.641 1 98.94 293 GLY B CA 1
ATOM 6131 C C . GLY B 1 293 ? 10.656 18.609 5.242 1 98.94 293 GLY B C 1
ATOM 6132 O O . GLY B 1 293 ? 11.555 19.438 5.074 1 98.94 293 GLY B O 1
ATOM 6133 N N . LYS B 1 294 ? 9.984 18.016 4.23 1 98.94 294 LYS B N 1
ATOM 6134 C CA . LYS B 1 294 ? 10.062 18.531 2.867 1 98.94 294 LYS B CA 1
ATOM 6135 C C . LYS B 1 294 ? 9.406 19.891 2.756 1 98.94 294 LYS B C 1
ATOM 6137 O O . LYS B 1 294 ? 8.219 20.047 3.061 1 98.94 294 LYS B O 1
ATOM 6142 N N . GLY B 1 295 ? 10.18 20.875 2.33 1 98.88 295 GLY B N 1
ATOM 6143 C CA . GLY B 1 295 ? 9.664 22.234 2.254 1 98.88 295 GLY B CA 1
ATOM 6144 C C . GLY B 1 295 ? 9.797 22.844 0.873 1 98.88 295 GLY B C 1
ATOM 6145 O O . GLY B 1 295 ? 10.312 23.953 0.726 1 98.88 295 GLY B O 1
ATOM 6146 N N . ILE B 1 296 ? 9.375 22.109 -0.171 1 98.88 296 ILE B N 1
ATOM 6147 C CA . ILE B 1 296 ? 9.312 22.719 -1.499 1 98.88 296 ILE B CA 1
ATOM 6148 C C . ILE B 1 296 ? 8.164 23.719 -1.562 1 98.88 296 ILE B C 1
ATOM 6150 O O . ILE B 1 296 ? 7.004 23.328 -1.712 1 98.88 296 ILE B O 1
ATOM 6154 N N . VAL B 1 297 ? 8.492 24.969 -1.522 1 98.38 297 VAL B N 1
ATOM 6155 C CA . VAL B 1 297 ? 7.484 26.016 -1.364 1 98.38 297 VAL B CA 1
ATOM 6156 C C . VAL B 1 297 ? 6.707 26.188 -2.668 1 98.38 297 VAL B C 1
ATOM 6158 O O . VAL B 1 297 ? 5.582 26.688 -2.666 1 98.38 297 VAL B O 1
ATOM 6161 N N . TYR B 1 298 ? 7.32 25.812 -3.75 1 97.69 298 TYR B N 1
ATOM 6162 C CA . TYR B 1 298 ? 6.648 25.625 -5.031 1 97.69 298 TYR B CA 1
ATOM 6163 C C . TYR B 1 298 ? 7.406 24.641 -5.906 1 97.69 298 TYR B C 1
ATOM 6165 O O . TYR B 1 298 ? 8.641 24.688 -5.98 1 97.69 298 TYR B O 1
ATOM 6173 N N . ASP B 1 299 ? 6.668 23.766 -6.574 1 97.75 299 ASP B N 1
ATOM 6174 C CA . ASP B 1 299 ? 7.301 22.703 -7.344 1 97.75 299 ASP B CA 1
ATOM 6175 C C . ASP B 1 299 ? 6.879 22.75 -8.805 1 97.75 299 ASP B C 1
ATOM 6177 O O . ASP B 1 299 ? 5.801 22.281 -9.164 1 97.75 299 ASP B O 1
ATOM 6181 N N . THR B 1 300 ? 7.766 23.219 -9.641 1 96.25 300 THR B N 1
ATOM 6182 C CA . THR B 1 300 ? 7.5 23.203 -11.078 1 96.25 300 THR B CA 1
ATOM 6183 C C . THR B 1 300 ? 7.852 21.859 -11.688 1 96.25 300 THR B C 1
ATOM 6185 O O . THR B 1 300 ? 7.457 21.547 -12.812 1 96.25 300 THR B O 1
ATOM 6188 N N . GLY B 1 301 ? 8.586 21.078 -10.953 1 96.88 301 GLY B N 1
ATOM 6189 C CA . GLY B 1 301 ? 9.18 19.859 -11.484 1 96.88 301 GLY B CA 1
ATOM 6190 C C . GLY B 1 301 ? 10.602 20.047 -11.984 1 96.88 301 GLY B C 1
ATOM 6191 O O . GLY B 1 301 ? 11.258 19.094 -12.391 1 96.88 301 GLY B O 1
ATOM 6192 N N . GLY B 1 302 ? 11.109 21.297 -11.844 1 96.25 302 GLY B N 1
ATOM 6193 C CA . GLY B 1 302 ? 12.375 21.578 -12.5 1 96.25 302 GLY B CA 1
ATOM 6194 C C . GLY B 1 302 ? 12.32 21.391 -14.008 1 96.25 302 GLY B C 1
ATOM 6195 O O . GLY B 1 302 ? 11.336 21.781 -14.648 1 96.25 302 GLY B O 1
ATOM 6196 N N . LEU B 1 303 ? 13.43 20.875 -14.57 1 94.75 303 LEU B N 1
ATOM 6197 C CA . LEU B 1 303 ? 13.469 20.719 -16.016 1 94.75 303 LEU B CA 1
ATOM 6198 C C . LEU B 1 303 ? 12.555 19.594 -16.469 1 94.75 303 LEU B C 1
ATOM 6200 O O . LEU B 1 303 ? 12.133 19.562 -17.641 1 94.75 303 LEU B O 1
ATOM 6204 N N . ALA B 1 304 ? 12.367 18.594 -15.562 1 95.06 304 ALA B N 1
ATOM 6205 C CA . ALA B 1 304 ? 11.242 17.688 -15.766 1 95.06 304 ALA B CA 1
ATOM 6206 C C . ALA B 1 304 ? 9.922 18.344 -15.375 1 95.06 304 ALA B C 1
ATOM 6208 O O . ALA B 1 304 ? 9.258 17.906 -14.438 1 95.06 304 ALA B O 1
ATOM 6209 N N . ILE B 1 305 ? 9.516 19.266 -16.141 1 94.12 305 ILE B N 1
ATOM 6210 C CA . ILE B 1 305 ? 8.5 20.25 -15.781 1 94.12 305 ILE B CA 1
ATOM 6211 C C . ILE B 1 305 ? 7.129 19.578 -15.727 1 94.12 305 ILE B C 1
ATOM 6213 O O . ILE B 1 305 ? 6.816 18.734 -16.562 1 94.12 305 ILE B O 1
ATOM 6217 N N . LYS B 1 306 ? 6.344 19.906 -14.695 1 94.25 306 LYS B N 1
ATOM 6218 C CA . LYS B 1 306 ? 4.992 19.359 -14.547 1 94.25 306 LYS B CA 1
ATOM 6219 C C . LYS B 1 306 ? 4.074 19.875 -15.656 1 94.25 306 LYS B C 1
ATOM 6221 O O . LYS B 1 306 ? 4.324 20.938 -16.234 1 94.25 306 LYS B O 1
ATOM 6226 N N . SER B 1 307 ? 3.012 19.109 -15.977 1 92.19 307 SER B N 1
ATOM 6227 C CA . SER B 1 307 ? 1.977 19.578 -16.891 1 92.19 307 SER B CA 1
ATOM 6228 C C . SER B 1 307 ? 1.276 20.812 -16.359 1 92.19 307 SER B C 1
ATOM 6230 O O . SER B 1 307 ? 1.425 21.156 -15.18 1 92.19 307 SER B O 1
ATOM 6232 N N . ARG B 1 308 ? 0.594 21.531 -17.156 1 90.19 308 ARG B N 1
ATOM 6233 C CA . ARG B 1 308 ? -0.161 22.734 -16.812 1 90.19 308 ARG B CA 1
ATOM 6234 C C . ARG B 1 308 ? -1.049 22.484 -15.594 1 90.19 308 ARG B C 1
ATOM 6236 O O . ARG B 1 308 ? -1.001 23.234 -14.617 1 90.19 308 ARG B O 1
ATOM 6243 N N . ASP B 1 309 ? -1.793 21.328 -15.633 1 88.12 309 ASP B N 1
ATOM 6244 C CA . ASP B 1 309 ? -2.732 21.031 -14.555 1 88.12 309 ASP B CA 1
ATOM 6245 C C . ASP B 1 309 ? -2.006 20.5 -13.328 1 88.12 309 ASP B C 1
ATOM 6247 O O . ASP B 1 309 ? -2.42 20.766 -12.195 1 88.12 309 ASP B O 1
ATOM 6251 N N . GLY B 1 310 ? -0.918 19.859 -13.562 1 90.44 310 GLY B N 1
ATOM 6252 C CA . GLY B 1 310 ? -0.16 19.266 -12.477 1 90.44 310 GLY B CA 1
ATOM 6253 C C . GLY B 1 310 ? 0.623 20.281 -11.664 1 90.44 310 GLY B C 1
ATOM 6254 O O . GLY B 1 310 ? 1.053 19.984 -10.547 1 90.44 310 GLY B O 1
ATOM 6255 N N . MET B 1 311 ? 0.714 21.453 -12.203 1 92.25 311 MET B N 1
ATOM 6256 C CA . MET B 1 311 ? 1.491 22.5 -11.531 1 92.25 311 MET B CA 1
ATOM 6257 C C . MET B 1 311 ? 0.632 23.266 -10.531 1 92.25 311 MET B C 1
ATOM 6259 O O . MET B 1 311 ? 1.154 23.859 -9.586 1 92.25 311 MET B O 1
ATOM 6263 N N . CYS B 1 312 ? -0.676 23.172 -10.797 1 90 312 CYS B N 1
ATOM 6264 C CA . CYS B 1 312 ? -1.585 23.859 -9.883 1 90 312 CYS B CA 1
ATOM 6265 C C . CYS B 1 312 ? -1.573 23.203 -8.508 1 90 312 CYS B C 1
ATOM 6267 O O . CYS B 1 312 ? -1.52 21.969 -8.398 1 90 312 CYS B O 1
ATOM 6269 N N . THR B 1 313 ? -1.497 23.969 -7.402 1 91.12 313 THR B N 1
ATOM 6270 C CA . THR B 1 313 ? -1.575 23.578 -6 1 91.12 313 THR B CA 1
ATOM 6271 C C . THR B 1 313 ? -0.227 23.062 -5.508 1 91.12 313 THR B C 1
ATOM 6273 O O . THR B 1 313 ? -0.11 22.609 -4.367 1 91.12 313 THR B O 1
ATOM 6276 N N . MET B 1 314 ? 0.843 23.141 -6.363 1 95.12 314 MET B N 1
ATOM 6277 C CA . MET B 1 314 ? 2.16 22.672 -5.941 1 95.12 314 MET B CA 1
ATOM 6278 C C . MET B 1 314 ? 2.734 23.562 -4.852 1 95.12 314 MET B C 1
ATOM 6280 O O . MET B 1 314 ? 3.787 23.266 -4.285 1 95.12 314 MET B O 1
ATOM 6284 N N . LYS B 1 315 ? 1.981 24.672 -4.461 1 94.19 315 LYS B N 1
ATOM 6285 C CA . LYS B 1 315 ? 2.289 25.406 -3.24 1 94.19 315 LYS B CA 1
ATOM 6286 C C . LYS B 1 315 ? 2.174 24.516 -2.01 1 94.19 315 LYS B C 1
ATOM 6288 O O . LYS B 1 315 ? 2.789 24.781 -0.978 1 94.19 315 LYS B O 1
ATOM 6293 N N . HIS B 1 316 ? 1.384 23.422 -2.137 1 96.5 316 HIS B N 1
ATOM 6294 C CA . HIS B 1 316 ? 1.138 22.5 -1.021 1 96.5 316 HIS B CA 1
ATOM 6295 C C . HIS B 1 316 ? 2.303 21.547 -0.83 1 96.5 316 HIS B C 1
ATOM 6297 O O . HIS B 1 316 ? 2.342 20.797 0.153 1 96.5 316 HIS B O 1
ATOM 6303 N N . ASP B 1 317 ? 3.32 21.609 -1.741 1 97.94 317 ASP B N 1
ATOM 6304 C CA . ASP B 1 317 ? 4.43 20.656 -1.748 1 97.94 317 ASP B CA 1
ATOM 6305 C C . ASP B 1 317 ? 5.395 20.938 -0.6 1 97.94 317 ASP B C 1
ATOM 6307 O O . ASP B 1 317 ? 6.469 20.328 -0.526 1 97.94 317 ASP B O 1
ATOM 6311 N N . MET B 1 318 ? 5.02 21.844 0.315 1 98.56 318 MET B N 1
ATOM 6312 C CA . MET B 1 318 ? 5.781 22.141 1.527 1 98.56 318 MET B CA 1
ATOM 6313 C C . MET B 1 318 ? 5.039 21.656 2.766 1 98.56 318 MET B C 1
ATOM 6315 O O . MET B 1 318 ? 5.367 22.047 3.887 1 98.56 318 MET B O 1
ATOM 6319 N N . GLY B 1 319 ? 4.031 20.75 2.584 1 98.56 319 GLY B N 1
ATOM 6320 C CA . GLY B 1 319 ? 3.219 20.266 3.686 1 98.56 319 GLY B CA 1
ATOM 6321 C C . GLY B 1 319 ? 4.023 19.547 4.75 1 98.56 319 GLY B C 1
ATOM 6322 O O . GLY B 1 319 ? 3.689 19.594 5.934 1 98.56 319 GLY B O 1
ATOM 6323 N N . GLY B 1 320 ? 5.117 18.859 4.332 1 98.88 320 GLY B N 1
ATOM 6324 C CA . GLY B 1 320 ? 5.98 18.172 5.285 1 98.88 320 GLY B CA 1
ATOM 6325 C C . GLY B 1 320 ? 6.684 19.125 6.238 1 98.88 320 GLY B C 1
ATOM 6326 O O . GLY B 1 320 ? 6.656 18.922 7.457 1 98.88 320 GLY B O 1
ATOM 6327 N N . ALA B 1 321 ? 7.289 20.156 5.688 1 98.94 321 ALA B N 1
ATOM 6328 C CA . ALA B 1 321 ? 7.984 21.141 6.512 1 98.94 321 ALA B CA 1
ATOM 6329 C C . ALA B 1 321 ? 7.008 21.859 7.434 1 98.94 321 ALA B C 1
ATOM 6331 O O . ALA B 1 321 ? 7.324 22.125 8.602 1 98.94 321 ALA B O 1
ATOM 6332 N N . ALA B 1 322 ? 5.824 22.203 6.887 1 98.88 322 ALA B N 1
ATOM 6333 C CA . ALA B 1 322 ? 4.816 22.844 7.719 1 98.88 322 ALA B CA 1
ATOM 6334 C C . ALA B 1 322 ? 4.398 21.953 8.875 1 98.88 322 ALA B C 1
ATOM 6336 O O . ALA B 1 322 ? 4.234 22.406 10.008 1 98.88 322 ALA B O 1
ATOM 6337 N N . ALA B 1 323 ? 4.254 20.688 8.609 1 98.88 323 ALA B N 1
ATOM 6338 C CA . ALA B 1 323 ? 3.814 19.734 9.625 1 98.88 323 ALA B CA 1
ATOM 6339 C C . ALA B 1 323 ? 4.852 19.594 10.734 1 98.88 323 ALA B C 1
ATOM 6341 O O . ALA B 1 323 ? 4.508 19.656 11.922 1 98.88 323 ALA B O 1
ATOM 6342 N N . VAL B 1 324 ? 6.117 19.438 10.383 1 98.94 324 VAL B N 1
ATOM 6343 C CA . VAL B 1 324 ? 7.109 19.203 11.43 1 98.94 324 VAL B CA 1
ATOM 6344 C C . VAL B 1 324 ? 7.387 20.516 12.172 1 98.94 324 VAL B C 1
ATOM 6346 O O . VAL B 1 324 ? 7.656 20.516 13.375 1 98.94 324 VAL B O 1
ATOM 6349 N N . PHE B 1 325 ? 7.32 21.719 11.508 1 98.88 325 PHE B N 1
ATOM 6350 C CA . PHE B 1 325 ? 7.449 23.016 12.156 1 98.88 325 PHE B CA 1
ATOM 6351 C C . PHE B 1 325 ? 6.355 23.203 13.203 1 98.88 325 PHE B C 1
ATOM 6353 O O . PHE B 1 325 ? 6.652 23.422 14.383 1 98.88 325 PHE B O 1
ATOM 6360 N N . CYS B 1 326 ? 5.086 23.047 12.734 1 98.94 326 CYS B N 1
ATOM 6361 C CA . CYS B 1 326 ? 3.959 23.25 13.633 1 98.94 326 CYS B CA 1
ATOM 6362 C C . CYS B 1 326 ? 3.9 22.156 14.695 1 98.94 326 CYS B C 1
ATOM 6364 O O . CYS B 1 326 ? 3.445 22.406 15.812 1 98.94 326 CYS B O 1
ATOM 6366 N N . GLY B 1 327 ? 4.375 20.969 14.344 1 98.81 327 GLY B N 1
ATOM 6367 C CA . GLY B 1 327 ? 4.5 19.906 15.344 1 98.81 327 GLY B CA 1
ATOM 6368 C C . GLY B 1 327 ? 5.457 20.266 16.469 1 98.81 327 GLY B C 1
ATOM 6369 O O . GLY B 1 327 ? 5.176 20 17.625 1 98.81 327 GLY B O 1
ATOM 6370 N N . LEU B 1 328 ? 6.59 20.828 16.125 1 98.81 328 LEU B N 1
ATOM 6371 C CA . LEU B 1 328 ? 7.535 21.266 17.156 1 98.81 328 LEU B CA 1
ATOM 6372 C C . LEU B 1 328 ? 6.934 22.359 18.016 1 98.81 328 LEU B C 1
ATOM 6374 O O . LEU B 1 328 ? 7.113 22.359 19.234 1 98.81 328 LEU B O 1
ATOM 6378 N N . LEU B 1 329 ? 6.309 23.375 17.344 1 98.75 329 LEU B N 1
ATOM 6379 C CA . LEU B 1 329 ? 5.641 24.422 18.109 1 98.75 329 LEU B CA 1
ATOM 6380 C C . LEU B 1 329 ? 4.66 23.828 19.109 1 98.75 329 LEU B C 1
ATOM 6382 O O . LEU B 1 329 ? 4.609 24.25 20.266 1 98.75 329 LEU B O 1
ATOM 6386 N N . CYS B 1 330 ? 3.898 22.859 18.625 1 98.44 330 CYS B N 1
ATOM 6387 C CA . CYS B 1 330 ? 2.922 22.188 19.469 1 98.44 330 CYS B CA 1
ATOM 6388 C C . CYS B 1 330 ? 3.596 21.562 20.688 1 98.44 330 CYS B C 1
ATOM 6390 O O . CYS B 1 330 ? 3.148 21.766 21.828 1 98.44 330 CYS B O 1
ATOM 6392 N N . LEU B 1 331 ? 4.664 20.812 20.5 1 98.38 331 LEU B N 1
ATOM 6393 C CA . LEU B 1 331 ? 5.387 20.156 21.594 1 98.38 331 LEU B CA 1
ATOM 6394 C C . LEU B 1 331 ? 5.941 21.188 22.562 1 98.38 331 LEU B C 1
ATOM 6396 O O . LEU B 1 331 ? 5.871 21 23.781 1 98.38 331 LEU B O 1
ATOM 6400 N N . ALA B 1 332 ? 6.508 22.266 22.047 1 98.25 332 ALA B N 1
ATOM 6401 C CA . ALA B 1 332 ? 7.074 23.312 22.906 1 98.25 332 ALA B CA 1
ATOM 6402 C C . ALA B 1 332 ? 5.984 24 23.719 1 98.25 332 ALA B C 1
ATOM 6404 O O . ALA B 1 332 ? 6.156 24.234 24.922 1 98.25 332 ALA B O 1
ATOM 6405 N N . MET B 1 333 ? 4.875 24.344 23.062 1 97.88 333 MET B N 1
ATOM 6406 C CA . MET B 1 333 ? 3.783 25.047 23.734 1 97.88 333 MET B CA 1
ATOM 6407 C C . MET B 1 333 ? 3.131 24.172 24.797 1 97.88 333 MET B C 1
ATOM 6409 O O . MET B 1 333 ? 2.623 24.656 25.797 1 97.88 333 MET B O 1
ATOM 6413 N N . LEU B 1 334 ? 3.195 22.828 24.625 1 97.19 334 LEU B N 1
ATOM 6414 C CA . LEU B 1 334 ? 2.66 21.859 25.578 1 97.19 334 LEU B CA 1
ATOM 6415 C C . LEU B 1 334 ? 3.684 21.547 26.672 1 97.19 334 LEU B C 1
ATOM 6417 O O . LEU B 1 334 ? 3.383 20.828 27.625 1 97.19 334 LEU B O 1
ATOM 6421 N N . HIS B 1 335 ? 4.891 22.062 26.531 1 96.31 335 HIS B N 1
ATOM 6422 C CA . HIS B 1 335 ? 5.984 21.766 27.438 1 96.31 335 HIS B CA 1
ATOM 6423 C C . HIS B 1 335 ? 6.227 20.266 27.547 1 96.31 335 HIS B C 1
ATOM 6425 O O . HIS B 1 335 ? 6.309 19.703 28.641 1 96.31 335 HIS B O 1
ATOM 6431 N N . ALA B 1 336 ? 6.207 19.641 26.359 1 97.19 336 ALA B N 1
ATOM 6432 C CA . ALA B 1 336 ? 6.418 18.188 26.312 1 97.19 336 ALA B CA 1
ATOM 6433 C C . ALA B 1 336 ? 7.758 17.812 26.922 1 97.19 336 ALA B C 1
ATOM 6435 O O . ALA B 1 336 ? 8.75 18.516 26.75 1 97.19 336 ALA B O 1
ATOM 6436 N N . PRO B 1 337 ? 7.844 16.672 27.641 1 96.5 337 PRO B N 1
ATOM 6437 C CA . PRO B 1 337 ? 9.086 16.266 28.281 1 96.5 337 PRO B CA 1
ATOM 6438 C C . PRO B 1 337 ? 10.023 15.5 27.344 1 96.5 337 PRO B C 1
ATOM 6440 O O . PRO B 1 337 ? 10.539 14.438 27.688 1 96.5 337 PRO B O 1
ATOM 6443 N N . ILE B 1 338 ? 10.273 16.094 26.156 1 96.88 338 ILE B N 1
ATOM 6444 C CA . ILE B 1 338 ? 11.195 15.516 25.188 1 96.88 338 ILE B CA 1
ATOM 6445 C C . ILE B 1 338 ? 12.125 16.594 24.641 1 96.88 338 ILE B C 1
ATOM 6447 O O . ILE B 1 338 ? 11.836 17.797 24.766 1 96.88 338 ILE B O 1
ATOM 6451 N N . GLU B 1 339 ? 13.273 16.219 24.188 1 97.94 339 GLU B N 1
ATOM 6452 C CA . GLU B 1 339 ? 14.133 17.062 23.359 1 97.94 339 GLU B CA 1
ATOM 6453 C C . GLU B 1 339 ? 13.859 16.828 21.875 1 97.94 339 GLU B C 1
ATOM 6455 O O . GLU B 1 339 ? 13.875 15.695 21.406 1 97.94 339 GLU B O 1
ATOM 6460 N N . ALA B 1 340 ? 13.5 17.906 21.234 1 98.56 340 ALA B N 1
ATOM 6461 C CA . ALA B 1 340 ? 13.07 17.734 19.844 1 98.56 340 ALA B CA 1
ATOM 6462 C C . ALA B 1 340 ? 13.719 18.781 18.938 1 98.56 340 ALA B C 1
ATOM 6464 O O . ALA B 1 340 ? 13.891 19.938 19.328 1 98.56 340 ALA B O 1
ATOM 6465 N N . THR B 1 341 ? 14.102 18.328 17.734 1 98.88 341 THR B N 1
ATOM 6466 C CA . THR B 1 341 ? 14.602 19.219 16.688 1 98.88 341 THR B CA 1
ATOM 6467 C C . THR B 1 341 ? 13.812 19.047 15.398 1 98.88 341 THR B C 1
ATOM 6469 O O . THR B 1 341 ? 13.594 17.906 14.953 1 98.88 341 THR B O 1
ATOM 6472 N N . SER B 1 342 ? 13.289 20.125 14.859 1 98.88 342 SER B N 1
ATOM 6473 C CA . SER B 1 342 ? 12.695 20.125 13.523 1 98.88 342 SER B CA 1
ATOM 6474 C C . SER B 1 342 ? 13.641 20.734 12.5 1 98.88 342 SER B C 1
ATOM 6476 O O . SER B 1 342 ? 14.18 21.828 12.711 1 98.88 342 SER B O 1
ATOM 6478 N N . ILE B 1 343 ? 13.898 20.016 11.43 1 98.94 343 ILE B N 1
ATOM 6479 C CA . ILE B 1 343 ? 14.727 20.453 10.32 1 98.94 343 ILE B CA 1
ATOM 6480 C C . ILE B 1 343 ? 13.859 20.703 9.086 1 98.94 343 ILE B C 1
ATOM 6482 O O . ILE B 1 343 ? 13.25 19.781 8.555 1 98.94 343 ILE B O 1
ATOM 6486 N N . LEU B 1 344 ? 13.766 21.953 8.664 1 98.94 344 LEU B N 1
ATOM 6487 C CA . LEU B 1 344 ? 13 22.344 7.484 1 98.94 344 LEU B CA 1
ATOM 6488 C C . LEU B 1 344 ? 13.898 22.422 6.254 1 98.94 344 LEU B C 1
ATOM 6490 O O . LEU B 1 344 ? 14.797 23.266 6.195 1 98.94 344 LEU B O 1
ATOM 6494 N N . CYS B 1 345 ? 13.656 21.547 5.297 1 98.94 345 CYS B N 1
ATOM 6495 C CA . CYS B 1 345 ? 14.375 21.594 4.027 1 98.94 345 CYS B CA 1
ATOM 6496 C C . CYS B 1 345 ? 13.617 22.422 3 1 98.94 345 CYS B C 1
ATOM 6498 O O . CYS B 1 345 ? 12.852 21.891 2.199 1 98.94 345 CYS B O 1
ATOM 6500 N N . LEU B 1 346 ? 13.945 23.719 2.953 1 98.88 346 LEU B N 1
ATOM 6501 C CA . LEU B 1 346 ? 13.148 24.656 2.178 1 98.88 346 LEU B CA 1
ATOM 6502 C C . LEU B 1 346 ? 13.805 24.953 0.835 1 98.88 346 LEU B C 1
ATOM 6504 O O . LEU B 1 346 ? 14.984 25.312 0.785 1 98.88 346 LEU B O 1
ATOM 6508 N N . ALA B 1 347 ? 13.117 24.766 -0.216 1 98.75 347 ALA B N 1
ATOM 6509 C CA . ALA B 1 347 ? 13.578 25.094 -1.562 1 98.75 347 ALA B CA 1
ATOM 6510 C C . ALA B 1 347 ? 12.414 25.422 -2.482 1 98.75 347 ALA B C 1
ATOM 6512 O O . ALA B 1 347 ? 11.266 25.078 -2.184 1 98.75 347 ALA B O 1
ATOM 6513 N N . ASP B 1 348 ? 12.609 26.234 -3.428 1 97.69 348 ASP B N 1
ATOM 6514 C CA . ASP B 1 348 ? 11.766 26.422 -4.605 1 97.69 348 ASP B CA 1
ATOM 6515 C C . ASP B 1 348 ? 12.336 25.688 -5.812 1 97.69 348 ASP B C 1
ATOM 6517 O O . ASP B 1 348 ? 13.453 25.969 -6.246 1 97.69 348 ASP B O 1
ATOM 6521 N N . ASN B 1 349 ? 11.602 24.625 -6.293 1 98.31 349 ASN B N 1
ATOM 6522 C CA . ASN B 1 349 ? 12.062 23.891 -7.465 1 98.31 349 ASN B CA 1
ATOM 6523 C C . ASN B 1 349 ? 11.734 24.625 -8.758 1 98.31 349 ASN B C 1
ATOM 6525 O O . ASN B 1 349 ? 10.82 24.234 -9.492 1 98.31 349 ASN B O 1
ATOM 6529 N N . ALA B 1 350 ? 12.594 25.547 -9.039 1 96.25 350 ALA B N 1
ATOM 6530 C CA . ALA B 1 350 ? 12.336 26.5 -10.117 1 96.25 350 ALA B CA 1
ATOM 6531 C C . ALA B 1 350 ? 13.172 26.172 -11.352 1 96.25 350 ALA B C 1
ATOM 6533 O O . ALA B 1 350 ? 14.125 25.391 -11.273 1 96.25 350 ALA B O 1
ATOM 6534 N N . VAL B 1 351 ? 12.734 26.766 -12.477 1 95.44 351 VAL B N 1
ATOM 6535 C CA . VAL B 1 351 ? 13.461 26.609 -13.734 1 95.44 351 VAL B CA 1
ATOM 6536 C C . VAL B 1 351 ? 14.203 27.906 -14.062 1 95.44 351 VAL B C 1
ATOM 6538 O O . VAL B 1 351 ? 13.656 29 -13.891 1 95.44 351 VAL B O 1
ATOM 6541 N N . GLY B 1 352 ? 15.414 27.797 -14.406 1 94.5 352 GLY B N 1
ATOM 6542 C CA . GLY B 1 352 ? 16.266 28.906 -14.805 1 94.5 352 GLY B CA 1
ATOM 6543 C C . GLY B 1 352 ? 17.625 28.453 -15.328 1 94.5 352 GLY B C 1
ATOM 6544 O O . GLY B 1 352 ? 17.859 27.266 -15.523 1 94.5 352 GLY B O 1
ATOM 6545 N N . PRO B 1 353 ? 18.531 29.391 -15.617 1 92.19 353 PRO B N 1
ATOM 6546 C CA . PRO B 1 353 ? 19.828 29.047 -16.203 1 92.19 353 PRO B CA 1
ATOM 6547 C C . PRO B 1 353 ? 20.672 28.156 -15.289 1 92.19 353 PRO B C 1
ATOM 6549 O O . PRO B 1 353 ? 21.516 27.406 -15.773 1 92.19 353 PRO B O 1
ATOM 6552 N N . CYS B 1 354 ? 20.281 28.172 -13.984 1 93.75 354 CYS B N 1
ATOM 6553 C CA . CYS B 1 354 ? 21.094 27.438 -13.023 1 93.75 354 CYS B CA 1
ATOM 6554 C C . CYS B 1 354 ? 20.375 26.156 -12.586 1 93.75 354 CYS B C 1
ATOM 6556 O O . CYS B 1 354 ? 20.781 25.516 -11.609 1 93.75 354 CYS B O 1
ATOM 6558 N N . SER B 1 355 ? 19.375 25.828 -13.312 1 95.56 355 SER B N 1
ATOM 6559 C CA . SER B 1 355 ? 18.562 24.688 -12.938 1 95.56 355 SER B CA 1
ATOM 6560 C C . SER B 1 355 ? 19.406 23.406 -12.883 1 95.56 355 SER B C 1
ATOM 6562 O O . SER B 1 355 ? 20.297 23.219 -13.711 1 95.56 355 SER B O 1
ATOM 6564 N N . GLN B 1 356 ? 19.109 22.578 -11.844 1 94.44 356 GLN B N 1
ATOM 6565 C CA . GLN B 1 356 ? 19.594 21.219 -11.844 1 94.44 356 GLN B CA 1
ATOM 6566 C C . GLN B 1 356 ? 19.109 20.453 -13.07 1 94.44 356 GLN B C 1
ATOM 6568 O O . GLN B 1 356 ? 17.938 20.578 -13.469 1 94.44 356 GLN B O 1
ATOM 6573 N N . ARG B 1 357 ? 20.109 19.719 -13.852 1 94.75 357 ARG B N 1
ATOM 6574 C CA . ARG B 1 357 ? 19.766 19.047 -15.109 1 94.75 357 ARG B CA 1
ATOM 6575 C C . ARG B 1 357 ? 19.672 17.547 -14.914 1 94.75 357 ARG B C 1
ATOM 6577 O O . ARG B 1 357 ? 20.375 16.969 -14.07 1 94.75 357 ARG B O 1
ATOM 6584 N N . ASN B 1 358 ? 18.734 16.953 -15.547 1 94 358 ASN B N 1
ATOM 6585 C CA . ASN B 1 358 ? 18.906 15.508 -15.742 1 94 358 ASN B CA 1
ATOM 6586 C C . ASN B 1 358 ? 20.312 15.172 -16.234 1 94 358 ASN B C 1
ATOM 6588 O O . ASN B 1 358 ? 20.859 15.898 -17.078 1 94 358 ASN B O 1
ATOM 6592 N N . ASP B 1 359 ? 20.891 14.078 -15.695 1 93.5 359 ASP B N 1
ATOM 6593 C CA . ASP B 1 359 ? 22.234 13.586 -16.016 1 93.5 359 ASP B CA 1
ATOM 6594 C C . ASP B 1 359 ? 23.297 14.305 -15.195 1 93.5 359 ASP B C 1
ATOM 6596 O O . ASP B 1 359 ? 24.469 13.945 -15.25 1 93.5 359 ASP B O 1
ATOM 6600 N N . ASP B 1 360 ? 22.922 15.312 -14.406 1 95.19 360 ASP B N 1
ATOM 6601 C CA . ASP B 1 360 ? 23.859 15.805 -13.391 1 95.19 360 ASP B CA 1
ATOM 6602 C C . ASP B 1 360 ? 24.188 14.719 -12.375 1 95.19 360 ASP B C 1
ATOM 6604 O O . ASP B 1 360 ? 23.422 13.773 -12.188 1 95.19 360 ASP B O 1
ATOM 6608 N N . ILE B 1 361 ? 25.328 14.75 -11.797 1 96.88 361 ILE B N 1
ATOM 6609 C CA . ILE B 1 361 ? 25.688 13.906 -10.664 1 96.88 361 ILE B CA 1
ATOM 6610 C C . ILE B 1 361 ? 25.922 14.781 -9.43 1 96.88 361 ILE B C 1
ATOM 6612 O O . ILE B 1 361 ? 26.797 15.648 -9.43 1 96.88 361 ILE B O 1
ATOM 6616 N N . LEU B 1 362 ? 25.125 14.57 -8.406 1 97.25 362 LEU B N 1
ATOM 6617 C CA . LEU B 1 362 ? 25.203 15.305 -7.152 1 97.25 362 LEU B CA 1
ATOM 6618 C C . LEU B 1 362 ? 26 14.516 -6.113 1 97.25 362 LEU B C 1
ATOM 6620 O O . LEU B 1 362 ? 26.031 13.289 -6.156 1 97.25 362 LEU B O 1
ATOM 6624 N N . ARG B 1 363 ? 26.625 15.242 -5.285 1 97.5 363 ARG B N 1
ATOM 6625 C CA . ARG B 1 363 ? 27.125 14.695 -4.031 1 97.5 363 ARG B CA 1
ATOM 6626 C C . ARG B 1 363 ? 26.266 15.148 -2.854 1 97.5 363 ARG B C 1
ATOM 6628 O O . ARG B 1 363 ? 26.188 16.344 -2.564 1 97.5 363 ARG B O 1
ATOM 6635 N N . MET B 1 364 ? 25.641 14.211 -2.207 1 98.44 364 MET B N 1
ATOM 6636 C CA . MET B 1 364 ? 24.797 14.508 -1.06 1 98.44 364 MET B CA 1
ATOM 6637 C C . MET B 1 364 ? 25.625 14.797 0.181 1 98.44 364 MET B C 1
ATOM 6639 O O . MET B 1 364 ? 26.812 14.484 0.22 1 98.44 364 MET B O 1
ATOM 6643 N N . LYS B 1 365 ? 24.969 15.391 1.148 1 98.69 365 LYS B N 1
ATOM 6644 C CA . LYS B 1 365 ? 25.672 15.633 2.41 1 98.69 365 LYS B CA 1
ATOM 6645 C C . LYS B 1 365 ? 26.203 14.328 3.006 1 98.69 365 LYS B C 1
ATOM 6647 O O . LYS B 1 365 ? 27.234 14.32 3.67 1 98.69 365 LYS B O 1
ATOM 6652 N N . SER B 1 366 ? 25.594 13.203 2.783 1 98.44 366 SER B N 1
ATOM 6653 C CA . SER B 1 366 ? 25.953 11.891 3.283 1 98.44 366 SER B CA 1
ATOM 6654 C C . SER B 1 366 ? 27.203 11.359 2.576 1 98.44 366 SER B C 1
ATOM 6656 O O . SER B 1 366 ? 27.812 10.391 3.029 1 98.44 366 SER B O 1
ATOM 6658 N N . GLY B 1 367 ? 27.594 11.938 1.444 1 97.94 367 GLY B N 1
ATOM 6659 C CA . GLY B 1 367 ? 28.672 11.438 0.61 1 97.94 367 GLY B CA 1
ATOM 6660 C C . GLY B 1 367 ? 28.188 10.578 -0.541 1 97.94 367 GLY B C 1
ATOM 6661 O O . GLY B 1 367 ? 28.922 10.336 -1.494 1 97.94 367 GLY B O 1
ATOM 6662 N N . VAL B 1 368 ? 26.938 10.188 -0.523 1 98.06 368 VAL B N 1
ATOM 6663 C CA . VAL B 1 368 ? 26.328 9.398 -1.595 1 98.06 368 VAL B CA 1
ATOM 6664 C C . VAL B 1 368 ? 26.266 10.234 -2.871 1 98.06 368 VAL B C 1
ATOM 6666 O O . VAL B 1 368 ? 25.922 11.422 -2.824 1 98.06 368 VAL B O 1
ATOM 6669 N N . THR B 1 369 ? 26.672 9.672 -3.984 1 98 369 THR B N 1
ATOM 6670 C CA . THR B 1 369 ? 26.547 10.352 -5.27 1 98 369 THR B CA 1
ATOM 6671 C C . THR B 1 369 ? 25.266 9.938 -5.984 1 98 369 THR B C 1
ATOM 6673 O O . THR B 1 369 ? 24.875 8.773 -5.926 1 98 369 THR B O 1
ATOM 6676 N N . VAL B 1 370 ? 24.641 10.898 -6.594 1 98.5 370 VAL B N 1
ATOM 6677 C CA . VAL B 1 370 ? 23.328 10.641 -7.176 1 98.5 370 VAL B CA 1
ATOM 6678 C C . VAL B 1 370 ? 23.281 11.18 -8.602 1 98.5 370 VAL B C 1
ATOM 6680 O O . VAL B 1 370 ? 23.484 12.375 -8.828 1 98.5 370 VAL B O 1
ATOM 6683 N N . GLU B 1 371 ? 23.062 10.297 -9.578 1 98.25 371 GLU B N 1
ATOM 6684 C CA . GLU B 1 371 ? 22.734 10.68 -10.945 1 98.25 371 GLU B CA 1
ATOM 6685 C C . GLU B 1 371 ? 21.266 11.109 -11.062 1 98.25 371 GLU B C 1
ATOM 6687 O O . GLU B 1 371 ? 20.359 10.328 -10.773 1 98.25 371 GLU B O 1
ATOM 6692 N N . ILE B 1 372 ? 21.109 12.367 -11.516 1 97.69 372 ILE B N 1
ATOM 6693 C CA . ILE B 1 372 ? 19.734 12.875 -11.609 1 97.69 372 ILE B CA 1
ATOM 6694 C C . ILE B 1 372 ? 19.078 12.359 -12.883 1 97.69 372 ILE B C 1
ATOM 6696 O O . ILE B 1 372 ? 19.547 12.648 -13.992 1 97.69 372 ILE B O 1
ATOM 6700 N N . ASN B 1 373 ? 18 11.602 -12.719 1 98 373 ASN B N 1
ATOM 6701 C CA . ASN B 1 373 ? 17.266 11.164 -13.898 1 98 373 ASN B CA 1
ATOM 6702 C C . ASN B 1 373 ? 15.859 11.742 -13.93 1 98 373 ASN B C 1
ATOM 6704 O O . ASN B 1 373 ? 15.125 11.555 -14.898 1 98 373 ASN B O 1
ATOM 6708 N N . ASN B 1 374 ? 15.438 12.477 -12.867 1 98.06 374 ASN B N 1
ATOM 6709 C CA . ASN B 1 374 ? 14.141 13.141 -12.789 1 98.06 374 ASN B CA 1
ATOM 6710 C C . ASN B 1 374 ? 14.164 14.328 -11.828 1 98.06 374 ASN B C 1
ATOM 6712 O O . ASN B 1 374 ? 14.117 14.148 -10.609 1 98.06 374 ASN B O 1
ATOM 6716 N N . THR B 1 375 ? 14.141 15.555 -12.297 1 97.69 375 THR B N 1
ATOM 6717 C CA . THR B 1 375 ? 14.227 16.75 -11.469 1 97.69 375 THR B CA 1
ATOM 6718 C C . THR B 1 375 ? 12.898 17.031 -10.773 1 97.69 375 THR B C 1
ATOM 6720 O O . THR B 1 375 ? 12.82 17.906 -9.906 1 97.69 375 THR B O 1
ATOM 6723 N N . ASP B 1 376 ? 11.805 16.266 -11.148 1 97.31 376 ASP B N 1
ATOM 6724 C CA . ASP B 1 376 ? 10.523 16.328 -10.453 1 97.31 376 ASP B CA 1
ATOM 6725 C C . ASP B 1 376 ? 10.484 15.367 -9.266 1 97.31 376 ASP B C 1
ATOM 6727 O O . ASP B 1 376 ? 9.461 15.219 -8.609 1 97.31 376 ASP B O 1
ATOM 6731 N N . ALA B 1 377 ? 11.555 14.633 -9.023 1 98 377 ALA B N 1
ATOM 6732 C CA . ALA B 1 377 ? 11.758 13.836 -7.812 1 98 377 ALA B CA 1
ATOM 6733 C C . ALA B 1 377 ? 12.703 14.539 -6.848 1 98 377 ALA B C 1
ATOM 6735 O O . ALA B 1 377 ? 13.664 13.938 -6.363 1 98 377 ALA B O 1
ATOM 6736 N N . GLU B 1 378 ? 12.484 15.812 -6.57 1 97.69 378 GLU B N 1
ATOM 6737 C CA . GLU B 1 378 ? 13.359 16.688 -5.812 1 97.69 378 GLU B CA 1
ATOM 6738 C C . GLU B 1 378 ? 13.164 16.516 -4.309 1 97.69 378 GLU B C 1
ATOM 6740 O O . GLU B 1 378 ? 14.078 16.75 -3.523 1 97.69 378 GLU B O 1
ATOM 6745 N N . GLY B 1 379 ? 11.945 16.109 -3.855 1 98.5 379 GLY B N 1
ATOM 6746 C CA . GLY B 1 379 ? 11.641 15.992 -2.441 1 98.5 379 GLY B CA 1
ATOM 6747 C C . GLY B 1 379 ? 12.57 15.047 -1.707 1 98.5 379 GLY B C 1
ATOM 6748 O O . GLY B 1 379 ? 13.023 15.352 -0.603 1 98.5 379 GLY B O 1
ATOM 6749 N N . ARG B 1 380 ? 12.828 13.875 -2.338 1 98.44 380 ARG B N 1
ATOM 6750 C CA . ARG B 1 380 ? 13.68 12.898 -1.669 1 98.44 380 ARG B CA 1
ATOM 6751 C C . ARG B 1 380 ? 15.125 13.383 -1.624 1 98.44 380 ARG B C 1
ATOM 6753 O O . ARG B 1 380 ? 15.891 12.984 -0.742 1 98.44 380 ARG B O 1
ATOM 6760 N N . LEU B 1 381 ? 15.562 14.312 -2.543 1 98.75 381 LEU B N 1
ATOM 6761 C CA . LEU B 1 381 ? 16.906 14.867 -2.516 1 98.75 381 LEU B CA 1
ATOM 6762 C C . LEU B 1 381 ? 17.078 15.812 -1.33 1 98.75 381 LEU B C 1
ATOM 6764 O O . LEU B 1 381 ? 18.078 15.734 -0.612 1 98.75 381 LEU B O 1
ATOM 6768 N N . VAL B 1 382 ? 16.094 16.703 -1.127 1 98.94 382 VAL B N 1
ATOM 6769 C CA . VAL B 1 382 ? 16.219 17.656 -0.03 1 98.94 382 VAL B CA 1
ATOM 6770 C C . VAL B 1 382 ? 16.109 16.938 1.306 1 98.94 382 VAL B C 1
ATOM 6772 O O . VAL B 1 382 ? 16.828 17.25 2.256 1 98.94 382 VAL B O 1
ATOM 6775 N N . LEU B 1 383 ? 15.273 15.922 1.402 1 98.94 383 LEU B N 1
ATOM 6776 C CA . LEU B 1 383 ? 15.109 15.164 2.639 1 98.94 383 LEU B CA 1
ATOM 6777 C C . LEU B 1 383 ? 16.344 14.312 2.924 1 98.94 383 LEU B C 1
ATOM 6779 O O . LEU B 1 383 ? 16.703 14.094 4.086 1 98.94 383 LEU B O 1
ATOM 6783 N N . ALA B 1 384 ? 16.969 13.789 1.834 1 98.88 384 ALA B N 1
ATOM 6784 C CA . ALA B 1 384 ? 18.203 13.023 2.01 1 98.88 384 ALA B CA 1
ATOM 6785 C C . ALA B 1 384 ? 19.25 13.828 2.768 1 98.88 384 ALA B C 1
ATOM 6787 O O . ALA B 1 384 ? 19.875 13.32 3.703 1 98.88 384 ALA B O 1
ATOM 6788 N N . ASP B 1 385 ? 19.453 15.062 2.375 1 98.94 385 ASP B N 1
ATOM 6789 C CA . ASP B 1 385 ? 20.344 15.945 3.113 1 98.94 385 ASP B CA 1
ATOM 6790 C C . ASP B 1 385 ? 19.844 16.172 4.539 1 98.94 385 ASP B C 1
ATOM 6792 O O . ASP B 1 385 ? 20.641 16.203 5.48 1 98.94 385 ASP B O 1
ATOM 6796 N N . GLY B 1 386 ? 18.547 16.328 4.66 1 98.94 386 GLY B N 1
ATOM 6797 C CA . GLY B 1 386 ? 17.938 16.594 5.957 1 98.94 386 GLY B CA 1
ATOM 6798 C C . GLY B 1 386 ? 18.125 15.453 6.945 1 98.94 386 GLY B C 1
ATOM 6799 O O . GLY B 1 386 ? 18.469 15.688 8.109 1 98.94 386 GLY B O 1
ATOM 6800 N N . VAL B 1 387 ? 17.906 14.203 6.48 1 98.94 387 VAL B N 1
ATOM 6801 C CA . VAL B 1 387 ? 17.984 13.086 7.41 1 98.94 387 VAL B CA 1
ATOM 6802 C C . VAL B 1 387 ? 19.453 12.828 7.789 1 98.94 387 VAL B C 1
ATOM 6804 O O . VAL B 1 387 ? 19.734 12.398 8.906 1 98.94 387 VAL B O 1
ATOM 6807 N N . TYR B 1 388 ? 20.344 13.078 6.863 1 98.94 388 TYR B N 1
ATOM 6808 C CA . TYR B 1 388 ? 21.75 13.008 7.258 1 98.94 388 TYR B CA 1
ATOM 6809 C C . TYR B 1 388 ? 22.062 14.055 8.32 1 98.94 388 TYR B C 1
ATOM 6811 O O . TYR B 1 388 ? 22.75 13.758 9.305 1 98.94 388 TYR B O 1
ATOM 6819 N N . HIS B 1 389 ? 21.641 15.289 8.078 1 98.94 389 HIS B N 1
ATOM 6820 C CA . HIS B 1 389 ? 21.828 16.344 9.078 1 98.94 389 HIS B CA 1
ATOM 6821 C C . HIS B 1 389 ? 21.281 15.898 10.438 1 98.94 389 HIS B C 1
ATOM 6823 O O . HIS B 1 389 ? 21.969 16.078 11.453 1 98.94 389 HIS B O 1
ATOM 6829 N N . ALA B 1 390 ? 20.109 15.336 10.469 1 98.94 390 ALA B N 1
ATOM 6830 C CA . ALA B 1 390 ? 19.469 14.883 11.695 1 98.94 390 ALA B CA 1
ATOM 6831 C C . ALA B 1 390 ? 20.281 13.781 12.367 1 98.94 390 ALA B C 1
ATOM 6833 O O . ALA B 1 390 ? 20.375 13.727 13.594 1 98.94 390 ALA B O 1
ATOM 6834 N N . SER B 1 391 ? 20.875 12.914 11.586 1 98.81 391 SER B N 1
ATOM 6835 C CA . SER B 1 391 ? 21.484 11.711 12.133 1 98.81 391 SER B CA 1
ATOM 6836 C C . SER B 1 391 ? 22.953 11.953 12.469 1 98.81 391 SER B C 1
ATOM 6838 O O . SER B 1 391 ? 23.578 11.164 13.195 1 98.81 391 SER B O 1
ATOM 6840 N N . LYS B 1 392 ? 23.516 13.07 12 1 98.56 392 LYS B N 1
ATOM 6841 C CA . LYS B 1 392 ? 24.969 13.18 12.156 1 98.56 392 LYS B CA 1
ATOM 6842 C C . LYS B 1 392 ? 25.359 14.57 12.641 1 98.56 392 LYS B C 1
ATOM 6844 O O . LYS B 1 392 ? 26.359 14.727 13.359 1 98.56 392 LYS B O 1
ATOM 6849 N N . GLU B 1 393 ? 24.672 15.648 12.258 1 98.19 393 GLU B N 1
ATOM 6850 C CA . GLU B 1 393 ? 25.172 17.016 12.414 1 98.19 393 GLU B CA 1
ATOM 6851 C C . GLU B 1 393 ? 24.562 17.672 13.648 1 98.19 393 GLU B C 1
ATOM 6853 O O . GLU B 1 393 ? 25 18.75 14.062 1 98.19 393 GLU B O 1
ATOM 6858 N N . LEU B 1 394 ? 23.531 17.094 14.234 1 98.12 394 LEU B N 1
ATOM 6859 C CA . LEU B 1 394 ? 22.938 17.656 15.445 1 98.12 394 LEU B CA 1
ATOM 6860 C C . LEU B 1 394 ? 23.859 17.469 16.641 1 98.12 394 LEU B C 1
ATOM 6862 O O . LEU B 1 394 ? 24.781 16.656 16.594 1 98.12 394 LEU B O 1
ATOM 6866 N N . SER B 1 395 ? 23.594 18.203 17.734 1 95.69 395 SER B N 1
ATOM 6867 C CA . SER B 1 395 ? 24.406 18.141 18.938 1 95.69 395 SER B CA 1
ATOM 6868 C C . SER B 1 395 ? 24.141 16.859 19.719 1 95.69 395 SER B C 1
ATOM 6870 O O . SER B 1 395 ? 24.859 16.516 20.641 1 95.69 395 SER B O 1
ATOM 6872 N N . TYR B 1 396 ? 23.109 16.109 19.344 1 95.94 396 TYR B N 1
ATOM 6873 C CA . TYR B 1 396 ? 22.75 14.82 19.906 1 95.94 396 TYR B CA 1
ATOM 6874 C C . TYR B 1 396 ? 22.375 13.82 18.828 1 95.94 396 TYR B C 1
ATOM 6876 O O . TYR B 1 396 ? 22.141 14.203 17.672 1 95.94 396 TYR B O 1
ATOM 6884 N N . THR B 1 397 ? 22.422 12.547 19.156 1 97.62 397 THR B N 1
ATOM 6885 C CA . THR B 1 397 ? 21.922 11.516 18.266 1 97.62 397 THR B CA 1
ATOM 6886 C C . THR B 1 397 ? 20.469 11.18 18.609 1 97.62 397 THR B C 1
ATOM 6888 O O . THR B 1 397 ? 20.172 10.664 19.688 1 97.62 397 THR B O 1
ATOM 6891 N N . PRO B 1 398 ? 19.578 11.469 17.766 1 98.62 398 PRO B N 1
ATOM 6892 C CA . PRO B 1 398 ? 18.172 11.172 18.062 1 98.62 398 PRO B CA 1
ATOM 6893 C C . PRO B 1 398 ? 17.906 9.672 18.203 1 98.62 398 PRO B C 1
ATOM 6895 O O . PRO B 1 398 ? 18.484 8.867 17.469 1 98.62 398 PRO B O 1
ATOM 6898 N N . SER B 1 399 ? 17.031 9.328 19.125 1 98.44 399 SER B N 1
ATOM 6899 C CA . SER B 1 399 ? 16.578 7.941 19.234 1 98.44 399 SER B CA 1
ATOM 6900 C C . SER B 1 399 ? 15.664 7.566 18.062 1 98.44 399 SER B C 1
ATOM 6902 O O . SER B 1 399 ? 15.57 6.395 17.703 1 98.44 399 SER B O 1
ATOM 6904 N N . ILE B 1 400 ? 15.031 8.555 17.516 1 98.69 400 ILE B N 1
ATOM 6905 C CA . ILE B 1 400 ? 14.156 8.344 16.375 1 98.69 400 ILE B CA 1
ATOM 6906 C C . ILE B 1 400 ? 14.195 9.57 15.461 1 98.69 400 ILE B C 1
ATOM 6908 O O . ILE B 1 400 ? 14.203 10.703 15.945 1 98.69 400 ILE B O 1
ATOM 6912 N N . ILE B 1 401 ? 14.273 9.367 14.172 1 98.94 401 ILE B N 1
ATOM 6913 C CA . ILE B 1 401 ? 14.133 10.383 13.141 1 98.94 401 ILE B CA 1
ATOM 6914 C C . ILE B 1 401 ? 12.844 10.156 12.359 1 98.94 401 ILE B C 1
ATOM 6916 O O . ILE B 1 401 ? 12.578 9.039 11.898 1 98.94 401 ILE B O 1
ATOM 6920 N N . VAL B 1 402 ? 12 11.141 12.297 1 98.94 402 VAL B N 1
ATOM 6921 C CA . VAL B 1 402 ? 10.766 11.102 11.523 1 98.94 402 VAL B CA 1
ATOM 6922 C C . VAL B 1 402 ? 10.828 12.141 10.406 1 98.94 402 VAL B C 1
ATOM 6924 O O . VAL B 1 402 ? 10.922 13.344 10.672 1 98.94 402 VAL B O 1
ATOM 6927 N N . ASP B 1 403 ? 10.836 11.695 9.219 1 98.94 403 ASP B N 1
ATOM 6928 C CA . ASP B 1 403 ? 10.711 12.672 8.141 1 98.94 403 ASP B CA 1
ATOM 6929 C C . ASP B 1 403 ? 9.32 12.625 7.512 1 98.94 403 ASP B C 1
ATOM 6931 O O . ASP B 1 403 ? 8.711 11.555 7.406 1 98.94 403 ASP B O 1
ATOM 6935 N N . MET B 1 404 ? 8.758 13.789 7.207 1 98.94 404 MET B N 1
ATOM 6936 C CA . MET B 1 404 ? 7.426 13.945 6.625 1 98.94 404 MET B CA 1
ATOM 6937 C C . MET B 1 404 ? 7.496 14.711 5.309 1 98.94 404 MET B C 1
ATOM 6939 O O . MET B 1 404 ? 8.258 15.672 5.18 1 98.94 404 MET B O 1
ATOM 6943 N N . ALA B 1 405 ? 6.707 14.203 4.32 1 98.88 405 ALA B N 1
ATOM 6944 C CA . ALA B 1 405 ? 6.84 14.82 3.002 1 98.88 405 ALA B CA 1
ATOM 6945 C C . ALA B 1 405 ? 5.586 14.594 2.162 1 98.88 405 ALA B C 1
ATOM 6947 O O . ALA B 1 405 ? 4.988 13.516 2.207 1 98.88 405 ALA B O 1
ATOM 6948 N N . THR B 1 406 ? 5.16 15.617 1.459 1 98.5 406 THR B N 1
ATOM 6949 C CA . THR B 1 406 ? 4.371 15.391 0.255 1 98.5 406 THR B CA 1
ATOM 6950 C C . THR B 1 406 ? 5.238 14.805 -0.855 1 98.5 406 THR B C 1
ATOM 6952 O O . THR B 1 406 ? 5.648 15.516 -1.772 1 98.5 406 THR B O 1
ATOM 6955 N N . LEU B 1 407 ? 5.457 13.516 -0.836 1 98.38 407 LEU B N 1
ATOM 6956 C CA . LEU B 1 407 ? 6.594 12.969 -1.57 1 98.38 407 LEU B CA 1
ATOM 6957 C C . LEU B 1 407 ? 6.145 12.383 -2.904 1 98.38 407 LEU B C 1
ATOM 6959 O O . LEU B 1 407 ? 6.77 12.625 -3.938 1 98.38 407 LEU B O 1
ATOM 6963 N N . THR B 1 408 ? 5.148 11.539 -2.883 1 97.25 408 THR B N 1
ATOM 6964 C CA . THR B 1 408 ? 4.867 10.828 -4.125 1 97.25 408 THR B CA 1
ATOM 6965 C C . THR B 1 408 ? 3.365 10.75 -4.375 1 97.25 408 THR B C 1
ATOM 6967 O O . THR B 1 408 ? 2.582 10.594 -3.438 1 97.25 408 THR B O 1
ATOM 6970 N N . GLY B 1 409 ? 2.967 10.961 -5.68 1 95.44 409 GLY B N 1
ATOM 6971 C CA . GLY B 1 409 ? 1.607 10.617 -6.059 1 95.44 409 GLY B CA 1
ATOM 6972 C C . GLY B 1 409 ? 1.276 9.156 -5.824 1 95.44 409 GLY B C 1
ATOM 6973 O O . GLY B 1 409 ? 0.119 8.805 -5.582 1 95.44 409 GLY B O 1
ATOM 6974 N N . ALA B 1 410 ? 2.281 8.266 -5.832 1 97.5 410 ALA B N 1
ATOM 6975 C CA . ALA B 1 410 ? 2.123 6.832 -5.598 1 97.5 410 ALA B CA 1
ATOM 6976 C C . ALA B 1 410 ? 1.506 6.562 -4.227 1 97.5 410 ALA B C 1
ATOM 6978 O O . ALA B 1 410 ? 0.803 5.566 -4.039 1 97.5 410 ALA B O 1
ATOM 6979 N N . GLN B 1 411 ? 1.792 7.445 -3.266 1 98.25 411 GLN B N 1
ATOM 6980 C CA . GLN B 1 411 ? 1.199 7.305 -1.938 1 98.25 411 GLN B CA 1
ATOM 6981 C C . GLN B 1 411 ? -0.325 7.309 -2.014 1 98.25 411 GLN B C 1
ATOM 6983 O O . GLN B 1 411 ? -0.983 6.469 -1.396 1 98.25 411 GLN B O 1
ATOM 6988 N N . GLY B 1 412 ? -0.949 8.219 -2.766 1 97.75 412 GLY B N 1
ATOM 6989 C CA . GLY B 1 412 ? -2.395 8.25 -2.922 1 97.75 412 GLY B CA 1
ATOM 6990 C C . GLY B 1 412 ? -2.963 6.977 -3.518 1 97.75 412 GLY B C 1
ATOM 6991 O O . GLY B 1 412 ? -4.031 6.52 -3.109 1 97.75 412 GLY B O 1
ATOM 6992 N N . ILE B 1 413 ? -2.262 6.41 -4.457 1 97.5 413 ILE B N 1
ATOM 6993 C CA . ILE B 1 413 ? -2.682 5.176 -5.105 1 97.5 413 ILE B CA 1
ATOM 6994 C C . ILE B 1 413 ? -2.643 4.027 -4.102 1 97.5 413 ILE B C 1
ATOM 6996 O O . ILE B 1 413 ? -3.541 3.182 -4.078 1 97.5 413 ILE B O 1
ATOM 7000 N N . ALA B 1 414 ? -1.623 4.02 -3.277 1 98.25 414 ALA B N 1
ATOM 7001 C CA . ALA B 1 414 ? -1.37 2.902 -2.371 1 98.25 414 ALA B CA 1
ATOM 7002 C C . ALA B 1 414 ? -2.281 2.971 -1.148 1 98.25 414 ALA B C 1
ATOM 7004 O O . ALA B 1 414 ? -2.852 1.96 -0.734 1 98.25 414 ALA B O 1
ATOM 7005 N N . THR B 1 415 ? -2.396 4.234 -0.497 1 98.31 415 THR B N 1
ATOM 7006 C CA . THR B 1 415 ? -3.049 4.273 0.807 1 98.31 415 THR B CA 1
ATOM 7007 C C . THR B 1 415 ? -4.215 5.258 0.798 1 98.31 415 THR B C 1
ATOM 7009 O O . THR B 1 415 ? -4.949 5.367 1.784 1 98.31 415 THR B O 1
ATOM 7012 N N . GLY B 1 416 ? -4.422 6.012 -0.273 1 97.62 416 GLY B N 1
ATOM 7013 C CA . GLY B 1 416 ? -5.602 6.848 -0.422 1 97.62 416 GLY B CA 1
ATOM 7014 C C . GLY B 1 416 ? -5.41 8.25 0.118 1 97.62 416 GLY B C 1
ATOM 7015 O O . GLY B 1 416 ? -4.285 8.656 0.423 1 97.62 416 GLY B O 1
ATOM 7016 N N . GLN B 1 417 ? -6.492 9 0.268 1 96.88 417 GLN B N 1
ATOM 7017 C CA . GLN B 1 417 ? -6.473 10.43 0.575 1 96.88 417 GLN B CA 1
ATOM 7018 C C . GLN B 1 417 ? -6.461 10.664 2.082 1 96.88 417 GLN B C 1
ATOM 7020 O O . GLN B 1 417 ? -6.133 11.766 2.541 1 96.88 417 GLN B O 1
ATOM 7025 N N . HIS B 1 418 ? -6.809 9.656 2.854 1 96.94 418 HIS B N 1
ATOM 7026 C CA . HIS B 1 418 ? -6.996 9.875 4.285 1 96.94 418 HIS B CA 1
ATOM 7027 C C . HIS B 1 418 ? -5.832 9.305 5.09 1 96.94 418 HIS B C 1
ATOM 7029 O O . HIS B 1 418 ? -5.602 9.719 6.23 1 96.94 418 HIS B O 1
ATOM 7035 N N . HIS B 1 419 ? -5.09 8.328 4.551 1 98.56 419 HIS B N 1
ATOM 7036 C CA . HIS B 1 419 ? -4 7.652 5.246 1 98.56 419 HIS B CA 1
ATOM 7037 C C . HIS B 1 419 ? -2.646 8.078 4.691 1 98.56 419 HIS B C 1
ATOM 7039 O O . HIS B 1 419 ? -2.373 7.891 3.502 1 98.56 419 HIS B O 1
ATOM 7045 N N . ALA B 1 420 ? -1.767 8.586 5.551 1 98.81 420 ALA B N 1
ATOM 7046 C CA . ALA B 1 420 ? -0.37 8.703 5.141 1 98.81 420 ALA B CA 1
ATOM 7047 C C . ALA B 1 420 ? 0.286 7.332 5.016 1 98.81 420 ALA B C 1
ATOM 7049 O O . ALA B 1 420 ? -0.083 6.391 5.727 1 98.81 420 ALA B O 1
ATOM 7050 N N . ALA B 1 421 ? 1.196 7.223 4.074 1 98.81 421 ALA B N 1
ATOM 7051 C CA . ALA B 1 421 ? 2.006 6.012 3.979 1 98.81 421 ALA B CA 1
ATOM 7052 C C . ALA B 1 421 ? 3.217 6.086 4.902 1 98.81 421 ALA B C 1
ATOM 7054 O O . ALA B 1 421 ? 3.965 7.066 4.879 1 98.81 421 ALA B O 1
ATOM 7055 N N . ILE B 1 422 ? 3.465 5.039 5.684 1 98.38 422 ILE B N 1
ATOM 7056 C CA . ILE B 1 422 ? 4.609 5.016 6.586 1 98.38 422 ILE B CA 1
ATOM 7057 C C . ILE B 1 422 ? 5.605 3.953 6.133 1 98.38 422 ILE B C 1
ATOM 7059 O O . ILE B 1 422 ? 5.227 2.805 5.887 1 98.38 422 ILE B O 1
ATOM 7063 N N . TYR B 1 423 ? 6.781 4.312 5.93 1 98.69 423 TYR B N 1
ATOM 7064 C CA . TYR B 1 423 ? 7.934 3.455 5.684 1 98.69 423 TYR B CA 1
ATOM 7065 C C . TYR B 1 423 ? 8.898 3.486 6.863 1 98.69 423 TYR B C 1
ATOM 7067 O O . TYR B 1 423 ? 9.508 4.52 7.152 1 98.69 423 TYR B O 1
ATOM 7075 N N . ALA B 1 424 ? 9.008 2.35 7.59 1 98.69 424 ALA B N 1
ATOM 7076 C CA . ALA B 1 424 ? 9.727 2.352 8.859 1 98.69 424 ALA B CA 1
ATOM 7077 C C . ALA B 1 424 ? 10.758 1.227 8.914 1 98.69 424 ALA B C 1
ATOM 7079 O O . ALA B 1 424 ? 10.492 0.117 8.445 1 98.69 424 ALA B O 1
ATOM 7080 N N . ASN B 1 425 ? 11.898 1.513 9.57 1 97.69 425 ASN B N 1
ATOM 7081 C CA . ASN B 1 425 ? 12.961 0.511 9.641 1 97.69 425 ASN B CA 1
ATOM 7082 C C . ASN B 1 425 ? 12.711 -0.489 10.766 1 97.69 425 ASN B C 1
ATOM 7084 O O . ASN B 1 425 ? 13.367 -1.528 10.836 1 97.69 425 ASN B O 1
ATOM 7088 N N . THR B 1 426 ? 11.711 -0.22 11.68 1 97.69 426 THR B N 1
ATOM 7089 C CA . THR B 1 426 ? 11.414 -1.155 12.758 1 97.69 426 THR B CA 1
ATOM 7090 C C . THR B 1 426 ? 9.914 -1.434 12.828 1 97.69 426 THR B C 1
ATOM 7092 O O . THR B 1 426 ? 9.102 -0.561 12.516 1 97.69 426 THR B O 1
ATOM 7095 N N . ASP B 1 427 ? 9.594 -2.654 13.281 1 96.56 427 ASP B N 1
ATOM 7096 C CA . ASP B 1 427 ? 8.203 -3.049 13.5 1 96.56 427 ASP B CA 1
ATOM 7097 C C . ASP B 1 427 ? 7.562 -2.211 14.602 1 96.56 427 ASP B C 1
ATOM 7099 O O . ASP B 1 427 ? 6.391 -1.844 14.508 1 96.56 427 ASP B O 1
ATOM 7103 N N . ALA B 1 428 ? 8.312 -1.87 15.617 1 97.38 428 ALA B N 1
ATOM 7104 C CA . ALA B 1 428 ? 7.812 -1.118 16.766 1 97.38 428 ALA B CA 1
ATOM 7105 C C . ALA B 1 428 ? 7.352 0.276 16.344 1 97.38 428 ALA B C 1
ATOM 7107 O O . ALA B 1 428 ? 6.262 0.717 16.734 1 97.38 428 ALA B O 1
ATOM 7108 N N . SER B 1 429 ? 8.156 0.971 15.586 1 97.62 429 SER B N 1
ATOM 7109 C CA . SER B 1 429 ? 7.777 2.311 15.148 1 97.62 429 SER B CA 1
ATOM 7110 C C . SER B 1 429 ? 6.586 2.264 14.195 1 97.62 429 SER B C 1
ATOM 7112 O O . SER B 1 429 ? 5.715 3.133 14.242 1 97.62 429 SER B O 1
ATOM 7114 N N . GLU B 1 430 ? 6.586 1.262 13.305 1 97.69 430 GLU B N 1
ATOM 7115 C CA . GLU B 1 430 ? 5.461 1.096 12.391 1 97.69 430 GLU B CA 1
ATOM 7116 C C . GLU B 1 430 ? 4.145 0.973 13.156 1 97.69 430 GLU B C 1
ATOM 7118 O O . GLU B 1 430 ? 3.186 1.694 12.875 1 97.69 430 GLU B O 1
ATOM 7123 N N . LYS B 1 431 ? 4.09 0.12 14.148 1 97.75 431 LYS B N 1
ATOM 7124 C CA . LYS B 1 431 ? 2.896 -0.117 14.953 1 97.75 431 LYS B CA 1
ATOM 7125 C C . LYS B 1 431 ? 2.508 1.131 15.734 1 97.75 431 LYS B C 1
ATOM 7127 O O . LYS B 1 431 ? 1.322 1.445 15.867 1 97.75 431 LYS B O 1
ATOM 7132 N N . ARG B 1 432 ? 3.492 1.799 16.25 1 98.06 432 ARG B N 1
ATOM 7133 C CA . ARG B 1 432 ? 3.26 3.008 17.031 1 98.06 432 ARG B CA 1
ATOM 7134 C C . ARG B 1 432 ? 2.568 4.078 16.188 1 98.06 432 ARG B C 1
ATOM 7136 O O . ARG B 1 432 ? 1.6 4.695 16.641 1 98.06 432 ARG B O 1
ATOM 7143 N N . PHE B 1 433 ? 3.037 4.305 15 1 98.69 433 PHE B N 1
ATOM 7144 C CA . PHE B 1 433 ? 2.469 5.336 14.141 1 98.69 433 PHE B CA 1
ATOM 7145 C C . PHE B 1 433 ? 1.062 4.953 13.695 1 98.69 433 PHE B C 1
ATOM 7147 O O . PHE B 1 433 ? 0.172 5.801 13.633 1 98.69 433 PHE B O 1
ATOM 7154 N N . VAL B 1 434 ? 0.819 3.682 13.336 1 98.38 434 VAL B N 1
ATOM 7155 C CA . VAL B 1 434 ? -0.503 3.217 12.93 1 98.38 434 VAL B CA 1
ATOM 7156 C C . VAL B 1 434 ? -1.489 3.387 14.078 1 98.38 434 VAL B C 1
ATOM 7158 O O . VAL B 1 434 ? -2.588 3.914 13.898 1 98.38 434 VAL B O 1
ATOM 7161 N N . ALA B 1 435 ? -1.072 2.988 15.289 1 98.06 435 ALA B N 1
ATOM 7162 C CA . ALA B 1 435 ? -1.94 3.072 16.469 1 98.06 435 ALA B CA 1
ATOM 7163 C C . ALA B 1 435 ? -2.268 4.523 16.797 1 98.06 435 ALA B C 1
ATOM 7165 O O . ALA B 1 435 ? -3.422 4.855 17.078 1 98.06 435 ALA B O 1
ATOM 7166 N N . SER B 1 436 ? -1.297 5.363 16.766 1 98.06 436 SER B N 1
ATOM 7167 C CA . SER B 1 436 ? -1.492 6.773 17.094 1 98.06 436 SER B CA 1
ATOM 7168 C C . SER B 1 436 ? -2.4 7.453 16.078 1 98.06 436 SER B C 1
ATOM 7170 O O . SER B 1 436 ? -3.213 8.312 16.438 1 98.06 436 SER B O 1
ATOM 7172 N N . GLY B 1 437 ? -2.18 7.109 14.797 1 98.19 437 GLY B N 1
ATOM 7173 C CA . GLY B 1 437 ? -3.031 7.668 13.758 1 98.19 437 GLY B CA 1
ATOM 7174 C C . GLY B 1 437 ? -4.504 7.375 13.977 1 98.19 437 GLY B C 1
ATOM 7175 O O . GLY B 1 437 ? -5.352 8.242 13.766 1 98.19 437 GLY B O 1
ATOM 7176 N N . LYS B 1 438 ? -4.84 6.211 14.438 1 97.31 438 LYS B N 1
ATOM 7177 C CA . LYS B 1 438 ? -6.223 5.797 14.656 1 97.31 438 LYS B CA 1
ATOM 7178 C C . LYS B 1 438 ? -6.836 6.527 15.852 1 97.31 438 LYS B C 1
ATOM 7180 O O . LYS B 1 438 ? -8.055 6.594 15.977 1 97.31 438 LYS B O 1
ATOM 7185 N N . VAL B 1 439 ? -6 7.082 16.703 1 96.81 439 VAL B N 1
ATOM 7186 C CA . VAL B 1 439 ? -6.496 7.777 17.891 1 96.81 439 VAL B CA 1
ATOM 7187 C C . VAL B 1 439 ? -6.625 9.266 17.594 1 96.81 439 VAL B C 1
ATOM 7189 O O . VAL B 1 439 ? -7.648 9.883 17.922 1 96.81 439 VAL B O 1
ATOM 7192 N N . CYS B 1 440 ? -5.676 9.844 16.922 1 97.5 440 CYS B N 1
ATOM 7193 C CA . CYS B 1 440 ? -5.648 11.297 16.781 1 97.5 440 CYS B CA 1
ATOM 7194 C C . CYS B 1 440 ? -6.332 11.727 15.5 1 97.5 440 CYS B C 1
ATOM 7196 O O . CYS B 1 440 ? -6.641 12.906 15.32 1 97.5 440 CYS B O 1
ATOM 7198 N N . GLY B 1 441 ? -6.574 10.797 14.609 1 97.56 441 GLY B N 1
ATOM 7199 C CA . GLY B 1 441 ? -7.305 11.117 13.391 1 97.56 441 GLY B CA 1
ATOM 7200 C C . GLY B 1 441 ? -6.402 11.32 12.195 1 97.56 441 GLY B C 1
ATOM 7201 O O . GLY B 1 441 ? -6.867 11.312 11.047 1 97.56 441 GLY B O 1
ATOM 7202 N N . ASP B 1 442 ? -5.113 11.633 12.344 1 98.5 442 ASP B N 1
ATOM 7203 C CA . ASP B 1 442 ? -4.137 11.609 11.258 1 98.5 442 ASP B CA 1
ATOM 7204 C C . ASP B 1 442 ? -3.721 10.172 10.938 1 98.5 442 ASP B C 1
ATOM 7206 O O . ASP B 1 442 ? -2.674 9.711 11.391 1 98.5 442 ASP B O 1
ATOM 7210 N N . LEU B 1 443 ? -4.512 9.531 10.062 1 98.69 443 LEU B N 1
ATOM 7211 C CA . LEU B 1 443 ? -4.414 8.094 9.828 1 98.69 443 LEU B CA 1
ATOM 7212 C C . LEU B 1 443 ? -3.121 7.746 9.102 1 98.69 443 LEU B C 1
ATOM 7214 O O . LEU B 1 443 ? -2.695 8.477 8.203 1 98.69 443 LEU B O 1
ATOM 7218 N N . CYS B 1 444 ? -2.49 6.656 9.531 1 98.69 444 CYS B N 1
ATOM 7219 C CA . CYS B 1 444 ? -1.277 6.117 8.93 1 98.69 444 CYS B CA 1
ATOM 7220 C C . CYS B 1 444 ? -1.473 4.66 8.523 1 98.69 444 CYS B C 1
ATOM 7222 O O . CYS B 1 444 ? -2.229 3.93 9.164 1 98.69 444 CYS B O 1
ATOM 7224 N N . PHE B 1 445 ? -0.868 4.27 7.469 1 98.75 445 PHE B N 1
ATOM 7225 C CA . PHE B 1 445 ? -0.837 2.875 7.043 1 98.75 445 PHE B CA 1
ATOM 7226 C C . PHE B 1 445 ? 0.53 2.512 6.477 1 98.75 445 PHE B C 1
ATOM 7228 O O . PHE B 1 445 ? 1.138 3.301 5.75 1 98.75 445 PHE B O 1
ATOM 7235 N N . PRO B 1 446 ? 1.066 1.287 6.805 1 98.38 446 PRO B N 1
ATOM 7236 C CA . PRO B 1 446 ? 2.426 0.936 6.391 1 98.38 446 PRO B CA 1
ATOM 7237 C C . PRO B 1 446 ? 2.518 0.579 4.91 1 98.38 446 PRO B C 1
ATOM 7239 O O . PRO B 1 446 ? 1.507 0.237 4.289 1 98.38 446 PRO B O 1
ATOM 7242 N N . VAL B 1 447 ? 3.666 0.727 4.336 1 98.56 447 VAL B N 1
ATOM 7243 C CA . VAL B 1 447 ? 4.031 0.188 3.031 1 98.56 447 VAL B CA 1
ATOM 7244 C C . VAL B 1 447 ? 5.207 -0.774 3.18 1 98.56 447 VAL B C 1
ATOM 7246 O O . VAL B 1 447 ? 5.812 -0.864 4.25 1 98.56 447 VAL B O 1
ATOM 7249 N N . VAL B 1 448 ? 5.574 -1.496 2.119 1 98.56 448 VAL B N 1
ATOM 7250 C CA . VAL B 1 448 ? 6.512 -2.615 2.156 1 98.56 448 VAL B CA 1
ATOM 7251 C C . VAL B 1 448 ? 7.91 -2.107 2.504 1 98.56 448 VAL B C 1
ATOM 7253 O O . VAL B 1 448 ? 8.438 -1.215 1.835 1 98.56 448 VAL B O 1
ATOM 7256 N N . TYR B 1 449 ? 8.516 -2.623 3.551 1 98.31 449 TYR B N 1
ATOM 7257 C CA . TYR B 1 449 ? 9.914 -2.385 3.881 1 98.31 449 TYR B CA 1
ATOM 7258 C C . TYR B 1 449 ? 10.781 -3.561 3.451 1 98.31 449 TYR B C 1
ATOM 7260 O O . TYR B 1 449 ? 10.906 -4.547 4.184 1 98.31 449 TYR B O 1
ATOM 7268 N N . CYS B 1 450 ? 11.43 -3.471 2.295 1 97.62 450 CYS B N 1
ATOM 7269 C CA . CYS B 1 450 ? 12.328 -4.473 1.734 1 97.62 450 CYS B CA 1
ATOM 7270 C C . CYS B 1 450 ? 13.453 -3.812 0.938 1 97.62 450 CYS B C 1
ATOM 7272 O O . CYS B 1 450 ? 13.492 -3.918 -0.289 1 97.62 450 CYS B O 1
ATOM 7274 N N . PRO B 1 451 ? 14.453 -3.227 1.632 1 97.06 451 PRO B N 1
ATOM 7275 C CA . PRO B 1 451 ? 15.539 -2.504 0.963 1 97.06 451 PRO B CA 1
ATOM 7276 C C . PRO B 1 451 ? 16.203 -3.324 -0.14 1 97.06 451 PRO B C 1
ATOM 7278 O O . PRO B 1 451 ? 16.594 -2.775 -1.173 1 97.06 451 PRO B O 1
ATOM 7281 N N . GLU B 1 452 ? 16.359 -4.613 -0 1 94.81 452 GLU B N 1
ATOM 7282 C CA . GLU B 1 452 ? 17.031 -5.434 -1.001 1 94.81 452 GLU B CA 1
ATOM 7283 C C . GLU B 1 452 ? 16.234 -5.492 -2.299 1 94.81 452 GLU B C 1
ATOM 7285 O O . GLU B 1 452 ? 16.781 -5.766 -3.365 1 94.81 452 GLU B O 1
ATOM 7290 N N . PHE B 1 453 ? 14.836 -5.293 -2.199 1 96.81 453 PHE B N 1
ATOM 7291 C CA . PHE B 1 453 ? 14.031 -5.223 -3.414 1 96.81 453 PHE B CA 1
ATOM 7292 C C . PHE B 1 453 ? 13.969 -3.791 -3.938 1 96.81 453 PHE B C 1
ATOM 7294 O O . PHE B 1 453 ? 13.742 -3.57 -5.129 1 96.81 453 PHE B O 1
ATOM 7301 N N . HIS B 1 454 ? 14.148 -2.77 -3.059 1 98.06 454 HIS B N 1
ATOM 7302 C CA . HIS B 1 454 ? 13.953 -1.371 -3.424 1 98.06 454 HIS B CA 1
ATOM 7303 C C . HIS B 1 454 ? 15.227 -0.765 -3.996 1 98.06 454 HIS B C 1
ATOM 7305 O O . HIS B 1 454 ? 15.18 -0.02 -4.977 1 98.06 454 HIS B O 1
ATOM 7311 N N . ASN B 1 455 ? 16.375 -1.021 -3.502 1 97.69 455 ASN B N 1
ATOM 7312 C CA . ASN B 1 455 ? 17.625 -0.37 -3.859 1 97.69 455 ASN B CA 1
ATOM 7313 C C . ASN B 1 455 ? 18 -0.617 -5.32 1 97.69 455 ASN B C 1
ATOM 7315 O O . ASN B 1 455 ? 18.5 0.281 -6 1 97.69 455 ASN B O 1
ATOM 7319 N N . PRO B 1 456 ? 17.719 -1.873 -5.859 1 96.75 456 PRO B N 1
ATOM 7320 C CA . PRO B 1 456 ? 18.047 -2.088 -7.27 1 96.75 456 PRO B CA 1
ATOM 7321 C C . PRO B 1 456 ? 17.312 -1.122 -8.203 1 96.75 456 PRO B C 1
ATOM 7323 O O . PRO B 1 456 ? 17.766 -0.876 -9.32 1 96.75 456 PRO B O 1
ATOM 7326 N N . GLU B 1 457 ? 16.219 -0.552 -7.801 1 97.81 457 GLU B N 1
ATOM 7327 C CA . GLU B 1 457 ? 15.453 0.386 -8.609 1 97.81 457 GLU B CA 1
ATOM 7328 C C . GLU B 1 457 ? 16.25 1.666 -8.875 1 97.81 457 GLU B C 1
ATOM 7330 O O . GLU B 1 457 ? 15.938 2.408 -9.812 1 97.81 457 GLU B O 1
ATOM 7335 N N . PHE B 1 458 ? 17.344 1.946 -8.047 1 98.31 458 PHE B N 1
ATOM 7336 C CA . PHE B 1 458 ? 18.094 3.195 -8.141 1 98.31 458 PHE B CA 1
ATOM 7337 C C . PHE B 1 458 ? 19.438 2.977 -8.828 1 98.31 458 PHE B C 1
ATOM 7339 O O . PHE B 1 458 ? 20.328 3.816 -8.742 1 98.31 458 PHE B O 1
ATOM 7346 N N . TYR B 1 459 ? 19.609 1.876 -9.492 1 97.12 459 TYR B N 1
ATOM 7347 C CA . TYR B 1 459 ? 20.875 1.549 -10.117 1 97.12 459 TYR B CA 1
ATOM 7348 C C . TYR B 1 459 ? 21.312 2.654 -11.07 1 97.12 459 TYR B C 1
ATOM 7350 O O . TYR B 1 459 ? 20.516 3.158 -11.859 1 97.12 459 TYR B O 1
ATOM 7358 N N . SER B 1 460 ? 22.531 3.104 -10.969 1 96.5 460 SER B N 1
ATOM 7359 C CA . SER B 1 460 ? 23.219 4 -11.883 1 96.5 460 SER B CA 1
ATOM 7360 C C . SER B 1 460 ? 24.562 3.412 -12.312 1 96.5 460 SER B C 1
ATOM 7362 O O . SER B 1 460 ? 25.266 2.801 -11.508 1 96.5 460 SER B O 1
ATOM 7364 N N . ALA B 1 461 ? 24.969 3.574 -13.523 1 95.44 461 ALA B N 1
ATOM 7365 C CA . ALA B 1 461 ? 26.25 3.104 -14.023 1 95.44 461 ALA B CA 1
ATOM 7366 C C . ALA B 1 461 ? 27.375 4.043 -13.609 1 95.44 461 ALA B C 1
ATOM 7368 O O . ALA B 1 461 ? 28.562 3.678 -13.672 1 95.44 461 ALA B O 1
ATOM 7369 N N . VAL B 1 462 ? 27.062 5.254 -13.164 1 95.88 462 VAL B N 1
ATOM 7370 C CA . VAL B 1 462 ? 28.109 6.258 -13.039 1 95.88 462 VAL B CA 1
ATOM 7371 C C . VAL B 1 462 ? 28.078 6.867 -11.641 1 95.88 462 VAL B C 1
ATOM 7373 O O . VAL B 1 462 ? 29.016 7.555 -11.234 1 95.88 462 VAL B O 1
ATOM 7376 N N . ALA B 1 463 ? 27 6.66 -10.859 1 97.38 463 ALA B N 1
ATOM 7377 C CA . ALA B 1 463 ? 26.859 7.156 -9.492 1 97.38 463 ALA B CA 1
ATOM 7378 C C . ALA B 1 463 ? 26.391 6.051 -8.555 1 97.38 463 ALA B C 1
ATOM 7380 O O . ALA B 1 463 ? 26.109 4.934 -9 1 97.38 463 ALA B O 1
ATOM 7381 N N . ASP B 1 464 ? 26.281 6.324 -7.27 1 97.62 464 ASP B N 1
ATOM 7382 C CA . ASP B 1 464 ? 25.781 5.332 -6.316 1 97.62 464 ASP B CA 1
ATOM 7383 C C . ASP B 1 464 ? 24.297 5.027 -6.559 1 97.62 464 ASP B C 1
ATOM 7385 O O . ASP B 1 464 ? 23.875 3.877 -6.445 1 97.62 464 ASP B O 1
ATOM 7389 N N . TYR B 1 465 ? 23.516 6.066 -6.785 1 98.25 465 TYR B N 1
ATOM 7390 C CA . TYR B 1 465 ? 22.094 5.902 -7.035 1 98.25 465 TYR B CA 1
ATOM 7391 C C . TYR B 1 465 ? 21.609 6.867 -8.117 1 98.25 465 TYR B C 1
ATOM 7393 O O . TYR B 1 465 ? 22.266 7.875 -8.391 1 98.25 465 TYR B O 1
ATOM 7401 N N . LYS B 1 466 ? 20.531 6.543 -8.773 1 98.44 466 LYS B N 1
ATOM 7402 C CA . LYS B 1 466 ? 19.656 7.539 -9.375 1 98.44 466 LYS B CA 1
ATOM 7403 C C . LYS B 1 466 ? 18.609 8.016 -8.375 1 98.44 466 LYS B C 1
ATOM 7405 O O . LYS B 1 466 ? 18.344 7.352 -7.371 1 98.44 466 LYS B O 1
ATOM 7410 N N . ASN B 1 467 ? 18.047 9.188 -8.641 1 98.19 467 ASN B N 1
ATOM 7411 C CA . ASN B 1 467 ? 17.125 9.719 -7.637 1 98.19 467 ASN B CA 1
ATOM 7412 C C . ASN B 1 467 ? 15.695 9.266 -7.887 1 98.19 467 ASN B C 1
ATOM 7414 O O . ASN B 1 467 ? 14.82 9.445 -7.039 1 98.19 467 ASN B O 1
ATOM 7418 N N . SER B 1 468 ? 15.461 8.688 -9.016 1 97.56 468 SER B N 1
ATOM 7419 C CA . SER B 1 468 ? 14.141 8.156 -9.328 1 97.56 468 SER B CA 1
ATOM 7420 C C . SER B 1 468 ? 14.227 6.703 -9.789 1 97.56 468 SER B C 1
ATOM 7422 O O . SER B 1 468 ? 15.227 6.297 -10.383 1 97.56 468 SER B O 1
ATOM 7424 N N . VAL B 1 469 ? 13.141 5.961 -9.602 1 97.81 469 VAL B N 1
ATOM 7425 C CA . VAL B 1 469 ? 13.102 4.52 -9.805 1 97.81 469 VAL B CA 1
ATOM 7426 C C . VAL B 1 469 ? 13.164 4.199 -11.297 1 97.81 469 VAL B C 1
ATOM 7428 O O . VAL B 1 469 ? 12.734 5.008 -12.125 1 97.81 469 VAL B O 1
ATOM 7431 N N . LYS B 1 470 ? 13.695 3.016 -11.531 1 96.31 470 LYS B N 1
ATOM 7432 C CA . LYS B 1 470 ? 13.688 2.459 -12.883 1 96.31 470 LYS B CA 1
ATOM 7433 C C . LYS B 1 470 ? 12.258 2.18 -13.344 1 96.31 470 LYS B C 1
ATOM 7435 O O . LYS B 1 470 ? 11.906 2.461 -14.492 1 96.31 470 LYS B O 1
ATOM 7440 N N . SER B 1 471 ? 11.43 1.638 -12.477 1 95.56 471 SER B N 1
ATOM 7441 C CA . SER B 1 471 ? 10.039 1.316 -12.781 1 95.56 471 SER B CA 1
ATOM 7442 C C . SER B 1 471 ? 9.094 1.93 -11.758 1 95.56 471 SER B C 1
ATOM 7444 O O . SER B 1 471 ? 9.156 1.604 -10.57 1 95.56 471 SER B O 1
ATOM 7446 N N . ARG B 1 472 ? 8.125 2.717 -12.242 1 93.75 472 ARG B N 1
ATOM 7447 C CA . ARG B 1 472 ? 7.152 3.365 -11.367 1 93.75 472 ARG B CA 1
ATOM 7448 C C . ARG B 1 472 ? 6.109 2.367 -10.875 1 93.75 472 ARG B C 1
ATOM 7450 O O . ARG B 1 472 ? 5.371 2.652 -9.93 1 93.75 472 ARG B O 1
ATOM 7457 N N . SER B 1 473 ? 6.031 1.214 -11.438 1 94.38 473 SER B N 1
ATOM 7458 C CA . SER B 1 473 ? 5.043 0.197 -11.094 1 94.38 473 SER B CA 1
ATOM 7459 C C . SER B 1 473 ? 5.637 -0.853 -10.156 1 94.38 473 SER B C 1
ATOM 7461 O O . SER B 1 473 ? 5.113 -1.964 -10.055 1 94.38 473 SER B O 1
ATOM 7463 N N . ASN B 1 474 ? 6.785 -0.551 -9.523 1 96.69 474 ASN B N 1
ATOM 7464 C CA . ASN B 1 474 ? 7.449 -1.465 -8.594 1 96.69 474 ASN B CA 1
ATOM 7465 C C . ASN B 1 474 ? 7.68 -0.815 -7.234 1 96.69 474 ASN B C 1
ATOM 7467 O O . ASN B 1 474 ? 8.812 -0.472 -6.891 1 96.69 474 ASN B O 1
ATOM 7471 N N . ALA B 1 475 ? 6.59 -0.759 -6.445 1 97.94 475 ALA B N 1
ATOM 7472 C CA . ALA B 1 475 ? 6.609 -0.253 -5.074 1 97.94 475 ALA B CA 1
ATOM 7473 C C . ALA B 1 475 ? 7.207 1.149 -5.016 1 97.94 475 ALA B C 1
ATOM 7475 O O . ALA B 1 475 ? 8.07 1.426 -4.184 1 97.94 475 ALA B O 1
ATOM 7476 N N . GLN B 1 476 ? 6.754 2.018 -5.883 1 97.75 476 GLN B N 1
ATOM 7477 C CA . GLN B 1 476 ? 7.316 3.359 -5.988 1 97.75 476 GLN B CA 1
ATOM 7478 C C . GLN B 1 476 ? 7.242 4.098 -4.656 1 97.75 476 GLN B C 1
ATOM 7480 O O . GLN B 1 476 ? 8.148 4.859 -4.309 1 97.75 476 GLN B O 1
ATOM 7485 N N . VAL B 1 477 ? 6.172 3.967 -3.895 1 97.5 477 VAL B N 1
ATOM 7486 C CA . VAL B 1 477 ? 5.988 4.652 -2.619 1 97.5 477 VAL B CA 1
ATOM 7487 C C . VAL B 1 477 ? 7.059 4.199 -1.629 1 97.5 477 VAL B C 1
ATOM 7489 O O . VAL B 1 477 ? 7.645 5.02 -0.92 1 97.5 477 VAL B O 1
ATOM 7492 N N . SER B 1 478 ? 7.383 2.893 -1.581 1 98.62 478 SER B N 1
ATOM 7493 C CA . SER B 1 478 ? 8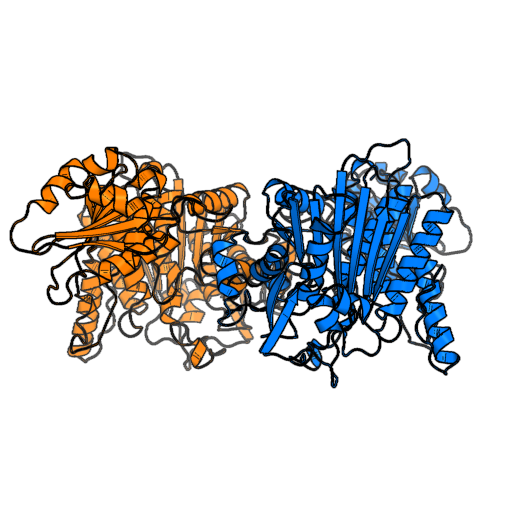.422 2.354 -0.709 1 98.62 478 SER B CA 1
ATOM 7494 C C . SER B 1 478 ? 9.805 2.781 -1.173 1 98.62 478 SER B C 1
ATOM 7496 O O . SER B 1 478 ? 10.672 3.102 -0.353 1 98.62 478 SER B O 1
ATOM 7498 N N . CYS B 1 479 ? 9.992 2.766 -2.479 1 98.62 479 CYS B N 1
ATOM 7499 C CA . CYS B 1 479 ? 11.297 3.111 -3.041 1 98.62 479 CYS B CA 1
ATOM 7500 C C . CYS B 1 479 ? 11.664 4.551 -2.709 1 98.62 479 CYS B C 1
ATOM 7502 O O . CYS B 1 479 ? 12.82 4.836 -2.383 1 98.62 479 CYS B O 1
ATOM 7504 N N . ALA B 1 480 ? 10.688 5.422 -2.779 1 98.56 480 ALA B N 1
ATOM 7505 C CA . ALA B 1 480 ? 10.969 6.82 -2.465 1 98.56 480 ALA B CA 1
ATOM 7506 C C . ALA B 1 480 ? 11.445 6.973 -1.025 1 98.56 480 ALA B C 1
ATOM 7508 O O . ALA B 1 480 ? 12.398 7.711 -0.757 1 98.56 480 ALA B O 1
ATOM 7509 N N . GLY B 1 481 ? 10.781 6.301 -0.082 1 98.62 481 GLY B N 1
ATOM 7510 C CA . GLY B 1 481 ? 11.25 6.289 1.296 1 98.62 481 GLY B CA 1
ATOM 7511 C C . GLY B 1 481 ? 12.633 5.688 1.452 1 98.62 481 GLY B C 1
ATOM 7512 O O . GLY B 1 481 ? 13.461 6.215 2.197 1 98.62 481 GLY B O 1
ATOM 7513 N N . GLN B 1 482 ? 12.867 4.602 0.726 1 98.69 482 GLN B N 1
ATOM 7514 C CA . GLN B 1 482 ? 14.156 3.934 0.824 1 98.69 482 GLN B CA 1
ATOM 7515 C C . GLN B 1 482 ? 15.289 4.852 0.365 1 98.69 482 GLN B C 1
ATOM 7517 O O . GLN B 1 482 ? 16.375 4.828 0.932 1 98.69 482 GLN B O 1
ATOM 7522 N N . PHE B 1 483 ? 15.094 5.621 -0.689 1 98.81 483 PHE B N 1
ATOM 7523 C CA . PHE B 1 483 ? 16.094 6.566 -1.153 1 98.81 483 PHE B CA 1
ATOM 7524 C C . PHE B 1 483 ? 16.531 7.492 -0.023 1 98.81 483 PHE B C 1
ATOM 7526 O O . PHE B 1 483 ? 17.734 7.727 0.169 1 98.81 483 PHE B O 1
ATOM 7533 N N . ILE B 1 484 ? 15.539 8.031 0.697 1 98.88 484 ILE B N 1
ATOM 7534 C CA . ILE B 1 484 ? 15.828 8.906 1.826 1 98.88 484 ILE B CA 1
ATOM 7535 C C . ILE B 1 484 ? 16.641 8.148 2.875 1 98.88 484 ILE B C 1
ATOM 7537 O O . ILE B 1 484 ? 17.656 8.641 3.352 1 98.88 484 ILE B O 1
ATOM 7541 N N . GLY B 1 485 ? 16.219 6.918 3.178 1 98.69 485 GLY B N 1
ATOM 7542 C CA . GLY B 1 485 ? 16.891 6.105 4.184 1 98.69 485 GLY B CA 1
ATOM 7543 C C . GLY B 1 485 ? 18.328 5.785 3.836 1 98.69 485 GLY B C 1
ATOM 7544 O O . GLY B 1 485 ? 19.172 5.645 4.723 1 98.69 485 GLY B O 1
ATOM 7545 N N . ASN B 1 486 ? 18.594 5.68 2.527 1 98.56 486 ASN B N 1
ATOM 7546 C CA . ASN B 1 486 ? 19.938 5.367 2.064 1 98.56 486 ASN B CA 1
ATOM 7547 C C . ASN B 1 486 ? 20.922 6.48 2.408 1 98.56 486 ASN B C 1
ATOM 7549 O O . ASN B 1 486 ? 22.141 6.297 2.301 1 98.56 486 ASN B O 1
ATOM 7553 N N . ASN B 1 487 ? 20.406 7.613 2.893 1 98.69 487 ASN B N 1
ATOM 7554 C CA . ASN B 1 487 ? 21.266 8.758 3.16 1 98.69 487 ASN B CA 1
ATOM 7555 C C . ASN B 1 487 ? 21.391 9.031 4.656 1 98.69 487 ASN B C 1
ATOM 7557 O O . ASN B 1 487 ? 22.016 10.016 5.062 1 98.69 487 ASN B O 1
ATOM 7561 N N . LEU B 1 488 ? 20.766 8.211 5.535 1 98.81 488 LEU B N 1
ATOM 7562 C CA . LEU B 1 488 ? 21.062 8.25 6.961 1 98.81 488 LEU B CA 1
ATOM 7563 C C . LEU B 1 488 ? 22.547 7.992 7.211 1 98.81 488 LEU B C 1
ATOM 7565 O O . LEU B 1 488 ? 23.203 7.309 6.422 1 98.81 488 LEU B O 1
ATOM 7569 N N . ALA B 1 489 ? 23.031 8.555 8.297 1 98.69 489 ALA B N 1
ATOM 7570 C CA . ALA B 1 489 ? 24.422 8.289 8.656 1 98.69 489 ALA B CA 1
ATOM 7571 C C . ALA B 1 489 ? 24.656 6.793 8.859 1 98.69 489 ALA B C 1
ATOM 7573 O O . ALA B 1 489 ? 23.812 6.098 9.43 1 98.69 489 ALA B O 1
ATOM 7574 N N . LYS B 1 490 ? 25.766 6.285 8.391 1 96.88 490 LYS B N 1
ATOM 7575 C CA . LYS B 1 490 ? 26.062 4.855 8.414 1 96.88 490 LYS B CA 1
ATOM 7576 C C . LYS B 1 490 ? 26.078 4.32 9.844 1 96.88 490 LYS B C 1
ATOM 7578 O O . LYS B 1 490 ? 25.75 3.16 10.078 1 96.88 490 LYS B O 1
ATOM 7583 N N . ASP B 1 491 ? 26.422 5.168 10.734 1 97.62 491 ASP B N 1
ATOM 7584 C CA . ASP B 1 491 ? 26.547 4.734 12.125 1 97.62 491 ASP B CA 1
ATOM 7585 C C . ASP B 1 491 ? 25.266 5.07 12.906 1 97.62 491 ASP B C 1
ATOM 7587 O O . ASP B 1 491 ? 25.25 4.965 14.133 1 97.62 491 ASP B O 1
ATOM 7591 N N . TYR B 1 492 ? 24.25 5.598 12.258 1 98.12 492 TYR B N 1
ATOM 7592 C CA . TYR B 1 492 ? 22.969 5.84 12.922 1 98.12 492 TYR B CA 1
ATOM 7593 C C . TYR B 1 492 ? 22.234 4.531 13.18 1 98.12 492 TYR B C 1
ATOM 7595 O O . TYR B 1 492 ? 21.922 3.793 12.242 1 98.12 492 TYR B O 1
ATOM 7603 N N . ASN B 1 493 ? 21.938 4.285 14.406 1 97 493 ASN B N 1
ATOM 7604 C CA . ASN B 1 493 ? 21.312 3.023 14.781 1 97 493 ASN B CA 1
ATOM 7605 C C . ASN B 1 493 ? 19.953 3.244 15.422 1 97 493 ASN B C 1
ATOM 7607 O O . ASN B 1 493 ? 19.375 2.328 16.016 1 97 493 ASN B O 1
ATOM 7611 N N . GLY B 1 494 ? 19.406 4.434 15.352 1 97.94 494 GLY B N 1
ATOM 7612 C CA . GLY B 1 494 ? 18.094 4.727 15.906 1 97.94 494 GLY B CA 1
ATOM 7613 C C . GLY B 1 494 ? 16.953 4.328 14.992 1 97.94 494 GLY B C 1
ATOM 7614 O O . GLY B 1 494 ? 17.188 3.75 13.922 1 97.94 494 GLY B O 1
ATOM 7615 N N . GLU B 1 495 ? 15.734 4.578 15.43 1 98.5 495 GLU B N 1
ATOM 7616 C CA . GLU B 1 495 ? 14.539 4.344 14.633 1 98.5 495 GLU B CA 1
ATOM 7617 C C . GLU B 1 495 ? 14.375 5.418 13.555 1 98.5 495 GLU B C 1
ATOM 7619 O O . GLU B 1 495 ? 14.852 6.543 13.719 1 98.5 495 GLU B O 1
ATOM 7624 N N . TRP B 1 496 ? 13.789 5.008 12.508 1 98.81 496 TRP B N 1
ATOM 7625 C CA . TRP B 1 496 ? 13.516 5.93 11.406 1 98.81 496 TRP B CA 1
ATOM 7626 C C . TRP B 1 496 ? 12.156 5.637 10.781 1 98.81 496 TRP B C 1
ATOM 7628 O O . TRP B 1 496 ? 11.836 4.484 10.477 1 98.81 496 TRP B O 1
ATOM 7638 N N . VAL B 1 497 ? 11.344 6.68 10.648 1 98.88 497 VAL B N 1
ATOM 7639 C CA . VAL B 1 497 ? 10.031 6.574 10.016 1 98.88 497 VAL B CA 1
ATOM 7640 C C . VAL B 1 497 ? 9.883 7.656 8.953 1 98.88 497 VAL B C 1
ATOM 7642 O O . VAL B 1 497 ? 10.047 8.844 9.242 1 98.88 497 VAL B O 1
ATOM 7645 N N . HIS B 1 498 ? 9.695 7.262 7.73 1 98.94 498 HIS B N 1
ATOM 7646 C CA . HIS B 1 498 ? 9.273 8.172 6.668 1 98.94 498 HIS B CA 1
ATOM 7647 C C . HIS B 1 498 ? 7.75 8.203 6.543 1 98.94 498 HIS B C 1
ATOM 7649 O O . HIS B 1 498 ? 7.113 7.16 6.406 1 98.94 498 HIS B O 1
ATOM 7655 N N . VAL B 1 499 ? 7.199 9.398 6.633 1 98.94 499 VAL B N 1
ATOM 7656 C CA . VAL B 1 499 ? 5.766 9.625 6.496 1 98.94 499 VAL B CA 1
ATOM 7657 C C . VAL B 1 499 ? 5.477 10.336 5.176 1 98.94 499 VAL B C 1
ATOM 7659 O O . VAL B 1 499 ? 5.727 11.539 5.047 1 98.94 499 VAL B O 1
ATOM 7662 N N . ASP B 1 500 ? 4.984 9.617 4.215 1 98.88 500 ASP B N 1
ATOM 7663 C CA . ASP B 1 500 ? 4.5 10.234 2.984 1 98.88 500 ASP B CA 1
ATOM 7664 C C . ASP B 1 500 ? 3.053 10.703 3.139 1 98.88 500 ASP B C 1
ATOM 7666 O O . ASP B 1 500 ? 2.137 9.875 3.213 1 98.88 500 ASP B O 1
ATOM 7670 N N . LEU B 1 501 ? 2.871 12.008 3.191 1 98.75 501 LEU B N 1
ATOM 7671 C CA . LEU B 1 501 ? 1.543 12.57 3.414 1 98.75 501 LEU B CA 1
ATOM 7672 C C . LEU B 1 501 ? 1.092 13.391 2.209 1 98.75 501 LEU B C 1
ATOM 7674 O O . LEU B 1 501 ? 0.402 14.406 2.365 1 98.75 501 LEU B O 1
ATOM 7678 N N . ALA B 1 502 ? 1.49 12.953 1.011 1 98.06 502 ALA B N 1
ATOM 7679 C CA . ALA B 1 502 ? 1.185 13.695 -0.212 1 98.06 502 ALA B CA 1
ATOM 7680 C C . ALA B 1 502 ? -0.32 13.898 -0.368 1 98.06 502 ALA B C 1
ATOM 7682 O O . ALA B 1 502 ? -0.781 15.016 -0.595 1 98.06 502 ALA B O 1
ATOM 7683 N N . ALA B 1 503 ? -1.109 12.883 -0.209 1 97.31 503 ALA B N 1
ATOM 7684 C CA . ALA B 1 503 ? -2.551 12.984 -0.423 1 97.31 503 ALA B CA 1
ATOM 7685 C C . ALA B 1 503 ? -3.244 13.586 0.796 1 97.31 503 ALA B C 1
ATOM 7687 O O . ALA B 1 503 ? -4.09 14.477 0.662 1 97.31 503 ALA B O 1
ATOM 7688 N N . PRO B 1 504 ? -2.879 13.203 1.987 1 97.5 504 PRO B N 1
ATOM 7689 C CA . PRO B 1 504 ? -3.646 13.688 3.137 1 97.5 504 PRO B CA 1
ATOM 7690 C C . PRO B 1 504 ? -3.326 15.141 3.486 1 97.5 504 PRO B C 1
ATOM 7692 O O . PRO B 1 504 ? -4.074 15.781 4.23 1 97.5 504 PRO B O 1
ATOM 7695 N N . ALA B 1 505 ? -2.238 15.672 3.002 1 96.88 505 ALA B N 1
ATOM 7696 C CA . ALA B 1 505 ? -1.856 17.047 3.344 1 96.88 505 ALA B CA 1
ATOM 7697 C C . ALA B 1 505 ? -2.789 18.047 2.682 1 96.88 505 ALA B C 1
ATOM 7699 O O . ALA B 1 505 ? -2.84 19.219 3.086 1 96.88 505 ALA B O 1
ATOM 7700 N N . THR B 1 506 ? -3.451 17.562 1.574 1 93.25 506 THR B N 1
ATOM 7701 C CA . THR B 1 506 ? -4.316 18.469 0.829 1 93.25 506 THR B CA 1
ATOM 7702 C C . THR B 1 506 ? -5.59 17.75 0.383 1 93.25 506 THR B C 1
ATOM 7704 O O . THR B 1 506 ? -5.543 16.609 -0.085 1 93.25 506 THR B O 1
ATOM 7707 N N . ARG B 1 507 ? -6.695 18.344 0.546 1 86.38 507 ARG B N 1
ATOM 7708 C CA . ARG B 1 507 ? -7.953 18.031 -0.13 1 86.38 507 ARG B CA 1
ATOM 7709 C C . ARG B 1 507 ? -8.414 19.203 -0.996 1 86.38 507 ARG B C 1
ATOM 7711 O O . ARG B 1 507 ? -7.652 19.703 -1.827 1 86.38 507 ARG B O 1
ATOM 7718 N N . ASP B 1 508 ? -9.492 19.766 -0.722 1 78.62 508 ASP B N 1
ATOM 7719 C CA . ASP B 1 508 ? -9.836 21.031 -1.366 1 78.62 508 ASP B CA 1
ATOM 7720 C C . ASP B 1 508 ? -8.969 22.172 -0.841 1 78.62 508 ASP B C 1
ATOM 7722 O O . ASP B 1 508 ? -8.688 23.125 -1.563 1 78.62 508 ASP B O 1
ATOM 7726 N N . GLU B 1 509 ? -8.484 21.984 0.346 1 89 509 GLU B N 1
ATOM 7727 C CA . GLU B 1 509 ? -7.559 22.891 1.015 1 89 509 GLU B CA 1
ATOM 7728 C C . GLU B 1 509 ? -6.57 22.125 1.895 1 89 509 GLU B C 1
ATOM 7730 O O . GLU B 1 509 ? -6.652 20.906 2.008 1 89 509 GLU B O 1
ATOM 7735 N N . ALA B 1 510 ? -5.562 22.906 2.4 1 95.31 510 ALA B N 1
ATOM 7736 C CA . ALA B 1 510 ? -4.594 22.297 3.311 1 95.31 510 ALA B CA 1
ATOM 7737 C C . ALA B 1 510 ? -5.285 21.703 4.535 1 95.31 510 ALA B C 1
ATOM 7739 O O . ALA B 1 510 ? -6.23 22.297 5.066 1 95.31 510 ALA B O 1
ATOM 7740 N N . THR B 1 511 ? -4.832 20.562 5.02 1 96.69 511 THR B N 1
ATOM 7741 C CA . THR B 1 511 ? -5.52 19.859 6.102 1 96.69 511 THR B CA 1
ATOM 7742 C C . THR B 1 511 ? -4.809 20.094 7.43 1 96.69 511 THR B C 1
ATOM 7744 O O . THR B 1 511 ? -5.387 19.875 8.492 1 96.69 511 THR B O 1
ATOM 7747 N N . GLY B 1 512 ? -3.525 20.531 7.34 1 97.69 512 GLY B N 1
ATOM 7748 C CA . GLY B 1 512 ? -2.746 20.578 8.57 1 97.69 512 GLY B CA 1
ATOM 7749 C C . GLY B 1 512 ? -2.344 19.203 9.078 1 97.69 512 GLY B C 1
ATOM 7750 O O . GLY B 1 512 ? -1.948 19.047 10.234 1 97.69 512 GLY B O 1
ATOM 7751 N N . PHE B 1 513 ? -2.385 18.188 8.234 1 98.5 513 PHE B N 1
ATOM 7752 C CA . PHE B 1 513 ? -2.049 16.812 8.586 1 98.5 513 PHE B CA 1
ATOM 7753 C C . PHE B 1 513 ? -0.662 16.75 9.211 1 98.5 513 PHE B C 1
ATOM 7755 O O . PHE B 1 513 ? 0.263 17.422 8.773 1 98.5 513 PHE B O 1
ATOM 7762 N N . GLY B 1 514 ? -0.484 15.938 10.188 1 98.81 514 GLY B N 1
ATOM 7763 C CA . GLY B 1 514 ? 0.819 15.633 10.758 1 98.81 514 GLY B CA 1
ATOM 7764 C C . GLY B 1 514 ? 1.028 16.234 12.133 1 98.81 514 GLY B C 1
ATOM 7765 O O . GLY B 1 514 ? 1.774 15.688 12.945 1 98.81 514 GLY B O 1
ATOM 7766 N N . VAL B 1 515 ? 0.394 17.375 12.406 1 98.75 515 VAL B N 1
ATOM 7767 C CA . VAL B 1 515 ? 0.586 18.078 13.664 1 98.75 515 VAL B CA 1
ATOM 7768 C C . VAL B 1 515 ? 0.042 17.25 14.82 1 98.75 515 VAL B C 1
ATOM 7770 O O . VAL B 1 515 ? 0.751 16.984 15.797 1 98.75 515 VAL B O 1
ATOM 7773 N N . ALA B 1 516 ? -1.217 16.797 14.703 1 98.56 516 ALA B N 1
ATOM 7774 C CA . ALA B 1 516 ? -1.83 15.977 15.742 1 98.56 516 ALA B CA 1
ATOM 7775 C C . ALA B 1 516 ? -1.08 14.656 15.914 1 98.56 516 ALA B C 1
ATOM 7777 O O . ALA B 1 516 ? -0.978 14.133 17.031 1 98.56 516 ALA B O 1
ATOM 7778 N N . LEU B 1 517 ? -0.587 14.148 14.82 1 98.75 517 LEU B N 1
ATOM 7779 C CA . LEU B 1 517 ? 0.169 12.898 14.852 1 98.75 517 LEU B CA 1
ATOM 7780 C C . LEU B 1 517 ? 1.434 13.047 15.688 1 98.75 517 LEU B C 1
ATOM 7782 O O . LEU B 1 517 ? 1.701 12.227 16.562 1 98.75 517 LEU B O 1
ATOM 7786 N N . ILE B 1 518 ? 2.229 14.117 15.438 1 98.75 518 ILE B N 1
ATOM 7787 C CA . ILE B 1 518 ? 3.453 14.383 16.188 1 98.75 518 ILE B CA 1
ATOM 7788 C C . ILE B 1 518 ? 3.123 14.586 17.656 1 98.75 518 ILE B C 1
ATOM 7790 O O . ILE B 1 518 ? 3.764 14 18.531 1 98.75 518 ILE B O 1
ATOM 7794 N N . ALA B 1 519 ? 2.113 15.352 17.953 1 98.19 519 ALA B N 1
ATOM 7795 C CA . ALA B 1 519 ? 1.737 15.633 19.328 1 98.19 519 ALA B CA 1
ATOM 7796 C C . ALA B 1 519 ? 1.337 14.359 20.062 1 98.19 519 ALA B C 1
ATOM 7798 O O . ALA B 1 519 ? 1.753 14.133 21.203 1 98.19 519 ALA B O 1
ATOM 7799 N N . HIS B 1 520 ? 0.531 13.547 19.406 1 97.81 520 HIS B N 1
ATOM 7800 C CA . HIS B 1 520 ? 0.031 12.352 20.078 1 97.81 520 HIS B CA 1
ATOM 7801 C C . HIS B 1 520 ? 1.143 11.328 20.281 1 97.81 520 HIS B C 1
ATOM 7803 O O . HIS B 1 520 ? 1.187 10.641 21.297 1 97.81 520 HIS B O 1
ATOM 7809 N N . ILE B 1 521 ? 2.004 11.188 19.297 1 98.06 521 ILE B N 1
ATOM 7810 C CA . ILE B 1 521 ? 3.061 10.188 19.391 1 98.06 521 ILE B CA 1
ATOM 7811 C C . ILE B 1 521 ? 4.043 10.57 20.5 1 98.06 521 ILE B C 1
ATOM 7813 O O . ILE B 1 521 ? 4.516 9.711 21.234 1 98.06 521 ILE B O 1
ATOM 7817 N N . PHE B 1 522 ? 4.332 11.867 20.672 1 97.81 522 PHE B N 1
ATOM 7818 C CA . PHE B 1 522 ? 5.484 12.234 21.484 1 97.81 522 PHE B CA 1
ATOM 7819 C C . PHE B 1 522 ? 5.043 12.984 22.734 1 97.81 522 PHE B C 1
ATOM 7821 O O . PHE B 1 522 ? 5.859 13.281 23.609 1 97.81 522 PHE B O 1
ATOM 7828 N N . ALA B 1 523 ? 3.736 13.258 22.906 1 96.38 523 ALA B N 1
ATOM 7829 C CA . ALA B 1 523 ? 3.236 13.945 24.094 1 96.38 523 ALA B CA 1
ATOM 7830 C C . ALA B 1 523 ? 1.829 13.477 24.438 1 96.38 523 ALA B C 1
ATOM 7832 O O . ALA B 1 523 ? 0.983 14.273 24.844 1 96.38 523 ALA B O 1
ATOM 7833 N N . ALA B 1 524 ? 1.547 12.242 24.297 1 94 524 ALA B N 1
ATOM 7834 C CA . ALA B 1 524 ? 0.211 11.688 24.5 1 94 524 ALA B CA 1
ATOM 7835 C C . ALA B 1 524 ? -0.284 11.961 25.906 1 94 524 ALA B C 1
ATOM 7837 O O . ALA B 1 524 ? -1.474 12.211 26.125 1 94 524 ALA B O 1
ATOM 7838 N N . GLU B 1 525 ? 0.576 11.938 26.891 1 93.69 525 GLU B N 1
ATOM 7839 C CA . GLU B 1 525 ? 0.209 12.094 28.297 1 93.69 525 GLU B CA 1
ATOM 7840 C C . GLU B 1 525 ? -0.311 13.5 28.578 1 93.69 525 GLU B C 1
ATOM 7842 O O . GLU B 1 525 ? -0.96 13.734 29.609 1 93.69 525 GLU B O 1
ATOM 7847 N N . LEU B 1 526 ? -0.049 14.359 27.672 1 95 526 LEU B N 1
ATOM 7848 C CA . LEU B 1 526 ? -0.452 15.742 27.875 1 95 526 LEU B CA 1
ATOM 7849 C C . LEU B 1 526 ? -1.785 16.031 27.188 1 95 526 LEU B C 1
ATOM 7851 O O . LEU B 1 526 ? -2.324 17.125 27.312 1 95 526 LEU B O 1
ATOM 7855 N N . LEU B 1 527 ? -2.35 15.055 26.531 1 93.81 527 LEU B N 1
ATOM 7856 C CA . LEU B 1 527 ? -3.543 15.242 25.719 1 93.81 527 LEU B CA 1
ATOM 7857 C C . LEU B 1 527 ? -4.75 14.562 26.359 1 93.81 527 LEU B C 1
ATOM 7859 O O . LEU B 1 527 ? -4.605 13.562 27.062 1 93.81 527 LEU B O 1
#

Secondary structure (DSSP, 8-state):
---------S-HHHHHHHHHHHHHHHT---SEEEE-HHHHHHHTT-SSS-EEEEEEE-HHHHHSTHHHHHSTT--HHHHHHHTTPPBSSEEEEEE-SSEEEEEEE--S---TTS-TT-HHHHHHHHHHHHHHS-TT-TT--EEEEE---S-HHHHHHHHHHHT-------TT-GGGGGG-----EEEEESSS-HHHHHHHHHHHHHHHHHHHS-TTT--HHHHHHHHHHHHHHHHHTT-EEEEEEEETHHHHHTT-HHHHHHHTTSSS--EEEEEEEE--TT---S-EEEEEEEEEEEE--TTSPPPHHHHTTGGGGGHHHHHHHHHHHHHHHTT-SSEEEEEEEEEEE--STTPPPTT-EEE-TTS-EEE-S-TT--HHHHHHHHHHIIIIISSS--SEEEEEE---HHHHHHHTTT-EEEEESSHHHHHHHHHHHHHHS--EEE----HHHHGGGG--SSSSEESS-S-TTTTHHHHHHHHHHTTS-TT--SEEEEEE-TTTTBSSSB--TTHHHHHHHHHGGG-/---------S-HHHHHHHHHHHHHHHT---SEEEE-HHHHHHHTT-SSS-EEEEEEE-HHHHHSTHHHHHSTT--HHHHHHHHHPPBSSEEEEEE-SSEEEEEEE--S---TTS-TT-HHHHHHHHHHHHHHS-TT-TT--EEEEE---S-HHHHHHHHHHHT-------TT-TTTGGG-----EEEEESSS-HHHHHHHHHHHHHHHHHHHS-TTT--HHHHHHHHHHHHHHHHHTT-EEEEEEEETHHHHHTT-HHHHHHHTTSSS--EEEEEEEE--TT---S-EEEEEEEEEEEE--TTSPPPHHHHTTGGGGGHHHHHHHHHHHHHHHTT-SSEEEEEEEEEEE--STT---TT-EEE-TTS-EEE-S-TT--HHHHHHHHHHIIIIISSS--SEEEEEE---HHHHHHHTTT-EEEEESSHHHHHHHHHHHHHHS--EEE----HHHHGGGG--SSSSEESS-S-TTTTHHHHHHHHHHTTS-TT--SEEEEEE-TTTTBSSSB--TTHHHHHHHHHGGG-

Solvent-accessible surface area (backbone atoms only — not comparable to full-atom values): 51365 Å² total; per-residue (Å²): 127,91,71,62,61,60,86,62,61,92,40,65,66,59,38,52,41,38,50,51,48,43,49,35,63,57,66,59,68,56,33,52,45,54,32,46,48,75,57,41,63,62,63,73,70,62,85,92,53,61,44,32,34,35,43,33,25,32,69,71,47,49,63,36,74,66,42,41,74,60,35,91,84,38,44,73,68,53,36,58,50,51,74,70,48,61,66,52,31,46,40,81,77,44,78,58,91,46,38,33,40,27,38,25,28,38,62,78,79,53,48,89,70,42,27,62,78,31,32,74,37,47,24,46,14,50,42,48,44,58,68,69,32,56,80,89,39,72,76,44,32,41,37,35,39,40,63,59,75,94,42,52,59,12,48,44,44,24,50,28,50,50,58,52,60,69,76,45,62,59,95,81,29,44,87,52,26,67,67,51,60,51,52,41,30,42,36,24,32,76,53,73,43,42,69,46,50,34,44,49,26,32,29,26,39,51,22,19,49,60,27,57,38,55,56,93,57,38,40,41,42,45,50,51,32,34,53,52,51,42,44,49,52,41,34,75,71,69,45,52,51,50,75,49,79,43,46,38,66,55,27,51,75,71,31,26,29,28,36,29,44,45,0,59,26,24,95,52,48,15,30,43,37,37,38,37,38,44,35,59,88,89,49,77,54,78,46,39,38,30,30,28,10,21,16,27,32,31,48,42,16,25,77,50,52,50,54,81,75,65,37,60,70,22,32,40,35,17,33,10,18,34,17,35,49,27,19,47,52,37,36,57,77,66,61,30,58,32,30,38,32,27,34,30,31,24,18,29,27,32,70,47,97,58,36,52,49,68,72,40,73,40,48,31,52,63,65,54,31,32,29,31,74,42,44,56,47,44,54,48,35,23,36,18,28,38,42,16,40,47,44,63,68,46,99,54,72,35,54,32,39,39,34,30,21,41,62,41,73,46,31,8,22,35,44,10,49,65,23,22,30,32,41,41,81,40,72,67,61,46,51,50,48,34,55,40,7,35,52,32,50,45,26,41,40,73,46,63,44,39,63,87,74,38,56,68,35,19,66,42,96,86,33,72,22,30,65,45,63,75,48,71,54,47,14,36,45,34,32,53,43,46,57,28,58,72,22,41,36,90,84,54,80,51,47,42,37,33,36,36,30,39,30,33,31,44,68,99,49,44,46,22,44,48,20,56,36,46,36,47,70,71,36,45,91,63,88,127,92,71,60,62,60,86,60,58,91,41,64,67,59,37,52,35,38,50,50,49,42,48,38,62,57,66,58,70,58,32,53,43,55,32,45,49,77,57,41,62,61,64,72,69,63,87,91,56,60,44,32,35,34,45,32,25,32,69,72,46,49,63,36,73,65,42,39,75,61,35,89,84,39,46,72,67,51,35,60,49,50,75,71,49,59,65,52,30,46,38,81,76,45,78,58,92,46,38,34,39,27,37,24,29,37,61,78,77,53,47,89,71,42,26,63,78,32,32,74,40,47,23,47,14,50,43,48,44,57,69,69,32,57,79,89,39,72,76,42,33,42,36,34,39,40,64,59,76,95,41,52,60,13,47,46,45,22,50,28,51,51,57,50,58,68,78,45,63,59,95,80,29,53,84,47,26,69,66,49,58,48,51,41,30,43,34,24,33,76,52,74,43,42,72,45,50,35,44,47,27,32,29,27,40,50,22,20,49,62,28,57,37,56,58,92,58,40,39,42,41,46,49,49,31,35,53,51,52,42,43,51,52,40,34,74,72,68,45,52,49,51,75,47,79,42,46,38,67,54,26,51,75,71,31,26,28,28,36,29,43,45,1,59,25,26,96,54,48,14,30,46,38,38,38,36,38,43,36,60,88,90,48,77,55,79,45,39,37,29,31,27,9,22,17,28,30,32,46,42,16,26,76,48,52,51,52,81,75,66,37,61,70,22,33,39,34,17,34,11,18,36,17,33,50,27,18,47,52,36,36,58,76,65,61,30,58,31,29,39,33,28,35,32,32,24,18,28,27,31,72,46,98,57,34,52,49,68,72,39,72,42,46,31,51,64,64,54,30,32,29,31,74,42,43,56,45,44,52,48,33,22,38,17,27,39,43,17,39,47,43,62,69,45,98,57,74,37,55,32,38,40,35,29,20,42,62,40,73,45,30,8,22,36,44,10,50,65,23,22,31,32,40,40,82,40,70,68,60,46,52,49,48,34,55,40,7,37,51,32,49,44,26,40,41,72,46,63,46,38,64,86,73,36,54,67,36,19,65,42,97,87,34,73,22,28,64,46,63,75,48,71,52,48,14,36,44,37,32,52,43,44,57,27,57,71,21,40,37,89,84,54,82,52,48,42,36,34,35,35,29,38,30,33,32,42,71,99,49,44,46,22,45,46,20,56,37,46,35,46,70,71,35,46,91,64,88

Nearest PDB structures (foldseek):
  5ntf-assembly1_A  TM=9.442E-01  e=1.417E-62  Trypanosoma cruzi
  5ntd-assembly1_G-2  TM=9.390E-01  e=9.423E-62  Trypanosoma brucei brucei
  5nsq-assembly1_C  TM=9.415E-01  e=3.395E-61  Trypanosoma brucei brucei TREU927
  5nsq-assembly1_F  TM=9.420E-01  e=4.243E-61  Trypanosoma brucei brucei TREU927
  5nsk-assembly1_F  TM=9.345E-01  e=5.522E-57  Trypanosoma brucei brucei TREU927

pLDDT: mean 93.6, std 8.54, range [34.25, 99.0]

Radius of gyration: 31.82 Å; Cα contacts (8 Å, |Δi|>4): 2653; chains: 2; bounding box: 77×93×76 Å

InterPro domains:
  IPR000819 Peptidase M17, leucyl aminopeptidase, C-terminal [PF00883] (206-518)
  IPR000819 Peptidase M17, leucyl aminopeptidase, C-terminal [PS00631] (374-381)
  IPR011356 Peptidase M17, leucine aminopeptidase/peptidase B [PR00481] (289-306)
  IPR011356 Peptidase M17, leucine aminopeptidase/peptidase B [PR00481] (311-332)
  IPR011356 Peptidase M17, leucine aminopeptidase/peptidase B [PR00481] (348-369)
  IPR011356 Peptidase M17, leucine aminopeptidase/peptidase B [PR00481] (370-390)
  IPR011356 Peptidase M17, leucine aminopeptidase/peptidase B [PR00481] (401-416)
  IPR011356 Peptidase M17, leucine aminopeptidase/peptidase B [PTHR11963] (70-523)
  IPR011356 Peptidase M17, leucine aminopeptidase/peptidase B [cd00433] (119-520)
  IPR041417 Probable aminopeptidase NPEPL1, N-terminal [PF18295] (52-172)

Organism: Leishmania panamensis (NCBI:txid5679)

Sequence (1054 aa):
MSTYKRVRSESAREEANVSAFVDSCVNFESNVTFYTVEKGHELTAKAGRVQTMLVLGTDAQLKETSATAVCPYYDAAACAAAATAPESRAHVVKVTTTVRLLIGKVPSVASRHNCPSRPDQVSEIVKHAMAECPAADVEAGLDIYYLGRGQEVSVATAIARSCNQSFTAKRGRAEKSYLNAGRPVRVVMLSGKTASLAVIAQCVQLCQRLVNAPTNLLDTVTFTEIAMRWIDKLKAAGSDVVTDVMAGEELRERGYGGLYGTGKAAEYPPHLVTLSYKPRACISPKDRVAFVGKGIVYDTGGLAIKSRDGMCTMKHDMGGAAAVFCGLLCLAMLHAPIEATSILCLADNAVGPCSQRNDDILRMKSGVTVEINNTDAEGRLVLADGVYHASKELSYTPSIIVDMATLTGAQGIATGQHHAAIYANTDASEKRFVASGKVCGDLCFPVVYCPEFHNPEFYSAVADYKNSVKSRSNAQVSCAGQFIGNNLAKDYNGEWVHVDLAAPATRDEATGFGVALIAHIFAAELLMSTYKRVRSESAREEANVSAFVDSCVNFESNVTFYTVEKGHELTAKAGRVQTMLVLGTDAQLKETSATAVCPYYDAAACAAAATAPESRAHVVKVTTTVRLLIGKVPSVASRHNCPSRPDQVSEIVKHAMAECPAADVEAGLDIYYLGRGQEVSVATAIARSCNQSFTAKRGRAEKSYLNAGRPVRVVMLSGKTASLAVIAQCVQLCQRLVNAPTNLLDTVTFTEIAMRWIDKLKAAGSDVVTDVMAGEELRERGYGGLYGTGKAAEYPPHLVTLSYKPRACISPKDRVAFVGKGIVYDTGGLAIKSRDGMCTMKHDMGGAAAVFCGLLCLAMLHAPIEATSILCLADNAVGPCSQRNDDILRMKSGVTVEINNTDAEGRLVLADGVYHASKELSYTPSIIVDMATLTGAQGIATGQHHAAIYANTDASEKRFVASGKVCGDLCFPVVYCPEFHNPEFYSAVADYKNSVKSRSNAQVSCAGQFIGNNLAKDYNGEWVHVDLAAPATRDEATGFGVALIAHIFAAELL

Foldseek 3Di:
DPQLDDPDDPDPVLRVLLVLLLVLLLPPAFLEAEDALVVLVVVLPDPDAAAEEEEAEALVLLLDPCSCVRDVPCDPQNSVVSNVDDALAWAFRDDDPRYTYTYHHHYQDDDPLAFRRPLVSLLSHLLRSQVVFDPVDQQHAYEYEYRDPQQLQQNLLSNLLSQALADDCPPVCHSPSSVDNGHRYYYYDNDDDRQLSSLLSRLLNSLQSQLRDDLSNDAQSSVLSSLVSNQVVLVVVPWDKDKDKDWAVRCVVLAQFLLQQQAVFDPGTKMKMKMKTAFDPVFAAPFEEEEEFQAQCAAQQEVLGDPPVRRPSSNNQRSQLSQQSSLVSSCRSLSFRHIYMYIRSGHHRDYDPSHNDQQDWGQHSLRFIAHEHTSSQSRLSSLLNVQQCQCPVDPDHGLEYEYEGLGDPVQCVVPNQQEWEKAKPDPVVQVLLQVLCSRNRSHYDYADHDLVQQQVQQDDPPGSGYQAGVDCPRSRVNNSVSSSVVSHHPPRDHIYMYTNNSRHCDDPGGRSRNNSSSCCSRPVVSD/DPQLDDPDDPDPVLRVLLVLLLVLLLPPAFLEAEDALVVLVVVLPDPDAAAEEEEAEALVLLLDPCSCVRDVPCDPQNSVVSNVDDALAWAFRDDDPRYTYTYHHHYQDDDPLAFRRPLVSLLSHLLRSQVVFDPVDQQHAYEYEYRDPQQLQQNLLSNLLNQALADDCPPPCHSPSSVDNTHRYYYYDNDDDRQLSSLLSRLLNSLQSQLRDDLSNDAQSSVLSSLVSNQVVLVVVPWDKDKDKDWAVRCVVLAQFLLQQQAVFDPGTKMKMKMKTAFDPVFAAPFEEEEEFQAQCAAQQEVLGDPPVRRPSSNNQRSQLSQQSSLVSSCRSLSFRHIYMYIRGGHHRDYDPSHNDQQDWGQHSLRFIAHEHTSSQSRLSSLLNVQQCQCPVDPDHGLEYEYEGLGDPVQCVVPNQQEWEKAKPDPVVQVLLQVLCSRNRSHYDYADHDLVQQQVQQDDPPGSGYSAGVDCPRSRVNNSVSSSVVSHHPPRDHIYMYTNNSRHCDDPGGRSRNNSSSCCSRPVVSD